Protein AF-A0A0J1GYU6-F1 (afdb_monomer_lite)

Radius of gyration: 39.15 Å; chains: 1; bounding box: 82×74×131 Å

Structure (mmCIF, N/CA/C/O backbone):
data_AF-A0A0J1GYU6-F1
#
_entry.id   AF-A0A0J1GYU6-F1
#
loop_
_atom_site.group_PDB
_atom_site.id
_atom_site.type_symbol
_atom_site.label_atom_id
_atom_site.label_alt_id
_atom_site.label_comp_id
_atom_site.label_asym_id
_atom_site.label_entity_id
_atom_site.label_seq_id
_atom_site.pdbx_PDB_ins_code
_atom_site.Cartn_x
_atom_site.Cartn_y
_atom_site.Cartn_z
_atom_site.occupancy
_atom_site.B_iso_or_equiv
_atom_site.auth_seq_id
_atom_site.auth_comp_id
_atom_site.auth_asym_id
_atom_site.auth_atom_id
_atom_site.pdbx_PDB_model_num
ATOM 1 N N . MET A 1 1 ? -7.857 20.218 37.110 1.00 36.75 1 MET A N 1
ATOM 2 C CA . MET A 1 1 ? -6.543 19.544 37.062 1.00 36.75 1 MET A CA 1
ATOM 3 C C . MET A 1 1 ? -6.695 18.060 36.749 1.00 36.75 1 MET A C 1
ATOM 5 O O . MET A 1 1 ? -6.045 17.650 35.810 1.00 36.75 1 MET A O 1
ATOM 9 N N . LEU A 1 2 ? -7.575 17.295 37.422 1.00 30.22 2 LEU A N 1
ATOM 10 C CA . LEU A 1 2 ? -7.844 15.888 37.050 1.00 30.22 2 LEU A CA 1
ATOM 11 C C . LEU A 1 2 ? -8.426 15.719 35.629 1.00 30.22 2 LEU A C 1
ATOM 13 O O . LEU A 1 2 ? -7.869 14.956 34.856 1.00 30.22 2 LEU A O 1
ATOM 17 N N . PHE A 1 3 ? -9.466 16.483 35.265 1.00 36.12 3 PHE A N 1
ATOM 18 C CA . PHE A 1 3 ? -10.085 16.405 33.926 1.00 36.12 3 PHE A CA 1
ATOM 19 C C . PHE A 1 3 ? -9.094 16.711 32.790 1.00 36.12 3 PHE A C 1
ATOM 21 O O . PHE A 1 3 ? -8.902 15.891 31.908 1.00 36.12 3 PHE A O 1
ATOM 28 N N . ALA A 1 4 ? -8.330 17.803 32.906 1.00 49.38 4 ALA A N 1
ATOM 29 C CA . ALA A 1 4 ? -7.289 18.140 31.930 1.00 49.38 4 ALA A CA 1
ATOM 30 C C . ALA A 1 4 ? -6.171 17.081 31.814 1.00 49.38 4 ALA A C 1
ATOM 32 O O . ALA A 1 4 ? -5.512 17.012 30.787 1.00 49.38 4 ALA A O 1
ATOM 33 N N . TYR A 1 5 ? -5.922 16.276 32.855 1.00 45.41 5 TYR A N 1
ATOM 34 C CA . TYR A 1 5 ? -4.925 15.200 32.808 1.00 45.41 5 TYR A CA 1
ATOM 35 C C . TYR A 1 5 ? -5.470 13.948 32.102 1.00 45.41 5 TYR A C 1
ATOM 37 O O . TYR A 1 5 ? -4.748 13.327 31.329 1.00 45.41 5 TYR A O 1
ATOM 45 N N . GLN A 1 6 ? -6.750 13.618 32.307 1.00 53.88 6 GLN A N 1
ATOM 46 C CA . GLN A 1 6 ? -7.439 12.549 31.569 1.00 53.88 6 GLN A CA 1
ATOM 47 C C . GLN A 1 6 ? -7.546 12.877 30.072 1.00 53.88 6 GLN A C 1
ATOM 49 O O . GLN A 1 6 ? -7.269 12.018 29.236 1.00 53.88 6 GLN A O 1
ATOM 54 N N . ASP A 1 7 ? -7.842 14.135 29.741 1.00 64.75 7 ASP A N 1
ATOM 55 C CA . ASP A 1 7 ? -7.873 14.628 28.359 1.00 64.75 7 ASP A CA 1
ATOM 56 C C . ASP A 1 7 ? -6.499 14.481 27.679 1.00 64.75 7 ASP A C 1
ATOM 58 O O . ASP A 1 7 ? -6.392 13.952 26.574 1.00 64.75 7 ASP A O 1
ATOM 62 N N . ILE A 1 8 ? -5.420 14.870 28.371 1.00 65.88 8 ILE A N 1
ATOM 63 C CA . ILE A 1 8 ? -4.045 14.750 27.861 1.00 65.88 8 ILE A CA 1
ATOM 64 C C . ILE A 1 8 ? -3.635 13.285 27.672 1.00 65.88 8 ILE A C 1
ATOM 66 O O . ILE A 1 8 ? -3.020 12.963 26.659 1.00 65.88 8 ILE A O 1
ATOM 70 N N . ASN A 1 9 ? -3.974 12.392 28.605 1.00 65.56 9 ASN A N 1
ATOM 71 C CA . ASN A 1 9 ? -3.643 10.969 28.480 1.00 65.56 9 ASN A CA 1
ATOM 72 C C . ASN A 1 9 ? -4.389 10.303 27.318 1.00 65.56 9 ASN A C 1
ATOM 74 O O . ASN A 1 9 ? -3.821 9.450 26.638 1.00 65.56 9 ASN A O 1
ATOM 78 N N . THR A 1 10 ? -5.633 10.716 27.063 1.00 66.75 10 THR A N 1
ATOM 79 C CA . THR A 1 10 ? -6.430 10.221 25.931 1.00 66.75 10 THR A CA 1
ATOM 80 C C . THR A 1 10 ? -5.804 10.651 24.607 1.00 66.75 10 THR A C 1
ATOM 82 O O . THR A 1 10 ? -5.561 9.816 23.740 1.00 66.75 10 THR A O 1
ATOM 85 N N . ILE A 1 11 ? -5.441 11.933 24.489 1.00 70.38 11 ILE A N 1
ATOM 86 C CA . ILE A 1 11 ? -4.724 12.460 23.321 1.00 70.38 11 ILE A CA 1
ATOM 87 C C . ILE A 1 11 ? -3.376 11.744 23.141 1.00 70.38 11 ILE A C 1
ATOM 89 O O . ILE A 1 11 ? -3.043 11.345 22.032 1.00 70.38 11 ILE A O 1
ATOM 93 N N . ALA A 1 12 ? -2.608 11.540 24.215 1.00 69.38 12 ALA A N 1
ATOM 94 C CA . ALA A 1 12 ? -1.301 10.884 24.149 1.00 69.38 12 ALA A CA 1
ATOM 95 C C . ALA A 1 12 ? -1.389 9.412 23.718 1.00 69.38 12 ALA A C 1
ATOM 97 O O . ALA A 1 12 ? -0.568 8.965 22.921 1.00 69.38 12 ALA A O 1
ATOM 98 N N . THR A 1 13 ? -2.385 8.676 24.220 1.00 69.62 13 THR A N 1
ATOM 99 C CA . THR A 1 13 ? -2.622 7.272 23.848 1.00 69.62 13 THR A CA 1
ATOM 100 C C . THR A 1 13 ? -2.987 7.163 22.372 1.00 69.62 13 THR A C 1
ATOM 102 O O . THR A 1 13 ? -2.417 6.352 21.655 1.00 69.62 13 THR A O 1
ATOM 105 N N . ASP A 1 14 ? -3.871 8.032 21.889 1.00 69.06 14 ASP A N 1
ATOM 106 C CA . ASP A 1 14 ? -4.283 8.007 20.487 1.00 69.06 14 ASP A CA 1
ATOM 107 C C . ASP A 1 14 ? -3.156 8.466 19.547 1.00 69.06 14 ASP A C 1
ATOM 109 O O . ASP A 1 14 ? -2.934 7.871 18.498 1.00 69.06 14 ASP A O 1
ATOM 113 N N . ILE A 1 15 ? -2.359 9.464 19.950 1.00 75.06 15 ILE A N 1
ATOM 114 C CA . ILE A 1 15 ? -1.144 9.858 19.221 1.00 75.06 15 ILE A CA 1
ATOM 115 C C . ILE A 1 15 ? -0.163 8.686 19.139 1.00 75.06 15 ILE A C 1
ATOM 117 O O . ILE A 1 15 ? 0.379 8.443 18.065 1.00 75.06 15 ILE A O 1
ATOM 121 N N . ARG A 1 16 ? 0.069 7.961 20.241 1.00 74.19 16 ARG A N 1
ATOM 122 C CA . ARG A 1 16 ? 0.922 6.763 20.256 1.00 74.19 16 ARG A CA 1
ATOM 123 C C . ARG A 1 16 ? 0.407 5.738 19.248 1.00 74.19 16 ARG A C 1
ATOM 125 O O . ARG A 1 16 ? 1.159 5.338 18.365 1.00 74.19 16 ARG A O 1
ATOM 132 N N . ASP A 1 17 ? -0.869 5.379 19.344 1.00 70.62 17 ASP A N 1
ATOM 133 C CA . ASP A 1 17 ? -1.490 4.356 18.500 1.00 70.62 17 ASP A CA 1
ATOM 134 C C . ASP A 1 17 ? -1.566 4.775 17.015 1.00 70.62 17 ASP A C 1
ATOM 136 O O . ASP A 1 17 ? -1.568 3.923 16.131 1.00 70.62 17 ASP A O 1
ATOM 140 N N . THR A 1 18 ? -1.583 6.081 16.731 1.00 71.31 18 THR A N 1
ATOM 141 C CA . THR A 1 18 ? -1.596 6.655 15.374 1.00 71.31 18 THR A CA 1
ATOM 142 C C . THR A 1 18 ? -0.187 6.817 14.780 1.00 71.31 18 THR A C 1
ATOM 144 O O . THR A 1 18 ? 0.010 6.652 13.577 1.00 71.31 18 THR A O 1
ATOM 147 N N . LEU A 1 19 ? 0.812 7.191 15.586 1.00 73.31 19 LEU A N 1
ATOM 148 C CA . LEU A 1 19 ? 2.154 7.538 15.100 1.00 73.31 19 LEU A CA 1
ATOM 149 C C . LEU A 1 19 ? 3.143 6.382 15.156 1.00 73.31 19 LEU A C 1
ATOM 151 O O . LEU A 1 19 ? 3.951 6.247 14.242 1.00 73.31 19 LEU A O 1
ATOM 155 N N . PHE A 1 20 ? 3.129 5.573 16.215 1.00 71.88 20 PHE A N 1
ATOM 156 C CA . PHE A 1 20 ? 4.167 4.559 16.424 1.00 71.88 20 PHE A CA 1
ATOM 157 C C . PHE A 1 20 ? 4.180 3.491 15.324 1.00 71.88 20 PHE A C 1
ATOM 159 O O . PHE A 1 20 ? 5.271 3.151 14.876 1.00 71.88 20 PHE A O 1
ATOM 166 N N . PRO A 1 21 ? 3.030 3.054 14.771 1.00 68.31 21 PRO A N 1
ATOM 167 C CA . PRO A 1 21 ? 3.029 2.156 13.614 1.00 68.31 21 PRO A CA 1
ATOM 168 C C . PRO A 1 21 ? 3.644 2.753 12.334 1.00 68.31 21 PRO A C 1
ATOM 170 O O . PRO A 1 21 ? 3.861 2.032 11.364 1.00 68.31 21 PRO A O 1
ATOM 173 N N . LYS A 1 22 ? 3.889 4.071 12.292 1.00 68.31 22 LYS A N 1
ATOM 174 C CA . LYS A 1 22 ? 4.384 4.804 11.114 1.00 68.31 22 LYS A CA 1
ATOM 175 C C . LYS A 1 22 ? 5.819 5.313 11.251 1.00 68.31 22 LYS A C 1
ATOM 177 O O . LYS A 1 22 ? 6.326 5.927 10.309 1.00 68.31 22 LYS A O 1
ATOM 182 N N . LEU A 1 23 ? 6.450 5.120 12.407 1.00 72.62 23 LEU A N 1
ATOM 183 C CA . LEU A 1 23 ? 7.731 5.736 12.736 1.00 72.62 23 LEU A CA 1
ATOM 184 C C . LEU A 1 23 ? 8.728 4.701 13.234 1.00 72.62 23 LEU A C 1
ATOM 186 O O . LEU A 1 23 ? 8.426 3.891 14.103 1.00 72.62 23 LEU A O 1
ATOM 190 N N . GLY A 1 24 ? 9.955 4.807 12.738 1.00 72.19 24 GLY A N 1
ATOM 191 C CA . GLY A 1 24 ? 11.097 4.158 13.359 1.00 72.19 24 GLY A CA 1
ATOM 192 C C . GLY A 1 24 ? 11.545 4.958 14.580 1.00 72.19 24 GLY A C 1
ATOM 193 O O . GLY A 1 24 ? 11.678 6.181 14.508 1.00 72.19 24 GLY A O 1
ATOM 194 N N . LEU A 1 25 ? 11.790 4.298 15.707 1.00 73.31 25 LEU A N 1
ATOM 195 C CA . LEU A 1 25 ? 12.145 4.968 16.964 1.00 73.31 25 LEU A CA 1
ATOM 196 C C . LEU A 1 25 ? 13.639 4.834 17.287 1.00 73.31 25 LEU A C 1
ATOM 198 O O . LEU A 1 25 ? 14.210 5.668 17.996 1.00 73.31 25 LEU A O 1
ATOM 202 N N . GLN A 1 26 ? 14.301 3.807 16.758 1.00 73.25 26 GLN A N 1
ATOM 203 C CA . GLN A 1 26 ? 15.693 3.512 17.045 1.00 73.25 26 GLN A CA 1
ATOM 204 C C . GLN A 1 26 ? 16.630 4.544 16.410 1.00 73.25 26 GLN A C 1
ATOM 206 O O . GLN A 1 26 ? 16.664 4.745 15.198 1.00 73.25 26 GLN A O 1
ATOM 211 N N . GLY A 1 27 ? 17.481 5.149 17.239 1.00 65.00 27 GLY A N 1
ATOM 212 C CA . GLY A 1 27 ? 18.484 6.115 16.783 1.00 65.00 27 GLY A CA 1
ATOM 213 C C . GLY A 1 27 ? 17.964 7.547 16.640 1.00 65.00 27 GLY A C 1
ATOM 214 O O . GLY A 1 27 ? 18.740 8.416 16.251 1.00 65.00 27 GLY A O 1
ATOM 215 N N . LEU A 1 28 ? 16.705 7.813 17.008 1.00 69.56 28 LEU A N 1
ATOM 216 C CA . LEU A 1 28 ? 16.154 9.164 17.103 1.00 69.56 28 LEU A CA 1
ATOM 217 C C . LEU A 1 28 ? 16.092 9.654 18.549 1.00 69.56 28 LEU A C 1
ATOM 219 O O . LEU A 1 28 ? 15.745 8.918 19.474 1.00 69.56 28 LEU A O 1
ATOM 223 N N . THR A 1 29 ? 16.379 10.938 18.756 1.00 71.75 29 THR A N 1
ATOM 224 C CA . THR A 1 29 ? 16.013 11.611 20.004 1.00 71.75 29 THR A CA 1
ATOM 225 C C . THR A 1 29 ? 14.562 12.090 19.938 1.00 71.75 29 THR A C 1
ATOM 227 O O . THR A 1 29 ? 14.015 12.316 18.860 1.00 71.75 29 THR A O 1
ATOM 230 N N . LEU A 1 30 ? 13.936 12.347 21.093 1.00 67.50 30 LEU A N 1
ATOM 231 C CA . LEU A 1 30 ? 12.604 12.971 21.144 1.00 67.50 30 LEU A CA 1
ATOM 232 C C . LEU A 1 30 ? 12.552 14.291 20.358 1.00 67.50 30 LEU A C 1
ATOM 234 O O . LEU A 1 30 ? 11.544 14.618 19.740 1.00 67.50 30 LEU A O 1
ATOM 238 N N . LYS A 1 31 ? 13.651 15.052 20.368 1.00 73.69 31 LYS A N 1
ATOM 239 C CA . LYS A 1 31 ? 13.758 16.292 19.601 1.00 73.69 31 LYS A CA 1
ATOM 240 C C . LYS A 1 31 ? 13.687 16.019 18.098 1.00 73.69 31 LYS A C 1
ATOM 242 O O . LYS A 1 31 ? 13.036 16.788 17.402 1.00 73.69 31 LYS A O 1
ATOM 247 N N . ASP A 1 32 ? 14.332 14.958 17.626 1.00 71.69 32 ASP A N 1
ATOM 248 C CA . ASP A 1 32 ? 14.324 14.584 16.210 1.00 71.69 32 ASP A CA 1
ATOM 249 C C . ASP A 1 32 ? 12.934 14.080 15.798 1.00 71.69 32 ASP A C 1
ATOM 251 O O . ASP A 1 32 ? 12.411 14.515 14.778 1.00 71.69 32 ASP A O 1
ATOM 255 N N . LEU A 1 33 ? 12.271 13.281 16.647 1.00 72.75 33 LEU A N 1
ATOM 256 C CA . LEU A 1 33 ? 10.876 12.862 16.444 1.00 72.75 33 LEU A CA 1
ATOM 257 C C . LEU A 1 33 ? 9.924 14.062 16.334 1.00 72.75 33 LEU A C 1
ATOM 259 O O . LEU A 1 33 ? 9.115 14.132 15.417 1.00 72.75 33 LEU A O 1
ATOM 263 N N . MET A 1 34 ? 10.045 15.053 17.222 1.00 75.44 34 MET A N 1
ATOM 264 C CA . MET A 1 34 ? 9.218 16.267 17.170 1.00 75.44 34 MET A CA 1
ATOM 265 C C . MET A 1 34 ? 9.521 17.176 15.967 1.00 75.44 34 MET A C 1
ATOM 267 O O . MET A 1 34 ? 8.769 18.112 15.702 1.00 75.44 34 MET A O 1
ATOM 271 N N . GLN A 1 35 ? 10.619 16.950 15.244 1.00 74.38 35 GLN A N 1
ATOM 272 C CA . GLN A 1 35 ? 10.930 17.678 14.013 1.00 74.38 35 GLN A CA 1
ATOM 273 C C . GLN A 1 35 ? 10.310 17.036 12.767 1.00 74.38 35 GLN A C 1
ATOM 275 O O . GLN A 1 35 ? 10.264 17.695 11.729 1.00 74.38 35 GLN A O 1
ATOM 280 N N . LEU A 1 36 ? 9.804 15.802 12.865 1.00 74.44 36 LEU A N 1
ATOM 281 C CA . LEU A 1 36 ? 9.139 15.112 11.762 1.00 74.44 36 LEU A CA 1
ATOM 282 C C . LEU A 1 36 ? 7.836 15.830 11.383 1.00 74.44 36 LEU A C 1
ATOM 284 O O . LEU A 1 36 ? 7.053 16.242 12.250 1.00 74.44 36 LEU A O 1
ATOM 288 N N . SER A 1 37 ? 7.600 16.012 10.084 1.00 75.81 37 SER A N 1
ATOM 289 C CA . SER A 1 37 ? 6.417 16.726 9.604 1.00 75.81 37 SER A CA 1
ATOM 290 C C . SER A 1 37 ? 5.141 15.925 9.852 1.00 75.81 37 SER A C 1
ATOM 292 O O . SER A 1 37 ? 4.128 16.520 10.231 1.00 75.81 37 SER A O 1
ATOM 294 N N . LEU A 1 38 ? 5.201 14.589 9.750 1.00 75.19 38 LEU A N 1
ATOM 295 C CA . LEU A 1 38 ? 4.079 13.712 10.084 1.00 75.19 38 LEU A CA 1
ATOM 296 C C . LEU A 1 38 ? 3.692 13.853 11.558 1.00 75.19 38 LEU A C 1
ATOM 298 O O . LEU A 1 38 ? 2.511 13.986 11.868 1.00 75.19 38 LEU A O 1
ATOM 302 N N . VAL A 1 39 ? 4.682 13.855 12.458 1.00 78.75 39 VAL A N 1
ATOM 303 C CA . VAL A 1 39 ? 4.458 13.983 13.906 1.00 78.75 39 VAL A CA 1
ATOM 304 C C . VAL A 1 39 ? 3.749 15.295 14.211 1.00 78.75 39 VAL A C 1
ATOM 306 O O . VAL A 1 39 ? 2.707 15.284 14.858 1.00 78.75 39 VAL A O 1
ATOM 309 N N . ASN A 1 40 ? 4.251 16.417 13.691 1.00 80.56 40 ASN A N 1
ATOM 310 C CA . ASN A 1 40 ? 3.612 17.716 13.908 1.00 80.56 40 ASN A CA 1
ATOM 311 C C . ASN A 1 40 ? 2.197 17.768 13.319 1.00 80.56 40 ASN A C 1
ATOM 313 O O . ASN A 1 40 ? 1.273 18.207 13.994 1.00 80.56 40 ASN A O 1
ATOM 317 N N . THR A 1 41 ? 2.008 17.263 12.097 1.00 78.44 41 THR A N 1
ATOM 318 C CA . THR A 1 41 ? 0.704 17.294 11.416 1.00 78.44 41 THR A CA 1
ATOM 319 C C . THR A 1 41 ? -0.340 16.446 12.142 1.00 78.44 41 THR A C 1
ATOM 321 O O . THR A 1 41 ? -1.460 16.903 12.346 1.00 78.44 41 THR A O 1
ATOM 324 N N . MET A 1 42 ? 0.019 15.235 12.578 1.00 79.56 42 MET A N 1
ATOM 325 C CA . MET A 1 42 ? -0.896 14.347 13.304 1.00 79.56 42 MET A CA 1
ATOM 326 C C . MET A 1 42 ? -1.207 14.870 14.707 1.00 79.56 42 MET A C 1
ATOM 328 O O . MET A 1 42 ? -2.347 14.772 15.152 1.00 79.56 42 MET A O 1
ATOM 332 N N . ILE A 1 43 ? -0.221 15.457 15.398 1.00 82.25 43 ILE A N 1
ATOM 333 C CA . ILE A 1 43 ? -0.439 16.086 16.706 1.00 82.25 43 ILE A CA 1
ATOM 334 C C . ILE A 1 43 ? -1.375 17.290 16.565 1.00 82.25 43 ILE A C 1
ATOM 336 O O . ILE A 1 43 ? -2.373 17.360 17.280 1.00 82.25 43 ILE A O 1
ATOM 340 N N . ASP A 1 44 ? -1.085 18.211 15.643 1.00 83.50 44 ASP A N 1
ATOM 341 C CA . ASP A 1 44 ? -1.905 19.405 15.416 1.00 83.50 44 ASP A CA 1
ATOM 342 C C . ASP A 1 44 ? -3.331 19.019 15.006 1.00 83.50 44 ASP A C 1
ATOM 344 O O . ASP A 1 44 ? -4.297 19.512 15.593 1.00 83.50 44 ASP A O 1
ATOM 348 N N . GLY A 1 45 ? -3.462 18.082 14.063 1.00 84.75 45 GLY A N 1
ATOM 349 C CA . GLY A 1 45 ? -4.748 17.563 13.610 1.00 84.75 45 GLY A CA 1
ATOM 350 C C . GLY A 1 45 ? -5.543 16.916 14.740 1.00 84.75 45 GLY A C 1
ATOM 351 O O . GLY A 1 45 ? -6.723 17.223 14.926 1.00 84.75 45 GLY A O 1
ATOM 352 N N . ARG A 1 46 ? -4.889 16.099 15.579 1.00 85.00 46 ARG A N 1
ATOM 353 C CA . ARG A 1 46 ? -5.574 15.441 16.694 1.00 85.00 46 ARG A CA 1
ATOM 354 C C . ARG A 1 46 ? -6.020 16.428 17.763 1.00 85.00 46 ARG A C 1
ATOM 356 O O . ARG A 1 46 ? -7.127 16.290 18.282 1.00 85.00 46 ARG A O 1
ATOM 363 N N . ILE A 1 47 ? -5.191 17.423 18.073 1.00 84.81 47 ILE A N 1
ATOM 364 C CA . ILE A 1 47 ? -5.544 18.498 19.002 1.00 84.81 47 ILE A CA 1
ATOM 365 C C . ILE A 1 47 ? -6.752 19.281 18.468 1.00 84.81 47 ILE A C 1
ATOM 367 O O . ILE A 1 47 ? -7.714 19.501 19.207 1.00 84.81 47 ILE A O 1
ATOM 371 N N . GLU A 1 48 ? -6.734 19.667 17.190 1.00 88.88 48 GLU A N 1
ATOM 372 C CA . GLU A 1 48 ? -7.828 20.407 16.552 1.00 88.88 48 GLU A CA 1
ATOM 373 C C . GLU A 1 48 ? -9.137 19.607 16.544 1.00 88.88 48 GLU A C 1
ATOM 375 O O . GLU A 1 48 ? -10.194 20.128 16.926 1.00 88.88 48 GLU A O 1
ATOM 380 N N . ARG A 1 49 ? -9.074 18.324 16.167 1.00 88.44 49 ARG A N 1
ATOM 381 C CA . ARG A 1 49 ? -10.223 17.413 16.194 1.00 88.44 49 ARG A CA 1
ATOM 382 C C . ARG A 1 49 ? -10.774 17.267 17.606 1.00 88.44 49 ARG A C 1
ATOM 384 O O . ARG A 1 49 ? -11.968 17.464 17.794 1.00 88.44 49 ARG A O 1
ATOM 391 N N . PHE A 1 50 ? -9.918 17.008 18.596 1.00 86.44 50 PHE A N 1
ATOM 392 C CA . PHE A 1 50 ? -10.330 16.835 19.990 1.00 86.44 50 PHE A CA 1
ATOM 393 C C . PHE A 1 50 ? -11.098 18.052 20.521 1.00 86.44 50 PHE A C 1
ATOM 395 O O . PHE A 1 50 ? -12.193 17.912 21.064 1.00 86.44 50 PHE A O 1
ATOM 402 N N . PHE A 1 51 ? -10.572 19.267 20.326 1.00 86.12 51 PHE A N 1
ATOM 403 C CA . PHE A 1 51 ? -11.267 20.481 20.764 1.00 86.12 51 PHE A CA 1
ATOM 404 C C . PHE A 1 51 ? -12.560 20.742 19.986 1.00 86.12 51 PHE A C 1
ATOM 406 O O . PHE A 1 51 ? -13.522 21.254 20.561 1.00 86.12 51 PHE A O 1
ATOM 413 N N . THR A 1 52 ? -12.601 20.392 18.699 1.00 89.69 52 THR A N 1
ATOM 414 C CA . THR A 1 52 ? -13.814 20.535 17.884 1.00 89.69 52 THR A CA 1
ATOM 415 C C . THR A 1 52 ? -14.902 19.553 18.329 1.00 89.69 52 THR A C 1
ATOM 417 O O . THR A 1 52 ? -16.050 19.960 18.499 1.00 89.69 52 THR A O 1
ATOM 420 N N . GLU A 1 53 ? -14.540 18.296 18.589 1.00 88.25 53 GLU A N 1
ATOM 421 C CA . GLU A 1 53 ? -15.436 17.249 19.094 1.00 88.25 53 GLU A CA 1
ATOM 422 C C . GLU A 1 53 ? -15.977 17.597 20.487 1.00 88.25 53 GLU A C 1
ATOM 424 O O . GLU A 1 53 ? -17.178 17.494 20.724 1.00 88.25 53 GLU A O 1
ATOM 429 N N . GLN A 1 54 ? -15.140 18.119 21.391 1.00 82.44 54 GLN A N 1
ATOM 430 C CA . GLN A 1 54 ? -15.600 18.585 22.708 1.00 82.44 54 GLN A CA 1
ATOM 431 C C . GLN A 1 54 ? -16.565 19.778 22.636 1.00 82.44 54 GLN A C 1
ATOM 433 O O . GLN A 1 54 ? -17.364 19.989 23.550 1.00 82.44 54 GLN A O 1
ATOM 438 N N . ALA A 1 55 ? -16.483 20.582 21.576 1.00 85.81 55 ALA A N 1
ATOM 439 C CA . ALA A 1 55 ? -17.378 21.708 21.339 1.00 85.81 55 ALA A CA 1
ATOM 440 C C . ALA A 1 55 ? -18.641 21.318 20.550 1.00 85.81 55 ALA A C 1
ATOM 442 O O . ALA A 1 55 ? -19.450 22.200 20.238 1.00 85.81 55 ALA A O 1
ATOM 443 N N . ALA A 1 56 ? -18.814 20.032 20.221 1.00 89.62 56 ALA A N 1
ATOM 444 C CA . ALA A 1 56 ? -19.972 19.542 19.496 1.00 89.62 56 ALA A CA 1
ATOM 445 C C . ALA A 1 56 ? -21.265 19.862 20.252 1.00 89.62 56 ALA A C 1
ATOM 447 O O . ALA A 1 56 ? -21.357 19.787 21.479 1.00 89.62 56 ALA A O 1
ATOM 448 N N . THR A 1 57 ? -22.289 20.233 19.493 1.00 93.06 57 THR A N 1
ATOM 449 C CA . THR A 1 57 ? -23.620 20.502 20.045 1.00 93.06 57 THR A CA 1
ATOM 450 C C . THR A 1 57 ? -24.457 19.233 19.997 1.00 93.06 57 THR A C 1
ATOM 452 O O . THR A 1 57 ? -24.291 18.440 19.077 1.00 93.06 57 THR A O 1
ATOM 455 N N . GLU A 1 58 ? -25.343 19.025 20.973 1.00 94.25 58 GLU A N 1
ATOM 456 C CA . GLU A 1 58 ? -26.231 17.856 21.007 1.00 94.25 58 GLU A CA 1
ATOM 457 C C . GLU A 1 58 ? -26.999 17.713 19.682 1.00 94.25 58 GLU A C 1
ATOM 459 O O . GLU A 1 58 ? -27.635 18.667 19.221 1.00 94.25 58 GLU A O 1
ATOM 464 N N . ALA A 1 59 ? -26.916 16.534 19.065 1.00 93.69 59 ALA A N 1
ATOM 465 C CA . ALA A 1 59 ? -27.486 16.267 17.753 1.00 93.69 59 ALA A CA 1
ATOM 466 C C . ALA A 1 59 ? -28.821 15.514 17.831 1.00 93.69 59 ALA A C 1
ATOM 468 O O . ALA A 1 59 ? -29.134 14.855 18.823 1.00 93.69 59 ALA A O 1
ATOM 469 N N . ASP A 1 60 ? -29.600 15.584 16.748 1.00 95.31 60 ASP A N 1
ATOM 470 C CA . ASP A 1 60 ? -30.783 14.740 16.575 1.00 95.31 60 ASP A CA 1
ATOM 471 C C . ASP A 1 60 ? -30.348 13.362 16.047 1.00 95.31 60 ASP A C 1
ATOM 473 O O . ASP A 1 60 ? -30.192 13.174 14.840 1.00 95.31 60 ASP A O 1
ATOM 477 N N . ILE A 1 61 ? -30.123 12.398 16.947 1.00 94.94 61 ILE A N 1
ATOM 478 C CA . ILE A 1 61 ? -29.666 11.047 16.570 1.00 94.94 61 ILE A CA 1
ATOM 479 C C . ILE A 1 61 ? -30.683 10.333 15.674 1.00 94.94 61 ILE A C 1
ATOM 481 O O . ILE A 1 61 ? -30.304 9.515 14.841 1.00 94.94 61 ILE A O 1
ATOM 485 N N . GLN A 1 62 ? -31.972 10.662 15.809 1.00 94.81 62 GLN A N 1
ATOM 486 C CA . GLN A 1 62 ? -33.004 10.121 14.936 1.00 94.81 62 GLN A CA 1
ATOM 487 C C . GLN A 1 62 ? -32.820 10.617 13.506 1.00 94.81 62 GLN A C 1
ATOM 489 O O . GLN A 1 62 ? -32.924 9.821 12.580 1.00 94.81 62 GLN A O 1
ATOM 494 N N . ALA A 1 63 ? -32.527 11.903 13.319 1.00 94.44 63 ALA A N 1
ATOM 495 C CA . ALA A 1 63 ? -32.223 12.434 11.995 1.00 94.44 63 ALA A CA 1
ATOM 496 C C . ALA A 1 63 ? -30.937 11.817 11.422 1.00 94.44 63 ALA A C 1
ATOM 498 O O . ALA A 1 63 ? -30.960 11.342 10.294 1.00 94.44 63 ALA A O 1
ATOM 499 N N . ILE A 1 64 ? -29.865 11.733 12.221 1.00 95.38 64 ILE A N 1
ATOM 500 C CA . ILE A 1 64 ? -28.582 11.150 11.789 1.00 95.38 64 ILE A CA 1
ATOM 501 C C . ILE A 1 64 ? -28.754 9.700 11.330 1.00 95.38 64 ILE A C 1
ATOM 503 O O . ILE A 1 64 ? -28.264 9.336 10.269 1.00 95.38 64 ILE A O 1
ATOM 507 N N . LEU A 1 65 ? -29.456 8.868 12.104 1.00 94.75 65 LEU A N 1
ATOM 508 C CA . LEU A 1 65 ? -29.679 7.472 11.726 1.00 94.75 65 LEU A CA 1
ATOM 509 C C . LEU A 1 65 ? -30.629 7.344 10.528 1.00 94.75 65 LEU A C 1
ATOM 511 O O . LEU A 1 65 ? -30.413 6.471 9.698 1.00 94.75 65 LEU A O 1
ATOM 515 N N . ASN A 1 66 ? -31.638 8.206 10.389 1.00 94.00 66 ASN A N 1
ATOM 516 C CA . ASN A 1 66 ? -32.527 8.177 9.223 1.00 94.00 66 ASN A CA 1
ATOM 517 C C . ASN A 1 66 ? -31.814 8.587 7.923 1.00 94.00 66 ASN A C 1
ATOM 519 O O . ASN A 1 66 ? -32.054 7.979 6.881 1.00 94.00 66 ASN A O 1
ATOM 523 N N . ASP A 1 67 ? -30.970 9.620 7.979 1.00 92.44 67 ASP A N 1
ATOM 524 C CA . ASP A 1 67 ? -30.212 10.122 6.824 1.00 92.44 67 ASP A CA 1
ATOM 525 C C . ASP A 1 67 ? -28.982 9.239 6.527 1.00 92.44 67 ASP A C 1
ATOM 527 O O . ASP A 1 67 ? -28.534 9.126 5.383 1.00 92.44 67 ASP A O 1
ATOM 531 N N . GLY A 1 68 ? -28.476 8.568 7.561 1.00 93.81 68 GLY A N 1
ATOM 532 C CA . GLY A 1 68 ? -27.301 7.715 7.551 1.00 93.81 68 GLY A CA 1
ATOM 533 C C . GLY A 1 68 ? -26.017 8.471 7.888 1.00 93.81 68 GLY A C 1
ATOM 534 O O . GLY A 1 68 ? -25.808 9.610 7.465 1.00 93.81 68 GLY A O 1
ATOM 535 N N . TYR A 1 69 ? -25.120 7.811 8.618 1.00 95.50 69 TYR A N 1
ATOM 536 C CA . TYR A 1 69 ? -23.774 8.315 8.895 1.00 95.50 69 TYR A CA 1
ATOM 537 C C . TYR A 1 69 ? -22.712 7.382 8.328 1.00 95.50 69 TYR A C 1
ATOM 539 O O . TYR A 1 69 ? -22.962 6.195 8.119 1.00 95.50 69 TYR A O 1
ATOM 547 N N . TRP A 1 70 ? -21.525 7.939 8.100 1.00 95.25 70 TRP A N 1
ATOM 548 C CA . TRP A 1 70 ? -20.385 7.244 7.523 1.00 95.25 70 TRP A CA 1
ATOM 549 C C . TRP A 1 70 ? -19.245 7.124 8.527 1.00 95.25 70 TRP A C 1
ATOM 551 O O . TRP A 1 70 ? -18.828 8.120 9.120 1.00 95.25 70 TRP A O 1
ATOM 561 N N . GLN A 1 71 ? -18.709 5.921 8.683 1.00 94.12 71 GLN A N 1
ATOM 562 C CA . GLN A 1 71 ? -17.429 5.670 9.338 1.00 94.12 71 GLN A CA 1
ATOM 563 C C . GLN A 1 71 ? -16.387 5.397 8.265 1.00 94.12 71 GLN A C 1
ATOM 565 O O . GLN A 1 71 ? -16.685 4.768 7.258 1.00 94.12 71 GLN A O 1
ATOM 570 N N . ILE A 1 72 ? -15.177 5.916 8.452 1.00 92.12 72 ILE A N 1
ATOM 571 C CA . ILE A 1 72 ? -14.060 5.695 7.534 1.00 92.12 72 ILE A CA 1
ATOM 572 C C . ILE A 1 72 ? -12.936 5.089 8.350 1.00 92.12 72 ILE A C 1
ATOM 574 O O . ILE A 1 72 ? -12.533 5.670 9.363 1.00 92.12 72 ILE A O 1
ATOM 578 N N . SER A 1 73 ? -12.420 3.965 7.874 1.00 89.81 73 SER A N 1
ATOM 579 C CA . SER A 1 73 ? -11.258 3.290 8.426 1.00 89.81 73 SER A CA 1
ATOM 580 C C . SER A 1 73 ? -10.294 2.892 7.308 1.00 89.81 73 SER A C 1
ATOM 582 O O . SER A 1 73 ? -10.572 2.996 6.111 1.00 89.81 73 SER A O 1
ATOM 584 N N . THR A 1 74 ? -9.086 2.524 7.694 1.00 83.75 74 THR A N 1
ATOM 585 C CA . THR A 1 74 ? -8.000 2.207 6.778 1.00 83.75 74 THR A CA 1
ATOM 586 C C . THR A 1 74 ? -7.235 1.011 7.290 1.00 83.75 74 THR A C 1
ATOM 588 O O . THR A 1 74 ? -6.939 0.921 8.478 1.00 83.75 74 THR A O 1
ATOM 591 N N . GLU A 1 75 ? -6.870 0.122 6.376 1.00 76.31 75 GLU A N 1
ATOM 592 C CA . GLU A 1 75 ? -6.014 -1.021 6.666 1.00 76.31 75 GLU A CA 1
ATOM 593 C C . GLU A 1 75 ? -4.631 -0.809 6.041 1.00 76.31 75 GLU A C 1
ATOM 595 O O . GLU A 1 75 ? -4.487 -0.280 4.932 1.00 76.31 75 GLU A O 1
ATOM 600 N N . ASN A 1 76 ? -3.595 -1.210 6.773 1.00 68.75 76 ASN A N 1
ATOM 601 C CA . ASN A 1 76 ? -2.218 -1.190 6.303 1.00 68.75 76 ASN A CA 1
ATOM 602 C C . ASN A 1 76 ? -1.506 -2.447 6.806 1.00 68.75 76 ASN A C 1
ATOM 604 O O . ASN A 1 76 ? -1.226 -2.572 7.995 1.00 68.75 76 ASN A O 1
ATOM 608 N N . SER A 1 77 ? -1.225 -3.379 5.901 1.00 61.31 77 SER A N 1
ATOM 609 C CA . SER A 1 77 ? -0.492 -4.610 6.185 1.00 61.31 77 SER A CA 1
ATOM 610 C C . SER A 1 77 ? 0.429 -4.970 5.020 1.00 61.31 77 SER A C 1
ATOM 612 O O . SER A 1 77 ? 0.322 -4.422 3.921 1.00 61.31 77 SER A O 1
ATOM 614 N N . ASN A 1 78 ? 1.305 -5.952 5.235 1.00 51.88 78 ASN A N 1
ATOM 615 C CA . ASN A 1 78 ? 2.111 -6.530 4.157 1.00 51.88 78 ASN A CA 1
ATOM 616 C C . ASN A 1 78 ? 1.259 -7.264 3.108 1.00 51.88 78 ASN A C 1
ATOM 618 O O . ASN A 1 78 ? 1.751 -7.519 2.015 1.00 51.88 78 ASN A O 1
ATOM 622 N N . ALA A 1 79 ? 0.013 -7.628 3.430 1.00 51.09 79 ALA A N 1
ATOM 623 C CA . ALA A 1 79 ? -0.885 -8.349 2.530 1.00 51.09 79 ALA A CA 1
ATOM 624 C C . ALA A 1 79 ? -1.814 -7.412 1.740 1.00 51.09 79 ALA A C 1
ATOM 626 O O . ALA A 1 79 ? -2.171 -7.726 0.605 1.00 51.09 79 ALA A O 1
ATOM 627 N N . ALA A 1 80 ? -2.196 -6.272 2.322 1.00 58.00 80 ALA A N 1
ATOM 628 C CA . ALA A 1 80 ? -3.112 -5.316 1.714 1.00 58.00 80 ALA A CA 1
ATOM 629 C C . ALA A 1 80 ? -3.001 -3.919 2.342 1.00 58.00 80 ALA A C 1
ATOM 631 O O . ALA A 1 80 ? -2.804 -3.764 3.550 1.00 58.00 80 ALA A O 1
ATOM 632 N N . VAL A 1 81 ? -3.186 -2.908 1.494 1.00 70.38 81 VAL A N 1
ATOM 633 C CA . VAL A 1 81 ? -3.529 -1.542 1.894 1.00 70.38 81 VAL A CA 1
ATOM 634 C C . VAL A 1 81 ? -4.923 -1.266 1.360 1.00 70.38 81 VAL A C 1
ATOM 636 O O . VAL A 1 81 ? -5.186 -1.522 0.180 1.00 70.38 81 VAL A O 1
ATOM 639 N N . GLY A 1 82 ? -5.785 -0.709 2.199 1.00 79.19 82 GLY A N 1
ATOM 640 C CA . GLY A 1 82 ? -7.176 -0.496 1.840 1.00 79.19 82 GLY A CA 1
ATOM 641 C C . GLY A 1 82 ? -7.816 0.654 2.596 1.00 79.19 82 GLY A C 1
ATOM 642 O O . GLY A 1 82 ? -7.326 1.118 3.630 1.00 79.19 82 GLY A O 1
ATOM 643 N N . ILE A 1 83 ? -8.908 1.141 2.024 1.00 86.94 83 ILE A N 1
ATOM 644 C CA . ILE A 1 83 ? -9.805 2.103 2.654 1.00 86.94 83 ILE A CA 1
ATOM 645 C C . ILE A 1 83 ? -11.148 1.407 2.787 1.00 86.94 83 ILE A C 1
ATOM 647 O O . ILE A 1 83 ? -11.682 0.929 1.785 1.00 86.94 83 ILE A O 1
ATOM 651 N N . HIS A 1 84 ? -11.687 1.402 3.997 1.00 90.38 84 HIS A N 1
ATOM 652 C CA . HIS A 1 84 ? -13.032 0.932 4.283 1.00 90.38 84 HIS A CA 1
ATOM 653 C C . HIS A 1 84 ? -13.899 2.126 4.658 1.00 90.38 84 HIS A C 1
ATOM 655 O O . HIS A 1 84 ? -13.443 3.083 5.295 1.00 90.38 84 HIS A O 1
ATOM 661 N N . ALA A 1 85 ? -15.143 2.103 4.211 1.00 92.44 85 ALA A N 1
ATOM 662 C CA . ALA A 1 85 ? -16.124 3.083 4.616 1.00 92.44 85 ALA A CA 1
ATOM 663 C C . ALA A 1 85 ? -17.477 2.417 4.775 1.00 92.44 85 ALA A C 1
ATOM 665 O O . ALA A 1 85 ? -17.978 1.811 3.832 1.00 92.44 85 ALA A O 1
ATOM 666 N N . ASP A 1 86 ? -18.084 2.613 5.935 1.00 94.12 86 ASP A N 1
ATOM 667 C CA . ASP A 1 86 ? -19.328 1.953 6.296 1.00 94.12 86 ASP A CA 1
ATOM 668 C C . ASP A 1 86 ? -20.408 3.002 6.479 1.00 94.12 86 ASP A C 1
ATOM 670 O O . ASP A 1 86 ? -20.208 4.009 7.164 1.00 94.12 86 ASP A O 1
ATOM 674 N N . GLN A 1 87 ? -21.562 2.776 5.860 1.00 95.31 87 GLN A N 1
ATOM 675 C CA . GLN A 1 87 ? -22.742 3.600 6.054 1.00 95.31 87 GLN A CA 1
ATOM 676 C C . GLN A 1 87 ? -23.731 2.864 6.941 1.00 95.31 87 GLN A C 1
ATOM 678 O O . GLN A 1 87 ? -24.232 1.818 6.546 1.00 95.31 87 GLN A O 1
ATOM 683 N N . THR A 1 88 ? -24.095 3.452 8.077 1.00 95.06 88 THR A N 1
ATOM 684 C CA . THR A 1 88 ? -25.182 2.940 8.922 1.00 95.06 88 THR A CA 1
ATOM 685 C C . THR A 1 88 ? -26.399 3.846 8.816 1.00 95.06 88 THR A C 1
ATOM 687 O O . THR A 1 88 ? -26.284 5.056 9.024 1.00 95.06 88 THR A O 1
ATOM 690 N N . LEU A 1 89 ? -27.569 3.268 8.535 1.00 95.12 89 LEU A N 1
ATOM 691 C CA . LEU A 1 89 ? -28.851 3.977 8.518 1.00 95.12 89 LEU A CA 1
ATOM 692 C C . LEU A 1 89 ? -29.997 3.129 9.086 1.00 95.12 89 LEU A C 1
ATOM 694 O O . LEU A 1 89 ? -29.925 1.902 9.151 1.00 95.12 89 LEU A O 1
ATOM 698 N N . TYR A 1 90 ? -31.076 3.788 9.496 1.00 95.19 90 TYR A N 1
ATOM 699 C CA . TYR A 1 90 ? -32.277 3.173 10.049 1.00 95.19 90 TYR A CA 1
ATOM 700 C C . TYR A 1 90 ? -33.523 3.828 9.461 1.00 95.19 90 TYR A C 1
ATOM 702 O O . TYR A 1 90 ? -33.750 5.019 9.644 1.00 95.19 90 TYR A O 1
ATOM 710 N N . ASP A 1 91 ? -34.368 3.050 8.790 1.00 92.06 91 ASP A N 1
ATOM 711 C CA . ASP A 1 91 ? -35.550 3.578 8.094 1.00 92.06 91 ASP A CA 1
ATOM 712 C C . ASP A 1 91 ? -36.815 3.665 8.977 1.00 92.06 91 ASP A C 1
ATOM 714 O O . ASP A 1 91 ? -37.893 4.058 8.519 1.00 92.06 91 ASP A O 1
ATOM 718 N N . GLY A 1 92 ? -36.695 3.305 10.259 1.00 88.62 92 GLY A N 1
ATOM 719 C CA . GLY A 1 92 ? -37.813 3.193 11.194 1.00 88.62 92 GLY A CA 1
ATOM 720 C C . GLY A 1 92 ? -38.301 1.762 11.432 1.00 88.62 92 GLY A C 1
ATOM 721 O O . GLY A 1 92 ? -39.110 1.567 12.344 1.00 88.62 92 GLY A O 1
ATOM 722 N N . ALA A 1 93 ? -37.823 0.786 10.658 1.00 89.00 93 ALA A N 1
ATOM 723 C CA . ALA A 1 93 ? -38.151 -0.631 10.799 1.00 89.00 93 ALA A CA 1
ATOM 724 C C . ALA A 1 93 ? -36.921 -1.551 10.725 1.00 89.00 93 ALA A C 1
ATOM 726 O O . ALA A 1 93 ? -36.897 -2.583 11.396 1.00 89.00 93 ALA A O 1
ATOM 727 N N . GLU A 1 94 ? -35.919 -1.200 9.926 1.00 92.06 94 GLU A N 1
ATOM 728 C CA . GLU A 1 94 ? -34.732 -2.013 9.678 1.00 92.06 94 GLU A CA 1
ATOM 729 C C . GLU A 1 94 ? -33.467 -1.157 9.742 1.00 92.06 94 GLU A C 1
ATOM 731 O O . GLU A 1 94 ? -33.420 -0.035 9.231 1.00 92.06 94 GLU A O 1
ATOM 736 N N . THR A 1 95 ? -32.433 -1.688 10.395 1.00 94.69 95 THR A N 1
ATOM 737 C CA . THR A 1 95 ? -31.088 -1.115 10.321 1.00 94.69 95 THR A CA 1
ATOM 738 C C . THR A 1 95 ? -30.385 -1.706 9.110 1.00 94.69 95 THR A C 1
ATOM 740 O O . THR A 1 95 ? -30.358 -2.926 8.943 1.00 94.69 95 THR A O 1
ATOM 743 N N . THR A 1 96 ? -29.833 -0.830 8.274 1.00 95.50 96 THR A N 1
ATOM 744 C CA . THR A 1 96 ? -29.014 -1.197 7.118 1.00 95.50 96 THR A CA 1
ATOM 745 C C . THR A 1 96 ? -27.592 -0.704 7.343 1.00 95.50 96 THR A C 1
ATOM 747 O O . THR A 1 96 ? -27.398 0.471 7.671 1.00 95.50 96 THR A O 1
ATOM 750 N N . VAL A 1 97 ? -26.613 -1.590 7.157 1.00 95.25 97 VAL A N 1
ATOM 751 C CA . VAL A 1 97 ? -25.191 -1.229 7.113 1.00 95.25 97 VAL A CA 1
ATOM 752 C C . VAL A 1 97 ? -24.644 -1.601 5.742 1.00 95.25 97 VAL A C 1
ATOM 754 O O . VAL A 1 97 ? -24.678 -2.769 5.363 1.00 95.25 97 VAL A O 1
ATOM 757 N N . ASN A 1 98 ? -24.183 -0.605 4.990 1.00 94.50 98 ASN A N 1
ATOM 758 C CA . ASN A 1 98 ? -23.539 -0.799 3.693 1.00 94.50 98 ASN A CA 1
ATOM 759 C C . ASN A 1 98 ? -22.031 -0.666 3.878 1.00 94.50 98 ASN A C 1
ATOM 761 O O . ASN A 1 98 ? -21.569 0.398 4.292 1.00 94.50 98 ASN A O 1
ATOM 765 N N . GLU A 1 99 ? -21.280 -1.706 3.540 1.00 93.38 99 GLU A N 1
ATOM 766 C CA . GLU A 1 99 ? -19.828 -1.718 3.680 1.00 93.38 99 GLU A CA 1
ATOM 767 C C . GLU A 1 99 ? -19.169 -1.569 2.319 1.00 93.38 99 GLU A C 1
ATOM 769 O O . GLU A 1 99 ? -19.422 -2.318 1.361 1.00 93.38 99 GLU A O 1
ATOM 774 N N . PHE A 1 100 ? -18.289 -0.583 2.240 1.00 92.12 100 PHE A N 1
ATOM 775 C CA . PHE A 1 100 ? -17.551 -0.272 1.041 1.00 92.12 100 PHE A CA 1
ATOM 776 C C . PHE A 1 100 ? -16.074 -0.446 1.302 1.00 92.12 100 PHE A C 1
ATOM 778 O O . PHE A 1 100 ? -15.547 0.015 2.310 1.00 92.12 100 PHE A O 1
ATOM 785 N N . ARG A 1 101 ? -15.380 -1.029 0.332 1.00 89.38 101 ARG A N 1
ATOM 786 C CA . ARG A 1 101 ? -13.929 -1.114 0.379 1.00 89.38 101 ARG A CA 1
ATOM 787 C C . ARG A 1 101 ? -13.313 -0.713 -0.933 1.00 89.38 101 ARG A C 1
ATOM 789 O O . ARG A 1 101 ? -13.842 -0.970 -2.016 1.00 89.38 101 ARG A O 1
ATOM 796 N N . TRP A 1 102 ? -12.144 -0.123 -0.817 1.00 85.25 102 TRP A N 1
ATOM 797 C CA . TRP A 1 102 ? -11.178 -0.059 -1.884 1.00 85.25 102 TRP A CA 1
ATOM 798 C C . TRP A 1 102 ? -9.968 -0.848 -1.422 1.00 85.25 102 TRP A C 1
ATOM 800 O O . TRP A 1 102 ? -9.301 -0.463 -0.463 1.00 85.25 102 TRP A O 1
ATOM 810 N N . ASN A 1 103 ? -9.689 -1.936 -2.127 1.00 77.25 103 ASN A N 1
ATOM 811 C CA . ASN A 1 103 ? -8.440 -2.655 -1.971 1.00 77.25 103 ASN A CA 1
ATOM 812 C C . ASN A 1 103 ? -7.475 -2.103 -3.006 1.00 77.25 103 ASN A C 1
ATOM 814 O O . ASN A 1 103 ? -7.825 -1.976 -4.183 1.00 77.25 103 ASN A O 1
ATOM 818 N N . LYS A 1 104 ? -6.257 -1.793 -2.579 1.00 69.31 104 LYS A N 1
ATOM 819 C CA . LYS A 1 104 ? -5.236 -1.322 -3.497 1.00 69.31 104 LYS A CA 1
ATOM 820 C C . LYS A 1 104 ? -4.928 -2.393 -4.540 1.00 69.31 104 LYS A C 1
ATOM 822 O O . LYS A 1 104 ? -4.344 -3.429 -4.232 1.00 69.31 104 LYS A O 1
ATOM 827 N N . ASP A 1 105 ? -5.212 -2.077 -5.793 1.00 59.88 105 ASP A N 1
ATOM 828 C CA . ASP A 1 105 ? -4.552 -2.688 -6.931 1.00 59.88 105 ASP A CA 1
ATOM 829 C C . ASP A 1 105 ? -3.620 -1.649 -7.576 1.00 59.88 105 ASP A C 1
ATOM 831 O O . ASP A 1 105 ? -3.747 -0.440 -7.371 1.00 59.88 105 ASP A O 1
ATOM 835 N N . GLY A 1 106 ? -2.583 -2.101 -8.273 1.00 51.94 106 GLY A N 1
ATOM 836 C CA . GLY A 1 106 ? -1.465 -1.241 -8.667 1.00 51.94 106 GLY A CA 1
ATOM 837 C C . GLY A 1 106 ? -1.847 0.011 -9.465 1.00 51.94 106 GLY A C 1
ATOM 838 O O . GLY A 1 106 ? -1.090 0.976 -9.383 1.00 51.94 106 GLY A O 1
ATOM 839 N N . ASN A 1 107 ? -3.007 0.034 -10.142 1.00 52.91 107 ASN A N 1
ATOM 840 C CA . ASN A 1 107 ? -3.341 1.031 -11.167 1.00 52.91 107 ASN A CA 1
ATOM 841 C C . ASN A 1 107 ? -4.753 1.616 -11.132 1.00 52.91 107 ASN A C 1
ATOM 843 O O . ASN A 1 107 ? -5.007 2.556 -11.887 1.00 52.91 107 ASN A O 1
ATOM 847 N N . GLN A 1 108 ? -5.680 1.123 -10.312 1.00 58.06 108 GLN A N 1
ATOM 848 C CA . GLN A 1 108 ? -7.001 1.739 -10.261 1.00 58.06 108 GLN A CA 1
ATOM 849 C C . GLN A 1 108 ? -6.969 3.016 -9.423 1.00 58.06 108 GLN A C 1
ATOM 851 O O . GLN A 1 108 ? -6.257 3.141 -8.418 1.00 58.06 108 GLN A O 1
ATOM 856 N N . ALA A 1 109 ? -7.770 3.988 -9.858 1.00 65.81 109 ALA A N 1
ATOM 857 C CA . ALA A 1 109 ? -8.120 5.119 -9.019 1.00 65.81 109 ALA A CA 1
ATOM 858 C C . ALA A 1 109 ? -8.772 4.607 -7.727 1.00 65.81 109 ALA A C 1
ATOM 860 O O . ALA A 1 109 ? -9.420 3.558 -7.721 1.00 65.81 109 ALA A O 1
ATOM 861 N N . ILE A 1 110 ? -8.619 5.362 -6.639 1.00 73.56 110 ILE A N 1
ATOM 862 C CA . ILE A 1 110 ? -9.294 5.041 -5.383 1.00 73.56 110 ILE A CA 1
ATOM 863 C C . ILE A 1 110 ? -10.800 5.125 -5.639 1.00 73.56 110 ILE A C 1
ATOM 865 O O . ILE A 1 110 ? -11.345 6.199 -5.892 1.00 73.56 110 ILE A O 1
ATOM 869 N N . SER A 1 111 ? -11.456 3.968 -5.632 1.00 79.19 111 SER A N 1
ATOM 870 C CA . SER A 1 111 ? -12.886 3.824 -5.864 1.00 79.19 111 SER A CA 1
ATOM 871 C C . SER A 1 111 ? -13.424 2.781 -4.904 1.00 79.19 111 SER A C 1
ATOM 873 O O . SER A 1 111 ? -12.982 1.633 -4.897 1.00 79.19 111 SER A O 1
ATOM 875 N N . LEU A 1 112 ? -14.355 3.214 -4.066 1.00 80.31 112 LEU A N 1
ATOM 876 C CA . LEU A 1 112 ? -15.044 2.350 -3.131 1.00 80.31 112 LEU A CA 1
ATOM 877 C C . LEU A 1 112 ? -16.076 1.498 -3.867 1.00 80.31 112 LEU A C 1
ATOM 879 O O . LEU A 1 112 ? -16.970 2.032 -4.526 1.00 80.31 112 LEU A O 1
ATOM 883 N N . ALA A 1 113 ? -15.967 0.184 -3.714 1.00 85.56 113 ALA A N 1
ATOM 884 C CA . ALA A 1 113 ? -16.984 -0.758 -4.144 1.00 85.56 113 ALA A CA 1
ATOM 885 C C . ALA A 1 113 ? -17.712 -1.304 -2.916 1.00 85.56 113 ALA A C 1
ATOM 887 O O . ALA A 1 113 ? -17.075 -1.729 -1.950 1.00 85.56 113 ALA A O 1
ATOM 888 N N . GLU A 1 114 ? -19.041 -1.304 -2.971 1.00 91.50 114 GLU A N 1
ATOM 889 C CA . GLU A 1 114 ? -19.861 -2.031 -2.005 1.00 91.50 114 GLU A CA 1
ATOM 890 C C . GLU A 1 114 ? -19.521 -3.517 -2.121 1.00 91.50 114 GLU A C 1
ATOM 892 O O . GLU A 1 114 ? -19.573 -4.085 -3.219 1.00 91.50 114 GLU A O 1
ATOM 897 N N . PHE A 1 115 ? -19.119 -4.135 -1.015 1.00 91.56 115 PHE A N 1
ATOM 898 C CA . PHE A 1 115 ? -18.791 -5.561 -0.996 1.00 91.56 115 PHE A CA 1
ATOM 899 C C . PHE A 1 115 ? -19.735 -6.363 -0.106 1.00 91.56 115 PHE A C 1
ATOM 901 O O . PHE A 1 115 ? -19.835 -7.579 -0.290 1.00 91.56 115 PHE A O 1
ATOM 908 N N . PHE A 1 116 ? -20.436 -5.701 0.814 1.00 91.88 116 PHE A N 1
ATOM 909 C CA . PHE A 1 116 ? -21.395 -6.333 1.701 1.00 91.88 116 PHE A CA 1
ATOM 910 C C . PHE A 1 116 ? -22.493 -5.357 2.142 1.00 91.88 116 PHE A C 1
ATOM 912 O O . PHE A 1 116 ? -22.269 -4.154 2.280 1.00 91.88 116 PHE A O 1
ATOM 919 N N . THR A 1 117 ? -23.684 -5.906 2.381 1.00 93.44 117 THR A N 1
ATOM 920 C CA . THR A 1 117 ? -24.810 -5.188 2.977 1.00 93.44 117 THR A CA 1
ATOM 921 C C . THR A 1 117 ? -25.433 -6.040 4.068 1.00 93.44 117 THR A C 1
ATOM 923 O O . THR A 1 117 ? -25.882 -7.165 3.823 1.00 93.44 117 THR A O 1
ATOM 926 N N . TYR A 1 118 ? -25.529 -5.469 5.260 1.00 93.44 118 TYR A N 1
ATOM 927 C CA . TYR A 1 118 ? -26.274 -6.031 6.370 1.00 93.44 118 TYR A CA 1
ATOM 928 C C . TYR A 1 118 ? -27.671 -5.409 6.467 1.00 93.44 118 TYR A C 1
ATOM 930 O O . TYR A 1 118 ? -27.830 -4.190 6.424 1.00 93.44 118 TYR A O 1
ATOM 938 N N . PHE A 1 119 ? -28.668 -6.270 6.660 1.00 93.50 119 PHE A N 1
ATOM 939 C CA . PHE A 1 119 ? -30.065 -5.957 6.923 1.00 93.50 119 PHE A CA 1
ATOM 940 C C . PHE A 1 119 ? -30.497 -6.659 8.209 1.00 93.50 119 PHE A C 1
ATOM 942 O O . PHE A 1 119 ? -30.520 -7.894 8.270 1.00 93.50 119 PHE A O 1
ATOM 949 N N . SER A 1 120 ? -30.897 -5.892 9.225 1.00 90.31 120 SER A N 1
ATOM 950 C CA . SER A 1 120 ? -31.150 -6.443 10.561 1.00 90.31 120 SER A CA 1
ATOM 951 C C . SER A 1 120 ? -32.249 -7.502 10.650 1.00 90.31 120 SER A C 1
ATOM 953 O O . SER A 1 120 ? -32.277 -8.248 11.625 1.00 90.31 120 SER A O 1
ATOM 955 N N . ASN A 1 121 ? -33.158 -7.587 9.673 1.00 84.44 121 ASN A N 1
ATOM 956 C CA . ASN A 1 121 ? -34.242 -8.573 9.692 1.00 84.44 121 ASN A CA 1
ATOM 957 C C . ASN A 1 121 ? -34.031 -9.753 8.735 1.00 84.44 121 ASN A C 1
ATOM 959 O O . ASN A 1 121 ? -34.803 -10.714 8.793 1.00 84.44 121 ASN A O 1
ATOM 963 N N . SER A 1 122 ? -33.068 -9.675 7.813 1.00 87.19 122 SER A N 1
ATOM 964 C CA . SER A 1 122 ? -32.965 -10.643 6.711 1.00 87.19 122 SER A CA 1
ATOM 965 C C . SER A 1 122 ? -31.565 -11.180 6.438 1.00 87.19 122 SER A C 1
ATOM 967 O O . SER A 1 122 ? -31.454 -12.236 5.809 1.00 87.19 122 SER A O 1
ATOM 969 N N . THR A 1 123 ? -30.511 -10.529 6.933 1.00 88.12 123 THR A N 1
ATOM 970 C CA . THR A 1 123 ? -29.156 -11.072 6.837 1.00 88.12 123 THR A CA 1
ATOM 971 C C . THR A 1 123 ? -29.006 -12.268 7.770 1.00 88.12 123 THR A C 1
ATOM 973 O O . THR A 1 123 ? -29.321 -12.206 8.956 1.00 88.12 123 THR A O 1
ATOM 976 N N . SER A 1 124 ? -28.529 -13.379 7.216 1.00 85.44 124 SER A N 1
ATOM 977 C CA . SER A 1 124 ? -28.185 -14.581 7.969 1.00 85.44 124 SER A CA 1
ATOM 978 C C . SER A 1 124 ? -26.682 -14.637 8.200 1.00 85.44 124 SER A C 1
ATOM 980 O O . SER A 1 124 ? -25.931 -14.575 7.227 1.00 85.44 124 SER A O 1
ATOM 982 N N . PHE A 1 125 ? -26.273 -14.844 9.446 1.00 82.81 125 PHE A N 1
ATOM 983 C CA . PHE A 1 125 ? -24.877 -15.052 9.814 1.00 82.81 125 PHE A CA 1
ATOM 984 C C . PHE A 1 125 ? -24.557 -16.535 10.000 1.00 82.81 125 PHE A C 1
ATOM 986 O O . PHE A 1 125 ? -25.419 -17.351 10.346 1.00 82.81 125 PHE A O 1
ATOM 993 N N . SER A 1 126 ? -23.305 -16.876 9.741 1.00 81.06 126 SER A N 1
ATOM 994 C CA . SER A 1 126 ? -22.692 -18.162 10.028 1.00 81.06 126 SER A CA 1
ATOM 995 C C . SER A 1 126 ? -21.937 -18.112 11.358 1.00 81.06 126 SER A C 1
ATOM 997 O O . SER A 1 126 ? -21.739 -17.057 11.952 1.00 81.06 126 SER A O 1
ATOM 999 N N . THR A 1 127 ? -21.501 -19.272 11.846 1.00 76.44 127 THR A N 1
ATOM 1000 C CA . THR A 1 127 ? -20.646 -19.342 13.040 1.00 76.44 127 THR A CA 1
ATOM 1001 C C . THR A 1 127 ? -19.277 -18.707 12.831 1.00 76.44 127 THR A C 1
ATOM 1003 O O . THR A 1 127 ? -18.649 -18.333 13.813 1.00 76.44 127 THR A O 1
ATOM 1006 N N . ASP A 1 128 ? -18.829 -18.587 11.580 1.00 77.38 128 ASP A N 1
ATOM 1007 C CA . ASP A 1 128 ? -17.530 -18.006 11.234 1.00 77.38 128 ASP A CA 1
ATOM 1008 C C . ASP A 1 128 ? -17.556 -16.466 11.305 1.00 77.38 128 ASP A C 1
ATOM 1010 O O . ASP A 1 128 ? -16.505 -15.835 11.292 1.00 77.38 128 ASP A O 1
ATOM 1014 N N . ASP A 1 129 ? -18.748 -15.864 11.416 1.00 76.56 129 ASP A N 1
ATOM 1015 C CA . ASP A 1 129 ? -18.947 -14.415 11.559 1.00 76.56 129 ASP A CA 1
ATOM 1016 C C . ASP A 1 129 ? -18.928 -13.955 13.033 1.00 76.56 129 ASP A C 1
ATOM 1018 O O . ASP A 1 129 ? -19.073 -12.768 13.320 1.00 76.56 129 ASP A O 1
ATOM 1022 N N . ILE A 1 130 ? -18.792 -14.886 13.985 1.00 78.38 130 ILE A N 1
ATOM 1023 C CA . ILE A 1 130 ? -18.746 -14.578 15.419 1.00 78.38 130 ILE A CA 1
ATOM 1024 C C . ILE A 1 130 ? -17.344 -14.088 15.775 1.00 78.38 130 ILE A C 1
ATOM 1026 O O . ILE A 1 130 ? -16.383 -14.825 15.589 1.00 78.38 130 ILE A O 1
ATOM 1030 N N . GLN A 1 131 ? -17.227 -12.883 16.337 1.00 72.12 131 GLN A N 1
ATOM 1031 C CA . GLN A 1 131 ? -15.924 -12.334 16.758 1.00 72.12 131 GLN A CA 1
ATOM 1032 C C . GLN A 1 131 ? -15.748 -12.210 18.270 1.00 72.12 131 GLN A C 1
ATOM 1034 O O . GLN A 1 131 ? -14.630 -12.123 18.765 1.00 72.12 131 GLN A O 1
ATOM 1039 N N . LEU A 1 132 ? -16.846 -12.158 19.017 1.00 82.62 132 LEU A N 1
ATOM 1040 C CA . LEU A 1 132 ? -16.858 -12.033 20.472 1.00 82.62 132 LEU A CA 1
ATOM 1041 C C . LEU A 1 132 ? -18.034 -12.831 21.021 1.00 82.62 132 LEU A C 1
ATOM 1043 O O . LEU A 1 132 ? -18.955 -13.182 20.281 1.00 82.62 132 LEU A O 1
ATOM 1047 N N . GLN A 1 133 ? -18.036 -13.099 22.323 1.00 87.50 133 GLN A N 1
ATOM 1048 C CA . GLN A 1 133 ? -19.202 -13.669 22.991 1.00 87.50 133 GLN A CA 1
ATOM 1049 C C . GLN A 1 133 ? -19.634 -12.787 24.151 1.00 87.50 133 GLN A C 1
ATOM 1051 O O . GLN A 1 133 ? -18.807 -12.312 24.921 1.00 87.50 133 GLN A O 1
ATOM 1056 N N . VAL A 1 134 ? -20.939 -12.605 24.317 1.00 91.19 134 VAL A N 1
ATOM 1057 C CA . VAL A 1 134 ? -21.510 -11.919 25.475 1.00 91.19 134 VAL A CA 1
ATOM 1058 C C . VAL A 1 134 ? -22.192 -12.919 26.397 1.00 91.19 134 VAL A C 1
ATOM 1060 O O . VAL A 1 134 ? -22.828 -13.873 25.941 1.00 91.19 134 VAL A O 1
ATOM 1063 N N . LEU A 1 135 ? -22.061 -12.720 27.706 1.00 91.25 135 LEU A N 1
ATOM 1064 C CA . LEU A 1 135 ? -22.763 -13.543 28.685 1.00 91.25 135 LEU A CA 1
ATOM 1065 C C . LEU A 1 135 ? -24.228 -13.106 28.799 1.00 91.25 135 LEU A C 1
ATOM 1067 O O . LEU A 1 135 ? -24.510 -11.983 29.218 1.00 91.25 135 LEU A O 1
ATOM 1071 N N . THR A 1 136 ? -25.148 -14.015 28.493 1.00 90.62 136 THR A N 1
ATOM 1072 C CA . THR A 1 136 ? -26.599 -13.835 28.632 1.00 90.62 136 THR A CA 1
ATOM 1073 C C . THR A 1 136 ? -27.181 -14.829 29.642 1.00 90.62 136 THR A C 1
ATOM 1075 O O . THR A 1 136 ? -26.485 -15.693 30.184 1.00 90.62 136 THR A O 1
ATOM 1078 N N . ASN A 1 137 ? -28.496 -14.757 29.874 1.00 86.75 137 ASN A N 1
ATOM 1079 C CA . ASN A 1 137 ? -29.220 -15.756 30.666 1.00 86.75 137 ASN A CA 1
ATOM 1080 C C . ASN A 1 137 ? -29.173 -17.173 30.058 1.00 86.75 137 ASN A C 1
ATOM 1082 O O . ASN A 1 137 ? -29.397 -18.147 30.780 1.00 86.75 137 ASN A O 1
ATOM 1086 N N . GLU A 1 138 ? -28.907 -17.296 28.755 1.00 85.69 138 GLU A N 1
ATOM 1087 C CA . GLU A 1 138 ? -28.812 -18.580 28.049 1.00 85.69 138 GLU A CA 1
ATOM 1088 C C . GLU A 1 138 ? -27.372 -19.122 27.981 1.00 85.69 138 GLU A C 1
ATOM 1090 O O . GLU A 1 138 ? -27.157 -20.260 27.559 1.00 85.69 138 GLU A O 1
ATOM 1095 N N . GLY A 1 139 ? -26.393 -18.350 28.467 1.00 88.06 139 GLY A N 1
ATOM 1096 C CA . GLY A 1 139 ? -24.968 -18.672 28.432 1.00 88.06 139 GLY A CA 1
ATOM 1097 C C . GLY A 1 139 ? -24.187 -17.713 27.535 1.00 88.06 139 GLY A C 1
ATOM 1098 O O . GLY A 1 139 ? -24.568 -16.558 27.369 1.00 88.06 139 GLY A O 1
ATOM 1099 N N . TRP A 1 140 ? -23.066 -18.181 26.986 1.00 88.62 140 TRP A N 1
ATOM 1100 C CA . TRP A 1 140 ? -22.260 -17.399 26.050 1.00 88.62 140 TRP A CA 1
ATOM 1101 C C . TRP A 1 140 ? -22.924 -17.353 24.671 1.00 88.62 140 TRP A C 1
ATOM 1103 O O . TRP A 1 140 ? -23.047 -18.382 24.003 1.00 88.62 140 TRP A O 1
ATOM 1113 N N . THR A 1 141 ? -23.330 -16.157 24.251 1.00 89.25 141 THR A N 1
ATOM 1114 C CA . THR A 1 141 ? -23.937 -15.900 22.941 1.00 89.25 141 THR A CA 1
ATOM 1115 C C . THR A 1 141 ? -22.924 -15.206 22.041 1.00 89.25 141 THR A C 1
ATOM 1117 O O . THR A 1 141 ? -22.364 -14.180 22.420 1.00 89.25 141 THR A O 1
ATOM 1120 N N . GLY A 1 142 ? -22.678 -15.759 20.851 1.00 86.75 142 GLY A N 1
ATOM 1121 C CA . GLY A 1 142 ? -21.777 -15.156 19.868 1.00 86.75 142 GLY A CA 1
ATOM 1122 C C . GLY A 1 142 ? -22.340 -13.860 19.291 1.00 86.75 142 GLY A C 1
ATOM 1123 O O . GLY A 1 142 ? -23.516 -13.807 18.947 1.00 86.75 142 GLY A O 1
ATOM 1124 N N . MET A 1 143 ? -21.499 -12.836 19.190 1.00 86.56 143 MET A N 1
ATOM 1125 C CA . MET A 1 143 ? -21.816 -11.537 18.603 1.00 86.56 143 MET A CA 1
ATOM 1126 C C . MET A 1 143 ? -21.344 -11.480 17.153 1.00 86.56 143 MET A C 1
ATOM 1128 O O . MET A 1 143 ? -20.224 -11.901 16.857 1.00 86.56 143 MET A O 1
ATOM 1132 N N . PHE A 1 144 ? -22.175 -10.916 16.276 1.00 84.75 144 PHE A N 1
ATOM 1133 C CA . PHE A 1 144 ? -21.847 -10.723 14.858 1.00 84.75 144 PHE A CA 1
ATOM 1134 C C . PHE A 1 144 ? -21.257 -9.337 14.558 1.00 84.75 144 PHE A C 1
ATOM 1136 O O . PHE A 1 144 ? -20.895 -9.063 13.421 1.00 84.75 144 PHE A O 1
ATOM 1143 N N . ASN A 1 145 ? -21.176 -8.453 15.557 1.00 83.44 145 ASN A N 1
ATOM 1144 C CA . ASN A 1 145 ? -20.713 -7.066 15.458 1.00 83.44 145 ASN A CA 1
ATOM 1145 C C . ASN A 1 145 ? -21.544 -6.174 14.517 1.00 83.44 145 ASN A C 1
ATOM 1147 O O . ASN A 1 145 ? -21.100 -5.100 14.114 1.00 83.44 145 ASN A O 1
ATOM 1151 N N . TYR A 1 146 ? -22.791 -6.559 14.239 1.00 88.56 146 TYR A N 1
ATOM 1152 C CA . TYR A 1 146 ? -23.735 -5.756 13.464 1.00 88.56 146 TYR A CA 1
ATOM 1153 C C . TYR A 1 146 ? -24.862 -5.250 14.353 1.00 88.56 146 TYR A C 1
ATOM 1155 O O . TYR A 1 146 ? -25.738 -6.004 14.772 1.00 88.56 146 TYR A O 1
ATOM 1163 N N . LEU A 1 147 ? -24.869 -3.949 14.635 1.00 88.44 147 LEU A N 1
ATOM 1164 C CA . LEU A 1 147 ? -25.859 -3.353 15.526 1.00 88.44 147 LEU A CA 1
ATOM 1165 C C . LEU A 1 147 ? -27.212 -3.144 14.824 1.00 88.44 147 LEU A C 1
ATOM 1167 O O . LEU A 1 147 ? -27.280 -2.676 13.690 1.00 88.44 147 LEU A O 1
ATOM 1171 N N . LYS A 1 148 ? -28.309 -3.440 15.526 1.00 91.19 148 LYS A N 1
ATOM 1172 C CA . LYS A 1 148 ? -29.694 -3.138 15.131 1.00 91.19 148 LYS A CA 1
ATOM 1173 C C . LYS A 1 148 ? -30.349 -2.169 16.111 1.00 91.19 148 LYS A C 1
ATOM 1175 O O . LYS A 1 148 ? -30.165 -2.273 17.324 1.00 91.19 148 LYS A O 1
ATOM 1180 N N . VAL A 1 149 ? -31.142 -1.232 15.595 1.00 92.56 149 VAL A N 1
ATOM 1181 C CA . VAL A 1 149 ? -31.900 -0.266 16.406 1.00 92.56 149 VAL A CA 1
ATOM 1182 C C . VAL A 1 149 ? -33.122 -0.942 17.022 1.00 92.56 149 VAL A C 1
ATOM 1184 O O . VAL A 1 149 ? -34.011 -1.419 16.325 1.00 92.56 149 VAL A O 1
ATOM 1187 N N . VAL A 1 150 ? -33.195 -0.921 18.352 1.00 91.12 150 VAL A N 1
ATOM 1188 C CA . VAL A 1 150 ? -34.315 -1.465 19.137 1.00 91.12 150 VAL A CA 1
ATOM 1189 C C . VAL A 1 150 ? -35.274 -0.357 19.571 1.00 91.12 150 VAL A C 1
ATOM 1191 O O . VAL A 1 150 ? -36.489 -0.553 19.656 1.00 91.12 150 VAL A O 1
ATOM 1194 N N . ALA A 1 151 ? -34.742 0.827 19.873 1.00 90.75 151 ALA A N 1
ATOM 1195 C CA . ALA A 1 151 ? -35.533 1.998 20.226 1.00 90.75 151 ALA A CA 1
ATOM 1196 C C . ALA A 1 151 ? -34.805 3.278 19.826 1.00 90.75 151 ALA A C 1
ATOM 1198 O O . ALA A 1 151 ? -33.584 3.350 19.897 1.00 90.75 151 ALA A O 1
ATOM 1199 N N . ILE A 1 152 ? -35.547 4.320 19.452 1.00 94.19 152 ILE A N 1
ATOM 1200 C CA . ILE A 1 152 ? -34.949 5.601 19.078 1.00 94.19 152 ILE A CA 1
ATOM 1201 C C . ILE A 1 152 ? -35.792 6.784 19.540 1.00 94.19 152 ILE A C 1
ATOM 1203 O O . ILE A 1 152 ? -37.024 6.755 19.541 1.00 94.19 152 ILE A O 1
ATOM 1207 N N . THR A 1 153 ? -35.099 7.838 19.949 1.00 93.69 153 THR A N 1
ATOM 1208 C CA . THR A 1 153 ? -35.635 9.162 20.262 1.00 93.69 153 THR A CA 1
ATOM 1209 C C . THR A 1 153 ? -34.762 10.207 19.573 1.00 93.69 153 THR A C 1
ATOM 1211 O O . THR A 1 153 ? -33.717 9.867 19.029 1.00 93.69 153 THR A O 1
ATOM 1214 N N . ARG A 1 154 ? -35.132 11.489 19.654 1.00 93.50 154 ARG A N 1
ATOM 1215 C CA . ARG A 1 154 ? -34.281 12.566 19.123 1.00 93.50 154 ARG A CA 1
ATOM 1216 C C . ARG A 1 154 ? -32.895 12.642 19.767 1.00 93.50 154 ARG A C 1
ATOM 1218 O O . ARG A 1 154 ? -31.972 13.080 19.111 1.00 93.50 154 ARG A O 1
ATOM 1225 N N . GLN A 1 155 ? -32.741 12.248 21.031 1.00 92.62 155 GLN A N 1
ATOM 1226 C CA . GLN A 1 155 ? -31.488 12.454 21.781 1.00 92.62 155 GLN A CA 1
ATOM 1227 C C . GLN A 1 155 ? -30.685 11.166 21.984 1.00 92.62 155 GLN A C 1
ATOM 1229 O O . GLN A 1 155 ? -29.474 11.208 22.172 1.00 92.62 155 GLN A O 1
ATOM 1234 N N . SER A 1 156 ? -31.352 10.011 21.966 1.00 94.00 156 SER A N 1
ATOM 1235 C CA . SER A 1 156 ? -30.692 8.718 22.141 1.00 94.00 156 SER A CA 1
ATOM 1236 C C . SER A 1 156 ? -31.350 7.607 21.333 1.00 94.00 156 SER A C 1
ATOM 1238 O O . SER A 1 156 ? -32.584 7.545 21.261 1.00 94.00 156 SER A O 1
ATOM 1240 N N . ALA A 1 157 ? -30.532 6.690 20.827 1.00 94.44 157 ALA A N 1
ATOM 1241 C CA . ALA A 1 157 ? -30.938 5.398 20.290 1.00 94.44 157 ALA A CA 1
ATOM 1242 C C . ALA A 1 157 ? -30.488 4.273 21.232 1.00 94.44 157 ALA A C 1
ATOM 1244 O O . ALA A 1 157 ? -29.525 4.429 21.974 1.00 94.44 157 ALA A O 1
ATOM 1245 N N . VAL A 1 158 ? -31.201 3.155 21.224 1.00 92.81 158 VAL A N 1
ATOM 1246 C CA . VAL A 1 158 ? -30.798 1.902 21.861 1.00 92.81 158 VAL A CA 1
ATOM 1247 C C . VAL A 1 158 ? -30.561 0.902 20.746 1.00 92.81 158 VAL A C 1
ATOM 1249 O O . VAL A 1 158 ? -31.462 0.633 19.946 1.00 92.81 158 VAL A O 1
ATOM 1252 N N . LEU A 1 159 ? -29.340 0.398 20.700 1.00 92.06 159 LEU A N 1
ATOM 1253 C CA . LEU A 1 159 ? -28.819 -0.560 19.745 1.00 92.06 159 LEU A CA 1
ATOM 1254 C C . LEU A 1 159 ? -28.545 -1.881 20.466 1.00 92.06 159 LEU A C 1
ATOM 1256 O O . LEU A 1 159 ? -28.257 -1.891 21.658 1.00 92.06 159 LEU A O 1
ATOM 1260 N N . THR A 1 160 ? -28.606 -2.994 19.757 1.00 90.81 160 THR A N 1
ATOM 1261 C CA . THR A 1 160 ? -28.095 -4.283 20.242 1.00 90.81 160 THR A CA 1
ATOM 1262 C C . THR A 1 160 ? -27.478 -5.046 19.077 1.00 90.81 160 THR A C 1
ATOM 1264 O O . THR A 1 160 ? -27.719 -4.675 17.931 1.00 90.81 160 THR A O 1
ATOM 1267 N N . ASP A 1 161 ? -26.662 -6.060 19.342 1.00 90.69 161 ASP A N 1
ATOM 1268 C CA . ASP A 1 161 ? -26.086 -6.891 18.282 1.00 90.69 161 ASP A CA 1
ATOM 1269 C C . ASP A 1 161 ? -27.175 -7.681 17.540 1.00 90.69 161 ASP A C 1
ATOM 1271 O O . ASP A 1 161 ? -28.234 -7.984 18.092 1.00 90.69 161 ASP A O 1
ATOM 1275 N N . ALA A 1 162 ? -26.929 -8.028 16.279 1.00 87.12 162 ALA A N 1
ATOM 1276 C CA . ALA A 1 162 ? -27.845 -8.810 15.462 1.00 87.12 162 ALA A CA 1
ATOM 1277 C C . ALA A 1 162 ? -28.242 -10.140 16.126 1.00 87.12 162 ALA A C 1
ATOM 1279 O O . ALA A 1 162 ? -29.402 -10.546 16.006 1.00 87.12 162 ALA A O 1
ATOM 1280 N N . ALA A 1 163 ? -27.308 -10.772 16.849 1.00 85.88 163 ALA A N 1
ATOM 1281 C CA . ALA A 1 163 ? -27.513 -12.029 17.565 1.00 85.88 163 ALA A CA 1
ATOM 1282 C C . ALA A 1 163 ? -28.386 -11.902 18.820 1.00 85.88 163 ALA A C 1
ATOM 1284 O O . ALA A 1 163 ? -28.886 -12.910 19.315 1.00 85.88 163 ALA A O 1
ATOM 1285 N N . LEU A 1 164 ? -28.534 -10.686 19.347 1.00 87.44 164 LEU A N 1
ATOM 1286 C CA . LEU A 1 164 ? -29.138 -10.424 20.646 1.00 87.44 164 LEU A CA 1
ATOM 1287 C C . LEU A 1 164 ? -30.518 -9.811 20.488 1.00 87.44 164 LEU A C 1
ATOM 1289 O O . LEU A 1 164 ? -30.801 -9.076 19.541 1.00 87.44 164 LEU A O 1
ATOM 1293 N N . ASP A 1 165 ? -31.382 -10.067 21.455 1.00 82.12 165 ASP A N 1
ATOM 1294 C CA . ASP A 1 165 ? -32.678 -9.425 21.555 1.00 82.12 165 ASP A CA 1
ATOM 1295 C C . ASP A 1 165 ? -32.753 -8.538 22.796 1.00 82.12 165 ASP A C 1
ATOM 1297 O O . ASP A 1 165 ? -31.918 -8.553 23.697 1.00 82.12 165 ASP A O 1
ATOM 1301 N N . LYS A 1 166 ? -33.805 -7.720 22.859 1.00 78.06 166 LYS A N 1
ATOM 1302 C CA . LYS A 1 166 ? -34.013 -6.797 23.981 1.00 78.06 166 LYS A CA 1
ATOM 1303 C C . LYS A 1 166 ? -34.051 -7.508 25.345 1.00 78.06 166 LYS A C 1
ATOM 1305 O O . LYS A 1 166 ? -33.765 -6.882 26.362 1.00 78.06 166 LYS A O 1
ATOM 1310 N N . GLU A 1 167 ? -34.456 -8.775 25.370 1.00 83.94 167 GLU A N 1
ATOM 1311 C CA . GLU A 1 167 ? -34.575 -9.577 26.593 1.00 83.94 167 GLU A CA 1
ATOM 1312 C C . GLU A 1 167 ? -33.218 -10.016 27.163 1.00 83.94 167 GLU A C 1
ATOM 1314 O O . GLU A 1 167 ? -33.154 -10.357 28.342 1.00 83.94 167 GLU A O 1
ATOM 1319 N N . ASP A 1 168 ? -32.138 -9.932 26.379 1.00 84.44 168 ASP A N 1
ATOM 1320 C CA . ASP A 1 168 ? -30.781 -10.251 26.838 1.00 84.44 168 ASP A CA 1
ATOM 1321 C C . ASP A 1 168 ? -30.180 -9.156 27.727 1.00 84.44 168 ASP A C 1
ATOM 1323 O O . ASP A 1 168 ? -29.133 -9.357 28.334 1.00 84.44 168 ASP A O 1
ATOM 1327 N N . GLU A 1 169 ? -30.833 -7.988 27.814 1.00 81.81 169 GLU A N 1
ATOM 1328 C CA . GLU A 1 169 ? -30.428 -6.844 28.647 1.00 81.81 169 GLU A CA 1
ATOM 1329 C C . GLU A 1 169 ? -29.002 -6.311 28.369 1.00 81.81 169 GLU A C 1
ATOM 1331 O O . GLU A 1 169 ? -28.500 -5.471 29.118 1.00 81.81 169 GLU A O 1
ATOM 1336 N N . ALA A 1 170 ? -28.395 -6.720 27.250 1.00 84.25 170 ALA A N 1
ATOM 1337 C CA . ALA A 1 170 ? -27.063 -6.342 26.769 1.00 84.25 170 ALA A CA 1
ATOM 1338 C C . ALA A 1 170 ? -27.115 -5.244 25.680 1.00 84.25 170 ALA A C 1
ATOM 1340 O O . ALA A 1 170 ? -26.355 -5.244 24.712 1.00 84.25 170 ALA A O 1
ATOM 1341 N N . GLY A 1 171 ? -28.078 -4.324 25.793 1.00 87.19 171 GLY A N 1
ATOM 1342 C CA . GLY A 1 171 ? -28.236 -3.198 24.871 1.00 87.19 171 GLY A CA 1
ATOM 1343 C C . GLY A 1 171 ? -27.173 -2.112 25.063 1.00 87.19 171 GLY A C 1
ATOM 1344 O O . GLY A 1 171 ? -26.584 -1.968 26.133 1.00 87.19 171 GLY A O 1
ATOM 1345 N N . ILE A 1 172 ? -26.974 -1.293 24.033 1.00 90.56 172 ILE A N 1
ATOM 1346 C CA . ILE A 1 172 ? -26.081 -0.133 24.017 1.00 90.56 172 ILE A CA 1
ATOM 1347 C C . ILE A 1 172 ? -26.907 1.115 23.717 1.00 90.56 172 ILE A C 1
ATOM 1349 O O . ILE A 1 172 ? -27.595 1.209 22.702 1.00 90.56 172 ILE A O 1
ATOM 1353 N N . ARG A 1 173 ? -26.817 2.123 24.577 1.00 92.25 173 ARG A N 1
ATOM 1354 C CA . ARG A 1 173 ? -27.372 3.450 24.332 1.00 92.25 173 ARG A CA 1
ATOM 1355 C C . ARG A 1 173 ? -26.383 4.293 23.535 1.00 92.25 173 ARG A C 1
ATOM 1357 O O . ARG A 1 173 ? -25.278 4.534 23.999 1.00 92.25 173 ARG A O 1
ATOM 1364 N N . LEU A 1 174 ? -26.812 4.796 22.385 1.00 94.44 174 LEU A N 1
ATOM 1365 C CA . LEU A 1 174 ? -26.069 5.717 21.532 1.00 94.44 174 LEU A CA 1
ATOM 1366 C C . LEU A 1 174 ? -26.633 7.136 21.649 1.00 94.44 174 LEU A C 1
ATOM 1368 O O . LEU A 1 174 ? -27.849 7.338 21.623 1.00 94.44 174 LEU A O 1
ATOM 1372 N N . SER A 1 175 ? -25.750 8.123 21.724 1.00 95.00 175 SER A N 1
ATOM 1373 C CA . SER A 1 175 ? -26.048 9.552 21.587 1.00 95.00 175 SER A CA 1
ATOM 1374 C C . SER A 1 175 ? -25.003 10.206 20.682 1.00 95.00 175 SER A C 1
ATOM 1376 O O . SER A 1 175 ? -23.947 9.618 20.456 1.00 95.00 175 SER A O 1
ATOM 1378 N N . ALA A 1 176 ? -25.295 11.386 20.132 1.00 95.38 176 ALA A N 1
ATOM 1379 C CA . ALA A 1 176 ? -24.376 12.078 19.230 1.00 95.38 176 ALA A CA 1
ATOM 1380 C C . ALA A 1 176 ? -24.311 13.582 19.496 1.00 95.38 176 ALA A C 1
ATOM 1382 O O . ALA A 1 176 ? -25.318 14.229 19.793 1.00 95.38 176 ALA A O 1
ATOM 1383 N N . GLY A 1 177 ? -23.118 14.137 19.318 1.00 95.88 177 GLY A N 1
ATOM 1384 C CA . GLY A 1 177 ? -22.884 15.547 19.057 1.00 95.88 177 GLY A CA 1
ATOM 1385 C C . GLY A 1 177 ? -22.617 15.787 17.570 1.00 95.88 177 GLY A C 1
ATOM 1386 O O . GLY A 1 177 ? -22.093 14.918 16.879 1.00 95.88 177 GLY A O 1
ATOM 1387 N N . VAL A 1 178 ? -22.960 16.976 17.080 1.00 95.81 178 VAL A N 1
ATOM 1388 C CA . VAL A 1 178 ? -22.687 17.432 15.712 1.00 95.81 178 VAL A CA 1
ATOM 1389 C C . VAL A 1 178 ? -21.845 18.701 15.733 1.00 95.81 178 VAL A C 1
ATOM 1391 O O . VAL A 1 178 ? -22.052 19.593 16.569 1.00 95.81 178 VAL A O 1
ATOM 1394 N N . TYR A 1 179 ? -20.901 18.784 14.800 1.00 95.81 179 TYR A N 1
ATOM 1395 C CA . TYR A 1 179 ? -20.032 19.938 14.608 1.00 95.81 179 TYR A CA 1
ATOM 1396 C C . TYR A 1 179 ? -19.817 20.230 13.113 1.00 95.81 179 TYR A C 1
ATOM 1398 O O . TYR A 1 179 ? -19.699 19.303 12.308 1.00 95.81 179 TYR A O 1
ATOM 1406 N N . PRO A 1 180 ? -19.765 21.516 12.717 1.00 95.31 180 PRO A N 1
ATOM 1407 C CA . PRO A 1 180 ? -19.517 21.893 11.333 1.00 95.31 180 PRO A CA 1
ATOM 1408 C C . PRO A 1 180 ? -18.050 21.662 10.964 1.00 95.31 180 PRO A C 1
ATOM 1410 O O . PRO A 1 180 ? -17.148 21.980 11.744 1.00 95.31 180 PRO A O 1
ATOM 1413 N N . LEU A 1 181 ? -17.816 21.171 9.749 1.00 96.19 181 LEU A N 1
ATOM 1414 C CA . LEU A 1 181 ? -16.474 20.965 9.205 1.00 96.19 181 LEU A CA 1
ATOM 1415 C C . LEU A 1 181 ? -16.031 22.081 8.252 1.00 96.19 181 LEU A C 1
ATOM 1417 O O . LEU A 1 181 ? -14.854 22.161 7.926 1.00 96.19 181 LEU A O 1
ATOM 1421 N N . GLU A 1 182 ? -16.929 22.974 7.833 1.00 96.19 182 GLU A N 1
ATOM 1422 C CA . GLU A 1 182 ? -16.618 24.050 6.882 1.00 96.19 182 GLU A CA 1
ATOM 1423 C C . GLU A 1 182 ? -15.343 24.837 7.257 1.00 96.19 182 GLU A C 1
ATOM 1425 O O . GLU A 1 182 ? -15.217 25.394 8.351 1.00 96.19 182 GLU A O 1
ATOM 1430 N N . GLY A 1 183 ? -14.390 24.895 6.320 1.00 94.06 183 GLY A N 1
ATOM 1431 C CA . GLY A 1 183 ? -13.107 25.587 6.474 1.00 94.06 183 GLY A CA 1
ATOM 1432 C C . GLY A 1 183 ? -12.067 24.844 7.321 1.00 94.06 183 GLY A C 1
ATOM 1433 O O . GLY A 1 183 ? -10.942 25.330 7.460 1.00 94.06 183 GLY A O 1
ATOM 1434 N N . LYS A 1 184 ? -12.404 23.677 7.880 1.00 94.94 184 LYS A N 1
ATOM 1435 C CA . LYS A 1 184 ? -11.454 22.789 8.558 1.00 94.94 184 LYS A CA 1
ATOM 1436 C C . LYS A 1 184 ? -10.677 21.957 7.546 1.00 94.94 184 LYS A C 1
ATOM 1438 O O . LYS A 1 184 ? -11.174 21.675 6.453 1.00 94.94 184 LYS A O 1
ATOM 1443 N N . ARG A 1 185 ? -9.453 21.554 7.897 1.00 94.94 185 ARG A N 1
ATOM 1444 C CA . ARG A 1 185 ? -8.657 20.672 7.037 1.00 94.94 185 ARG A CA 1
ATOM 1445 C C . ARG A 1 185 ? -9.187 19.254 7.124 1.00 94.94 185 ARG A C 1
ATOM 1447 O O . ARG A 1 185 ? -9.525 18.774 8.200 1.00 94.94 185 ARG A O 1
ATOM 1454 N N . ILE A 1 186 ? -9.205 18.573 5.986 1.00 94.69 186 ILE A N 1
ATOM 1455 C CA . ILE A 1 186 ? -9.630 17.174 5.916 1.00 94.69 186 ILE A CA 1
ATOM 1456 C C . ILE A 1 186 ? -8.666 16.273 6.709 1.00 94.69 186 ILE A C 1
ATOM 1458 O O . ILE A 1 186 ? -9.106 15.353 7.393 1.00 94.69 186 ILE A O 1
ATOM 1462 N N . HIS A 1 187 ? -7.365 16.588 6.681 1.00 90.19 187 HIS A N 1
ATOM 1463 C CA . HIS A 1 187 ? -6.315 15.885 7.435 1.00 90.19 187 HIS A CA 1
ATOM 1464 C C . HIS A 1 187 ? -6.622 15.781 8.931 1.00 90.19 187 HIS A C 1
ATOM 1466 O O . HIS A 1 187 ? -6.559 14.685 9.479 1.00 90.19 187 HIS A O 1
ATOM 1472 N N . ASP A 1 188 ? -7.019 16.891 9.560 1.00 91.31 188 ASP A N 1
ATOM 1473 C CA . ASP A 1 188 ? -7.231 16.974 11.012 1.00 91.31 188 ASP A CA 1
ATOM 1474 C C . ASP A 1 188 ? -8.319 15.995 11.486 1.00 91.31 188 ASP A C 1
ATOM 1476 O O . ASP A 1 188 ? -8.228 15.390 12.550 1.00 91.31 188 ASP A O 1
ATOM 1480 N N . PHE A 1 189 ? -9.351 15.785 10.666 1.00 91.75 189 PHE A N 1
ATOM 1481 C CA . PHE A 1 189 ? -10.474 14.911 11.011 1.00 91.75 189 PHE A CA 1
ATOM 1482 C C . PHE A 1 189 ? -10.258 13.452 10.606 1.00 91.75 189 PHE A C 1
ATOM 1484 O O . PHE A 1 189 ? -10.992 12.578 11.061 1.00 91.75 189 PHE A O 1
ATOM 1491 N N . LEU A 1 190 ? -9.208 13.181 9.833 1.00 89.69 190 LEU A N 1
ATOM 1492 C CA . LEU A 1 190 ? -8.765 11.845 9.445 1.00 89.69 190 LEU A CA 1
ATOM 1493 C C . LEU A 1 190 ? -7.479 11.430 10.170 1.00 89.69 190 LEU A C 1
ATOM 1495 O O . LEU A 1 190 ? -6.815 10.512 9.719 1.00 89.69 190 LEU A O 1
ATOM 1499 N N . SER A 1 191 ? -7.090 12.097 11.261 1.00 84.12 191 SER A N 1
ATOM 1500 C CA . SER A 1 191 ? -5.848 11.820 11.997 1.00 84.12 191 SER A CA 1
ATOM 1501 C C . SER A 1 191 ? -6.044 10.928 13.236 1.00 84.12 191 SER A C 1
ATOM 1503 O O . SER A 1 191 ? -5.361 11.136 14.239 1.00 84.12 191 SER A O 1
ATOM 1505 N N . SER A 1 192 ? -6.993 9.982 13.219 1.00 80.56 192 SER A N 1
ATOM 1506 C CA . SER A 1 192 ? -7.127 8.972 14.289 1.00 80.56 192 SER A CA 1
ATOM 1507 C C . SER A 1 192 ? -6.532 7.632 13.878 1.00 80.56 192 SER A C 1
ATOM 1509 O O . SER A 1 192 ? -6.362 7.365 12.684 1.00 80.56 192 SER A O 1
ATOM 1511 N N . LYS A 1 193 ? -6.288 6.759 14.862 1.00 78.25 193 LYS A N 1
ATOM 1512 C CA . LYS A 1 193 ? -5.830 5.376 14.661 1.00 78.25 193 LYS A CA 1
ATOM 1513 C C . LYS A 1 193 ? -6.533 4.680 13.489 1.00 78.25 193 LYS A C 1
ATOM 1515 O O . LYS A 1 193 ? -5.868 4.093 12.640 1.00 78.25 193 LYS A O 1
ATOM 1520 N N . ASP A 1 194 ? -7.847 4.845 13.374 1.00 81.88 194 ASP A N 1
ATOM 1521 C CA . ASP A 1 194 ? -8.647 4.135 12.371 1.00 81.88 194 ASP A CA 1
ATOM 1522 C C . ASP A 1 194 ? -8.422 4.623 10.935 1.00 81.88 194 ASP A C 1
ATOM 1524 O O . ASP A 1 194 ? -8.505 3.829 10.006 1.00 81.88 194 ASP A O 1
ATOM 1528 N N . ASN A 1 195 ? -8.129 5.909 10.711 1.00 85.62 195 ASN A N 1
ATOM 1529 C CA . ASN A 1 195 ? -8.173 6.514 9.368 1.00 85.62 195 ASN A CA 1
ATOM 1530 C C . ASN A 1 195 ? -6.963 7.373 8.986 1.00 85.62 195 ASN A C 1
ATOM 1532 O O . ASN A 1 195 ? -6.853 7.823 7.847 1.00 85.62 195 ASN A O 1
ATOM 1536 N N . HIS A 1 196 ? -5.979 7.522 9.862 1.00 80.81 196 HIS A N 1
ATOM 1537 C CA . HIS A 1 196 ? -4.760 8.279 9.581 1.00 80.81 196 HIS A CA 1
ATOM 1538 C C . HIS A 1 196 ? -4.004 7.847 8.323 1.00 80.81 196 HIS A C 1
ATOM 1540 O O . HIS A 1 196 ? -3.211 8.634 7.806 1.00 80.81 196 HIS A O 1
ATOM 1546 N N . TYR A 1 197 ? -4.190 6.639 7.784 1.00 79.31 197 TYR A N 1
ATOM 1547 C CA . TYR A 1 197 ? -3.555 6.243 6.526 1.00 79.31 197 TYR A CA 1
ATOM 1548 C C . TYR A 1 197 ? -4.191 6.845 5.270 1.00 79.31 197 TYR A C 1
ATOM 1550 O O . TYR A 1 197 ? -3.500 6.900 4.257 1.00 79.31 197 TYR A O 1
ATOM 1558 N N . ILE A 1 198 ? -5.442 7.323 5.281 1.00 83.31 198 ILE A N 1
ATOM 1559 C CA . ILE A 1 198 ? -6.040 7.930 4.074 1.00 83.31 198 ILE A CA 1
ATOM 1560 C C . ILE A 1 198 ? -5.467 9.328 3.808 1.00 83.31 198 ILE A C 1
ATOM 1562 O O . ILE A 1 198 ? -5.377 9.765 2.662 1.00 83.31 198 ILE A O 1
ATOM 1566 N N . THR A 1 199 ? -4.972 9.992 4.855 1.00 83.12 199 THR A N 1
ATOM 1567 C CA . THR A 1 199 ? -4.388 11.340 4.809 1.00 83.12 199 THR A CA 1
ATOM 1568 C C . THR A 1 199 ? -3.246 11.485 3.793 1.00 83.12 199 THR A C 1
ATOM 1570 O O . THR A 1 199 ? -3.083 12.552 3.207 1.00 83.12 199 THR A O 1
ATOM 1573 N N . ARG A 1 200 ? -2.496 10.415 3.495 1.00 77.88 200 ARG A N 1
ATOM 1574 C CA . ARG A 1 200 ? -1.416 10.424 2.487 1.00 77.88 200 ARG A CA 1
ATOM 1575 C C . ARG A 1 200 ? -1.903 10.640 1.054 1.00 77.88 200 ARG A C 1
ATOM 1577 O O . ARG A 1 200 ? -1.144 11.085 0.203 1.00 77.88 200 ARG A O 1
ATOM 1584 N N . TYR A 1 201 ? -3.166 10.322 0.786 1.00 79.50 201 TYR A N 1
ATOM 1585 C CA . TYR A 1 201 ? -3.801 10.497 -0.518 1.00 79.50 201 TYR A CA 1
ATOM 1586 C C . TYR A 1 201 ? -4.537 11.834 -0.622 1.00 79.50 201 TYR A C 1
ATOM 1588 O O . TYR A 1 201 ? -5.222 12.082 -1.612 1.00 79.50 201 TYR A O 1
ATOM 1596 N N . ILE A 1 202 ? -4.432 12.700 0.385 1.00 86.06 202 ILE A N 1
ATOM 1597 C CA . ILE A 1 202 ? -5.142 13.974 0.464 1.00 86.06 202 ILE A CA 1
ATOM 1598 C C . ILE A 1 202 ? -4.108 15.083 0.625 1.00 86.06 202 ILE A C 1
ATOM 1600 O O . ILE A 1 202 ? -3.188 14.986 1.436 1.00 86.06 202 ILE A O 1
ATOM 1604 N N . LYS A 1 203 ? -4.254 16.165 -0.145 1.00 85.56 203 LYS A N 1
ATOM 1605 C CA . LYS A 1 203 ? -3.343 17.311 -0.031 1.00 85.56 203 LYS A CA 1
ATOM 1606 C C . LYS A 1 203 ? -3.417 17.923 1.378 1.00 85.56 203 LYS A C 1
ATOM 1608 O O . LYS A 1 203 ? -4.527 18.095 1.884 1.00 85.56 203 LYS A O 1
ATOM 1613 N N . PRO A 1 204 ? -2.287 18.335 1.984 1.00 82.88 204 PRO A N 1
ATOM 1614 C CA . PRO A 1 204 ? -2.276 18.886 3.345 1.00 82.88 204 PRO A CA 1
ATOM 1615 C C . PRO A 1 204 ? -3.146 20.139 3.544 1.00 82.88 204 PRO A C 1
ATOM 1617 O O . PRO A 1 204 ? -3.572 20.438 4.658 1.00 82.88 204 PRO A O 1
ATOM 1620 N N . ASP A 1 205 ? -3.398 20.897 2.476 1.00 88.31 205 ASP A N 1
ATOM 1621 C CA . ASP A 1 205 ? -4.210 22.114 2.481 1.00 88.31 205 ASP A CA 1
ATOM 1622 C C . ASP A 1 205 ? -5.672 21.889 2.060 1.00 88.31 205 ASP A C 1
ATOM 1624 O O . ASP A 1 205 ? -6.442 22.850 2.024 1.00 88.31 205 ASP A O 1
ATOM 1628 N N . ALA A 1 206 ? -6.077 20.646 1.771 1.00 93.25 206 ALA A N 1
ATOM 1629 C CA . ALA A 1 206 ? -7.454 20.324 1.423 1.00 93.25 206 ALA A CA 1
ATOM 1630 C C . ALA A 1 206 ? -8.392 20.611 2.604 1.00 93.25 206 ALA A C 1
ATOM 1632 O O . ALA A 1 206 ? -8.167 20.163 3.733 1.00 93.25 206 ALA A O 1
ATOM 1633 N N . GLN A 1 207 ? -9.458 21.359 2.329 1.00 96.12 207 GLN A N 1
ATOM 1634 C CA . GLN A 1 207 ? -10.437 21.784 3.323 1.00 96.12 207 GLN A CA 1
ATOM 1635 C C . GLN A 1 207 ? -11.837 21.345 2.936 1.00 96.12 207 GLN A C 1
ATOM 1637 O O . GLN A 1 207 ? -12.185 21.269 1.757 1.00 96.12 207 GLN A O 1
ATOM 1642 N N . PHE A 1 208 ? -12.646 21.130 3.961 1.00 97.12 208 PHE A N 1
ATOM 1643 C CA . PHE A 1 208 ? -14.073 20.942 3.818 1.00 97.12 208 PHE A CA 1
ATOM 1644 C C . PHE A 1 208 ? -14.759 22.244 3.383 1.00 97.12 208 PHE A C 1
ATOM 1646 O O . PHE A 1 208 ? -14.505 23.332 3.907 1.00 97.12 208 PHE A O 1
ATOM 1653 N N . SER A 1 209 ? -15.663 22.117 2.423 1.00 94.50 209 SER A N 1
ATOM 1654 C CA . SER A 1 209 ? -16.583 23.157 1.973 1.00 94.50 209 SER A CA 1
ATOM 1655 C C . SER A 1 209 ? -17.893 23.135 2.773 1.00 94.50 209 SER A C 1
ATOM 1657 O O . SER A 1 209 ? -18.144 22.221 3.565 1.00 94.50 209 SER A O 1
ATOM 1659 N N . ALA A 1 210 ? -18.718 24.169 2.594 1.00 94.00 210 ALA A N 1
ATOM 1660 C CA . ALA A 1 210 ? -19.983 24.335 3.309 1.00 94.00 210 ALA A CA 1
ATOM 1661 C C . ALA A 1 210 ? -20.906 23.109 3.177 1.00 94.00 210 ALA A C 1
ATOM 1663 O O . ALA A 1 210 ? -20.945 22.468 2.130 1.00 94.00 210 ALA A O 1
ATOM 1664 N N . GLY A 1 211 ? -21.679 22.828 4.228 1.00 89.44 211 GLY A N 1
ATOM 1665 C CA . GLY A 1 211 ? -22.642 21.717 4.272 1.00 89.44 211 GLY A CA 1
ATOM 1666 C C . GLY A 1 211 ? -22.112 20.438 4.921 1.00 89.44 211 GLY A C 1
ATOM 1667 O O . GLY A 1 211 ? -22.910 19.649 5.397 1.00 89.44 211 GLY A O 1
ATOM 1668 N N . SER A 1 212 ? -20.792 20.289 5.038 1.00 96.06 212 SER A N 1
ATOM 1669 C CA . SER A 1 212 ? -20.162 19.132 5.683 1.00 96.06 212 SER A CA 1
ATOM 1670 C C . SER A 1 212 ? -20.193 19.205 7.213 1.00 96.06 212 SER A C 1
ATOM 1672 O O . SER A 1 212 ? -19.863 20.233 7.825 1.00 96.06 212 SER A O 1
ATOM 1674 N N . SER A 1 213 ? -20.532 18.078 7.832 1.00 96.06 213 SER A N 1
ATOM 1675 C CA . SER A 1 213 ? -20.609 17.920 9.284 1.00 96.06 213 SER A CA 1
ATOM 1676 C C . SER A 1 213 ? -19.922 16.639 9.740 1.00 96.06 213 SER A C 1
ATOM 1678 O O . SER A 1 213 ? -19.957 15.604 9.073 1.00 96.06 213 SER A O 1
ATOM 1680 N N . GLY A 1 214 ? -19.305 16.716 10.915 1.00 95.75 214 GLY A N 1
ATOM 1681 C CA . GLY A 1 214 ? -18.842 15.549 11.645 1.00 95.75 214 GLY A CA 1
ATOM 1682 C C . GLY A 1 214 ? -19.772 15.242 12.812 1.00 95.75 214 GLY A C 1
ATOM 1683 O O . GLY A 1 214 ? -20.447 16.127 13.354 1.00 95.75 214 GLY A O 1
ATOM 1684 N N . PHE A 1 215 ? -19.787 13.974 13.195 1.00 95.69 215 PHE A N 1
ATOM 1685 C CA . PHE A 1 215 ? -20.531 13.455 14.327 1.00 95.69 215 PHE A CA 1
ATOM 1686 C C . PHE A 1 215 ? -19.564 12.883 15.352 1.00 95.69 215 PHE A C 1
ATOM 1688 O O . PHE A 1 215 ? -18.637 12.158 14.999 1.00 95.69 215 PHE A O 1
ATOM 1695 N N . TYR A 1 216 ? -19.808 13.189 16.620 1.00 93.25 216 TYR A N 1
ATOM 1696 C CA . TYR A 1 216 ? -19.121 12.586 17.752 1.00 93.25 216 TYR A CA 1
ATOM 1697 C C . TYR A 1 216 ? -20.128 11.736 18.512 1.00 93.25 216 TYR A C 1
ATOM 1699 O O . TYR A 1 216 ? -21.031 12.268 19.160 1.00 93.25 216 TYR A O 1
ATOM 1707 N N . PHE A 1 217 ? -20.022 10.424 18.371 1.00 93.19 217 PHE A N 1
ATOM 1708 C CA . PHE A 1 217 ? -20.931 9.479 18.991 1.00 93.19 217 PHE A CA 1
ATOM 1709 C C . PHE A 1 217 ? -20.405 9.060 20.353 1.00 93.19 217 PHE A C 1
ATOM 1711 O O . PHE A 1 217 ? -19.230 8.738 20.493 1.00 93.19 217 PHE A O 1
ATOM 1718 N N . THR A 1 218 ? -21.303 8.999 21.326 1.00 91.75 218 THR A N 1
ATOM 1719 C CA . THR A 1 218 ? -21.053 8.410 22.638 1.00 91.75 218 THR A CA 1
ATOM 1720 C C . THR A 1 218 ? -21.982 7.226 22.797 1.00 91.75 218 THR A C 1
ATOM 1722 O O . THR A 1 218 ? -23.210 7.389 22.808 1.00 91.75 218 THR A O 1
ATOM 1725 N N . TRP A 1 219 ? -21.397 6.039 22.911 1.00 90.56 219 TRP A N 1
ATOM 1726 C CA . TRP A 1 219 ? -22.118 4.819 23.237 1.00 90.56 219 TRP A CA 1
ATOM 1727 C C . TRP A 1 219 ? -21.919 4.464 24.720 1.00 90.56 219 TRP A C 1
ATOM 1729 O O . TRP A 1 219 ? -20.922 4.850 25.335 1.00 90.56 219 TRP A O 1
ATOM 1739 N N . ARG A 1 220 ? -22.882 3.773 25.327 1.00 90.69 220 ARG A N 1
ATOM 1740 C CA . ARG A 1 220 ? -22.825 3.318 26.723 1.00 90.69 220 ARG A CA 1
ATOM 1741 C C . ARG A 1 220 ? -23.671 2.051 26.883 1.00 90.69 220 ARG A C 1
ATOM 1743 O O . ARG A 1 220 ? -24.825 2.080 26.453 1.00 90.69 220 ARG A O 1
ATOM 1750 N N . PRO A 1 221 ? -23.180 0.986 27.533 1.00 89.88 221 PRO A N 1
ATOM 1751 C CA . PRO A 1 221 ? -24.002 -0.179 27.864 1.00 89.88 221 PRO A CA 1
ATOM 1752 C C . PRO A 1 221 ? -25.227 0.201 28.709 1.00 89.88 221 PRO A C 1
ATOM 1754 O O . PRO A 1 221 ? -25.124 1.031 29.613 1.00 89.88 221 PRO A O 1
ATOM 1757 N N . GLU A 1 222 ? -26.388 -0.403 28.450 1.00 88.62 222 GLU A N 1
ATOM 1758 C CA . GLU A 1 222 ? -27.578 -0.213 29.294 1.00 88.62 222 GLU A CA 1
ATOM 1759 C C . GLU A 1 222 ? -27.427 -0.885 30.666 1.00 88.62 222 GLU A C 1
ATOM 1761 O O . GLU A 1 222 ? -28.024 -0.416 31.634 1.00 88.62 222 GLU A O 1
ATOM 1766 N N . ASN A 1 223 ? -26.608 -1.940 30.750 1.00 88.69 223 ASN A N 1
ATOM 1767 C CA . ASN A 1 223 ? -26.270 -2.676 31.967 1.00 88.69 223 ASN A CA 1
ATOM 1768 C C . ASN A 1 223 ? -24.809 -3.155 31.931 1.00 88.69 223 ASN A C 1
ATOM 1770 O O . ASN A 1 223 ? -24.139 -3.097 30.900 1.00 88.69 223 ASN A O 1
ATOM 1774 N N . GLU A 1 224 ? -24.322 -3.672 33.062 1.00 90.06 224 GLU A N 1
ATOM 1775 C CA . GLU A 1 224 ? -23.036 -4.374 33.114 1.00 90.06 224 GLU A CA 1
ATOM 1776 C C . GLU A 1 224 ? -23.029 -5.562 32.139 1.00 90.06 224 GLU A C 1
ATOM 1778 O O . GLU A 1 224 ? -23.862 -6.460 32.241 1.00 90.06 224 GLU A O 1
ATOM 1783 N N . THR A 1 225 ? -22.084 -5.550 31.202 1.00 90.12 225 THR A N 1
ATOM 1784 C CA . THR A 1 225 ? -21.971 -6.516 30.107 1.00 90.12 225 THR A CA 1
ATOM 1785 C C . THR A 1 225 ? -20.616 -7.215 30.182 1.00 90.12 225 THR A C 1
ATOM 1787 O O . THR A 1 225 ? -19.588 -6.564 30.370 1.00 90.12 225 THR A O 1
ATOM 1790 N N . TYR A 1 226 ? -20.615 -8.542 30.045 1.00 91.56 226 TYR A N 1
ATOM 1791 C CA . TYR A 1 226 ? -19.410 -9.374 30.079 1.00 91.56 226 TYR A CA 1
ATOM 1792 C C . TYR A 1 226 ? -19.109 -9.881 28.673 1.00 91.56 226 TYR A C 1
ATOM 1794 O O . TYR A 1 226 ? -19.880 -10.681 28.143 1.00 91.56 226 TYR A O 1
ATOM 1802 N N . LEU A 1 227 ? -18.006 -9.414 28.093 1.00 90.75 227 LEU A N 1
ATOM 1803 C CA . LEU A 1 227 ? -17.544 -9.779 26.758 1.00 90.75 227 LEU A CA 1
ATOM 1804 C C . LEU A 1 227 ? -16.360 -10.739 26.874 1.00 90.75 227 LEU A C 1
ATOM 1806 O O . LEU A 1 227 ? -15.297 -10.365 27.360 1.00 90.75 227 LEU A O 1
ATOM 1810 N N . LEU A 1 228 ? -16.538 -11.983 26.456 1.00 89.50 228 LEU A N 1
ATOM 1811 C CA . LEU A 1 228 ? -15.454 -12.944 26.316 1.00 89.50 228 LEU A CA 1
ATOM 1812 C C . LEU A 1 228 ? -14.775 -12.720 24.966 1.00 89.50 228 LEU A C 1
ATOM 1814 O O . LEU A 1 228 ? -15.459 -12.570 23.947 1.00 89.50 228 LEU A O 1
ATOM 1818 N N . CYS A 1 229 ? -13.444 -12.713 24.954 1.00 80.50 229 CYS A N 1
ATOM 1819 C CA . CYS A 1 229 ? -12.718 -12.731 23.693 1.00 80.50 229 CYS A CA 1
ATOM 1820 C C . CYS A 1 229 ? -12.966 -14.068 22.957 1.00 80.50 229 CYS A C 1
ATOM 1822 O O . CYS A 1 229 ? -13.446 -15.037 23.556 1.00 80.50 229 CYS A O 1
ATOM 1824 N N . ASP A 1 230 ? -12.684 -14.127 21.654 1.00 73.69 230 ASP A N 1
ATOM 1825 C CA . ASP A 1 230 ? -13.042 -15.280 20.824 1.00 73.69 230 ASP A CA 1
ATOM 1826 C C . ASP A 1 230 ? -12.403 -16.608 21.284 1.00 73.69 230 ASP A C 1
ATOM 1828 O O . ASP A 1 230 ? -11.209 -16.858 21.130 1.00 73.69 230 ASP A O 1
ATOM 1832 N N . ASN A 1 231 ? -13.234 -17.507 21.816 1.00 73.69 231 ASN A N 1
ATOM 1833 C CA . ASN A 1 231 ? -12.859 -18.883 22.144 1.00 73.69 231 ASN A CA 1
ATOM 1834 C C . ASN A 1 231 ? -13.518 -19.920 21.212 1.00 73.69 231 ASN A C 1
ATOM 1836 O O . ASN A 1 231 ? -13.594 -21.118 21.533 1.00 73.69 231 ASN A O 1
ATOM 1840 N N . THR A 1 232 ? -14.073 -19.480 20.081 1.00 66.31 232 THR A N 1
ATOM 1841 C CA . THR A 1 232 ? -14.683 -20.372 19.097 1.00 66.31 232 THR A CA 1
ATOM 1842 C C . THR A 1 232 ? -13.620 -21.242 18.427 1.00 66.31 232 THR A C 1
ATOM 1844 O O . THR A 1 232 ? -12.425 -20.952 18.431 1.00 66.31 232 THR A O 1
ATOM 1847 N N . ASN A 1 233 ? -14.044 -22.403 17.921 1.00 62.84 233 ASN A N 1
ATOM 1848 C CA . ASN A 1 233 ? -13.198 -23.336 17.165 1.00 62.84 233 ASN A CA 1
ATOM 1849 C C . ASN A 1 233 ? -11.916 -23.833 17.866 1.00 62.84 233 ASN A C 1
ATOM 1851 O O . ASN A 1 233 ? -11.088 -24.482 17.231 1.00 62.84 233 ASN A O 1
ATOM 1855 N N . GLY A 1 234 ? -11.778 -23.612 19.177 1.00 59.81 234 GLY A N 1
ATOM 1856 C CA . GLY A 1 234 ? -10.623 -24.067 19.945 1.00 59.81 234 GLY A CA 1
ATOM 1857 C C . GLY A 1 234 ? -9.366 -23.227 19.731 1.00 59.81 234 GLY A C 1
ATOM 1858 O O . GLY A 1 234 ? -8.282 -23.746 19.977 1.00 59.81 234 GLY A O 1
ATOM 1859 N N . GLN A 1 235 ? -9.505 -21.964 19.314 1.00 66.75 235 GLN A N 1
ATOM 1860 C CA . GLN A 1 235 ? -8.407 -20.995 19.331 1.00 66.75 235 GLN A CA 1
ATOM 1861 C C . GLN A 1 235 ? -7.841 -20.853 20.759 1.00 66.75 235 GLN A C 1
ATOM 1863 O O . GLN A 1 235 ? -8.583 -20.954 21.748 1.00 66.75 235 GLN A O 1
ATOM 1868 N N . ASP A 1 236 ? -6.526 -20.648 20.860 1.00 69.12 236 ASP A N 1
ATOM 1869 C CA . ASP A 1 236 ? -5.808 -20.494 22.136 1.00 69.12 236 ASP A CA 1
ATOM 1870 C C . ASP A 1 236 ? -5.656 -19.015 22.546 1.00 69.12 236 ASP A C 1
ATOM 1872 O O . ASP A 1 236 ? -5.287 -18.736 23.680 1.00 69.12 236 ASP A O 1
ATOM 1876 N N . GLU A 1 237 ? -6.003 -18.061 21.672 1.00 72.56 237 GLU A N 1
ATOM 1877 C CA . GLU A 1 237 ? -5.787 -16.610 21.866 1.00 72.56 237 GLU A CA 1
ATOM 1878 C C . GLU A 1 237 ? -6.427 -16.048 23.145 1.00 72.56 237 GLU A C 1
ATOM 1880 O O . GLU A 1 237 ? -5.941 -15.081 23.725 1.00 72.56 237 GLU A O 1
ATOM 1885 N N . CYS A 1 238 ? -7.496 -16.687 23.615 1.00 81.19 238 CYS A N 1
ATOM 1886 C CA . CYS A 1 238 ? -8.230 -16.282 24.808 1.00 81.19 238 CYS A CA 1
ATOM 1887 C C . CYS A 1 238 ? -7.887 -17.065 26.060 1.00 81.19 238 CYS A C 1
ATOM 1889 O O . CYS A 1 238 ? -8.446 -16.773 27.120 1.00 81.19 238 CYS A O 1
ATOM 1891 N N . ARG A 1 239 ? -7.055 -18.098 25.942 1.00 88.94 239 ARG A N 1
ATOM 1892 C CA . ARG A 1 239 ? -6.650 -18.926 27.072 1.00 88.94 239 ARG A CA 1
ATOM 1893 C C . ARG A 1 239 ? -5.474 -18.274 27.760 1.00 88.94 239 ARG A C 1
ATOM 1895 O O . ARG A 1 239 ? -4.577 -17.736 27.118 1.00 88.94 239 ARG A O 1
ATOM 1902 N N . ILE A 1 240 ? -5.488 -18.324 29.084 1.00 91.31 240 ILE A N 1
ATOM 1903 C CA . ILE A 1 240 ? -4.340 -17.887 29.863 1.00 91.31 240 ILE A CA 1
ATOM 1904 C C . ILE A 1 240 ? -3.539 -19.094 30.349 1.00 91.31 240 ILE A C 1
ATOM 1906 O O . ILE A 1 240 ? -4.073 -20.054 30.908 1.00 91.31 240 ILE A O 1
ATOM 1910 N N . SER A 1 241 ? -2.227 -18.992 30.172 1.00 91.25 241 SER A N 1
ATOM 1911 C CA . SER A 1 241 ? -1.232 -19.964 30.617 1.00 91.25 241 SER A CA 1
ATOM 1912 C C . SER A 1 241 ? -0.376 -19.384 31.753 1.00 91.25 241 SER A C 1
ATOM 1914 O O . SER A 1 241 ? -0.133 -18.166 31.763 1.00 91.25 241 SER A O 1
ATOM 1916 N N . PRO A 1 242 ? 0.179 -20.208 32.660 1.00 90.38 242 PRO A N 1
ATOM 1917 C CA . PRO A 1 242 ? 1.202 -19.777 33.597 1.00 90.38 242 PRO A CA 1
ATOM 1918 C C . PRO A 1 242 ? 2.401 -19.181 32.861 1.00 90.38 242 PRO A C 1
ATOM 1920 O O . PRO A 1 242 ? 2.921 -19.759 31.909 1.00 90.38 242 PRO A O 1
ATOM 1923 N N . TYR A 1 243 ? 2.911 -18.054 33.351 1.00 86.38 243 TYR A N 1
ATOM 1924 C CA . TYR A 1 243 ? 4.067 -17.370 32.770 1.00 86.38 243 TYR A CA 1
ATOM 1925 C C . TYR A 1 243 ? 5.292 -18.290 32.635 1.00 86.38 243 TYR A C 1
ATOM 1927 O O . TYR A 1 243 ? 5.974 -18.267 31.609 1.00 86.38 243 TYR A O 1
ATOM 1935 N N . ALA A 1 244 ? 5.552 -19.115 33.654 1.00 83.25 244 ALA A N 1
ATOM 1936 C CA . ALA A 1 244 ? 6.687 -20.036 33.686 1.00 83.25 244 ALA A CA 1
ATOM 1937 C C . ALA A 1 244 ? 6.501 -21.274 32.786 1.00 83.25 244 ALA A C 1
ATOM 1939 O O . ALA A 1 244 ? 7.472 -21.966 32.479 1.00 83.25 244 ALA A O 1
ATOM 1940 N N . GLN A 1 245 ? 5.262 -21.579 32.389 1.00 86.62 245 GLN A N 1
ATOM 1941 C CA . GLN A 1 245 ? 4.900 -22.749 31.587 1.00 86.62 245 GLN A CA 1
ATOM 1942 C C . GLN A 1 245 ? 3.874 -22.343 30.521 1.00 86.62 245 GLN A C 1
ATOM 1944 O O . GLN A 1 245 ? 2.722 -22.760 30.601 1.00 86.62 245 GLN A O 1
ATOM 1949 N N . PRO A 1 246 ? 4.280 -21.536 29.524 1.00 82.62 246 PRO A N 1
ATOM 1950 C CA . PRO A 1 246 ? 3.353 -20.920 28.574 1.00 82.62 246 PRO A CA 1
ATOM 1951 C C . PRO A 1 246 ? 2.655 -21.923 27.641 1.00 82.62 246 PRO A C 1
ATOM 1953 O O . PRO A 1 246 ? 1.704 -21.558 26.970 1.00 82.62 246 PRO A O 1
ATOM 1956 N N . ASP A 1 247 ? 3.112 -23.178 27.605 1.00 86.75 247 ASP A N 1
ATOM 1957 C CA . ASP A 1 247 ? 2.504 -24.259 26.816 1.00 86.75 247 ASP A CA 1
ATOM 1958 C C . ASP A 1 247 ? 1.451 -25.069 27.606 1.00 86.75 247 ASP A C 1
ATOM 1960 O O . ASP A 1 247 ? 0.957 -26.091 27.126 1.00 86.75 247 ASP A O 1
ATOM 1964 N N . ILE A 1 248 ? 1.175 -24.695 28.859 1.00 88.56 248 ILE A N 1
ATOM 1965 C CA . ILE A 1 248 ? 0.210 -25.364 29.737 1.00 88.56 248 ILE A CA 1
ATOM 1966 C C . ILE A 1 248 ? -0.856 -24.341 30.102 1.00 88.56 248 ILE A C 1
ATOM 1968 O O . ILE A 1 248 ? -0.520 -23.267 30.565 1.00 88.56 248 ILE A O 1
ATOM 1972 N N . ASP A 1 249 ? -2.131 -24.666 29.945 1.00 90.06 249 ASP A N 1
ATOM 1973 C CA . ASP A 1 249 ? -3.211 -23.751 30.317 1.00 90.06 249 ASP A CA 1
ATOM 1974 C C . ASP A 1 249 ? -3.689 -23.991 31.752 1.00 90.06 249 ASP A C 1
ATOM 1976 O O . ASP A 1 249 ? -3.637 -25.113 32.268 1.00 90.06 249 ASP A O 1
ATOM 1980 N N . TYR A 1 250 ? -4.219 -22.943 32.382 1.00 93.19 250 TYR A N 1
ATOM 1981 C CA . TYR A 1 250 ? -4.977 -23.093 33.622 1.00 93.19 250 TYR A CA 1
ATOM 1982 C C . TYR A 1 250 ? -6.337 -23.743 33.347 1.00 93.19 250 TYR A C 1
ATOM 1984 O O . TYR A 1 250 ? -7.027 -23.366 32.399 1.00 93.19 250 TYR A O 1
ATOM 1992 N N . VAL A 1 251 ? -6.758 -24.673 34.207 1.00 91.38 251 VAL A N 1
ATOM 1993 C CA . VAL A 1 251 ? -8.047 -25.384 34.087 1.00 91.38 251 VAL A CA 1
ATOM 1994 C C . VAL A 1 251 ? -9.067 -24.947 35.141 1.00 91.38 251 VAL A C 1
ATOM 1996 O O . VAL A 1 251 ? -10.266 -25.186 34.992 1.00 91.38 251 VAL A O 1
ATOM 1999 N N . THR A 1 252 ? -8.624 -24.275 36.209 1.00 93.44 252 THR A N 1
ATOM 2000 C CA . THR A 1 252 ? -9.514 -23.671 37.212 1.00 93.44 252 THR A CA 1
ATOM 2001 C C . THR A 1 252 ? -9.054 -22.274 37.617 1.00 93.44 252 THR A C 1
ATOM 2003 O O . THR A 1 252 ? -7.868 -21.963 37.580 1.00 93.44 252 THR A O 1
ATOM 2006 N N . LEU A 1 253 ? -9.993 -21.432 38.063 1.00 92.69 253 LEU A N 1
ATOM 2007 C CA . LEU A 1 253 ? -9.680 -20.082 38.548 1.00 92.69 253 LEU A CA 1
ATOM 2008 C C . LEU A 1 253 ? -8.747 -20.089 39.773 1.00 92.69 253 LEU A C 1
ATOM 2010 O O . LEU A 1 253 ? -7.940 -19.176 39.919 1.00 92.69 253 LEU A O 1
ATOM 2014 N N . ASP A 1 254 ? -8.816 -21.129 40.612 1.00 91.06 254 ASP A N 1
ATOM 2015 C CA . ASP A 1 254 ? -7.944 -21.291 41.783 1.00 91.06 254 ASP A CA 1
ATOM 2016 C C . ASP A 1 254 ? -6.476 -21.484 41.387 1.00 91.06 254 ASP A C 1
ATOM 2018 O O . ASP A 1 254 ? -5.580 -21.050 42.107 1.00 91.06 254 ASP A O 1
ATOM 2022 N N . GLU A 1 255 ? -6.210 -22.094 40.230 1.00 91.44 255 GLU A N 1
ATOM 2023 C CA . GLU A 1 255 ? -4.845 -22.274 39.739 1.00 91.44 255 GLU A CA 1
ATOM 2024 C C . GLU A 1 255 ? -4.214 -20.968 39.269 1.00 91.44 255 GLU A C 1
ATOM 2026 O O . GLU A 1 255 ? -3.002 -20.923 39.155 1.00 91.44 255 GLU A O 1
ATOM 2031 N N . VAL A 1 256 ? -4.980 -19.904 39.027 1.00 92.69 256 VAL A N 1
ATOM 2032 C CA . VAL A 1 256 ? -4.422 -18.587 38.671 1.00 92.69 256 VAL A CA 1
ATOM 2033 C C . VAL A 1 256 ? -4.032 -17.792 39.924 1.00 92.69 256 VAL A C 1
ATOM 2035 O O . VAL A 1 256 ? -3.291 -16.812 39.854 1.00 92.69 256 VAL A O 1
ATOM 2038 N N . ILE A 1 257 ? -4.534 -18.199 41.090 1.00 93.25 257 ILE A N 1
ATOM 2039 C CA . ILE A 1 257 ? -4.338 -17.495 42.352 1.00 93.25 257 ILE A CA 1
ATOM 2040 C C . ILE A 1 257 ? -3.068 -18.021 43.033 1.00 93.25 257 ILE A C 1
ATOM 2042 O O . ILE A 1 257 ? -2.936 -19.205 43.335 1.00 93.25 257 ILE A O 1
ATOM 2046 N N . THR A 1 258 ? -2.133 -17.120 43.323 1.00 91.19 258 THR A N 1
ATOM 2047 C CA . THR A 1 258 ? -0.961 -17.361 44.169 1.00 91.19 258 THR A CA 1
ATOM 2048 C C . THR A 1 258 ? -1.375 -17.351 45.648 1.00 91.19 258 THR A C 1
ATOM 2050 O O . THR A 1 258 ? -1.833 -16.318 46.156 1.00 91.19 258 THR A O 1
ATOM 2053 N N . PRO A 1 259 ? -1.197 -18.462 46.387 1.00 85.94 259 PRO A N 1
ATOM 2054 C CA . PRO A 1 259 ? -1.376 -18.477 47.835 1.00 85.94 259 PRO A CA 1
ATOM 2055 C C . PRO A 1 259 ? -0.342 -17.587 48.530 1.00 85.94 259 PRO A C 1
ATOM 2057 O O . PRO A 1 259 ? 0.822 -17.554 48.137 1.00 85.94 259 PRO A O 1
ATOM 2060 N N . LEU A 1 260 ? -0.724 -16.925 49.628 1.00 83.88 260 LEU A N 1
ATOM 2061 C CA . LEU A 1 260 ? 0.168 -16.023 50.374 1.00 83.88 260 LEU A CA 1
ATOM 2062 C C . LEU A 1 260 ? 1.520 -16.650 50.780 1.00 83.88 260 LEU A C 1
ATOM 2064 O O . LEU A 1 260 ? 2.514 -15.933 50.891 1.00 83.88 260 LEU A O 1
ATOM 2068 N N . GLU A 1 261 ? 1.565 -17.960 51.041 1.00 82.56 261 GLU A N 1
ATOM 2069 C CA . GLU A 1 261 ? 2.794 -18.659 51.447 1.00 82.56 261 GLU A CA 1
ATOM 2070 C C . GLU A 1 261 ? 3.802 -18.878 50.310 1.00 82.56 261 GLU A C 1
ATOM 2072 O O . GLU A 1 261 ? 4.989 -19.046 50.591 1.00 82.56 261 GLU A O 1
ATOM 2077 N N . ASP A 1 262 ? 3.346 -18.772 49.060 1.00 78.19 262 ASP A N 1
ATOM 2078 C CA . ASP A 1 262 ? 4.137 -18.990 47.846 1.00 78.19 262 ASP A CA 1
ATOM 2079 C C . ASP A 1 262 ? 4.472 -17.674 47.118 1.00 78.19 262 ASP A C 1
ATOM 2081 O O . ASP A 1 262 ? 5.041 -17.677 46.031 1.00 78.19 262 ASP A O 1
ATOM 2085 N N . VAL A 1 263 ? 4.175 -16.519 47.725 1.00 81.62 263 VAL A N 1
ATOM 2086 C CA . VAL A 1 263 ? 4.505 -15.207 47.153 1.00 81.62 263 VAL A CA 1
ATOM 2087 C C . VAL A 1 263 ? 6.012 -14.949 47.235 1.00 81.62 263 VAL A C 1
ATOM 2089 O O . VAL A 1 263 ? 6.565 -14.684 48.310 1.00 81.62 263 VAL A O 1
ATOM 2092 N N . GLY A 1 264 ? 6.679 -14.964 46.084 1.00 76.31 264 GLY A N 1
ATOM 2093 C CA . GLY A 1 264 ? 8.111 -14.706 45.959 1.00 76.31 264 GLY A CA 1
ATOM 2094 C C . GLY A 1 264 ? 8.486 -13.266 45.595 1.00 76.31 264 GLY A C 1
ATOM 2095 O O . GLY A 1 264 ? 7.645 -12.415 45.305 1.00 76.31 264 GLY A O 1
ATOM 2096 N N . ALA A 1 265 ? 9.793 -12.988 45.634 1.00 78.44 265 ALA A N 1
ATOM 2097 C CA . ALA A 1 265 ? 10.386 -11.747 45.121 1.00 78.44 265 ALA A CA 1
ATOM 2098 C C . ALA A 1 265 ? 10.905 -11.890 43.674 1.00 78.44 265 ALA A C 1
ATOM 2100 O O . ALA A 1 265 ? 11.390 -10.914 43.108 1.00 78.44 265 ALA A O 1
ATOM 2101 N N . GLU A 1 266 ? 10.816 -13.094 43.103 1.00 80.88 266 GLU A N 1
ATOM 2102 C CA . GLU A 1 266 ? 11.296 -13.466 41.769 1.00 80.88 266 GLU A CA 1
ATOM 2103 C C . GLU A 1 266 ? 10.141 -14.077 40.962 1.00 80.88 266 GLU A C 1
ATOM 2105 O O . GLU A 1 266 ? 9.323 -14.816 41.516 1.00 80.88 266 GLU A O 1
ATOM 2110 N N . ILE A 1 267 ? 10.087 -13.803 39.655 1.00 79.06 267 ILE A N 1
ATOM 2111 C CA . ILE A 1 267 ? 8.951 -14.194 38.805 1.00 79.06 267 ILE A CA 1
ATOM 2112 C C . ILE A 1 267 ? 8.831 -15.716 38.593 1.00 79.06 267 ILE A C 1
ATOM 2114 O O . ILE A 1 267 ? 7.741 -16.224 38.364 1.00 79.06 267 ILE A O 1
ATOM 2118 N N . ASP A 1 268 ? 9.923 -16.465 38.757 1.00 75.56 268 ASP A N 1
ATOM 2119 C CA . ASP A 1 268 ? 9.930 -17.933 38.631 1.00 75.56 268 ASP A CA 1
ATOM 2120 C C . ASP A 1 268 ? 9.175 -18.638 39.769 1.00 75.56 268 ASP A C 1
ATOM 2122 O O . ASP A 1 268 ? 8.893 -19.834 39.699 1.00 75.56 268 ASP A O 1
ATOM 2126 N N . SER A 1 269 ? 8.884 -17.903 40.845 1.00 73.81 269 SER A N 1
ATOM 2127 C CA . SER A 1 269 ? 8.235 -18.416 42.053 1.00 73.81 269 SER A CA 1
ATOM 2128 C C . SER A 1 269 ? 6.791 -17.951 42.230 1.00 73.81 269 SER A C 1
ATOM 2130 O O . SER A 1 269 ? 6.174 -18.324 43.220 1.00 73.81 269 SER A O 1
ATOM 2132 N N . VAL A 1 270 ? 6.251 -17.156 41.300 1.00 77.81 270 VAL A N 1
ATOM 2133 C CA . VAL A 1 270 ? 4.876 -16.643 41.381 1.00 77.81 270 VAL A CA 1
ATOM 2134 C C . VAL A 1 270 ? 3.963 -17.363 40.398 1.00 77.81 270 VAL A C 1
ATOM 2136 O O . VAL A 1 270 ? 4.382 -17.775 39.316 1.00 77.81 270 VAL A O 1
ATOM 2139 N N . ASN A 1 271 ? 2.693 -17.491 40.766 1.00 84.88 271 ASN A N 1
ATOM 2140 C CA . ASN A 1 271 ? 1.667 -18.046 39.903 1.00 84.88 271 ASN A CA 1
ATOM 2141 C C . ASN A 1 271 ? 0.917 -16.884 39.238 1.00 84.88 271 ASN A C 1
ATOM 2143 O O . ASN A 1 271 ? 0.173 -16.140 39.881 1.00 84.88 271 ASN A O 1
ATOM 2147 N N . GLY A 1 272 ? 1.187 -16.667 37.957 1.00 88.25 272 GLY A N 1
ATOM 2148 C CA . GLY A 1 272 ? 0.645 -15.544 37.207 1.00 88.25 272 GLY A CA 1
ATOM 2149 C C . GLY A 1 272 ? 0.651 -15.826 35.718 1.00 88.25 272 GLY A C 1
ATOM 2150 O O . GLY A 1 272 ? 1.330 -16.740 35.252 1.00 88.25 272 GLY A O 1
ATOM 2151 N N . PHE A 1 273 ? -0.091 -15.023 34.969 1.00 92.62 273 PHE A N 1
ATOM 2152 C CA . PHE A 1 273 ? -0.237 -15.174 33.526 1.00 92.62 273 PHE A CA 1
ATOM 2153 C C . PHE A 1 273 ? 0.277 -13.940 32.791 1.00 92.62 273 PHE A C 1
ATOM 2155 O O . PHE A 1 273 ? 0.350 -12.836 33.341 1.00 92.62 273 PHE A O 1
ATOM 2162 N N . LYS A 1 274 ? 0.646 -14.137 31.527 1.00 89.56 274 LYS A N 1
ATOM 2163 C CA . LYS A 1 274 ? 1.038 -13.047 30.632 1.00 89.56 274 LYS A CA 1
ATOM 2164 C C . LYS A 1 274 ? -0.204 -12.280 30.189 1.00 89.56 274 LYS A C 1
ATOM 2166 O O . LYS A 1 274 ? -1.132 -12.881 29.664 1.00 89.56 274 LYS A O 1
ATOM 2171 N N . LEU A 1 275 ? -0.199 -10.964 30.387 1.00 89.12 275 LEU A N 1
ATOM 2172 C CA . LEU A 1 275 ? -1.208 -10.058 29.823 1.00 89.12 275 LEU A CA 1
ATOM 2173 C C . LEU A 1 275 ? -0.744 -9.473 28.481 1.00 89.12 275 LEU A C 1
ATOM 2175 O O . LEU A 1 275 ? -1.558 -9.237 27.599 1.00 89.12 275 LEU A O 1
ATOM 2179 N N . SER A 1 276 ? 0.563 -9.243 28.339 1.00 85.62 276 SER A N 1
ATOM 2180 C CA . SER A 1 276 ? 1.251 -8.919 27.084 1.00 85.62 276 SER A CA 1
ATOM 2181 C C . SER A 1 276 ? 2.685 -9.451 27.144 1.00 85.62 276 SER A C 1
ATOM 2183 O O . SER A 1 276 ? 3.125 -9.906 28.202 1.00 85.62 276 SER A O 1
ATOM 2185 N N . ASP A 1 277 ? 3.438 -9.359 26.044 1.00 80.81 277 ASP A N 1
ATOM 2186 C CA . ASP A 1 277 ? 4.812 -9.892 25.948 1.00 80.81 277 ASP A CA 1
ATOM 2187 C C . ASP A 1 277 ? 5.726 -9.443 27.097 1.00 80.81 277 ASP A C 1
ATOM 2189 O O . ASP A 1 277 ? 6.543 -10.213 27.605 1.00 80.81 277 ASP A O 1
ATOM 2193 N N . ASN A 1 278 ? 5.542 -8.204 27.546 1.00 87.00 278 ASN A N 1
ATOM 2194 C CA . ASN A 1 278 ? 6.333 -7.566 28.585 1.00 87.00 278 ASN A CA 1
ATOM 2195 C C . ASN A 1 278 ? 5.593 -7.361 29.921 1.00 87.00 278 ASN A C 1
ATOM 2197 O O . ASN A 1 278 ? 6.174 -6.743 30.815 1.00 87.00 278 ASN A O 1
ATOM 2201 N N . ILE A 1 279 ? 4.354 -7.858 30.089 1.00 91.19 279 ILE A N 1
ATOM 2202 C CA . ILE A 1 279 ? 3.545 -7.677 31.312 1.00 91.19 279 ILE A CA 1
ATOM 2203 C C . ILE A 1 279 ? 3.010 -9.011 31.845 1.00 91.19 279 ILE A C 1
ATOM 2205 O O . ILE A 1 279 ? 2.342 -9.762 31.134 1.00 91.19 279 ILE A O 1
ATOM 2209 N N . VAL A 1 280 ? 3.209 -9.249 33.144 1.00 92.62 280 VAL A N 1
ATOM 2210 C CA . VAL A 1 280 ? 2.668 -10.406 33.876 1.00 92.62 280 VAL A CA 1
ATOM 2211 C C . VAL A 1 280 ? 1.769 -9.948 35.019 1.00 92.62 280 VAL A C 1
ATOM 2213 O O . VAL A 1 280 ? 2.071 -8.977 35.720 1.00 92.62 280 VAL A O 1
ATOM 2216 N N . VAL A 1 281 ? 0.663 -10.665 35.212 1.00 95.00 281 VAL A N 1
ATOM 2217 C CA . VAL A 1 281 ? -0.335 -10.418 36.256 1.00 95.00 281 VAL A CA 1
ATOM 2218 C C . VAL A 1 281 ? -0.305 -11.565 37.260 1.00 95.00 281 VAL A C 1
ATOM 2220 O O . VAL A 1 281 ? -0.510 -12.721 36.903 1.00 95.00 281 VAL A O 1
ATOM 2223 N N . GLU A 1 282 ? -0.069 -11.232 38.526 1.00 94.81 282 GLU A N 1
ATOM 2224 C CA . GLU A 1 282 ? -0.088 -12.165 39.656 1.00 94.81 282 GLU A CA 1
ATOM 2225 C C . GLU A 1 282 ? -1.281 -11.825 40.560 1.00 94.81 282 GLU A C 1
ATOM 2227 O O . GLU A 1 282 ? -1.350 -10.725 41.120 1.00 94.81 282 GLU A O 1
ATOM 2232 N N . LEU A 1 283 ? -2.223 -12.761 40.704 1.00 94.94 283 LEU A N 1
ATOM 2233 C CA . LEU A 1 283 ? -3.371 -12.639 41.606 1.00 94.94 283 LEU A CA 1
ATOM 2234 C C . LEU A 1 283 ? -3.030 -13.319 42.930 1.00 94.94 283 LEU A C 1
ATOM 2236 O O . LEU A 1 283 ? -2.674 -14.487 42.928 1.00 94.94 283 LEU A O 1
ATOM 2240 N N . ILE A 1 284 ? -3.136 -12.625 44.061 1.00 93.69 284 ILE A N 1
ATOM 2241 C CA . ILE A 1 284 ? -2.706 -13.143 45.367 1.00 93.69 284 ILE A CA 1
ATOM 2242 C C . ILE A 1 284 ? -3.904 -13.249 46.307 1.00 93.69 284 ILE A C 1
ATOM 2244 O O . ILE A 1 284 ? -4.628 -12.269 46.497 1.00 93.69 284 ILE A O 1
ATOM 2248 N N . ASP A 1 285 ? -4.084 -14.409 46.942 1.00 91.00 285 ASP A N 1
ATOM 2249 C CA . ASP A 1 285 ? -5.018 -14.559 48.063 1.00 91.00 285 ASP A CA 1
ATOM 2250 C C . ASP A 1 285 ? -4.307 -14.314 49.400 1.00 91.00 285 ASP A C 1
ATOM 2252 O O . ASP A 1 285 ? -3.779 -15.214 50.056 1.00 91.00 285 ASP A O 1
ATOM 2256 N N . ASP A 1 286 ? -4.275 -13.043 49.792 1.00 87.81 286 ASP A N 1
ATOM 2257 C CA . ASP A 1 286 ? -3.744 -12.545 51.064 1.00 87.81 286 ASP A CA 1
ATOM 2258 C C . ASP A 1 286 ? -4.854 -12.080 52.029 1.00 87.81 286 ASP A C 1
ATOM 2260 O O . ASP A 1 286 ? -4.584 -11.416 53.036 1.00 87.81 286 ASP A O 1
ATOM 2264 N N . GLY A 1 287 ? -6.118 -12.395 51.717 1.00 82.69 287 GLY A N 1
ATOM 2265 C CA . GLY A 1 287 ? -7.304 -11.875 52.404 1.00 82.69 287 GLY A CA 1
ATOM 2266 C C . GLY A 1 287 ? -7.670 -10.421 52.063 1.00 82.69 287 GLY A C 1
ATOM 2267 O O . GLY A 1 287 ? -8.725 -9.953 52.499 1.00 82.69 287 GLY A O 1
ATOM 2268 N N . PHE A 1 288 ? -6.839 -9.715 51.288 1.00 83.81 288 PHE A N 1
ATOM 2269 C CA . PHE A 1 288 ? -7.136 -8.420 50.663 1.00 83.81 288 PHE A CA 1
ATOM 2270 C C . PHE A 1 288 ? -7.312 -8.524 49.139 1.00 83.81 288 PHE A C 1
ATOM 2272 O O . PHE A 1 288 ? -7.735 -7.543 48.529 1.00 83.81 288 PHE A O 1
ATOM 2279 N N . PHE A 1 289 ? -7.047 -9.701 48.561 1.00 91.44 289 PHE A N 1
ATOM 2280 C CA . PHE A 1 289 ? -7.168 -10.014 47.137 1.00 91.44 289 PHE A CA 1
ATOM 2281 C C . PHE A 1 289 ? -6.283 -9.109 46.271 1.00 91.44 289 PHE A C 1
ATOM 2283 O O . PHE A 1 289 ? -6.742 -8.429 45.355 1.00 91.44 289 PHE A O 1
ATOM 2290 N N . THR A 1 290 ? -4.995 -9.052 46.599 1.00 94.62 290 THR A N 1
ATOM 2291 C CA . THR A 1 290 ? -4.025 -8.183 45.920 1.00 94.62 290 THR A CA 1
ATOM 2292 C C . THR A 1 290 ? -3.701 -8.670 44.503 1.00 94.62 290 THR A C 1
ATOM 2294 O O . THR A 1 290 ? -3.534 -9.863 44.272 1.00 94.62 290 THR A O 1
ATOM 2297 N N . VAL A 1 291 ? -3.535 -7.740 43.557 1.00 95.88 291 VAL A N 1
ATOM 2298 C CA . VAL A 1 291 ? -2.934 -7.992 42.233 1.00 95.88 291 VAL A CA 1
ATOM 2299 C C . VAL A 1 291 ? -1.567 -7.327 42.163 1.00 95.88 291 VAL A C 1
ATOM 2301 O O . VAL A 1 291 ? -1.434 -6.168 42.566 1.00 95.88 291 VAL A O 1
ATOM 2304 N N . ARG A 1 292 ? -0.556 -8.013 41.628 1.00 94.50 292 ARG A N 1
ATOM 2305 C CA . ARG A 1 292 ? 0.742 -7.416 41.286 1.00 94.50 292 ARG A CA 1
ATOM 2306 C C . ARG A 1 292 ? 0.943 -7.419 39.781 1.00 94.50 292 ARG A C 1
ATOM 2308 O O . ARG A 1 292 ? 0.759 -8.440 39.125 1.00 94.50 292 ARG A O 1
ATOM 2315 N N . TYR A 1 293 ? 1.349 -6.266 39.261 1.00 94.69 293 TYR A N 1
ATOM 2316 C CA . TYR A 1 293 ? 1.653 -6.083 37.849 1.00 94.69 293 TYR A CA 1
ATOM 2317 C C . TYR A 1 293 ? 3.157 -5.970 37.654 1.00 94.69 293 TYR A C 1
ATOM 2319 O O . TYR A 1 293 ? 3.777 -4.995 38.095 1.00 94.69 293 TYR A O 1
ATOM 2327 N N . TRP A 1 294 ? 3.728 -6.968 36.993 1.00 92.81 294 TRP A N 1
ATOM 2328 C CA . TRP A 1 294 ? 5.149 -7.064 36.697 1.00 92.81 294 TRP A CA 1
ATOM 2329 C C . TRP A 1 294 ? 5.409 -6.579 35.273 1.00 92.81 294 TRP A C 1
ATOM 2331 O O . TRP A 1 294 ? 4.673 -6.957 34.365 1.00 92.81 294 TRP A O 1
ATOM 2341 N N . SER A 1 295 ? 6.455 -5.778 35.069 1.00 90.38 295 SER A N 1
ATOM 2342 C CA . SER A 1 295 ? 6.934 -5.409 33.734 1.00 90.38 295 SER A CA 1
ATOM 2343 C C . SER A 1 295 ? 8.373 -5.847 33.513 1.00 90.38 295 SER A C 1
ATOM 2345 O O . SER A 1 295 ? 9.205 -5.740 34.423 1.00 90.38 295 SER A O 1
ATOM 2347 N N . ASN A 1 296 ? 8.678 -6.252 32.285 1.00 85.69 296 ASN A N 1
ATOM 2348 C CA . ASN A 1 296 ? 10.042 -6.498 31.843 1.00 85.69 296 ASN A CA 1
ATOM 2349 C C . ASN A 1 296 ? 10.705 -5.177 31.426 1.00 85.69 296 ASN A C 1
ATOM 2351 O O . ASN A 1 296 ? 10.204 -4.490 30.539 1.00 85.69 296 ASN A O 1
ATOM 2355 N N . ILE A 1 297 ? 11.799 -4.791 32.088 1.00 73.12 297 ILE A N 1
ATOM 2356 C CA . ILE A 1 297 ? 12.536 -3.555 31.758 1.00 73.12 297 ILE A CA 1
ATOM 2357 C C . ILE A 1 297 ? 13.728 -3.854 30.835 1.00 73.12 297 ILE A C 1
ATOM 2359 O O . ILE A 1 297 ? 14.100 -3.012 30.017 1.00 73.12 297 ILE A O 1
ATOM 2363 N N . ALA A 1 298 ? 14.329 -5.040 30.959 1.00 66.56 298 ALA A N 1
ATOM 2364 C CA . ALA A 1 298 ? 15.396 -5.521 30.089 1.00 66.56 298 ALA A CA 1
ATOM 2365 C C . ALA A 1 298 ? 15.630 -7.028 30.284 1.00 66.56 298 ALA A C 1
ATOM 2367 O O . ALA A 1 298 ? 15.903 -7.463 31.401 1.00 66.56 298 ALA A O 1
ATOM 2368 N N . ALA A 1 299 ? 15.650 -7.796 29.189 1.00 69.38 299 ALA A N 1
ATOM 2369 C CA . ALA A 1 299 ? 15.969 -9.230 29.171 1.00 69.38 299 ALA A CA 1
ATOM 2370 C C . ALA A 1 299 ? 15.177 -10.049 30.214 1.00 69.38 299 ALA A C 1
ATOM 2372 O O . ALA A 1 299 ? 14.008 -10.333 29.984 1.00 69.38 299 ALA A O 1
ATOM 2373 N N . ASP A 1 300 ? 15.785 -10.398 31.352 1.00 68.19 300 ASP A N 1
ATOM 2374 C CA . ASP A 1 300 ? 15.171 -11.200 32.424 1.00 68.19 300 ASP A CA 1
ATOM 2375 C C . ASP A 1 300 ? 14.810 -10.360 33.671 1.00 68.19 300 ASP A C 1
ATOM 2377 O O . ASP A 1 300 ? 14.470 -10.899 34.726 1.00 68.19 300 ASP A O 1
ATOM 2381 N N . GLU A 1 301 ? 14.903 -9.028 33.594 1.00 80.56 301 GLU A N 1
ATOM 2382 C CA . GLU A 1 301 ? 14.644 -8.132 34.723 1.00 80.56 301 GLU A CA 1
ATOM 2383 C C . GLU A 1 301 ? 13.158 -7.753 34.814 1.00 80.56 301 GLU A C 1
ATOM 2385 O O . GLU A 1 301 ? 12.680 -6.809 34.173 1.00 80.56 301 GLU A O 1
ATOM 2390 N N . TRP A 1 302 ? 12.436 -8.493 35.659 1.00 86.19 302 TRP A N 1
ATOM 2391 C CA . TRP A 1 302 ? 11.035 -8.245 35.992 1.00 86.19 302 TRP A CA 1
ATOM 2392 C C . TRP A 1 302 ? 10.894 -7.430 37.269 1.00 86.19 302 TRP A C 1
ATOM 2394 O O . TRP A 1 302 ? 11.497 -7.726 38.301 1.00 86.19 302 TRP A O 1
ATOM 2404 N N . THR A 1 303 ? 10.049 -6.408 37.217 1.00 89.25 303 THR A N 1
ATOM 2405 C CA . THR A 1 303 ? 9.835 -5.497 38.345 1.00 89.25 303 THR A CA 1
ATOM 2406 C C . THR A 1 303 ? 8.358 -5.197 38.530 1.00 89.25 303 THR A C 1
ATOM 2408 O O . THR A 1 303 ? 7.628 -5.010 37.560 1.00 89.25 303 THR A O 1
ATOM 2411 N N . ILE A 1 304 ? 7.909 -5.128 39.785 1.00 91.38 304 ILE A N 1
ATOM 2412 C CA . ILE A 1 304 ? 6.533 -4.732 40.096 1.00 91.38 304 ILE A CA 1
ATOM 2413 C C . ILE A 1 304 ? 6.390 -3.229 39.851 1.00 91.38 304 ILE A C 1
ATOM 2415 O O . ILE A 1 304 ? 7.029 -2.422 40.529 1.00 91.38 304 ILE A O 1
ATOM 2419 N N . GLN A 1 305 ? 5.516 -2.860 38.922 1.00 91.06 305 GLN A N 1
ATOM 2420 C CA . GLN A 1 305 ? 5.242 -1.465 38.569 1.00 91.06 305 GLN A CA 1
ATOM 2421 C C . GLN A 1 305 ? 4.031 -0.905 39.303 1.00 91.06 305 GLN A C 1
ATOM 2423 O O . GLN A 1 305 ? 3.984 0.279 39.637 1.00 91.06 305 GLN A O 1
ATOM 2428 N N . SER A 1 306 ? 3.033 -1.753 39.547 1.00 92.88 306 SER A N 1
ATOM 2429 C CA . SER A 1 306 ? 1.783 -1.338 40.167 1.00 92.88 306 SER A CA 1
ATOM 2430 C C . SER A 1 306 ? 1.131 -2.477 40.939 1.00 92.88 306 SER A C 1
ATOM 2432 O O . SER A 1 306 ? 1.436 -3.654 40.738 1.00 92.88 306 SER A O 1
ATOM 2434 N N . TYR A 1 307 ? 0.199 -2.098 41.807 1.00 93.31 307 TYR A N 1
ATOM 2435 C CA . TYR A 1 307 ? -0.639 -3.002 42.578 1.00 93.31 307 TYR A CA 1
ATOM 2436 C C . TYR A 1 307 ? -2.106 -2.715 42.264 1.00 93.31 307 TYR A C 1
ATOM 2438 O O . TYR A 1 307 ? -2.492 -1.562 42.067 1.00 93.31 307 TYR A O 1
ATOM 2446 N N . GLY A 1 308 ? -2.917 -3.764 42.245 1.00 93.81 308 GLY A N 1
ATOM 2447 C CA . GLY A 1 308 ? -4.364 -3.699 42.089 1.00 93.81 308 GLY A CA 1
ATOM 2448 C C . GLY A 1 308 ? -5.073 -4.567 43.118 1.00 93.81 308 GLY A C 1
ATOM 2449 O O . GLY A 1 308 ? -4.462 -5.071 44.062 1.00 93.81 308 GLY A O 1
ATOM 2450 N N . VAL A 1 309 ? -6.374 -4.738 42.917 1.00 94.75 309 VAL A N 1
ATOM 2451 C CA . VAL A 1 309 ? -7.221 -5.629 43.712 1.00 94.75 309 VAL A CA 1
ATOM 2452 C C . VAL A 1 309 ? -8.063 -6.451 42.749 1.00 94.75 309 VAL A C 1
ATOM 2454 O O . VAL A 1 309 ? -8.543 -5.917 41.746 1.00 94.75 309 VAL A O 1
ATOM 2457 N N . TRP A 1 310 ? -8.235 -7.730 43.054 1.00 95.62 310 TRP A N 1
ATOM 2458 C CA . TRP A 1 310 ? -9.150 -8.611 42.349 1.00 95.62 310 TRP A CA 1
ATOM 2459 C C . TRP A 1 310 ? -10.344 -8.974 43.234 1.00 95.62 310 TRP A C 1
ATOM 2461 O O . TRP A 1 310 ? -10.319 -8.816 44.454 1.00 95.62 310 TRP A O 1
ATOM 2471 N N . ALA A 1 311 ? -11.429 -9.432 42.621 1.00 94.00 311 ALA A N 1
ATOM 2472 C CA . ALA A 1 311 ? -12.614 -9.881 43.336 1.00 94.00 311 ALA A CA 1
ATOM 2473 C C . ALA A 1 311 ? -13.252 -11.079 42.636 1.00 94.00 311 ALA A C 1
ATOM 2475 O O . ALA A 1 311 ? -13.451 -11.065 41.423 1.00 94.00 311 ALA A O 1
ATOM 2476 N N . SER A 1 312 ? -13.640 -12.092 43.410 1.00 90.56 312 SER A N 1
ATOM 2477 C CA . SER A 1 312 ? -14.526 -13.144 42.914 1.00 90.56 312 SER A CA 1
ATOM 2478 C C . SER A 1 312 ? -15.959 -12.611 42.818 1.00 90.56 312 SER A C 1
ATOM 2480 O O . SER A 1 312 ? -16.485 -12.036 43.775 1.00 90.56 312 SER A O 1
ATOM 2482 N N . THR A 1 313 ? -16.594 -12.792 41.664 1.00 89.75 313 THR A N 1
ATOM 2483 C CA . THR A 1 313 ? -17.996 -12.443 41.411 1.00 89.75 313 THR A CA 1
ATOM 2484 C C . THR A 1 313 ? -18.723 -13.596 40.721 1.00 89.75 313 THR A C 1
ATOM 2486 O O . THR A 1 313 ? -18.102 -14.546 40.245 1.00 89.75 313 THR A O 1
ATOM 2489 N N . GLY A 1 314 ? -20.050 -13.512 40.650 1.00 87.94 314 GLY A N 1
ATOM 2490 C CA . GLY A 1 314 ? -20.853 -14.407 39.826 1.00 87.94 314 GLY A CA 1
ATOM 2491 C C . GLY A 1 314 ? -21.877 -13.643 38.995 1.00 87.94 314 GLY A C 1
ATOM 2492 O O . GLY A 1 314 ? -22.573 -12.780 39.528 1.00 87.94 314 GLY A O 1
ATOM 2493 N N . ALA A 1 315 ? -21.986 -13.986 37.714 1.00 87.19 315 ALA A N 1
ATOM 2494 C CA . ALA A 1 315 ? -22.944 -13.407 36.772 1.00 87.19 315 ALA A CA 1
ATOM 2495 C C . ALA A 1 315 ? -23.585 -14.527 35.947 1.00 87.19 315 ALA A C 1
ATOM 2497 O O . ALA A 1 315 ? -22.889 -15.445 35.528 1.00 87.19 315 ALA A O 1
ATOM 2498 N N . PHE A 1 316 ? -24.912 -14.497 35.778 1.00 87.06 316 PHE A N 1
ATOM 2499 C CA . PHE A 1 316 ? -25.672 -15.477 34.978 1.00 87.06 316 PHE A CA 1
ATOM 2500 C C . PHE A 1 316 ? -25.306 -16.960 35.226 1.00 87.06 316 PHE A C 1
ATOM 2502 O O . PHE A 1 316 ? -25.370 -17.801 34.337 1.00 87.06 316 PHE A O 1
ATOM 2509 N N . GLY A 1 317 ? -24.926 -17.300 36.466 1.00 85.56 317 GLY A N 1
ATOM 2510 C CA . GLY A 1 317 ? -24.540 -18.660 36.863 1.00 85.56 317 GLY A CA 1
ATOM 2511 C C . GLY A 1 317 ? -23.062 -19.023 36.664 1.00 85.56 317 GLY A C 1
ATOM 2512 O O . GLY A 1 317 ? -22.668 -20.103 37.098 1.00 85.56 317 GLY A O 1
ATOM 2513 N N . GLN A 1 318 ? -22.246 -18.134 36.093 1.00 89.56 318 GLN A N 1
ATOM 2514 C CA . GLN A 1 318 ? -20.797 -18.291 35.945 1.00 89.56 318 GLN A CA 1
ATOM 2515 C C . GLN A 1 318 ? -20.037 -17.650 37.108 1.00 89.56 318 GLN A C 1
ATOM 2517 O O . GLN A 1 318 ? -20.432 -16.592 37.599 1.00 89.56 318 GLN A O 1
ATOM 2522 N N . GLN A 1 319 ? -18.944 -18.284 37.544 1.00 93.06 319 GLN A N 1
ATOM 2523 C CA . GLN A 1 319 ? -17.986 -17.693 38.485 1.00 93.06 319 GLN A CA 1
ATOM 2524 C C . GLN A 1 319 ? -16.885 -16.975 37.716 1.00 93.06 319 GLN A C 1
ATOM 2526 O O . GLN A 1 319 ? -16.329 -17.536 36.776 1.00 93.06 319 GLN A O 1
ATOM 2531 N N . LEU A 1 320 ? -16.564 -15.757 38.143 1.00 94.94 320 LEU A N 1
ATOM 2532 C CA . LEU A 1 320 ? -15.603 -14.889 37.475 1.00 94.94 320 LEU A CA 1
ATOM 2533 C C . LEU A 1 320 ? -14.632 -14.294 38.501 1.00 94.94 320 LEU A C 1
ATOM 2535 O O . LEU A 1 320 ? -15.031 -13.988 39.628 1.00 94.94 320 LEU A O 1
ATOM 2539 N N . ILE A 1 321 ? -13.383 -14.055 38.105 1.00 95.88 321 ILE A N 1
ATOM 2540 C CA . ILE A 1 321 ? -12.459 -13.182 38.843 1.00 95.88 321 ILE A CA 1
ATOM 2541 C C . ILE A 1 321 ? -12.359 -11.862 38.096 1.00 95.88 321 ILE A C 1
ATOM 2543 O O . ILE A 1 321 ? -11.937 -11.856 36.953 1.00 95.88 321 ILE A O 1
ATOM 2547 N N . ARG A 1 322 ? -12.710 -10.746 38.731 1.00 95.12 322 ARG A N 1
ATOM 2548 C CA . ARG A 1 322 ? -12.598 -9.401 38.154 1.00 95.12 322 ARG A CA 1
ATOM 2549 C C . ARG A 1 322 ? -11.387 -8.671 38.695 1.00 95.12 322 ARG A C 1
ATOM 2551 O O . ARG A 1 322 ? -11.099 -8.782 39.884 1.00 95.12 322 ARG A O 1
ATOM 2558 N N . PHE A 1 323 ? -10.730 -7.897 37.845 1.00 95.31 323 PHE A N 1
ATOM 2559 C CA . PHE A 1 323 ? -9.579 -7.077 38.203 1.00 95.31 323 PHE A CA 1
ATOM 2560 C C . PHE A 1 323 ? -9.432 -5.913 37.216 1.00 95.31 323 PHE A C 1
ATOM 2562 O O . PHE A 1 323 ? -9.835 -6.011 36.057 1.00 95.31 323 PHE A O 1
ATOM 2569 N N . ASP A 1 324 ? -8.848 -4.811 37.683 1.00 93.56 324 ASP A N 1
ATOM 2570 C CA . ASP A 1 324 ? -8.671 -3.599 36.881 1.00 93.56 324 ASP A CA 1
ATOM 2571 C C . ASP A 1 324 ? -7.192 -3.396 36.549 1.00 93.56 324 ASP A C 1
ATOM 2573 O O . ASP A 1 324 ? -6.347 -3.400 37.451 1.00 93.56 324 ASP A O 1
ATOM 2577 N N . ILE A 1 325 ? -6.885 -3.157 35.275 1.00 91.69 325 ILE A N 1
ATOM 2578 C CA . ILE A 1 325 ? -5.547 -2.845 34.779 1.00 91.69 325 ILE A CA 1
ATOM 2579 C C . ILE A 1 325 ? -5.252 -1.355 35.000 1.00 91.69 325 ILE A C 1
ATOM 2581 O O . ILE A 1 325 ? -5.906 -0.504 34.397 1.00 91.69 325 ILE A O 1
ATOM 2585 N N . PRO A 1 326 ? -4.248 -0.994 35.819 1.00 88.88 326 PRO A N 1
ATOM 2586 C CA . PRO A 1 326 ? -3.880 0.401 36.027 1.00 88.88 326 PRO A CA 1
ATOM 2587 C C . PRO A 1 326 ? -3.380 1.063 34.734 1.00 88.88 326 PRO A C 1
ATOM 2589 O O . PRO A 1 326 ? -2.644 0.441 33.969 1.00 88.88 326 PRO A O 1
ATOM 2592 N N . ASP A 1 327 ? -3.668 2.355 34.544 1.00 79.62 327 ASP A N 1
ATOM 2593 C CA . ASP A 1 327 ? -3.238 3.125 33.359 1.00 79.62 327 ASP A CA 1
ATOM 2594 C C . ASP A 1 327 ? -1.738 2.994 33.059 1.00 79.62 327 ASP A C 1
ATOM 2596 O O . ASP A 1 327 ? -1.342 2.843 31.907 1.00 79.62 327 ASP A O 1
ATOM 2600 N N . ILE A 1 328 ? -0.895 3.002 34.098 1.00 79.62 328 ILE A N 1
ATOM 2601 C CA . ILE A 1 328 ? 0.559 2.846 33.951 1.00 79.62 328 ILE A CA 1
ATOM 2602 C C . ILE A 1 328 ? 0.932 1.507 33.300 1.00 79.62 328 ILE A C 1
ATOM 2604 O O . ILE A 1 328 ? 1.865 1.450 32.511 1.00 79.62 328 ILE A O 1
ATOM 2608 N N . ILE A 1 329 ? 0.179 0.439 33.572 1.00 86.44 329 ILE A N 1
ATOM 2609 C CA . ILE A 1 329 ? 0.415 -0.886 32.989 1.00 86.44 329 ILE A CA 1
ATOM 2610 C C . ILE A 1 329 ? -0.006 -0.905 31.524 1.00 86.44 329 ILE A C 1
ATOM 2612 O O . ILE A 1 329 ? 0.736 -1.410 30.690 1.00 86.44 329 ILE A O 1
ATOM 2616 N N . ARG A 1 330 ? -1.134 -0.274 31.180 1.00 82.25 330 ARG A N 1
ATOM 2617 C CA . ARG A 1 330 ? -1.567 -0.116 29.779 1.00 82.25 330 ARG A CA 1
ATOM 2618 C C . ARG A 1 330 ? -0.597 0.729 28.950 1.00 82.25 330 ARG A C 1
ATOM 2620 O O . ARG A 1 330 ? -0.469 0.524 27.747 1.00 82.25 330 ARG A O 1
ATOM 2627 N N . GLN A 1 331 ? 0.066 1.699 29.579 1.00 74.50 331 GLN A N 1
ATOM 2628 C CA . GLN A 1 331 ? 1.083 2.531 28.930 1.00 74.50 331 GLN A CA 1
ATOM 2629 C C . GLN A 1 331 ? 2.399 1.785 28.711 1.00 74.50 331 GLN A C 1
ATOM 2631 O O . GLN A 1 331 ? 3.068 2.046 27.716 1.00 74.50 331 GLN A O 1
ATOM 2636 N N . LEU A 1 332 ? 2.765 0.897 29.638 1.00 78.69 332 LEU A N 1
ATOM 2637 C CA . LEU A 1 332 ? 3.979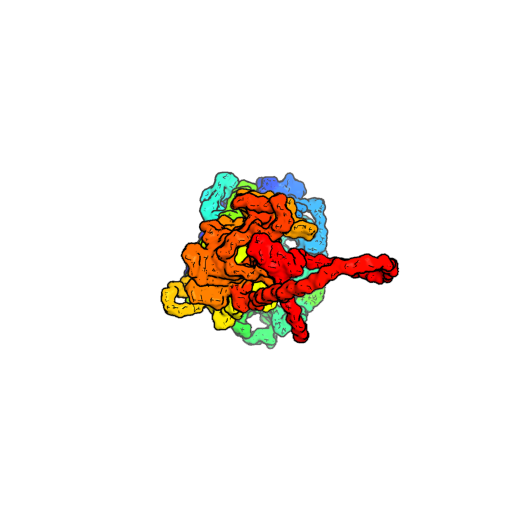 0.086 29.555 1.00 78.69 332 LEU A CA 1
ATOM 2638 C C . LEU A 1 332 ? 3.808 -1.160 28.684 1.00 78.69 332 LEU A C 1
ATOM 2640 O O . LEU A 1 332 ? 4.799 -1.657 28.175 1.00 78.69 332 LEU A O 1
ATOM 2644 N N . SER A 1 333 ? 2.589 -1.676 28.532 1.00 81.00 333 SER A N 1
ATOM 2645 C CA . SER A 1 333 ? 2.300 -2.848 27.706 1.00 81.00 333 SER A CA 1
ATOM 2646 C C . SER A 1 333 ? 2.601 -2.576 26.231 1.00 81.00 333 SER A C 1
ATOM 2648 O O . SER A 1 333 ? 2.096 -1.603 25.668 1.00 81.00 333 SER A O 1
ATOM 2650 N N . ASP A 1 334 ? 3.382 -3.458 25.605 1.00 68.69 334 ASP A N 1
ATOM 2651 C CA . ASP A 1 334 ? 3.765 -3.315 24.195 1.00 68.69 334 ASP A CA 1
ATOM 2652 C C . ASP A 1 334 ? 2.599 -3.621 23.237 1.00 68.69 334 ASP A C 1
ATOM 2654 O O . ASP A 1 334 ? 2.538 -3.052 22.154 1.00 68.69 334 ASP A O 1
ATOM 2658 N N . ASN A 1 335 ? 1.647 -4.471 23.651 1.00 70.44 335 ASN A N 1
ATOM 2659 C CA . ASN A 1 335 ? 0.510 -4.931 22.844 1.00 70.44 335 ASN A CA 1
ATOM 2660 C C . ASN A 1 335 ? -0.708 -5.254 23.731 1.00 70.44 335 ASN A C 1
ATOM 2662 O O . ASN A 1 335 ? -1.084 -6.413 23.900 1.00 70.44 335 ASN A O 1
ATOM 2666 N N . TYR A 1 336 ? -1.326 -4.237 24.334 1.00 78.56 336 TYR A N 1
ATOM 2667 C CA . TYR A 1 336 ? -2.561 -4.426 25.104 1.00 78.56 336 TYR A CA 1
ATOM 2668 C C . TYR A 1 336 ? -3.755 -4.658 24.161 1.00 78.56 336 TYR A C 1
ATOM 2670 O O . TYR A 1 336 ? -4.139 -3.750 23.426 1.00 78.56 336 TYR A O 1
ATOM 2678 N N . GLN A 1 337 ? -4.337 -5.861 24.188 1.00 74.88 337 GLN A N 1
ATOM 2679 C CA . GLN A 1 337 ? -5.338 -6.314 23.205 1.00 74.88 337 GLN A CA 1
ATOM 2680 C C . GLN A 1 337 ? -6.800 -5.988 23.566 1.00 74.88 337 GLN A C 1
ATOM 2682 O O . GLN A 1 337 ? -7.700 -6.273 22.782 1.00 74.88 337 GLN A O 1
ATOM 2687 N N . PHE A 1 338 ? -7.051 -5.381 24.730 1.00 81.19 338 PHE A N 1
ATOM 2688 C CA . PHE A 1 338 ? -8.402 -5.105 25.231 1.00 81.19 338 PHE A CA 1
ATOM 2689 C C . PHE A 1 338 ? -8.770 -3.617 25.107 1.00 81.19 338 PHE A C 1
ATOM 2691 O O . PHE A 1 338 ? -7.916 -2.728 25.177 1.00 81.19 338 PHE A O 1
ATOM 2698 N N . ASN A 1 339 ? -10.060 -3.326 24.974 1.00 76.81 339 ASN A N 1
ATOM 2699 C CA . ASN A 1 339 ? -10.612 -1.973 24.903 1.00 76.81 339 ASN A CA 1
ATOM 2700 C C . ASN A 1 339 ? -10.886 -1.379 26.299 1.00 76.81 339 ASN A C 1
ATOM 2702 O O . ASN A 1 339 ? -10.713 -0.177 26.520 1.00 76.81 339 ASN A O 1
ATOM 2706 N N . SER A 1 340 ? -11.282 -2.218 27.256 1.00 80.69 340 SER A N 1
ATOM 2707 C CA . SER A 1 340 ? -11.557 -1.880 28.650 1.00 80.69 340 SER A CA 1
ATOM 2708 C C . SER A 1 340 ? -10.325 -2.089 29.532 1.00 80.69 340 SER A C 1
ATOM 2710 O O . SER A 1 340 ? -9.461 -2.927 29.272 1.00 80.69 340 SER A O 1
ATOM 2712 N N . GLN A 1 341 ? -10.246 -1.327 30.623 1.00 86.81 341 GLN A N 1
ATOM 2713 C CA . GLN A 1 341 ? -9.295 -1.586 31.711 1.00 86.81 341 GLN A CA 1
ATOM 2714 C C . GLN A 1 341 ? -9.831 -2.610 32.719 1.00 86.81 341 GLN A C 1
ATOM 2716 O O . GLN A 1 341 ? -9.091 -3.049 33.592 1.00 86.81 341 GLN A O 1
ATOM 2721 N N . LYS A 1 342 ? -11.121 -2.946 32.645 1.00 91.38 342 LYS A N 1
ATOM 2722 C CA . LYS A 1 342 ? -11.789 -3.860 33.570 1.00 91.38 342 LYS A CA 1
ATOM 2723 C C . LYS A 1 342 ? -11.854 -5.220 32.920 1.00 91.38 342 LYS A C 1
ATOM 2725 O O . LYS A 1 342 ? -12.628 -5.420 31.986 1.00 91.38 342 LYS A O 1
ATOM 2730 N N . LEU A 1 343 ? -11.046 -6.138 33.417 1.00 94.06 343 LEU A N 1
ATOM 2731 C CA . LEU A 1 343 ? -10.958 -7.482 32.878 1.00 94.06 343 LEU A CA 1
ATOM 2732 C C . LEU A 1 343 ? -11.576 -8.483 33.844 1.00 94.06 343 LEU A C 1
ATOM 2734 O O . LEU A 1 343 ? -11.761 -8.222 35.042 1.00 94.06 343 LEU A O 1
ATOM 2738 N N . PHE A 1 344 ? -11.910 -9.646 33.308 1.00 95.12 344 PHE A N 1
ATOM 2739 C CA . PHE A 1 344 ? -12.291 -10.789 34.109 1.00 95.12 344 PHE A CA 1
ATOM 2740 C C . PHE A 1 344 ? -11.667 -12.079 33.589 1.00 95.12 344 PHE A C 1
ATOM 2742 O O . PHE A 1 344 ? -11.315 -12.185 32.419 1.00 95.12 344 PHE A O 1
ATOM 2749 N N . LEU A 1 345 ? -11.552 -13.060 34.480 1.00 95.38 345 LEU A N 1
ATOM 2750 C CA . LEU A 1 345 ? -11.218 -14.441 34.162 1.00 95.38 345 LEU A CA 1
ATOM 2751 C C . LEU A 1 345 ? -12.434 -15.328 34.410 1.00 95.38 345 LEU A C 1
ATOM 2753 O O . LEU A 1 345 ? -13.142 -15.133 35.402 1.00 95.38 345 LEU A O 1
ATOM 2757 N N . VAL A 1 346 ? -12.652 -16.317 33.549 1.00 94.19 346 VAL A N 1
ATOM 2758 C CA . VAL A 1 346 ? -13.736 -17.304 33.666 1.00 94.19 346 VAL A CA 1
ATOM 2759 C C . VAL A 1 346 ? -13.243 -18.693 33.290 1.00 94.19 346 VAL A C 1
ATOM 2761 O O . VAL A 1 346 ? -12.434 -18.832 32.381 1.00 94.19 346 VAL A O 1
ATOM 2764 N N . ALA A 1 347 ? -13.747 -19.723 33.968 1.00 92.00 347 ALA A N 1
ATOM 2765 C CA . ALA A 1 347 ? -13.550 -21.100 33.533 1.00 92.00 347 ALA A CA 1
ATOM 2766 C C . ALA A 1 347 ? -14.637 -21.487 32.515 1.00 92.00 347 ALA A C 1
ATOM 2768 O O . ALA A 1 347 ? -15.820 -21.507 32.856 1.00 92.00 347 ALA A O 1
ATOM 2769 N N . ASP A 1 348 ? -14.242 -21.810 31.285 1.00 87.69 348 ASP A N 1
ATOM 2770 C CA . ASP A 1 348 ? -15.121 -22.327 30.232 1.00 87.69 348 ASP A CA 1
ATOM 2771 C C . ASP A 1 348 ? -14.412 -23.464 29.482 1.00 87.69 348 ASP A C 1
ATOM 2773 O O . ASP A 1 348 ? -13.207 -23.412 29.263 1.00 87.69 348 ASP A O 1
ATOM 2777 N N . ARG A 1 349 ? -15.153 -24.520 29.121 1.00 84.69 349 ARG A N 1
ATOM 2778 C CA . ARG A 1 349 ? -14.634 -25.693 28.376 1.00 84.69 349 ARG A CA 1
ATOM 2779 C C . ARG A 1 349 ? -13.306 -26.269 28.912 1.00 84.69 349 ARG A C 1
ATOM 2781 O O . ARG A 1 349 ? -12.440 -26.640 28.129 1.00 84.69 349 ARG A O 1
ATOM 2788 N N . ASP A 1 350 ? -13.191 -26.384 30.235 1.00 87.06 350 ASP A N 1
ATOM 2789 C CA . ASP A 1 350 ? -12.014 -26.901 30.956 1.00 87.06 350 ASP A CA 1
ATOM 2790 C C . ASP A 1 350 ? -10.747 -26.020 30.876 1.00 87.06 350 ASP A C 1
ATOM 2792 O O . ASP A 1 350 ? -9.668 -26.484 31.233 1.00 87.06 350 ASP A O 1
ATOM 2796 N N . PHE A 1 351 ? -10.871 -24.749 30.480 1.00 90.69 351 PHE A N 1
ATOM 2797 C CA . PHE A 1 351 ? -9.781 -23.770 30.462 1.00 90.69 351 PHE A CA 1
ATOM 2798 C C . PHE A 1 351 ? -10.176 -22.466 31.155 1.00 90.69 351 PHE A C 1
ATOM 2800 O O . PHE A 1 351 ? -11.360 -22.142 31.275 1.00 90.69 351 PHE A O 1
ATOM 2807 N N . VAL A 1 352 ? -9.184 -21.688 31.591 1.00 93.06 352 VAL A N 1
ATOM 2808 C CA . VAL A 1 352 ? -9.401 -20.308 32.033 1.00 93.06 352 VAL A CA 1
ATOM 2809 C C . VAL A 1 352 ? -9.208 -19.354 30.864 1.00 93.06 352 VAL A C 1
ATOM 2811 O O . VAL A 1 352 ? -8.149 -19.307 30.238 1.00 93.06 352 VAL A O 1
ATOM 2814 N N . HIS A 1 353 ? -10.244 -18.563 30.617 1.00 91.88 353 HIS A N 1
ATOM 2815 C CA . HIS A 1 353 ? -10.278 -17.540 29.590 1.00 91.88 353 HIS A CA 1
ATOM 2816 C C . HIS A 1 353 ? -10.295 -16.139 30.187 1.00 91.88 353 HIS A C 1
ATOM 2818 O O . HIS A 1 353 ? -10.804 -15.934 31.292 1.00 91.88 353 HIS A O 1
ATOM 2824 N N . ILE A 1 354 ? -9.780 -15.176 29.427 1.00 92.56 354 ILE A N 1
ATOM 2825 C CA . ILE A 1 354 ? -9.835 -13.750 29.750 1.00 92.56 354 ILE A CA 1
ATOM 2826 C C . ILE A 1 354 ? -10.946 -13.043 28.959 1.00 92.56 354 ILE A C 1
ATOM 2828 O O . ILE A 1 354 ? -11.273 -13.424 27.838 1.00 92.56 354 ILE A O 1
ATOM 2832 N N . GLY A 1 355 ? -11.546 -12.012 29.547 1.00 92.25 355 GLY A N 1
ATOM 2833 C CA . GLY A 1 355 ? -12.553 -11.179 28.895 1.00 92.25 355 GLY A CA 1
ATOM 2834 C C . GLY A 1 355 ? -12.633 -9.772 29.483 1.00 92.25 355 GLY A C 1
ATOM 2835 O O . GLY A 1 355 ? -11.943 -9.434 30.447 1.00 92.25 355 GLY A O 1
ATOM 2836 N N . GLU A 1 356 ? -13.503 -8.951 28.905 1.00 92.38 356 GLU A N 1
ATOM 2837 C CA . GLU A 1 356 ? -13.714 -7.546 29.240 1.00 92.38 356 GLU A CA 1
ATOM 2838 C C . GLU A 1 356 ? -15.053 -7.328 29.945 1.00 92.38 356 GLU A C 1
ATOM 2840 O O . GLU A 1 356 ? -16.088 -7.878 29.563 1.00 92.38 356 GLU A O 1
ATOM 2845 N N . VAL A 1 357 ? -15.058 -6.474 30.966 1.00 91.06 357 VAL A N 1
ATOM 2846 C CA . VAL A 1 357 ? -16.293 -6.010 31.599 1.00 91.06 357 VAL A CA 1
ATOM 2847 C C . VAL A 1 357 ? -16.572 -4.585 31.147 1.00 91.06 357 VAL A C 1
ATOM 2849 O O . VAL A 1 357 ? -15.759 -3.687 31.376 1.00 91.06 357 VAL A O 1
ATOM 2852 N N . LEU A 1 358 ? -17.746 -4.373 30.558 1.00 88.69 358 LEU A N 1
ATOM 2853 C CA . LEU A 1 358 ? -18.275 -3.048 30.260 1.00 88.69 358 LEU A CA 1
ATOM 2854 C C . LEU A 1 358 ? -19.305 -2.680 31.324 1.00 88.69 358 LEU A C 1
ATOM 2856 O O . LEU A 1 358 ? -20.325 -3.354 31.465 1.00 88.69 358 LEU A O 1
ATOM 2860 N N . LEU A 1 359 ? -19.050 -1.630 32.101 1.00 83.50 359 LEU A N 1
ATOM 2861 C CA . LEU A 1 359 ? -19.980 -1.211 33.153 1.00 83.50 359 LEU A CA 1
ATOM 2862 C C . LEU A 1 359 ? -21.047 -0.235 32.663 1.00 83.50 359 LEU A C 1
ATOM 2864 O O . LEU A 1 359 ? -20.791 0.616 31.813 1.00 83.50 359 LEU A O 1
ATOM 2868 N N . ASP A 1 360 ? -22.213 -0.264 33.317 1.00 78.88 360 ASP A N 1
ATOM 2869 C CA . ASP A 1 360 ? -23.193 0.814 33.191 1.00 78.88 360 ASP A CA 1
ATOM 2870 C C . ASP A 1 360 ? -22.549 2.155 33.596 1.00 78.88 360 ASP A C 1
ATOM 2872 O O . ASP A 1 360 ? -22.154 2.365 34.747 1.00 78.88 360 ASP A O 1
ATOM 2876 N N . GLY A 1 361 ? -22.414 3.060 32.625 1.00 70.12 361 GLY A N 1
ATOM 2877 C CA . GLY A 1 361 ? -21.758 4.360 32.792 1.00 70.12 361 GLY A CA 1
ATOM 2878 C C . GLY A 1 361 ? -20.387 4.480 32.149 1.00 70.12 361 GLY A C 1
ATOM 2879 O O . GLY A 1 361 ? -19.896 5.602 32.058 1.00 70.12 361 GLY A O 1
ATOM 2880 N N . GLU A 1 362 ? -19.788 3.382 31.686 1.00 81.75 362 GLU A N 1
ATOM 2881 C CA . GLU A 1 362 ? -18.604 3.476 30.838 1.00 81.75 362 GLU A CA 1
ATOM 2882 C C . GLU A 1 362 ? -19.001 3.914 29.436 1.00 81.75 362 GLU A C 1
ATOM 2884 O O . GLU A 1 362 ? -19.826 3.296 28.764 1.00 81.75 362 GLU A O 1
ATOM 2889 N N . GLU A 1 363 ? -18.428 5.041 29.037 1.00 82.94 363 GLU A N 1
ATOM 2890 C CA . GLU A 1 363 ? -18.642 5.655 27.742 1.00 82.94 363 GLU A CA 1
ATOM 2891 C C . GLU A 1 363 ? -17.480 5.295 26.827 1.00 82.94 363 GLU A C 1
ATOM 2893 O O . GLU A 1 363 ? -16.315 5.326 27.229 1.00 82.94 363 GLU A O 1
ATOM 2898 N N . PHE A 1 364 ? -17.802 5.005 25.576 1.00 82.38 364 PHE A N 1
ATOM 2899 C CA . PHE A 1 364 ? -16.817 4.948 24.508 1.00 82.38 364 PHE A CA 1
ATOM 2900 C C . PHE A 1 364 ? -17.309 5.785 23.346 1.00 82.38 364 PHE A C 1
ATOM 2902 O O . PHE A 1 364 ? -18.513 5.924 23.108 1.00 82.38 364 PHE A O 1
ATOM 2909 N N . ASN A 1 365 ? -16.345 6.407 22.684 1.00 85.94 365 ASN A N 1
ATOM 2910 C CA . ASN A 1 365 ? -16.608 7.444 21.719 1.00 85.94 365 ASN A CA 1
ATOM 2911 C C . ASN A 1 365 ? -15.971 7.094 20.388 1.00 85.94 365 ASN A C 1
ATOM 2913 O O . ASN A 1 365 ? -14.835 6.627 20.340 1.00 85.94 365 ASN A O 1
ATOM 2917 N N . PHE A 1 366 ? -16.692 7.381 19.315 1.00 88.06 366 PHE A N 1
ATOM 2918 C CA . PHE A 1 366 ? -16.189 7.269 17.956 1.00 88.06 366 PHE A CA 1
ATOM 2919 C C . PHE A 1 366 ? -16.729 8.422 17.120 1.00 88.06 366 PHE A C 1
ATOM 2921 O O . PHE A 1 366 ? -17.724 9.057 17.479 1.00 88.06 366 PHE A O 1
ATOM 2928 N N . SER A 1 367 ? -16.086 8.684 15.989 1.00 90.06 367 SER A N 1
ATOM 2929 C CA . SER A 1 367 ? -16.503 9.768 15.102 1.00 90.06 367 SER A CA 1
ATOM 2930 C C . SER A 1 367 ? -17.069 9.218 13.802 1.00 90.06 367 SER A C 1
ATOM 2932 O O . SER A 1 367 ? -16.662 8.158 13.327 1.00 90.06 367 SER A O 1
ATOM 2934 N N . GLY A 1 368 ? -18.002 9.962 13.223 1.00 93.94 368 GLY A N 1
ATOM 2935 C CA . GLY A 1 368 ? -18.546 9.696 11.900 1.00 93.94 368 GLY A CA 1
ATOM 2936 C C . GLY A 1 368 ? -18.725 10.979 11.100 1.00 93.94 368 GLY A C 1
ATOM 2937 O O . GLY A 1 368 ? -18.480 12.083 11.588 1.00 93.94 368 GLY A O 1
ATOM 2938 N N . PHE A 1 369 ? -19.161 10.819 9.861 1.00 96.31 369 PHE A N 1
ATOM 2939 C CA . PHE A 1 369 ? -19.320 11.891 8.887 1.00 96.31 369 PHE A CA 1
ATOM 2940 C C . PHE A 1 369 ? -20.713 11.841 8.265 1.00 96.31 369 PHE A C 1
ATOM 2942 O O . PHE A 1 369 ? -21.302 10.766 8.124 1.00 96.31 369 PHE A O 1
ATOM 2949 N N . ASP A 1 370 ? -21.237 12.997 7.869 1.00 95.81 370 ASP A N 1
ATOM 2950 C CA . ASP A 1 370 ? -22.382 13.035 6.964 1.00 95.81 370 ASP A CA 1
ATOM 2951 C C . ASP A 1 370 ? -21.974 12.685 5.521 1.00 95.81 370 ASP A C 1
ATOM 2953 O O . ASP A 1 370 ? -20.798 12.482 5.191 1.00 95.81 370 ASP A O 1
ATOM 2957 N N . ILE A 1 371 ? -22.974 12.570 4.645 1.00 92.81 371 ILE A N 1
ATOM 2958 C CA . ILE A 1 371 ? -22.752 12.216 3.241 1.00 92.81 371 ILE A CA 1
ATOM 2959 C C . ILE A 1 371 ? -21.897 13.259 2.505 1.00 92.81 371 ILE A C 1
ATOM 2961 O O . ILE A 1 371 ? -21.026 12.871 1.726 1.00 92.81 371 ILE A O 1
ATOM 2965 N N . ASP A 1 372 ? -22.086 14.550 2.796 1.00 95.31 372 ASP A N 1
ATOM 2966 C CA . ASP A 1 372 ? -21.367 15.653 2.151 1.00 95.31 372 ASP A CA 1
ATOM 2967 C C . ASP A 1 372 ? -19.883 15.655 2.544 1.00 95.31 372 ASP A C 1
ATOM 2969 O O . ASP A 1 372 ? -19.008 15.800 1.686 1.00 95.31 372 ASP A O 1
ATOM 2973 N N . ALA A 1 373 ? -19.569 15.458 3.828 1.00 95.75 373 ALA A N 1
ATOM 2974 C CA . ALA A 1 373 ? -18.200 15.319 4.312 1.00 95.75 373 ALA A CA 1
ATOM 2975 C C . ALA A 1 373 ? -17.520 14.097 3.685 1.00 95.75 373 ALA A C 1
ATOM 2977 O O . ALA A 1 373 ? -16.406 14.210 3.168 1.00 95.75 373 ALA A O 1
ATOM 2978 N N . LYS A 1 374 ? -18.210 12.950 3.653 1.00 92.75 374 LYS A N 1
ATOM 2979 C CA . LYS A 1 374 ? -17.710 11.728 3.014 1.00 92.75 374 LYS A CA 1
ATOM 2980 C C . LYS A 1 374 ? -17.396 11.945 1.532 1.00 92.75 374 LYS A C 1
ATOM 2982 O O . LYS A 1 374 ? -16.322 11.564 1.068 1.00 92.75 374 LYS A O 1
ATOM 2987 N N . GLU A 1 375 ? -18.303 12.556 0.769 1.00 91.31 375 GLU A N 1
ATOM 2988 C CA . GLU A 1 375 ? -18.085 12.822 -0.661 1.00 91.31 375 GLU A CA 1
ATOM 2989 C C . GLU A 1 375 ? -16.887 13.740 -0.901 1.00 91.31 375 GLU A C 1
ATOM 2991 O O . GLU A 1 375 ? -16.111 13.510 -1.827 1.00 91.31 375 GLU A O 1
ATOM 2996 N N . GLN A 1 376 ? -16.686 14.734 -0.038 1.00 94.56 376 GLN A N 1
ATOM 2997 C CA . GLN A 1 376 ? -15.540 15.637 -0.125 1.00 94.56 376 GLN A CA 1
ATOM 2998 C C . GLN A 1 376 ? -14.219 14.956 0.238 1.00 94.56 376 GLN A C 1
ATOM 3000 O O . GLN A 1 376 ? -13.215 15.208 -0.429 1.00 94.56 376 GLN A O 1
ATOM 3005 N N . ILE A 1 377 ? -14.214 14.060 1.231 1.00 93.00 377 ILE A N 1
ATOM 3006 C CA . ILE A 1 377 ? -13.045 13.233 1.562 1.00 93.00 377 ILE A CA 1
ATOM 3007 C C . ILE A 1 377 ? -12.639 12.404 0.343 1.00 93.00 377 ILE A C 1
ATOM 3009 O O . ILE A 1 377 ? -11.481 12.457 -0.077 1.00 93.00 377 ILE A O 1
ATOM 3013 N N . PHE A 1 378 ? -13.583 11.696 -0.283 1.00 88.75 378 PHE A N 1
ATOM 3014 C CA . PHE A 1 378 ? -13.275 10.864 -1.447 1.00 88.75 378 PHE A CA 1
ATOM 3015 C C . PHE A 1 378 ? -12.930 11.671 -2.696 1.00 88.75 378 PHE A C 1
ATOM 3017 O O . PHE A 1 378 ? -12.021 11.287 -3.423 1.00 88.75 378 PHE A O 1
ATOM 3024 N N . ALA A 1 379 ? -13.562 12.823 -2.919 1.00 89.50 379 ALA A N 1
ATOM 3025 C CA . ALA A 1 379 ? -13.187 13.719 -4.011 1.00 89.50 379 ALA A CA 1
ATOM 3026 C C . ALA A 1 379 ? -11.772 14.302 -3.839 1.00 89.50 379 ALA A C 1
ATOM 3028 O O . ALA A 1 379 ? -11.083 14.557 -4.826 1.00 89.50 379 ALA A O 1
ATOM 3029 N N . ALA A 1 380 ? -11.332 14.518 -2.595 1.00 90.19 380 ALA A N 1
ATOM 3030 C CA . ALA A 1 380 ? -9.982 14.981 -2.288 1.00 90.19 380 ALA A CA 1
ATOM 3031 C C . ALA A 1 380 ? -8.935 13.854 -2.316 1.00 90.19 380 ALA A C 1
ATOM 3033 O O . ALA A 1 380 ? -7.741 14.143 -2.402 1.00 90.19 380 ALA A O 1
ATOM 3034 N N . THR A 1 381 ? -9.366 12.594 -2.244 1.00 86.88 381 THR A N 1
ATOM 3035 C CA . THR A 1 381 ? -8.506 11.411 -2.174 1.00 86.88 381 THR A CA 1
ATOM 3036 C C . THR A 1 381 ? -8.031 11.012 -3.573 1.00 86.88 381 THR A C 1
ATOM 3038 O O . THR A 1 381 ? -8.819 10.610 -4.423 1.00 86.88 381 THR A O 1
ATOM 3041 N N . SER A 1 382 ? -6.726 11.110 -3.831 1.00 79.06 382 SER A N 1
ATOM 3042 C CA . SER A 1 382 ? -6.117 10.730 -5.109 1.00 79.06 382 SER A CA 1
ATOM 3043 C C . SER A 1 382 ? -4.711 10.171 -4.921 1.00 79.06 382 SER A C 1
ATOM 3045 O O . SER A 1 382 ? -3.939 10.652 -4.089 1.00 79.06 382 SER A O 1
ATOM 3047 N N . ARG A 1 383 ? -4.340 9.196 -5.761 1.00 71.62 383 ARG A N 1
ATOM 3048 C CA . ARG A 1 383 ? -2.951 8.724 -5.869 1.00 71.62 383 ARG A CA 1
ATOM 3049 C C . ARG A 1 383 ? -2.000 9.839 -6.305 1.00 71.62 383 ARG A C 1
ATOM 3051 O O . ARG A 1 383 ? -0.862 9.850 -5.856 1.00 71.62 383 ARG A O 1
ATOM 3058 N N . ASP A 1 384 ? -2.467 10.802 -7.098 1.00 71.38 384 ASP A N 1
ATOM 3059 C CA . ASP A 1 384 ? -1.654 11.936 -7.565 1.00 71.38 384 ASP A CA 1
ATOM 3060 C C . ASP A 1 384 ? -1.252 12.898 -6.437 1.00 71.38 384 ASP A C 1
ATOM 3062 O O . ASP A 1 384 ? -0.397 13.761 -6.628 1.00 71.38 384 ASP A O 1
ATOM 3066 N N . ASN A 1 385 ? -1.888 12.780 -5.267 1.00 73.56 385 ASN A N 1
ATOM 3067 C CA . ASN A 1 385 ? -1.523 13.553 -4.084 1.00 73.56 385 ASN A CA 1
ATOM 3068 C C . ASN A 1 385 ? -0.359 12.928 -3.308 1.00 73.56 385 ASN A C 1
ATOM 3070 O O . ASN A 1 385 ? 0.191 13.595 -2.430 1.00 73.56 385 ASN A O 1
ATOM 3074 N N . LEU A 1 386 ? 0.033 11.688 -3.631 1.00 68.50 386 LEU A N 1
ATOM 3075 C CA . LEU A 1 386 ? 1.293 11.137 -3.146 1.00 68.50 386 LEU A CA 1
ATOM 3076 C C . LEU A 1 386 ? 2.444 12.036 -3.624 1.00 68.50 386 LEU A C 1
ATOM 3078 O O . LEU A 1 386 ? 2.334 12.647 -4.694 1.00 68.50 386 LEU A O 1
ATOM 3082 N N . PRO A 1 387 ? 3.548 12.140 -2.860 1.00 55.78 387 PRO A N 1
ATOM 3083 C CA . PRO A 1 387 ? 4.663 12.997 -3.232 1.00 55.78 387 PRO A CA 1
ATOM 3084 C C . PRO A 1 387 ? 5.070 12.758 -4.694 1.00 55.78 387 PRO A C 1
ATOM 3086 O O . PRO A 1 387 ? 5.269 11.601 -5.082 1.00 55.78 387 PRO A O 1
ATOM 3089 N N . PRO A 1 388 ? 5.184 13.819 -5.519 1.00 52.78 388 PRO A N 1
ATOM 3090 C CA . PRO A 1 388 ? 5.598 13.669 -6.906 1.00 52.78 388 PRO A CA 1
ATOM 3091 C C . PRO A 1 388 ? 6.971 12.990 -6.971 1.00 52.78 388 PRO A C 1
ATOM 3093 O O . PRO A 1 388 ? 7.721 13.003 -5.995 1.00 52.78 388 PRO A O 1
ATOM 3096 N N . PHE A 1 389 ? 7.305 12.426 -8.136 1.00 51.59 389 PHE A N 1
ATOM 3097 C CA . PHE A 1 389 ? 8.585 11.782 -8.469 1.00 51.59 389 PHE A CA 1
ATOM 3098 C C . PHE A 1 389 ? 9.793 12.740 -8.356 1.00 51.59 389 PHE A C 1
ATOM 3100 O O . PHE A 1 389 ? 10.437 13.077 -9.347 1.00 51.59 389 PHE A O 1
ATOM 3107 N N . GLY A 1 390 ? 10.069 13.237 -7.158 1.00 50.72 390 GLY A N 1
ATOM 3108 C CA . GLY A 1 390 ? 11.076 14.234 -6.854 1.00 50.72 390 GLY A CA 1
ATOM 3109 C C . GLY A 1 390 ? 11.956 13.784 -5.700 1.00 50.72 390 GLY A C 1
ATOM 3110 O O . GLY A 1 390 ? 11.548 12.989 -4.847 1.00 50.72 390 GLY A O 1
ATOM 3111 N N . ASN A 1 391 ? 13.172 14.317 -5.701 1.00 61.91 391 ASN A N 1
ATOM 3112 C CA . ASN A 1 391 ? 14.157 14.034 -4.674 1.00 61.91 391 ASN A CA 1
ATOM 3113 C C . ASN A 1 391 ? 13.741 14.715 -3.369 1.00 61.91 391 ASN A C 1
ATOM 3115 O O . ASN A 1 391 ? 13.376 15.892 -3.347 1.00 61.91 391 ASN A O 1
ATOM 3119 N N . CYS A 1 392 ? 13.836 13.971 -2.281 1.00 67.81 392 CYS A N 1
ATOM 3120 C CA . CYS A 1 392 ? 13.689 14.459 -0.920 1.00 67.81 392 CYS A CA 1
ATOM 3121 C C . CYS A 1 392 ? 14.899 13.969 -0.120 1.00 67.81 392 CYS A C 1
ATOM 3123 O O . CYS A 1 392 ? 15.313 12.822 -0.280 1.00 67.81 392 CYS A O 1
ATOM 3125 N N . GLY A 1 393 ? 15.491 14.852 0.680 1.00 66.75 393 GLY A N 1
ATOM 3126 C CA . GLY A 1 393 ? 16.594 14.512 1.575 1.00 66.75 393 GLY A CA 1
ATOM 3127 C C . GLY A 1 393 ? 16.081 14.477 3.007 1.00 66.75 393 GLY A C 1
ATOM 3128 O O . GLY A 1 393 ? 15.464 15.446 3.456 1.00 66.75 393 GLY A O 1
ATOM 3129 N N . PHE A 1 394 ? 16.324 13.376 3.713 1.00 68.50 394 PHE A N 1
ATOM 3130 C CA . PHE A 1 394 ? 15.898 13.191 5.096 1.00 68.50 394 PHE A CA 1
ATOM 3131 C C . PHE A 1 394 ? 17.100 13.134 6.054 1.00 68.50 394 PHE A C 1
ATOM 3133 O O . PHE A 1 394 ? 17.840 12.155 6.033 1.00 68.50 394 PHE A O 1
ATOM 3140 N N . GLY A 1 395 ? 17.224 14.174 6.899 1.00 62.41 395 GLY A N 1
ATOM 3141 C CA . GLY A 1 395 ? 17.871 14.205 8.231 1.00 62.41 395 GLY A CA 1
ATOM 3142 C C . GLY A 1 395 ? 19.360 13.835 8.380 1.00 62.41 395 GLY A C 1
ATOM 3143 O O . GLY A 1 395 ? 19.908 13.099 7.589 1.00 62.41 395 GLY A O 1
ATOM 3144 N N . ASN A 1 396 ? 20.008 14.278 9.472 1.00 57.66 396 ASN A N 1
ATOM 3145 C CA . ASN A 1 396 ? 21.412 13.962 9.799 1.00 57.66 396 ASN A CA 1
ATOM 3146 C C . ASN A 1 396 ? 21.606 12.489 10.208 1.00 57.66 396 ASN A C 1
ATOM 3148 O O . ASN A 1 396 ? 21.447 12.143 11.378 1.00 57.66 396 ASN A O 1
ATOM 3152 N N . THR A 1 397 ? 21.934 11.620 9.249 1.00 58.22 397 THR A N 1
ATOM 3153 C CA . THR A 1 397 ? 22.020 10.165 9.457 1.00 58.22 397 THR A CA 1
ATOM 3154 C C . THR A 1 397 ? 23.450 9.635 9.480 1.00 58.22 397 THR A C 1
ATOM 3156 O O . THR A 1 397 ? 23.771 8.686 8.764 1.00 58.22 397 THR A O 1
ATOM 3159 N N . GLY A 1 398 ? 24.301 10.173 10.356 1.00 54.53 398 GLY A N 1
ATOM 3160 C CA . GLY A 1 398 ? 25.643 9.620 10.593 1.00 54.53 398 GLY A CA 1
ATOM 3161 C C . GLY A 1 398 ? 25.675 8.132 11.006 1.00 54.53 398 GLY A C 1
ATOM 3162 O O . GLY A 1 398 ? 26.762 7.579 11.098 1.00 54.53 398 GLY A O 1
ATOM 3163 N N . ASN A 1 399 ? 24.510 7.500 11.248 1.00 60.78 399 ASN A N 1
ATOM 3164 C CA . ASN A 1 399 ? 24.302 6.060 11.467 1.00 60.78 399 ASN A CA 1
ATOM 3165 C C . ASN A 1 399 ? 22.934 5.597 10.892 1.00 60.78 399 ASN A C 1
ATOM 3167 O O . ASN A 1 399 ? 22.016 5.309 11.664 1.00 60.78 399 ASN A O 1
ATOM 3171 N N . ALA A 1 400 ? 22.735 5.584 9.568 1.00 63.94 400 ALA A N 1
ATOM 3172 C CA . ALA A 1 400 ? 21.449 5.183 8.976 1.00 63.94 400 ALA A CA 1
ATOM 3173 C C . ALA A 1 400 ? 21.092 3.716 9.304 1.00 63.94 400 ALA A C 1
ATOM 3175 O O . ALA A 1 400 ? 21.869 2.797 9.053 1.00 63.94 400 ALA A O 1
ATOM 3176 N N . ASN A 1 401 ? 19.894 3.488 9.844 1.00 69.06 401 ASN A N 1
ATOM 3177 C CA . ASN A 1 401 ? 19.356 2.168 10.182 1.00 69.06 401 ASN A CA 1
ATOM 3178 C C . ASN A 1 401 ? 17.953 1.981 9.563 1.00 69.06 401 ASN A C 1
ATOM 3180 O O . ASN A 1 401 ? 17.424 2.887 8.913 1.00 69.06 401 ASN A O 1
ATOM 3184 N N . SER A 1 402 ? 17.347 0.805 9.763 1.00 69.38 402 SER A N 1
ATOM 3185 C CA . SER A 1 402 ? 15.996 0.495 9.267 1.00 69.38 402 SER A CA 1
ATOM 3186 C C . SER A 1 402 ? 14.949 1.531 9.680 1.00 69.38 402 SER A C 1
ATOM 3188 O O . SER A 1 402 ? 14.116 1.903 8.859 1.00 69.38 402 SER A O 1
ATOM 3190 N N . ASP A 1 403 ? 15.028 2.017 10.915 1.00 72.75 403 ASP A N 1
ATOM 3191 C CA . ASP A 1 403 ? 14.086 2.961 11.512 1.00 72.75 403 ASP A CA 1
ATOM 3192 C C . ASP A 1 403 ? 14.209 4.361 10.899 1.00 72.75 403 ASP A C 1
ATOM 3194 O O . ASP A 1 403 ? 13.214 4.979 10.530 1.00 72.75 403 ASP A O 1
ATOM 3198 N N . LEU A 1 404 ? 15.435 4.854 10.711 1.00 75.69 404 LEU A N 1
ATOM 3199 C CA . LEU A 1 404 ? 15.708 6.114 10.018 1.00 75.69 404 LEU A CA 1
ATOM 3200 C C . LEU A 1 404 ? 15.272 6.055 8.554 1.00 75.69 404 LEU A C 1
ATOM 3202 O O . LEU A 1 404 ? 14.762 7.047 8.038 1.00 75.69 404 LEU A O 1
ATOM 3206 N N . TYR A 1 405 ? 15.415 4.899 7.902 1.00 74.75 405 TYR A N 1
ATOM 3207 C CA . TYR A 1 405 ? 14.858 4.685 6.571 1.00 74.75 405 TYR A CA 1
ATOM 3208 C C . TYR A 1 405 ? 13.326 4.681 6.584 1.00 74.75 405 TYR A C 1
ATOM 3210 O O . TYR A 1 405 ? 12.729 5.317 5.723 1.00 74.75 405 TYR A O 1
ATOM 3218 N N . LEU A 1 406 ? 12.683 4.009 7.547 1.00 75.25 406 LEU A N 1
ATOM 3219 C CA . LEU A 1 406 ? 11.224 4.023 7.680 1.00 75.25 406 LEU A CA 1
ATOM 3220 C C . LEU A 1 406 ? 10.722 5.461 7.841 1.00 75.25 406 LEU A C 1
ATOM 3222 O O . LEU A 1 406 ? 9.795 5.863 7.151 1.00 75.25 406 LEU A O 1
ATOM 3226 N N . ASN A 1 407 ? 11.402 6.270 8.652 1.00 77.12 407 ASN A N 1
ATOM 3227 C CA . ASN A 1 407 ? 11.093 7.692 8.786 1.00 77.12 407 ASN A CA 1
ATOM 3228 C C . ASN A 1 407 ? 11.334 8.475 7.487 1.00 77.12 407 ASN A C 1
ATOM 3230 O O . ASN A 1 407 ? 10.526 9.330 7.137 1.00 77.12 407 ASN A O 1
ATOM 3234 N N . ALA A 1 408 ? 12.401 8.167 6.743 1.00 76.38 408 ALA A N 1
ATOM 3235 C CA . ALA A 1 408 ? 12.649 8.768 5.435 1.00 76.38 408 ALA A CA 1
ATOM 3236 C C . ALA A 1 408 ? 11.554 8.406 4.421 1.00 76.38 408 ALA A C 1
ATOM 3238 O O . ALA A 1 408 ? 11.128 9.276 3.670 1.00 76.38 408 ALA A O 1
ATOM 3239 N N . VAL A 1 409 ? 11.067 7.162 4.411 1.00 74.12 409 VAL A N 1
ATOM 3240 C CA . VAL A 1 409 ? 9.918 6.740 3.597 1.00 74.12 409 VAL A CA 1
ATOM 3241 C C . VAL A 1 409 ? 8.656 7.470 4.034 1.00 74.12 409 VAL A C 1
ATOM 3243 O O . VAL A 1 409 ? 7.969 8.057 3.209 1.00 74.12 409 VAL A O 1
ATOM 3246 N N . THR A 1 410 ? 8.385 7.530 5.331 1.00 71.50 410 THR A N 1
ATOM 3247 C CA . THR A 1 410 ? 7.213 8.225 5.863 1.00 71.50 410 THR A CA 1
ATOM 3248 C C . THR A 1 410 ? 7.207 9.720 5.505 1.00 71.50 410 THR A C 1
ATOM 3250 O O . THR A 1 410 ? 6.163 10.267 5.155 1.00 71.50 410 THR A O 1
ATOM 3253 N N . GLU A 1 411 ? 8.361 10.394 5.542 1.00 73.62 411 GLU A N 1
ATOM 3254 C CA . GLU A 1 411 ? 8.475 11.833 5.253 1.00 73.62 411 GLU A CA 1
ATOM 3255 C C . GLU A 1 411 ? 8.597 12.145 3.755 1.00 73.62 411 GLU A C 1
ATOM 3257 O O . GLU A 1 411 ? 8.058 13.140 3.268 1.00 73.62 411 GLU A O 1
ATOM 3262 N N . CYS A 1 412 ? 9.309 11.307 3.003 1.00 70.56 412 CYS A N 1
ATOM 3263 C CA . CYS A 1 412 ? 9.558 11.524 1.583 1.00 70.56 412 CYS A CA 1
ATOM 3264 C C . CYS A 1 412 ? 8.604 10.738 0.662 1.00 70.56 412 CYS A C 1
ATOM 3266 O O . CYS A 1 412 ? 8.642 10.946 -0.553 1.00 70.56 412 CYS A O 1
ATOM 3268 N N . GLY A 1 413 ? 7.752 9.857 1.183 1.00 66.44 413 GLY A N 1
ATOM 3269 C CA . GLY A 1 413 ? 6.855 8.958 0.442 1.00 66.44 413 GLY A CA 1
ATOM 3270 C C . GLY A 1 413 ? 7.465 7.583 0.127 1.00 66.44 413 GLY A C 1
ATOM 3271 O O . GLY A 1 413 ? 8.563 7.258 0.543 1.00 66.44 413 GLY A O 1
ATOM 3272 N N . GLY A 1 414 ? 6.806 6.752 -0.682 1.00 61.09 414 GLY A N 1
ATOM 3273 C CA . GLY A 1 414 ? 7.307 5.395 -0.980 1.00 61.09 414 GLY A CA 1
ATOM 3274 C C . GLY A 1 414 ? 6.728 4.305 -0.076 1.00 61.09 414 GLY A C 1
ATOM 3275 O O . GLY A 1 414 ? 7.406 3.350 0.268 1.00 61.09 414 GLY A O 1
ATOM 3276 N N . ASP A 1 415 ? 5.455 4.421 0.282 1.00 59.22 415 ASP A N 1
ATOM 3277 C CA . ASP A 1 415 ? 4.791 3.461 1.169 1.00 59.22 415 ASP A CA 1
ATOM 3278 C C . ASP A 1 415 ? 4.387 2.141 0.485 1.00 59.22 415 ASP A C 1
ATOM 3280 O O . ASP A 1 415 ? 3.695 1.327 1.103 1.00 59.22 415 ASP A O 1
ATOM 3284 N N . GLU A 1 416 ? 4.708 1.910 -0.800 1.00 61.91 416 GLU A N 1
ATOM 3285 C CA . GLU A 1 416 ? 4.358 0.621 -1.403 1.00 61.91 416 GLU A CA 1
ATOM 3286 C C . GLU A 1 416 ? 5.343 -0.456 -0.950 1.00 61.91 416 GLU A C 1
ATOM 3288 O O . GLU A 1 416 ? 6.440 -0.627 -1.489 1.00 61.91 416 GLU A O 1
ATOM 3293 N N . ARG A 1 417 ? 4.887 -1.194 0.061 1.00 69.31 417 ARG A N 1
ATOM 3294 C CA . ARG A 1 417 ? 5.478 -2.444 0.512 1.00 69.31 417 ARG A CA 1
ATOM 3295 C C . ARG A 1 417 ? 5.357 -3.492 -0.593 1.00 69.31 417 ARG A C 1
ATOM 3297 O O . ARG A 1 417 ? 4.295 -3.670 -1.192 1.00 69.31 417 ARG A O 1
ATOM 3304 N N . LEU A 1 418 ? 6.454 -4.181 -0.863 1.00 69.75 418 LEU A N 1
ATOM 3305 C CA . LEU A 1 418 ? 6.501 -5.368 -1.698 1.00 69.75 418 LEU A CA 1
ATOM 3306 C C . LEU A 1 418 ? 5.987 -6.552 -0.879 1.00 69.75 418 LEU A C 1
ATOM 3308 O O . LEU A 1 418 ? 6.560 -6.912 0.148 1.00 69.75 418 LEU A O 1
ATOM 3312 N N . THR A 1 419 ? 4.907 -7.168 -1.352 1.00 70.00 419 THR A N 1
ATOM 3313 C CA . THR A 1 419 ? 4.492 -8.488 -0.872 1.00 70.00 419 THR A CA 1
ATOM 3314 C C . THR A 1 419 ? 5.457 -9.545 -1.415 1.00 70.00 419 THR A C 1
ATOM 3316 O O . THR A 1 419 ? 6.109 -9.330 -2.441 1.00 70.00 419 THR A O 1
ATOM 3319 N N . THR A 1 420 ? 5.503 -10.728 -0.801 1.00 70.69 420 THR A N 1
ATOM 3320 C CA . THR A 1 420 ? 6.264 -11.866 -1.350 1.00 70.69 420 THR A CA 1
ATOM 3321 C C . THR A 1 420 ? 5.824 -12.190 -2.780 1.00 70.69 420 THR A C 1
ATOM 3323 O O . THR A 1 420 ? 6.655 -12.338 -3.663 1.00 70.69 420 THR A O 1
ATOM 3326 N N . SER A 1 421 ? 4.516 -12.166 -3.054 1.00 70.81 421 SER A N 1
ATOM 3327 C CA . SER A 1 421 ? 3.981 -12.395 -4.402 1.00 70.81 421 SER A CA 1
ATOM 3328 C C . SER A 1 421 ? 4.353 -11.297 -5.406 1.00 70.81 421 SER A C 1
ATOM 3330 O O . SER A 1 421 ? 4.525 -11.570 -6.595 1.00 70.81 421 SER A O 1
ATOM 3332 N N . ALA A 1 422 ? 4.473 -10.042 -4.967 1.00 71.88 422 ALA A N 1
ATOM 3333 C CA . ALA A 1 422 ? 4.947 -8.953 -5.812 1.00 71.88 422 ALA A CA 1
ATOM 3334 C C . ALA A 1 422 ? 6.436 -9.125 -6.119 1.00 71.88 422 ALA A C 1
ATOM 3336 O O . ALA A 1 422 ? 6.827 -8.947 -7.269 1.00 71.88 422 ALA A O 1
ATOM 3337 N N . LEU A 1 423 ? 7.234 -9.525 -5.126 1.00 78.62 423 LEU A N 1
ATOM 3338 C CA . LEU A 1 423 ? 8.650 -9.831 -5.292 1.00 78.62 423 LEU A CA 1
ATOM 3339 C C . LEU A 1 423 ? 8.879 -11.022 -6.228 1.00 78.62 423 LEU A C 1
ATOM 3341 O O . LEU A 1 423 ? 9.726 -10.912 -7.102 1.00 78.62 423 LEU A O 1
ATOM 3345 N N . ASP A 1 424 ? 8.102 -12.101 -6.123 1.00 79.19 424 ASP A N 1
ATOM 3346 C CA . ASP A 1 424 ? 8.200 -13.251 -7.037 1.00 79.19 424 ASP A CA 1
ATOM 3347 C C . ASP A 1 424 ? 7.982 -12.827 -8.495 1.00 79.19 424 ASP A C 1
ATOM 3349 O O . ASP A 1 424 ? 8.625 -13.324 -9.415 1.00 79.19 424 ASP A O 1
ATOM 3353 N N . ASN A 1 425 ? 7.109 -11.840 -8.716 1.00 75.62 425 ASN A N 1
ATOM 3354 C CA . ASN A 1 425 ? 6.916 -11.236 -10.030 1.00 75.62 425 ASN A CA 1
ATOM 3355 C C . ASN A 1 425 ? 8.065 -10.316 -10.459 1.00 75.62 425 ASN A C 1
ATOM 3357 O O . ASN A 1 425 ? 8.055 -9.879 -11.609 1.00 75.62 425 ASN A O 1
ATOM 3361 N N . LEU A 1 426 ? 9.004 -9.982 -9.571 1.00 80.69 426 LEU A N 1
ATOM 3362 C CA . LEU A 1 426 ? 10.191 -9.200 -9.892 1.00 80.69 426 LEU A CA 1
ATOM 3363 C C . LEU A 1 426 ? 11.439 -10.054 -10.187 1.00 80.69 426 LEU A C 1
ATOM 3365 O O . LEU A 1 426 ? 12.369 -9.571 -10.838 1.00 80.69 426 LEU A O 1
ATOM 3369 N N . LEU A 1 427 ? 11.471 -11.294 -9.697 1.00 87.69 427 LEU A N 1
ATOM 3370 C CA . LEU A 1 427 ? 12.616 -12.190 -9.851 1.00 87.69 427 LEU A CA 1
ATOM 3371 C C . LEU A 1 427 ? 12.803 -12.631 -11.305 1.00 87.69 427 LEU A C 1
ATOM 3373 O O . LEU A 1 427 ? 11.837 -12.800 -12.049 1.00 87.69 427 LEU A O 1
ATOM 3377 N N . ASP A 1 428 ? 14.067 -12.779 -11.702 1.00 87.38 428 ASP A N 1
ATOM 3378 C CA . ASP A 1 428 ? 14.525 -13.216 -13.028 1.00 87.38 428 ASP A CA 1
ATOM 3379 C C . ASP A 1 428 ? 13.971 -12.411 -14.214 1.00 87.38 428 ASP A C 1
ATOM 3381 O O . ASP A 1 428 ? 13.994 -12.857 -15.361 1.00 87.38 428 ASP A O 1
ATOM 3385 N N . ARG A 1 429 ? 13.515 -11.184 -13.953 1.00 86.50 429 ARG A N 1
ATOM 3386 C CA . ARG A 1 429 ? 13.127 -10.220 -14.983 1.00 86.50 429 ARG A CA 1
ATOM 3387 C C . ARG A 1 429 ? 14.223 -9.196 -15.222 1.00 86.50 429 ARG A C 1
ATOM 3389 O O . ARG A 1 429 ? 14.982 -8.854 -14.317 1.00 86.50 429 ARG A O 1
ATOM 3396 N N . HIS A 1 430 ? 14.261 -8.679 -16.447 1.00 88.56 430 HIS A N 1
ATOM 3397 C CA . HIS A 1 430 ? 15.199 -7.638 -16.843 1.00 88.56 430 HIS A CA 1
ATOM 3398 C C . HIS A 1 430 ? 14.592 -6.257 -16.585 1.00 88.56 430 HIS A C 1
ATOM 3400 O O . HIS A 1 430 ? 13.592 -5.879 -17.199 1.00 88.56 430 HIS A O 1
ATOM 3406 N N . TRP A 1 431 ? 15.218 -5.503 -15.684 1.00 88.12 431 TRP A N 1
ATOM 3407 C CA . TRP A 1 431 ? 14.839 -4.136 -15.335 1.00 88.12 431 TRP A CA 1
ATOM 3408 C C . TRP A 1 431 ? 15.731 -3.153 -16.076 1.00 88.12 431 TRP A C 1
ATOM 3410 O O . TRP A 1 431 ? 16.831 -2.854 -15.617 1.00 88.12 431 TRP A O 1
ATOM 3420 N N . VAL A 1 432 ? 15.266 -2.660 -17.222 1.00 88.69 432 VAL A N 1
ATOM 3421 C CA . VAL A 1 432 ? 16.075 -1.862 -18.154 1.00 88.69 432 VAL A CA 1
ATOM 3422 C C . VAL A 1 432 ? 15.921 -0.367 -17.890 1.00 88.69 432 VAL A C 1
ATOM 3424 O O . VAL A 1 432 ? 14.818 0.121 -17.633 1.00 88.69 432 VAL A O 1
ATOM 3427 N N . GLN A 1 433 ? 17.017 0.378 -18.002 1.00 88.00 433 GLN A N 1
ATOM 3428 C CA . GLN A 1 433 ? 17.036 1.835 -18.043 1.00 88.00 433 GLN A CA 1
ATOM 3429 C C . GLN A 1 433 ? 17.784 2.331 -19.273 1.00 88.00 433 GLN A C 1
ATOM 3431 O O . GLN A 1 433 ? 18.799 1.761 -19.670 1.00 88.00 433 GLN A O 1
ATOM 3436 N N . ILE A 1 434 ? 17.293 3.435 -19.836 1.00 86.25 434 ILE A N 1
ATOM 3437 C CA . ILE A 1 434 ? 17.947 4.141 -20.936 1.00 86.25 434 ILE A CA 1
ATOM 3438 C C . ILE A 1 434 ? 18.181 5.586 -20.508 1.00 86.25 434 ILE A C 1
ATOM 3440 O O . ILE A 1 434 ? 17.252 6.298 -20.109 1.00 86.25 434 ILE A O 1
ATOM 3444 N N . SER A 1 435 ? 19.433 6.021 -20.560 1.00 84.25 435 SER A N 1
ATOM 3445 C CA . SER A 1 435 ? 19.823 7.381 -20.205 1.00 84.25 435 SER A CA 1
ATOM 3446 C C . SER A 1 435 ? 19.462 8.391 -21.317 1.00 84.25 435 SER A C 1
ATOM 3448 O O . SER A 1 435 ? 19.161 8.010 -22.451 1.00 84.25 435 SER A O 1
ATOM 3450 N N . PRO A 1 436 ? 19.493 9.712 -21.049 1.00 81.25 436 PRO A N 1
ATOM 3451 C CA . PRO A 1 436 ? 19.249 10.739 -22.070 1.00 81.25 436 PRO A CA 1
ATOM 3452 C C . PRO A 1 436 ? 20.214 10.696 -23.261 1.00 81.25 436 PRO A C 1
ATOM 3454 O O . PRO A 1 436 ? 19.854 11.126 -24.356 1.00 81.25 436 PRO A O 1
ATOM 3457 N N . ASP A 1 437 ? 21.432 10.214 -23.036 1.00 82.31 437 ASP A N 1
ATOM 3458 C CA . ASP A 1 437 ? 22.499 9.996 -24.010 1.00 82.31 437 ASP A CA 1
ATOM 3459 C C . ASP A 1 437 ? 22.426 8.614 -24.683 1.00 82.31 437 ASP A C 1
ATOM 3461 O O . ASP A 1 437 ? 23.007 8.433 -25.748 1.00 82.31 437 ASP A O 1
ATOM 3465 N N . GLY A 1 438 ? 21.545 7.719 -24.228 1.00 79.50 438 GLY A N 1
ATOM 3466 C CA . GLY A 1 438 ? 21.296 6.414 -24.852 1.00 79.50 438 GLY A CA 1
ATOM 3467 C C . GLY A 1 438 ? 22.161 5.285 -24.292 1.00 79.50 438 GLY A C 1
ATOM 3468 O O . GLY A 1 438 ? 22.258 4.234 -24.917 1.00 79.50 438 GLY A O 1
ATOM 3469 N N . GLU A 1 439 ? 22.787 5.480 -23.130 1.00 86.56 439 GLU A N 1
ATOM 3470 C CA . GLU A 1 439 ? 23.378 4.385 -22.366 1.00 86.56 439 GLU A CA 1
ATOM 3471 C C . GLU A 1 439 ? 22.269 3.442 -21.891 1.00 86.56 439 GLU A C 1
ATOM 3473 O O . GLU A 1 439 ? 21.254 3.880 -21.343 1.00 86.56 439 GLU A O 1
ATOM 3478 N N . ILE A 1 440 ? 22.483 2.144 -22.095 1.00 88.94 440 ILE A N 1
ATOM 3479 C CA . ILE A 1 440 ? 21.561 1.081 -21.702 1.00 88.94 440 ILE A CA 1
ATOM 3480 C C . ILE A 1 440 ? 22.144 0.390 -20.470 1.00 88.94 440 ILE A C 1
ATOM 3482 O O . ILE A 1 440 ? 23.288 -0.075 -20.498 1.00 88.94 440 ILE A O 1
ATOM 3486 N N . SER A 1 441 ? 21.362 0.304 -19.399 1.00 90.00 441 SER A N 1
ATOM 3487 C CA . SER A 1 441 ? 21.682 -0.501 -18.221 1.00 90.00 441 SER A CA 1
ATOM 3488 C C . SER A 1 441 ? 20.517 -1.415 -17.866 1.00 90.00 441 SER A C 1
ATOM 3490 O O . SER A 1 441 ? 19.363 -1.107 -18.159 1.00 90.00 441 SER A O 1
ATOM 3492 N N . ALA A 1 442 ? 20.807 -2.554 -17.247 1.00 91.31 442 ALA A N 1
ATOM 3493 C CA . ALA A 1 442 ? 19.778 -3.454 -16.752 1.00 91.31 442 ALA A CA 1
ATOM 3494 C C . ALA A 1 442 ? 20.155 -4.089 -15.420 1.00 91.31 442 ALA A C 1
ATOM 3496 O O . ALA A 1 442 ? 21.327 -4.189 -15.067 1.00 91.31 442 ALA A O 1
ATOM 3497 N N . GLN A 1 443 ? 19.144 -4.499 -14.662 1.00 91.38 443 GLN A N 1
ATOM 3498 C CA . GLN A 1 443 ? 19.319 -5.215 -13.404 1.00 91.38 443 GLN A CA 1
ATOM 3499 C C . GLN A 1 443 ? 18.443 -6.464 -13.400 1.00 91.38 443 GLN A C 1
ATOM 3501 O O . GLN A 1 443 ? 17.335 -6.432 -13.935 1.00 91.38 443 GLN A O 1
ATOM 3506 N N . ILE A 1 444 ? 18.926 -7.546 -12.790 1.00 91.62 444 ILE A N 1
ATOM 3507 C CA . ILE A 1 444 ? 18.171 -8.794 -12.623 1.00 91.62 444 ILE A CA 1
ATOM 3508 C C . ILE A 1 444 ? 18.293 -9.240 -11.168 1.00 91.62 444 ILE A C 1
ATOM 3510 O O . ILE A 1 444 ? 19.398 -9.447 -10.672 1.00 91.62 444 ILE A O 1
ATOM 3514 N N . LEU A 1 445 ? 17.161 -9.394 -10.480 1.00 91.12 445 LEU A N 1
ATOM 3515 C CA . LEU A 1 445 ? 17.112 -9.966 -9.132 1.00 91.12 445 LEU A CA 1
ATOM 3516 C C . LEU A 1 445 ? 16.992 -11.489 -9.252 1.00 91.12 445 LEU A C 1
ATOM 3518 O O . LEU A 1 445 ? 16.023 -11.972 -9.832 1.00 91.12 445 LEU A O 1
ATOM 3522 N N . ARG A 1 446 ? 17.961 -12.241 -8.728 1.00 92.38 446 ARG A N 1
ATOM 3523 C CA . ARG A 1 446 ? 17.977 -13.712 -8.766 1.00 92.38 446 ARG A CA 1
ATOM 3524 C C . ARG A 1 446 ? 17.322 -14.305 -7.525 1.00 92.38 446 ARG A C 1
ATOM 3526 O O . ARG A 1 446 ? 17.448 -13.744 -6.440 1.00 92.38 446 ARG A O 1
ATOM 3533 N N . ASP A 1 447 ? 16.698 -15.468 -7.668 1.00 89.50 447 ASP A N 1
ATOM 3534 C CA . ASP A 1 447 ? 16.042 -16.224 -6.586 1.00 89.50 447 ASP A CA 1
ATOM 3535 C C . ASP A 1 447 ? 16.964 -16.600 -5.406 1.00 89.50 447 ASP A C 1
ATOM 3537 O O . ASP A 1 447 ? 16.513 -16.807 -4.281 1.00 89.50 447 ASP A O 1
ATOM 3541 N N . ASN A 1 448 ? 18.273 -16.643 -5.641 1.00 89.12 448 ASN A N 1
ATOM 3542 C CA . ASN A 1 448 ? 19.308 -16.969 -4.663 1.00 89.12 448 ASN A CA 1
ATOM 3543 C C . ASN A 1 448 ? 19.789 -15.763 -3.827 1.00 89.12 448 ASN A C 1
ATOM 3545 O O . ASN A 1 448 ? 20.869 -15.821 -3.233 1.00 89.12 448 ASN A O 1
ATOM 3549 N N . ASN A 1 449 ? 19.015 -14.673 -3.788 1.00 89.88 449 ASN A N 1
ATOM 3550 C CA . ASN A 1 449 ? 19.336 -13.413 -3.108 1.00 89.88 449 ASN A CA 1
ATOM 3551 C C . ASN A 1 449 ? 20.565 -12.672 -3.669 1.00 89.88 449 ASN A C 1
ATOM 3553 O O . ASN A 1 449 ? 21.113 -11.792 -3.000 1.00 89.88 449 ASN A O 1
ATOM 3557 N N . GLN A 1 450 ? 21.023 -13.010 -4.877 1.00 92.19 450 GLN A N 1
ATOM 3558 C CA . GLN A 1 450 ? 21.996 -12.213 -5.630 1.00 92.19 450 GLN A CA 1
ATOM 3559 C C . GLN A 1 450 ? 21.281 -11.315 -6.637 1.00 92.19 450 GLN A C 1
ATOM 3561 O O . GLN A 1 450 ? 20.152 -11.591 -7.044 1.00 92.19 450 GLN A O 1
ATOM 3566 N N . TRP A 1 451 ? 21.929 -10.236 -7.063 1.00 91.50 451 TRP A N 1
ATOM 3567 C CA . TRP A 1 451 ? 21.454 -9.478 -8.217 1.00 91.50 451 TRP A CA 1
ATOM 3568 C C . TRP A 1 451 ? 22.582 -9.173 -9.192 1.00 91.50 451 TRP A C 1
ATOM 3570 O O . TRP A 1 451 ? 23.738 -8.998 -8.811 1.00 91.50 451 TRP A O 1
ATOM 3580 N N . GLU A 1 452 ? 22.227 -9.124 -10.465 1.00 92.75 452 GLU A N 1
ATOM 3581 C CA . GLU A 1 452 ? 23.138 -8.854 -11.567 1.00 92.75 452 GLU A CA 1
ATOM 3582 C C . GLU A 1 452 ? 22.900 -7.448 -12.095 1.00 92.75 452 GLU A C 1
ATOM 3584 O O . GLU A 1 452 ? 21.765 -6.970 -12.144 1.00 92.75 452 GLU A O 1
ATOM 3589 N N . GLN A 1 453 ? 23.983 -6.798 -12.503 1.00 91.81 453 GLN A N 1
ATOM 3590 C CA . GLN A 1 453 ? 23.958 -5.483 -13.116 1.00 91.81 453 GLN A CA 1
ATOM 3591 C C . GLN A 1 453 ? 24.619 -5.574 -14.478 1.00 91.81 453 GLN A C 1
ATOM 3593 O O . GLN A 1 453 ? 25.750 -6.041 -14.584 1.00 91.81 453 GLN A O 1
ATOM 3598 N N . TYR A 1 454 ? 23.918 -5.093 -15.492 1.00 91.25 454 TYR A N 1
ATOM 3599 C CA . TYR A 1 454 ? 24.411 -4.998 -16.848 1.00 91.25 454 TYR A CA 1
ATOM 3600 C C . TYR A 1 454 ? 24.559 -3.535 -17.233 1.00 91.25 454 TYR A C 1
ATOM 3602 O O . TYR A 1 454 ? 23.662 -2.723 -16.984 1.00 91.25 454 TYR A O 1
ATOM 3610 N N . ARG A 1 455 ? 25.677 -3.198 -17.866 1.00 89.38 455 ARG A N 1
ATOM 3611 C CA . ARG A 1 455 ? 25.914 -1.884 -18.458 1.00 89.38 455 ARG A CA 1
ATOM 3612 C C . ARG A 1 455 ? 26.413 -2.096 -19.876 1.00 89.38 455 ARG A C 1
ATOM 3614 O O . ARG A 1 455 ? 27.327 -2.879 -20.086 1.00 89.38 455 ARG A O 1
ATOM 3621 N N . HIS A 1 456 ? 25.796 -1.424 -20.845 1.00 85.00 456 HIS A N 1
ATOM 3622 C CA . HIS A 1 456 ? 26.118 -1.603 -22.265 1.00 85.00 456 HIS A CA 1
ATOM 3623 C C . HIS A 1 456 ? 26.056 -3.076 -22.700 1.00 85.00 456 HIS A C 1
ATOM 3625 O O . HIS A 1 456 ? 26.919 -3.539 -23.431 1.00 85.00 456 HIS A O 1
ATOM 3631 N N . THR A 1 457 ? 25.037 -3.811 -22.240 1.00 86.31 457 THR A N 1
ATOM 3632 C CA . THR A 1 457 ? 24.847 -5.263 -22.449 1.00 86.31 457 THR A CA 1
ATOM 3633 C C . THR A 1 457 ? 25.821 -6.194 -21.721 1.00 86.31 457 THR A C 1
ATOM 3635 O O . THR A 1 457 ? 25.607 -7.404 -21.711 1.00 86.31 457 THR A O 1
ATOM 3638 N N . GLU A 1 458 ? 26.817 -5.658 -21.016 1.00 86.94 458 GLU A N 1
ATOM 3639 C CA . GLU A 1 458 ? 27.849 -6.453 -20.348 1.00 86.94 458 GLU A CA 1
ATOM 3640 C C . GLU A 1 458 ? 27.589 -6.612 -18.859 1.00 86.94 458 GLU A C 1
ATOM 3642 O O . GLU A 1 458 ? 27.197 -5.658 -18.185 1.00 86.94 458 GLU A O 1
ATOM 3647 N N . LEU A 1 459 ? 27.851 -7.808 -18.332 1.00 89.56 459 LEU A N 1
ATOM 3648 C CA . LEU A 1 459 ? 27.740 -8.079 -16.904 1.00 89.56 459 LEU A CA 1
ATOM 3649 C C . LEU A 1 459 ? 28.857 -7.358 -16.139 1.00 89.56 459 LEU A C 1
ATOM 3651 O O . LEU A 1 459 ? 30.039 -7.657 -16.305 1.00 89.56 459 LEU A O 1
ATOM 3655 N N . GLU A 1 460 ? 28.486 -6.469 -15.224 1.00 88.88 460 GLU A N 1
ATOM 3656 C CA . GLU A 1 460 ? 29.441 -5.850 -14.316 1.00 88.88 460 GLU A CA 1
ATOM 3657 C C . GLU A 1 460 ? 29.856 -6.837 -13.219 1.00 88.88 460 GLU A C 1
ATOM 3659 O O . GLU A 1 460 ? 29.038 -7.304 -12.420 1.00 88.88 460 GLU A O 1
ATOM 3664 N N . THR A 1 461 ? 31.156 -7.097 -13.091 1.00 85.44 461 THR A N 1
ATOM 3665 C CA . THR A 1 461 ? 31.684 -7.914 -11.992 1.00 85.44 461 THR A CA 1
ATOM 3666 C C . THR A 1 461 ? 31.443 -7.240 -10.640 1.00 85.44 461 THR A C 1
ATOM 3668 O O . THR A 1 461 ? 31.737 -6.056 -10.481 1.00 85.44 461 THR A O 1
ATOM 3671 N N . GLY A 1 462 ? 30.951 -7.983 -9.650 1.00 81.50 462 GLY A N 1
ATOM 3672 C CA . GLY A 1 462 ? 30.761 -7.479 -8.287 1.00 81.50 462 GLY A CA 1
ATOM 3673 C C . GLY A 1 462 ? 30.031 -8.480 -7.395 1.00 81.50 462 GLY A C 1
ATOM 3674 O O . GLY A 1 462 ? 29.423 -9.425 -7.894 1.00 81.50 462 GLY A O 1
ATOM 3675 N N . SER A 1 463 ? 30.107 -8.279 -6.078 1.00 86.31 463 SER A N 1
ATOM 3676 C CA . SER A 1 463 ? 29.417 -9.113 -5.087 1.00 86.31 463 SER A CA 1
ATOM 3677 C C . SER A 1 463 ? 28.166 -8.390 -4.607 1.00 86.31 463 SER A C 1
ATOM 3679 O O . SER A 1 463 ? 28.253 -7.462 -3.810 1.00 86.31 463 SER A O 1
ATOM 3681 N N . ARG A 1 464 ? 27.007 -8.780 -5.131 1.00 90.69 464 ARG A N 1
ATOM 3682 C CA . ARG A 1 464 ? 25.753 -8.025 -5.053 1.00 90.69 464 ARG A CA 1
ATOM 3683 C C . ARG A 1 464 ? 24.663 -8.887 -4.432 1.00 90.69 464 ARG A C 1
ATOM 3685 O O . ARG A 1 464 ? 24.414 -9.987 -4.913 1.00 90.69 464 ARG A O 1
ATOM 3692 N N . SER A 1 465 ? 23.974 -8.393 -3.407 1.00 91.88 465 SER A N 1
ATOM 3693 C CA . SER A 1 465 ? 22.875 -9.131 -2.767 1.00 91.88 465 SER A CA 1
ATOM 3694 C C . SER A 1 465 ? 21.622 -8.294 -2.607 1.00 91.88 465 SER A C 1
ATOM 3696 O O . SER A 1 465 ? 21.693 -7.068 -2.547 1.00 91.88 465 SER A O 1
ATOM 3698 N N . TRP A 1 466 ? 20.475 -8.952 -2.506 1.00 91.75 466 TRP A N 1
ATOM 3699 C CA . TRP A 1 466 ? 19.224 -8.304 -2.138 1.00 91.75 466 TRP A CA 1
ATOM 3700 C C . TRP A 1 466 ? 18.518 -9.066 -1.012 1.00 91.75 466 TRP A C 1
ATOM 3702 O O . TRP A 1 466 ? 18.757 -10.254 -0.804 1.00 91.75 466 TRP A O 1
ATOM 3712 N N . SER A 1 467 ? 17.665 -8.375 -0.260 1.00 88.62 467 SER A N 1
ATOM 3713 C CA . SER A 1 467 ? 16.804 -8.973 0.764 1.00 88.62 467 SER A CA 1
ATOM 3714 C C . SER A 1 467 ? 15.484 -8.215 0.892 1.00 88.62 467 SER A C 1
ATOM 3716 O O . SER A 1 467 ? 15.430 -7.003 0.686 1.00 88.62 467 SER A O 1
ATOM 3718 N N . LEU A 1 468 ? 14.407 -8.919 1.240 1.00 83.50 468 LEU A N 1
ATOM 3719 C CA . LEU A 1 468 ? 13.128 -8.310 1.606 1.00 83.50 468 LEU A CA 1
ATOM 3720 C C . LEU A 1 468 ? 13.046 -8.238 3.131 1.00 83.50 468 LEU A C 1
ATOM 3722 O O . LEU A 1 468 ? 13.133 -9.268 3.794 1.00 83.50 468 LEU A O 1
ATOM 3726 N N . GLY A 1 469 ? 12.926 -7.031 3.684 1.00 73.38 469 GLY A N 1
ATOM 3727 C CA . GLY A 1 469 ? 12.713 -6.859 5.123 1.00 73.38 469 GLY A CA 1
ATOM 3728 C C . GLY A 1 469 ? 11.267 -7.150 5.530 1.00 73.38 469 GLY A C 1
ATOM 3729 O O . GLY A 1 469 ? 10.364 -7.052 4.700 1.00 73.38 469 GLY A O 1
ATOM 3730 N N . ASP A 1 470 ? 11.037 -7.409 6.818 1.00 67.06 470 ASP A N 1
ATOM 3731 C CA . ASP A 1 470 ? 9.697 -7.678 7.377 1.00 67.06 470 ASP A CA 1
ATOM 3732 C C . ASP A 1 470 ? 8.715 -6.509 7.176 1.00 67.06 470 ASP A C 1
ATOM 3734 O O . ASP A 1 470 ? 7.507 -6.700 7.091 1.00 67.06 470 ASP A O 1
ATOM 3738 N N . GLU A 1 471 ? 9.238 -5.293 7.016 1.00 66.88 471 GLU A N 1
ATOM 3739 C CA . GLU A 1 471 ? 8.480 -4.081 6.676 1.00 66.88 471 GLU A CA 1
ATOM 3740 C C . GLU A 1 471 ? 8.035 -4.021 5.200 1.00 66.88 471 GLU A C 1
ATOM 3742 O O . GLU A 1 471 ? 7.370 -3.071 4.793 1.00 66.88 471 GLU A O 1
ATOM 3747 N N . GLY A 1 472 ? 8.428 -4.993 4.371 1.00 71.81 472 GLY A N 1
ATOM 3748 C CA . GLY A 1 472 ? 8.086 -5.061 2.949 1.00 71.81 472 GLY A CA 1
ATOM 3749 C C . GLY A 1 472 ? 8.928 -4.161 2.038 1.00 71.81 472 GLY A C 1
ATOM 3750 O O . GLY A 1 472 ? 8.521 -3.882 0.915 1.00 71.81 472 GLY A O 1
ATOM 3751 N N . TYR A 1 473 ? 10.100 -3.695 2.476 1.00 78.75 473 TYR A N 1
ATOM 3752 C CA . TYR A 1 473 ? 11.030 -2.941 1.621 1.00 78.75 473 TYR A CA 1
ATOM 3753 C C . TYR A 1 473 ? 12.163 -3.831 1.117 1.00 78.75 473 TYR A C 1
ATOM 3755 O O . TYR A 1 473 ? 12.761 -4.589 1.886 1.00 78.75 473 TYR A O 1
ATOM 3763 N N . LEU A 1 474 ? 12.486 -3.706 -0.171 1.00 84.44 474 LEU A N 1
ATOM 3764 C CA . LEU A 1 474 ? 13.575 -4.453 -0.793 1.00 84.44 474 LEU A CA 1
ATOM 3765 C C . LEU A 1 474 ? 14.891 -3.703 -0.577 1.00 84.44 474 LEU A C 1
ATOM 3767 O O . LEU A 1 474 ? 15.035 -2.562 -1.000 1.00 84.44 474 LEU A O 1
ATOM 3771 N N . THR A 1 475 ? 15.858 -4.329 0.078 1.00 86.50 475 THR A N 1
ATOM 3772 C CA . THR A 1 475 ? 17.212 -3.795 0.249 1.00 86.50 475 THR A CA 1
ATOM 3773 C C . THR A 1 475 ? 18.115 -4.400 -0.816 1.00 86.50 475 THR A C 1
ATOM 3775 O O . THR A 1 475 ? 18.219 -5.617 -0.895 1.00 86.50 475 THR A O 1
ATOM 3778 N N . LEU A 1 476 ? 18.775 -3.569 -1.619 1.00 87.19 476 LEU A N 1
ATOM 3779 C CA . LEU A 1 476 ? 19.837 -3.959 -2.539 1.00 87.19 476 LEU A CA 1
ATOM 3780 C C . LEU A 1 476 ? 21.172 -3.478 -1.983 1.00 87.19 476 LEU A C 1
ATOM 3782 O O . LEU A 1 476 ? 21.379 -2.283 -1.767 1.00 87.19 476 LEU A O 1
ATOM 3786 N N . THR A 1 477 ? 22.092 -4.413 -1.815 1.00 87.25 477 THR A N 1
ATOM 3787 C CA . THR A 1 477 ? 23.478 -4.181 -1.420 1.00 87.25 477 THR A CA 1
ATOM 3788 C C . THR A 1 477 ? 24.352 -4.274 -2.676 1.00 87.25 477 THR A C 1
ATOM 3790 O O . THR A 1 477 ? 24.442 -5.358 -3.265 1.00 87.25 477 THR A O 1
ATOM 3793 N N . PRO A 1 478 ? 24.956 -3.163 -3.141 1.00 82.00 478 PRO A N 1
ATOM 3794 C CA . PRO A 1 478 ? 25.804 -3.155 -4.334 1.00 82.00 478 PRO A CA 1
ATOM 3795 C C . PRO A 1 478 ? 27.164 -3.832 -4.144 1.00 82.00 478 PRO A C 1
ATOM 3797 O O . PRO A 1 478 ? 27.698 -4.374 -5.107 1.00 82.00 478 PRO A O 1
ATOM 3800 N N . ASP A 1 479 ? 27.701 -3.820 -2.922 1.00 84.56 479 ASP A N 1
ATOM 3801 C CA . ASP A 1 479 ? 28.902 -4.569 -2.550 1.00 84.56 479 ASP A CA 1
ATOM 3802 C C . ASP A 1 479 ? 28.713 -5.208 -1.169 1.00 84.56 479 ASP A C 1
ATOM 3804 O O . ASP A 1 479 ? 28.633 -4.518 -0.154 1.00 84.56 479 ASP A O 1
ATOM 3808 N N . THR A 1 480 ? 28.662 -6.539 -1.105 1.00 82.31 480 THR A N 1
ATOM 3809 C CA . THR A 1 480 ? 28.526 -7.286 0.160 1.00 82.31 480 THR A CA 1
ATOM 3810 C C . THR A 1 480 ? 29.726 -7.131 1.102 1.00 82.31 480 THR A C 1
ATOM 3812 O O . THR A 1 480 ? 29.674 -7.586 2.245 1.00 82.31 480 THR A O 1
ATOM 3815 N N . ASN A 1 481 ? 30.838 -6.555 0.638 1.00 82.06 481 ASN A N 1
ATOM 3816 C CA . ASN A 1 481 ? 31.975 -6.202 1.490 1.00 82.06 481 ASN A CA 1
ATOM 3817 C C . ASN A 1 481 ? 31.784 -4.838 2.179 1.00 82.06 481 ASN A C 1
ATOM 3819 O O . ASN A 1 481 ? 32.455 -4.563 3.174 1.00 82.06 481 ASN A O 1
ATOM 3823 N N . GLU A 1 482 ? 30.852 -4.015 1.692 1.00 73.25 482 GLU A N 1
ATOM 3824 C CA . GLU A 1 482 ? 30.526 -2.678 2.192 1.00 73.25 482 GLU A CA 1
ATOM 3825 C C . GLU A 1 482 ? 29.057 -2.625 2.633 1.00 73.25 482 GLU A C 1
ATOM 3827 O O . GLU A 1 482 ? 28.233 -1.920 2.061 1.00 73.25 482 GLU A O 1
ATOM 3832 N N . ASN A 1 483 ? 28.705 -3.374 3.681 1.00 65.12 483 ASN A N 1
ATOM 3833 C CA . ASN A 1 483 ? 27.309 -3.514 4.126 1.00 65.12 483 ASN A CA 1
ATOM 3834 C C . ASN A 1 483 ? 26.631 -2.199 4.567 1.00 65.12 483 ASN A C 1
ATOM 3836 O O . ASN A 1 483 ? 25.406 -2.163 4.678 1.00 65.12 483 ASN A O 1
ATOM 3840 N N . GLY A 1 484 ? 27.396 -1.132 4.820 1.00 63.28 484 GLY A N 1
ATOM 3841 C CA . GLY A 1 484 ? 26.855 0.210 5.047 1.00 63.28 484 GLY A CA 1
ATOM 3842 C C . GLY A 1 484 ? 26.370 0.909 3.774 1.00 63.28 484 GLY A C 1
ATOM 3843 O O . GLY A 1 484 ? 25.604 1.861 3.856 1.00 63.28 484 GLY A O 1
ATOM 3844 N N . ASN A 1 485 ? 26.739 0.417 2.591 1.00 72.62 485 ASN A N 1
ATOM 3845 C CA . ASN A 1 485 ? 26.299 0.942 1.304 1.00 72.62 485 ASN A CA 1
ATOM 3846 C C . ASN A 1 485 ? 25.134 0.107 0.784 1.00 72.62 485 ASN A C 1
ATOM 3848 O O . ASN A 1 485 ? 25.306 -1.017 0.313 1.00 72.62 485 ASN A O 1
ATOM 3852 N N . TYR A 1 486 ? 23.924 0.655 0.856 1.00 73.88 486 TYR A N 1
ATOM 3853 C CA . TYR A 1 486 ? 22.737 -0.020 0.346 1.00 73.88 486 TYR A CA 1
ATOM 3854 C C . TYR A 1 486 ? 21.706 0.959 -0.206 1.00 73.88 486 TYR A C 1
ATOM 3856 O O . TYR A 1 486 ? 21.613 2.122 0.198 1.00 73.88 486 TYR A O 1
ATOM 3864 N N . ASN A 1 487 ? 20.906 0.446 -1.137 1.00 79.25 487 ASN A N 1
ATOM 3865 C CA . ASN A 1 487 ? 19.713 1.093 -1.647 1.00 79.25 487 ASN A CA 1
ATOM 3866 C C . ASN A 1 487 ? 18.504 0.343 -1.117 1.00 79.25 487 ASN A C 1
ATOM 3868 O O . ASN A 1 487 ? 18.407 -0.867 -1.284 1.00 79.25 487 ASN A O 1
ATOM 3872 N N . ARG A 1 488 ? 17.547 1.046 -0.533 1.00 80.94 488 ARG A N 1
ATOM 3873 C CA . ARG A 1 488 ? 16.250 0.453 -0.223 1.00 80.94 488 ARG A CA 1
ATOM 3874 C C . ARG A 1 488 ? 15.204 0.955 -1.193 1.00 80.94 488 ARG A C 1
ATOM 3876 O O . ARG A 1 488 ? 15.112 2.152 -1.455 1.00 80.94 488 ARG A O 1
ATOM 3883 N N . TRP A 1 489 ? 14.475 0.016 -1.767 1.00 81.56 489 TRP A N 1
ATOM 3884 C CA . TRP A 1 489 ? 13.472 0.251 -2.779 1.00 81.56 489 TRP A CA 1
ATOM 3885 C C . TRP A 1 489 ? 12.095 0.168 -2.151 1.00 81.56 489 TRP A C 1
ATOM 3887 O O . TRP A 1 489 ? 11.710 -0.828 -1.534 1.00 81.56 489 TRP A O 1
ATOM 3897 N N . ALA A 1 490 ? 11.347 1.228 -2.390 1.00 75.19 490 ALA A N 1
ATOM 3898 C CA . ALA A 1 490 ? 9.910 1.249 -2.290 1.00 75.19 490 ALA A CA 1
ATOM 3899 C C . ALA A 1 490 ? 9.335 1.259 -3.703 1.00 75.19 490 ALA A C 1
ATOM 3901 O O . ALA A 1 490 ? 9.690 2.130 -4.505 1.00 75.19 490 ALA A O 1
ATOM 3902 N N . LEU A 1 491 ? 8.441 0.324 -4.024 1.00 72.19 491 LEU A N 1
ATOM 3903 C CA . LEU A 1 491 ? 7.650 0.463 -5.244 1.00 72.19 491 LEU A CA 1
ATOM 3904 C C . LEU A 1 491 ? 6.773 1.724 -5.083 1.00 72.19 491 LEU A C 1
ATOM 3906 O O . LEU A 1 491 ? 6.456 2.133 -3.969 1.00 72.19 491 LEU A O 1
ATOM 3910 N N . THR A 1 492 ? 6.478 2.440 -6.163 1.00 62.25 492 THR A N 1
ATOM 3911 C CA . THR A 1 492 ? 5.617 3.644 -6.102 1.00 62.25 492 THR A CA 1
ATOM 3912 C C . THR A 1 492 ? 4.489 3.628 -7.124 1.00 62.25 492 THR A C 1
ATOM 3914 O O . THR A 1 492 ? 3.426 4.206 -6.891 1.00 62.25 492 THR A O 1
ATOM 3917 N N . SER A 1 493 ? 4.715 2.987 -8.269 1.00 60.78 493 SER A N 1
ATOM 3918 C CA . SER A 1 493 ? 3.695 2.735 -9.285 1.00 60.78 493 SER A CA 1
ATOM 3919 C C . SER A 1 493 ? 4.148 1.621 -10.228 1.00 60.78 493 SER A C 1
ATOM 3921 O O . SER A 1 493 ? 5.350 1.365 -10.372 1.00 60.78 493 SER A O 1
ATOM 3923 N N . ARG A 1 494 ? 3.175 0.968 -10.873 1.00 61.00 494 ARG A N 1
ATOM 3924 C CA . ARG A 1 494 ? 3.391 -0.095 -11.858 1.00 61.00 494 ARG A CA 1
ATOM 3925 C C . ARG A 1 494 ? 2.459 0.086 -13.048 1.00 61.00 494 ARG A C 1
ATOM 3927 O O . ARG A 1 494 ? 1.348 -0.412 -13.017 1.00 61.00 494 ARG A O 1
ATOM 3934 N N . ASP A 1 495 ? 2.904 0.720 -14.121 1.00 57.56 495 ASP A N 1
ATOM 3935 C CA . ASP A 1 495 ? 2.119 0.765 -15.355 1.00 57.56 495 ASP A CA 1
ATOM 3936 C C . ASP A 1 495 ? 2.229 -0.585 -16.088 1.00 57.56 495 ASP A C 1
ATOM 3938 O O . ASP A 1 495 ? 3.299 -0.948 -16.579 1.00 57.56 495 ASP A O 1
ATOM 3942 N N . TYR A 1 496 ? 1.136 -1.352 -16.132 1.00 55.41 496 TYR A N 1
ATOM 3943 C CA . TYR A 1 496 ? 1.100 -2.640 -16.833 1.00 55.41 496 TYR A CA 1
ATOM 3944 C C . TYR A 1 496 ? 0.976 -2.472 -18.351 1.00 55.41 496 TYR A C 1
ATOM 3946 O O . TYR A 1 496 ? 1.498 -3.312 -19.079 1.00 55.41 496 TYR A O 1
ATOM 3954 N N . ASP A 1 497 ? 0.338 -1.397 -18.824 1.00 56.31 497 ASP A N 1
ATOM 3955 C CA . ASP A 1 497 ? 0.131 -1.149 -20.254 1.00 56.31 497 ASP A CA 1
ATOM 3956 C C . ASP A 1 497 ? 1.438 -0.703 -20.914 1.00 56.31 497 ASP A C 1
ATOM 3958 O O . ASP A 1 497 ? 1.745 -1.097 -22.037 1.00 56.31 497 ASP A O 1
ATOM 3962 N N . GLN A 1 498 ? 2.239 0.083 -20.191 1.00 58.09 498 GLN A N 1
ATOM 3963 C CA . GLN A 1 498 ? 3.543 0.556 -20.658 1.00 58.09 498 GLN A CA 1
ATOM 3964 C C . GLN A 1 498 ? 4.716 -0.307 -20.163 1.00 58.09 498 GLN A C 1
ATOM 3966 O O . GLN A 1 498 ? 5.860 -0.048 -20.532 1.00 58.09 498 GLN A O 1
ATOM 3971 N N . ARG A 1 499 ? 4.449 -1.333 -19.337 1.00 67.00 499 ARG A N 1
ATOM 3972 C CA . ARG A 1 499 ? 5.454 -2.202 -18.685 1.00 67.00 499 ARG A CA 1
ATOM 3973 C C . ARG A 1 499 ? 6.495 -1.421 -17.874 1.00 67.00 499 ARG A C 1
ATOM 3975 O O . ARG A 1 499 ? 7.680 -1.759 -17.857 1.00 67.00 499 ARG A O 1
ATOM 3982 N N . LEU A 1 500 ? 6.057 -0.362 -17.201 1.00 69.69 500 LEU A N 1
ATOM 3983 C CA . LEU A 1 500 ? 6.933 0.544 -16.462 1.00 69.69 500 LEU A CA 1
ATOM 3984 C C . LEU A 1 500 ? 6.799 0.299 -14.966 1.00 69.69 500 LEU A C 1
ATOM 3986 O O . LEU A 1 500 ? 5.706 0.360 -14.402 1.00 69.69 500 LEU A O 1
ATOM 3990 N N . LEU A 1 501 ? 7.934 0.078 -14.311 1.00 73.19 501 LEU A N 1
ATOM 3991 C CA . LEU A 1 501 ? 8.035 0.069 -12.859 1.00 73.19 501 LEU A CA 1
ATOM 3992 C C . LEU A 1 501 ? 8.747 1.313 -12.360 1.00 73.19 501 LEU A C 1
ATOM 3994 O O . LEU A 1 501 ? 9.761 1.739 -12.909 1.00 73.19 501 LEU A O 1
ATOM 3998 N N . ALA A 1 502 ? 8.235 1.870 -11.272 1.00 72.69 502 ALA A N 1
ATOM 3999 C CA . ALA A 1 502 ? 8.794 3.042 -10.630 1.00 72.69 502 ALA A CA 1
ATOM 4000 C C . ALA A 1 502 ? 9.172 2.692 -9.183 1.00 72.69 502 ALA A C 1
ATOM 4002 O O . ALA A 1 502 ? 8.291 2.465 -8.350 1.00 72.69 502 ALA A O 1
ATOM 4003 N N . PHE A 1 503 ? 10.470 2.700 -8.866 1.00 76.25 503 PHE A N 1
ATOM 4004 C CA . PHE A 1 503 ? 10.992 2.478 -7.515 1.00 76.25 503 PHE A CA 1
ATOM 4005 C C . PHE A 1 503 ? 11.647 3.723 -6.938 1.00 76.25 503 PHE A C 1
ATOM 4007 O O . PHE A 1 503 ? 12.577 4.289 -7.518 1.00 76.25 503 PHE A O 1
ATOM 4014 N N . LYS A 1 504 ? 11.182 4.142 -5.766 1.00 75.38 504 LYS A N 1
ATOM 4015 C CA . LYS A 1 504 ? 11.875 5.158 -4.993 1.00 75.38 504 LYS A CA 1
ATOM 4016 C C . LYS A 1 504 ? 13.014 4.469 -4.261 1.00 75.38 504 LYS A C 1
ATOM 4018 O O . LYS A 1 504 ? 12.780 3.602 -3.422 1.00 75.38 504 LYS A O 1
ATOM 4023 N N . GLN A 1 505 ? 14.234 4.812 -4.642 1.00 79.19 505 GLN A N 1
ATOM 4024 C CA . GLN A 1 505 ? 15.441 4.259 -4.055 1.00 79.19 505 GLN A CA 1
ATOM 4025 C C . GLN A 1 505 ? 15.951 5.242 -3.023 1.00 79.19 505 GLN A C 1
ATOM 4027 O O . GLN A 1 505 ? 16.255 6.380 -3.375 1.00 79.19 505 GLN A O 1
ATOM 4032 N N . TYR A 1 506 ? 16.062 4.818 -1.773 1.00 76.81 506 TYR A N 1
ATOM 4033 C CA . TYR A 1 506 ? 16.775 5.590 -0.770 1.00 76.81 506 TYR A CA 1
ATOM 4034 C C . TYR A 1 506 ? 18.165 5.021 -0.629 1.00 76.81 506 TYR A C 1
ATOM 4036 O O . TYR A 1 506 ? 18.327 3.822 -0.391 1.00 76.81 506 TYR A O 1
ATOM 4044 N N . ARG A 1 507 ? 19.153 5.888 -0.789 1.00 74.31 507 ARG A N 1
ATOM 4045 C CA . ARG A 1 507 ? 20.553 5.508 -0.800 1.00 74.31 507 ARG A CA 1
ATOM 4046 C C . ARG A 1 507 ? 21.209 5.926 0.502 1.00 74.31 507 ARG A C 1
ATOM 4048 O O . ARG A 1 507 ? 21.112 7.086 0.902 1.00 74.31 507 ARG A O 1
ATOM 4055 N N . HIS A 1 508 ? 21.945 4.998 1.098 1.00 68.75 508 HIS A N 1
ATOM 4056 C CA . HIS A 1 508 ? 22.941 5.306 2.112 1.00 68.75 508 HIS A CA 1
ATOM 4057 C C . HIS A 1 508 ? 24.343 5.048 1.545 1.00 68.75 508 HIS A C 1
ATOM 4059 O O . HIS A 1 508 ? 24.559 4.042 0.869 1.00 68.75 508 HIS A O 1
ATOM 4065 N N . LEU A 1 509 ? 25.265 5.986 1.780 1.00 63.53 509 LEU A N 1
ATOM 4066 C CA . LEU A 1 509 ? 26.675 5.868 1.414 1.00 63.53 509 LEU A CA 1
ATOM 4067 C C . LEU A 1 509 ? 27.549 6.082 2.659 1.00 63.53 509 LEU A C 1
ATOM 4069 O O . LEU A 1 509 ? 27.753 7.214 3.096 1.00 63.53 509 LEU A O 1
ATOM 4073 N N . GLU A 1 510 ? 28.108 5.011 3.203 1.00 59.62 510 GLU A N 1
ATOM 4074 C CA . GLU A 1 510 ? 29.311 5.050 4.022 1.00 59.62 510 GLU A CA 1
ATOM 4075 C C . GLU A 1 510 ? 30.539 5.211 3.107 1.00 59.62 510 GLU A C 1
ATOM 4077 O O . GLU A 1 510 ? 30.912 4.279 2.399 1.00 59.62 510 GLU A O 1
ATOM 4082 N N . THR A 1 511 ? 31.192 6.385 3.111 1.00 50.25 511 THR A N 1
ATOM 4083 C CA . THR A 1 511 ? 32.636 6.559 3.435 1.00 50.25 511 THR A CA 1
ATOM 4084 C C . THR A 1 511 ? 33.312 7.804 2.830 1.00 50.25 511 THR A C 1
ATOM 4086 O O . THR A 1 511 ? 32.992 8.270 1.743 1.00 50.25 511 THR A O 1
ATOM 4089 N N . GLY A 1 512 ? 34.346 8.276 3.551 1.00 45.59 512 GLY A N 1
ATOM 4090 C CA . GLY A 1 512 ? 35.539 8.925 2.989 1.00 45.59 512 GLY A CA 1
ATOM 4091 C C . GLY A 1 512 ? 35.442 10.427 2.713 1.00 45.59 512 GLY A C 1
ATOM 4092 O O . GLY A 1 512 ? 35.105 10.818 1.609 1.00 45.59 512 GLY A O 1
ATOM 4093 N N . SER A 1 513 ? 35.791 11.248 3.715 1.00 44.38 513 SER A N 1
ATOM 4094 C CA . SER A 1 513 ? 36.119 12.692 3.650 1.00 44.38 513 SER A CA 1
ATOM 4095 C C . SER A 1 513 ? 35.815 13.420 2.324 1.00 44.38 513 SER A C 1
ATOM 4097 O O . SER A 1 513 ? 36.621 13.330 1.403 1.00 44.38 513 SER A O 1
ATOM 4099 N N . ASP A 1 514 ? 34.697 14.163 2.290 1.00 46.28 514 ASP A N 1
ATOM 4100 C CA . ASP A 1 514 ? 34.436 15.406 1.515 1.00 46.28 514 ASP A CA 1
ATOM 4101 C C . ASP A 1 514 ? 33.036 15.504 0.861 1.00 46.28 514 ASP A C 1
ATOM 4103 O O . ASP A 1 514 ? 32.708 16.542 0.283 1.00 46.28 514 ASP A O 1
ATOM 4107 N N . ALA A 1 515 ? 32.147 14.515 1.020 1.00 43.84 515 ALA A N 1
ATOM 4108 C CA . ALA A 1 515 ? 30.712 14.689 0.743 1.00 43.84 515 ALA A CA 1
ATOM 4109 C C . ALA A 1 515 ? 29.959 15.181 2.005 1.00 43.84 515 ALA A C 1
ATOM 4111 O O . ALA A 1 515 ? 30.324 14.770 3.109 1.00 43.84 515 ALA A O 1
ATOM 4112 N N . PRO A 1 516 ? 28.929 16.051 1.908 1.00 45.66 516 PRO A N 1
ATOM 4113 C CA . PRO A 1 516 ? 28.084 16.386 3.057 1.00 45.66 516 PRO A CA 1
ATOM 4114 C C . PRO A 1 516 ? 27.410 15.104 3.574 1.00 45.66 516 PRO A C 1
ATOM 4116 O O . PRO A 1 516 ? 26.658 14.466 2.848 1.00 45.66 516 PRO A O 1
ATOM 4119 N N . LEU A 1 517 ? 27.744 14.715 4.803 1.00 53.00 517 LEU A N 1
ATOM 4120 C CA . LEU A 1 517 ? 27.690 13.344 5.336 1.00 53.00 517 LEU A CA 1
ATOM 4121 C C . LEU A 1 517 ? 26.394 12.960 6.072 1.00 53.00 517 LEU A C 1
ATOM 4123 O O . LEU A 1 517 ? 26.364 11.979 6.806 1.00 53.00 517 LEU A O 1
ATOM 4127 N N . ASP A 1 518 ? 25.314 13.710 5.893 1.00 55.97 518 ASP A N 1
ATOM 4128 C CA . ASP A 1 518 ? 24.275 13.787 6.920 1.00 55.97 518 ASP A CA 1
ATOM 4129 C C . ASP A 1 518 ? 22.857 13.724 6.306 1.00 55.97 518 ASP A C 1
ATOM 4131 O O . ASP A 1 518 ? 22.016 14.533 6.684 1.00 55.97 518 ASP A O 1
ATOM 4135 N N . ALA A 1 519 ? 22.589 12.856 5.318 1.00 63.28 519 ALA A N 1
ATOM 4136 C CA . ALA A 1 519 ? 21.249 12.692 4.724 1.00 63.28 519 ALA A CA 1
ATOM 4137 C C . ALA A 1 519 ? 20.998 11.299 4.125 1.00 63.28 519 ALA A C 1
ATOM 4139 O O . ALA A 1 519 ? 21.846 10.764 3.410 1.00 63.28 519 ALA A O 1
ATOM 4140 N N . ILE A 1 520 ? 19.800 10.744 4.351 1.00 68.81 520 ILE A N 1
ATOM 4141 C CA . ILE A 1 520 ? 19.228 9.720 3.469 1.00 68.81 520 ILE A CA 1
ATOM 4142 C C . ILE A 1 520 ? 18.623 10.456 2.275 1.00 68.81 520 ILE A C 1
ATOM 4144 O O . ILE A 1 520 ? 17.579 11.105 2.388 1.00 68.81 520 ILE A O 1
ATOM 4148 N N . ASP A 1 521 ? 19.281 10.346 1.128 1.00 71.75 521 ASP A N 1
ATOM 4149 C CA . ASP A 1 521 ? 18.756 10.854 -0.132 1.00 71.75 521 ASP A CA 1
ATOM 4150 C C . ASP A 1 521 ? 17.886 9.792 -0.793 1.00 71.75 521 ASP A C 1
ATOM 4152 O O . ASP A 1 521 ? 18.226 8.606 -0.797 1.00 71.75 521 ASP A O 1
ATOM 4156 N N . ASN A 1 522 ? 16.792 10.222 -1.417 1.00 72.06 522 ASN A N 1
ATOM 4157 C CA . ASN A 1 522 ? 16.098 9.384 -2.381 1.00 72.06 522 ASN A CA 1
ATOM 4158 C C . ASN A 1 522 ? 16.263 9.880 -3.809 1.00 72.06 522 ASN A C 1
ATOM 4160 O O . ASN A 1 522 ? 16.366 11.076 -4.091 1.00 72.06 522 ASN A O 1
ATOM 4164 N N . VAL A 1 523 ? 16.230 8.909 -4.708 1.00 72.44 523 VAL A N 1
ATOM 4165 C CA . VAL A 1 523 ? 16.111 9.116 -6.137 1.00 72.44 523 VAL A CA 1
ATOM 4166 C C . VAL A 1 523 ? 14.976 8.258 -6.655 1.00 72.44 523 VAL A C 1
ATOM 4168 O O . VAL A 1 523 ? 14.771 7.111 -6.252 1.00 72.44 523 VAL A O 1
ATOM 4171 N N . MET A 1 524 ? 14.206 8.847 -7.553 1.00 72.25 524 MET A N 1
ATOM 4172 C CA . MET A 1 524 ? 13.168 8.125 -8.245 1.00 72.25 524 MET A CA 1
ATOM 4173 C C . MET A 1 524 ? 13.753 7.418 -9.460 1.00 72.25 524 MET A C 1
ATOM 4175 O O . MET A 1 524 ? 14.301 8.066 -10.351 1.00 72.25 524 MET A O 1
ATOM 4179 N N . VAL A 1 525 ? 13.604 6.099 -9.511 1.00 73.88 525 VAL A N 1
ATOM 4180 C CA . VAL A 1 525 ? 14.174 5.267 -10.565 1.00 73.88 525 VAL A CA 1
ATOM 4181 C C . VAL A 1 525 ? 13.066 4.536 -11.303 1.00 73.88 525 VAL A C 1
ATOM 4183 O O . VAL A 1 525 ? 12.151 3.977 -10.702 1.00 73.88 525 VAL A O 1
ATOM 4186 N N . ARG A 1 526 ? 13.113 4.600 -12.631 1.00 76.88 526 ARG A N 1
ATOM 4187 C CA . ARG A 1 526 ? 12.122 3.996 -13.518 1.00 76.88 526 ARG A CA 1
ATOM 4188 C C . ARG A 1 526 ? 12.787 2.904 -14.331 1.00 76.88 526 ARG A C 1
ATOM 4190 O O . ARG A 1 526 ? 13.852 3.147 -14.899 1.00 76.88 526 ARG A O 1
ATOM 4197 N N . TYR A 1 527 ? 12.150 1.748 -14.382 1.00 80.12 527 TYR A N 1
ATOM 4198 C CA . TYR A 1 527 ? 12.614 0.591 -15.125 1.00 80.12 527 TYR A CA 1
ATOM 4199 C C . TYR A 1 527 ? 11.546 0.137 -16.102 1.00 80.12 527 TYR A C 1
ATOM 4201 O O . TYR A 1 527 ? 10.358 0.112 -15.776 1.00 80.12 527 TYR A O 1
ATOM 4209 N N . TYR A 1 528 ? 11.990 -0.248 -17.288 1.00 81.06 528 TYR A N 1
ATOM 4210 C CA . TYR A 1 528 ? 11.193 -0.997 -18.239 1.00 81.06 528 TYR A CA 1
ATOM 4211 C C . TYR A 1 528 ? 11.349 -2.497 -17.963 1.00 81.06 528 TYR A C 1
ATOM 4213 O O . TYR A 1 528 ? 12.466 -2.981 -17.779 1.00 81.06 528 TYR A O 1
ATOM 4221 N N . ALA A 1 529 ? 10.226 -3.211 -17.905 1.00 77.81 529 ALA A N 1
ATOM 4222 C CA . ALA A 1 529 ? 10.163 -4.651 -17.688 1.00 77.81 529 ALA A CA 1
ATOM 4223 C C . ALA A 1 529 ? 9.972 -5.366 -19.031 1.00 77.81 529 ALA A C 1
ATOM 4225 O O . ALA A 1 529 ? 8.839 -5.560 -19.479 1.00 77.81 529 ALA A O 1
ATOM 4226 N N . ALA A 1 530 ? 11.061 -5.741 -19.698 1.00 70.62 530 ALA A N 1
ATOM 4227 C CA . ALA A 1 530 ? 10.952 -6.462 -20.963 1.00 70.62 530 ALA A CA 1
ATOM 4228 C C . ALA A 1 530 ? 10.384 -7.874 -20.709 1.00 70.62 530 ALA A C 1
ATOM 4230 O O . ALA A 1 530 ? 11.018 -8.673 -20.025 1.00 70.62 530 ALA A O 1
ATOM 4231 N N . ASP A 1 531 ? 9.191 -8.191 -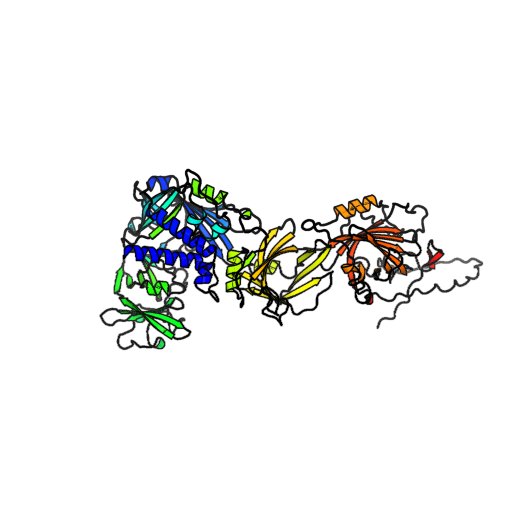21.235 1.00 64.56 531 ASP A N 1
ATOM 4232 C CA . ASP A 1 531 ? 8.621 -9.548 -21.131 1.00 64.56 531 ASP A CA 1
ATOM 4233 C C . ASP A 1 531 ? 9.430 -10.538 -21.992 1.00 64.56 531 ASP A C 1
ATOM 4235 O O . ASP A 1 531 ? 9.950 -11.537 -21.503 1.00 64.56 531 ASP A O 1
ATOM 4239 N N . GLN A 1 532 ? 9.542 -10.245 -23.292 1.00 74.94 532 GLN A N 1
ATOM 4240 C CA . GLN A 1 532 ? 10.336 -10.995 -24.261 1.00 74.94 532 GLN A CA 1
ATOM 4241 C C . GLN A 1 532 ? 10.786 -10.045 -25.374 1.00 74.94 532 GLN A C 1
ATOM 4243 O O . GLN A 1 532 ? 9.955 -9.377 -25.990 1.00 74.94 532 GLN A O 1
ATOM 4248 N N . LEU A 1 533 ? 12.093 -10.001 -25.642 1.00 87.75 533 LEU A N 1
ATOM 4249 C CA . LEU A 1 533 ? 12.645 -9.269 -26.779 1.00 87.75 533 LEU A CA 1
ATOM 4250 C C . LEU A 1 533 ? 12.315 -10.005 -28.086 1.00 87.75 533 LEU A C 1
ATOM 4252 O O . LEU A 1 533 ? 12.527 -11.216 -28.182 1.00 87.75 533 LEU A O 1
ATOM 4256 N N . ALA A 1 534 ? 11.822 -9.278 -29.088 1.00 88.81 534 ALA A N 1
ATOM 4257 C CA . ALA A 1 534 ? 11.503 -9.813 -30.410 1.00 88.81 534 ALA A CA 1
ATOM 4258 C C . ALA A 1 534 ? 11.953 -8.843 -31.510 1.00 88.81 534 ALA A C 1
ATOM 4260 O O . ALA A 1 534 ? 11.847 -7.627 -31.347 1.00 88.81 534 ALA A O 1
ATOM 4261 N N . SER A 1 535 ? 12.423 -9.374 -32.641 1.00 90.75 535 SER A N 1
ATOM 4262 C CA . SER A 1 535 ? 12.706 -8.569 -33.830 1.00 90.75 535 SER A CA 1
ATOM 4263 C C . SER A 1 535 ? 11.405 -8.134 -34.517 1.00 90.75 535 SER A C 1
ATOM 4265 O O . SER A 1 535 ? 10.422 -8.876 -34.596 1.00 90.75 535 SER A O 1
ATOM 4267 N N . CYS A 1 536 ? 11.368 -6.892 -34.997 1.00 92.19 536 CYS A N 1
ATOM 4268 C CA . CYS A 1 536 ? 10.179 -6.321 -35.619 1.00 92.19 536 CYS A CA 1
ATOM 4269 C C . CYS A 1 536 ? 10.174 -6.540 -37.138 1.00 92.19 536 CYS A C 1
ATOM 4271 O O . CYS A 1 536 ? 10.746 -5.749 -37.892 1.00 92.19 536 CYS A O 1
ATOM 4273 N N . ALA A 1 537 ? 9.436 -7.550 -37.602 1.00 91.38 537 ALA A N 1
ATOM 4274 C CA . ALA A 1 537 ? 9.398 -7.947 -39.015 1.00 91.38 537 ALA A CA 1
ATOM 4275 C C . ALA A 1 537 ? 8.550 -7.044 -39.945 1.00 91.38 537 ALA A C 1
ATOM 4277 O O . ALA A 1 537 ? 8.281 -7.387 -41.098 1.00 91.38 537 ALA A O 1
ATOM 4278 N N . ILE A 1 538 ? 8.079 -5.883 -39.473 1.00 91.00 538 ILE A N 1
ATOM 4279 C CA . ILE A 1 538 ? 7.239 -4.973 -40.273 1.00 91.00 538 ILE A CA 1
ATOM 4280 C C . ILE A 1 538 ? 8.004 -4.512 -41.517 1.00 91.00 538 ILE A C 1
ATOM 4282 O O . ILE A 1 538 ? 9.041 -3.871 -41.389 1.00 91.00 538 ILE A O 1
ATOM 4286 N N . ALA A 1 539 ? 7.458 -4.774 -42.707 1.00 91.50 539 ALA A N 1
ATOM 4287 C CA . ALA A 1 539 ? 8.075 -4.426 -43.991 1.00 91.50 539 ALA A CA 1
ATOM 4288 C C . ALA A 1 539 ? 9.452 -5.073 -44.238 1.00 91.50 539 ALA A C 1
ATOM 4290 O O . ALA A 1 539 ? 10.215 -4.559 -45.054 1.00 91.50 539 ALA A O 1
ATOM 4291 N N . ASP A 1 540 ? 9.756 -6.192 -43.567 1.00 92.75 540 ASP A N 1
ATOM 4292 C CA . ASP A 1 540 ? 10.895 -7.022 -43.962 1.00 92.75 540 ASP A CA 1
ATOM 4293 C C . ASP A 1 540 ? 10.715 -7.492 -45.406 1.00 92.75 540 ASP A C 1
ATOM 4295 O O . ASP A 1 540 ? 9.619 -7.864 -45.840 1.00 92.75 540 ASP A O 1
ATOM 4299 N N . SER A 1 541 ? 11.810 -7.455 -46.153 1.00 87.94 541 SER A N 1
ATOM 4300 C CA . SER A 1 541 ? 11.836 -7.759 -47.573 1.00 87.94 541 SER A CA 1
ATOM 4301 C C . SER A 1 541 ? 11.563 -9.232 -47.871 1.00 87.94 541 SER A C 1
ATOM 4303 O O . SER A 1 541 ? 11.083 -9.524 -48.969 1.00 87.94 541 SER A O 1
ATOM 4305 N N . GLY A 1 542 ? 11.839 -10.120 -46.904 1.00 83.00 542 GLY A N 1
ATOM 4306 C CA . GLY A 1 542 ? 11.839 -11.577 -47.057 1.00 83.00 542 GLY A CA 1
ATOM 4307 C C . GLY A 1 542 ? 12.973 -12.072 -47.960 1.00 83.00 542 GLY A C 1
ATOM 4308 O O . GLY A 1 542 ? 13.485 -11.307 -48.776 1.00 83.00 542 GLY A O 1
ATOM 4309 N N . TRP A 1 543 ? 13.325 -13.355 -47.858 1.00 75.69 543 TRP A N 1
ATOM 4310 C CA . TRP A 1 543 ? 14.379 -13.980 -48.664 1.00 75.69 543 TRP A CA 1
ATOM 4311 C C . TRP A 1 543 ? 13.816 -15.091 -49.555 1.00 75.69 543 TRP A C 1
ATOM 4313 O O . TRP A 1 543 ? 13.006 -15.897 -49.093 1.00 75.69 543 TRP A O 1
ATOM 4323 N N . ASP A 1 544 ? 14.206 -15.103 -50.831 1.00 70.12 544 ASP A N 1
ATOM 4324 C CA . ASP A 1 544 ? 13.907 -16.195 -51.760 1.00 70.12 544 ASP A CA 1
ATOM 4325 C C . ASP A 1 544 ? 15.104 -17.164 -51.803 1.00 70.12 544 ASP A C 1
ATOM 4327 O O . ASP A 1 544 ? 16.170 -16.778 -52.301 1.00 70.12 544 ASP A O 1
ATOM 4331 N N . PRO A 1 545 ? 14.959 -18.404 -51.295 1.00 63.59 545 PRO A N 1
ATOM 4332 C CA . PRO A 1 545 ? 16.055 -19.367 -51.255 1.00 63.59 545 PRO A CA 1
ATOM 4333 C C . PRO A 1 545 ? 16.441 -19.885 -52.648 1.00 63.59 545 PRO A C 1
ATOM 4335 O O . PRO A 1 545 ? 17.577 -20.305 -52.840 1.00 63.59 545 PRO A O 1
ATOM 4338 N N . ASP A 1 546 ? 15.542 -19.832 -53.638 1.00 63.81 546 ASP A N 1
ATOM 4339 C CA . ASP A 1 546 ? 15.828 -20.341 -54.986 1.00 63.81 546 ASP A CA 1
ATOM 4340 C C . ASP A 1 546 ? 16.728 -19.380 -55.775 1.00 63.81 546 ASP A C 1
ATOM 4342 O O . ASP A 1 546 ? 17.498 -19.799 -56.643 1.00 63.81 546 ASP A O 1
ATOM 4346 N N . THR A 1 547 ? 16.622 -18.077 -55.499 1.00 59.88 547 THR A N 1
ATOM 4347 C CA . THR A 1 547 ? 17.371 -17.030 -56.209 1.00 59.88 547 THR A CA 1
ATOM 4348 C C . THR A 1 547 ? 18.405 -16.324 -55.336 1.00 59.88 547 THR A C 1
ATOM 4350 O O . THR A 1 547 ? 19.145 -15.485 -55.851 1.00 59.88 547 THR A O 1
ATOM 4353 N N . THR A 1 548 ? 18.500 -16.659 -54.043 1.00 63.25 548 THR A N 1
ATOM 4354 C CA . THR A 1 548 ? 19.401 -16.032 -53.052 1.00 63.25 548 THR A CA 1
ATOM 4355 C C . THR A 1 548 ? 19.290 -14.504 -53.043 1.00 63.25 548 THR A C 1
ATOM 4357 O O . THR A 1 548 ? 20.286 -13.778 -53.060 1.00 63.25 548 THR A O 1
ATOM 4360 N N . THR A 1 549 ? 18.057 -13.996 -53.115 1.00 65.00 549 THR A N 1
ATOM 4361 C CA . THR A 1 549 ? 17.775 -12.558 -53.232 1.00 65.00 549 THR A CA 1
ATOM 4362 C C . THR A 1 549 ? 16.529 -12.165 -52.445 1.00 65.00 549 THR A C 1
ATOM 4364 O O . THR A 1 549 ? 15.624 -12.987 -52.297 1.00 65.00 549 THR A O 1
ATOM 4367 N N . PRO A 1 550 ? 16.385 -10.888 -52.054 1.00 72.31 550 PRO A N 1
ATOM 4368 C CA . PRO A 1 550 ? 15.177 -10.446 -51.371 1.00 72.31 550 PRO A CA 1
ATOM 4369 C C . PRO A 1 550 ? 13.923 -10.510 -52.240 1.00 72.31 550 PRO A C 1
ATOM 4371 O O . PRO A 1 550 ? 13.941 -10.116 -53.409 1.00 72.31 550 PRO A O 1
ATOM 4374 N N . VAL A 1 551 ? 12.805 -10.931 -51.641 1.00 79.25 551 VAL A N 1
ATOM 4375 C CA . VAL A 1 551 ? 11.507 -11.057 -52.335 1.00 79.25 551 VAL A CA 1
ATOM 4376 C C . VAL A 1 551 ? 10.978 -9.683 -52.759 1.00 79.25 551 VAL A C 1
ATOM 4378 O O . VAL A 1 551 ? 10.343 -9.542 -53.807 1.00 79.25 551 VAL A O 1
ATOM 4381 N N . THR A 1 552 ? 11.241 -8.644 -51.959 1.00 83.75 552 THR A N 1
ATOM 4382 C CA . THR A 1 552 ? 10.838 -7.266 -52.264 1.00 83.75 552 THR A CA 1
ATOM 4383 C C . THR A 1 552 ? 11.971 -6.264 -52.061 1.00 83.75 552 THR A C 1
ATOM 4385 O O . THR A 1 552 ? 12.607 -6.218 -51.009 1.00 83.75 552 THR A O 1
ATOM 4388 N N . LYS A 1 553 ? 12.192 -5.399 -53.061 1.00 86.62 553 LYS A N 1
ATOM 4389 C CA . LYS A 1 553 ? 13.056 -4.219 -52.921 1.00 86.62 553 LYS A CA 1
ATOM 4390 C C . LYS A 1 553 ? 12.304 -3.128 -52.174 1.00 86.62 553 LYS A C 1
ATOM 4392 O O . LYS A 1 553 ? 11.171 -2.807 -52.532 1.00 86.62 553 LYS A O 1
ATOM 4397 N N . GLN A 1 554 ? 12.954 -2.540 -51.187 1.00 91.00 554 GLN A N 1
ATOM 4398 C CA . GLN A 1 554 ? 12.410 -1.459 -50.376 1.00 91.00 554 GLN A CA 1
ATOM 4399 C C . GLN A 1 554 ? 13.246 -0.202 -50.575 1.00 91.00 554 GLN A C 1
ATOM 4401 O O . GLN A 1 554 ? 14.429 -0.283 -50.907 1.00 91.00 554 GLN A O 1
ATOM 4406 N N . THR A 1 555 ? 12.653 0.974 -50.394 1.00 92.31 555 THR A N 1
ATOM 4407 C CA . THR A 1 555 ? 13.423 2.219 -50.447 1.00 92.31 555 THR A CA 1
ATOM 4408 C C . THR A 1 555 ? 14.014 2.564 -49.084 1.00 92.31 555 THR A C 1
ATOM 4410 O O . THR A 1 555 ? 13.494 2.162 -48.043 1.00 92.31 555 THR A O 1
ATOM 4413 N N . LEU A 1 556 ? 15.054 3.403 -49.062 1.00 90.50 556 LEU A N 1
ATOM 4414 C CA . LEU A 1 556 ? 15.576 3.953 -47.804 1.00 90.50 556 LEU A CA 1
ATOM 4415 C C . LEU A 1 556 ? 14.486 4.689 -46.991 1.00 90.50 556 LEU A C 1
ATOM 4417 O O . LEU A 1 556 ? 14.506 4.669 -45.766 1.00 90.50 556 LEU A O 1
ATOM 4421 N N . THR A 1 557 ? 13.509 5.316 -47.659 1.00 93.19 557 THR A N 1
ATOM 4422 C CA . THR A 1 557 ? 12.361 5.947 -46.985 1.00 93.19 557 THR A CA 1
ATOM 4423 C C . THR A 1 557 ? 11.443 4.916 -46.332 1.00 93.19 557 THR A C 1
ATOM 4425 O O . THR A 1 557 ? 10.959 5.155 -45.225 1.00 93.19 557 THR A O 1
ATOM 4428 N N . ASP A 1 558 ? 11.222 3.771 -46.979 1.00 94.12 558 ASP A N 1
ATOM 4429 C CA . ASP A 1 558 ? 10.440 2.677 -46.397 1.00 94.12 558 ASP A CA 1
ATOM 4430 C C . ASP A 1 558 ? 11.134 2.119 -45.154 1.00 94.12 558 ASP A C 1
ATOM 4432 O O . ASP A 1 558 ? 10.471 1.901 -44.143 1.00 94.12 558 ASP A O 1
ATOM 4436 N N . TYR A 1 559 ? 12.468 2.008 -45.176 1.00 94.56 559 TYR A N 1
ATOM 4437 C CA . TYR A 1 559 ? 13.264 1.648 -44.000 1.00 94.56 559 TYR A CA 1
ATOM 4438 C C . TYR A 1 559 ? 13.075 2.636 -42.851 1.00 94.56 559 TYR A C 1
ATOM 4440 O O . TYR A 1 559 ? 12.733 2.215 -41.749 1.00 94.56 559 TYR A O 1
ATOM 4448 N N . THR A 1 560 ? 13.238 3.941 -43.094 1.00 93.12 560 THR A N 1
ATOM 4449 C CA . THR A 1 560 ? 13.075 4.953 -42.038 1.00 93.12 560 THR A CA 1
ATOM 4450 C C . THR A 1 560 ? 11.677 4.892 -41.417 1.00 93.12 560 THR A C 1
ATOM 4452 O O . THR A 1 560 ? 11.534 4.994 -40.200 1.00 93.12 560 THR A O 1
ATOM 4455 N N . ASN A 1 561 ? 10.640 4.670 -42.232 1.00 94.75 561 ASN A N 1
ATOM 4456 C CA . ASN A 1 561 ? 9.272 4.504 -41.742 1.00 94.75 561 ASN A CA 1
ATOM 4457 C C . ASN A 1 561 ? 9.091 3.194 -40.958 1.00 94.75 561 ASN A C 1
ATOM 4459 O O . ASN A 1 561 ? 8.448 3.191 -39.910 1.00 94.75 561 ASN A O 1
ATOM 4463 N N . ALA A 1 562 ? 9.644 2.083 -41.449 1.00 94.44 562 ALA A N 1
ATOM 4464 C CA . ALA A 1 562 ? 9.561 0.784 -40.790 1.00 94.44 562 ALA A CA 1
ATOM 4465 C C . ALA A 1 562 ? 10.280 0.800 -39.435 1.00 94.44 562 ALA A C 1
ATOM 4467 O O . ALA A 1 562 ? 9.699 0.384 -38.437 1.00 94.44 562 ALA A O 1
ATOM 4468 N N . ALA A 1 563 ? 11.495 1.345 -39.374 1.00 93.44 563 ALA A N 1
ATOM 4469 C CA . ALA A 1 563 ? 12.255 1.459 -38.139 1.00 93.44 563 ALA A CA 1
ATOM 4470 C C . ALA A 1 563 ? 11.556 2.366 -37.115 1.00 93.44 563 ALA A C 1
ATOM 4472 O O . ALA A 1 563 ? 11.432 1.980 -35.955 1.00 93.44 563 ALA A O 1
ATOM 4473 N N . ALA A 1 564 ? 10.996 3.505 -37.543 1.00 92.12 564 ALA A N 1
ATOM 4474 C CA . ALA A 1 564 ? 10.203 4.373 -36.670 1.00 92.12 564 ALA A CA 1
ATOM 4475 C C . ALA A 1 564 ? 8.942 3.678 -36.121 1.00 92.12 564 ALA A C 1
ATOM 4477 O O . ALA A 1 564 ? 8.611 3.855 -34.954 1.00 92.12 564 ALA A O 1
ATOM 4478 N N . ASN A 1 565 ? 8.263 2.862 -36.934 1.00 92.00 565 ASN A N 1
ATOM 4479 C CA . ASN A 1 565 ? 7.088 2.095 -36.500 1.00 92.00 565 ASN A CA 1
ATOM 4480 C C . ASN A 1 565 ? 7.441 0.940 -35.551 1.00 92.00 565 ASN A C 1
ATOM 4482 O O . ASN A 1 565 ? 6.612 0.539 -34.738 1.00 92.00 565 ASN A O 1
ATOM 4486 N N . CYS A 1 566 ? 8.642 0.381 -35.685 1.00 92.12 566 CYS A N 1
ATOM 4487 C CA . CYS A 1 566 ? 9.132 -0.705 -34.845 1.00 92.12 566 CYS A CA 1
ATOM 4488 C C . CYS A 1 566 ? 9.700 -0.224 -33.504 1.00 92.12 566 CYS A C 1
ATOM 4490 O O . CYS A 1 566 ? 9.805 -1.020 -32.571 1.00 92.12 566 CYS A O 1
ATOM 4492 N N . LYS A 1 567 ? 10.088 1.053 -33.415 1.00 90.00 567 LYS A N 1
ATOM 4493 C CA . LYS A 1 567 ? 10.798 1.609 -32.266 1.00 90.00 567 LYS A CA 1
ATOM 4494 C C . LYS A 1 567 ? 9.924 1.619 -31.015 1.00 90.00 567 LYS A C 1
ATOM 4496 O O . LYS A 1 567 ? 8.834 2.188 -31.012 1.00 90.00 567 LYS A O 1
ATOM 4501 N N . GLN A 1 568 ? 10.438 1.036 -29.942 1.00 86.75 568 GLN A N 1
ATOM 4502 C CA . GLN A 1 568 ? 9.849 1.123 -28.615 1.00 86.75 568 GLN A CA 1
ATOM 4503 C C . GLN A 1 568 ? 10.501 2.282 -27.853 1.00 86.75 568 GLN A C 1
ATOM 4505 O O . GLN A 1 568 ? 11.700 2.261 -27.575 1.00 86.75 568 GLN A O 1
ATOM 4510 N N . ILE A 1 569 ? 9.714 3.321 -27.563 1.00 80.94 569 ILE A N 1
ATOM 4511 C CA . ILE A 1 569 ? 10.172 4.530 -26.865 1.00 80.94 569 ILE A CA 1
ATOM 4512 C C . ILE A 1 569 ? 9.784 4.434 -25.390 1.00 80.94 569 ILE A C 1
ATOM 4514 O O . ILE A 1 569 ? 8.602 4.332 -25.057 1.00 80.94 569 ILE A O 1
ATOM 4518 N N . TRP A 1 570 ? 10.769 4.546 -24.501 1.00 75.50 570 TRP A N 1
ATOM 4519 C CA . TRP A 1 570 ? 10.591 4.403 -23.055 1.00 75.50 570 TRP A CA 1
ATOM 4520 C C . TRP A 1 570 ? 10.781 5.755 -22.360 1.00 75.50 570 TRP A C 1
ATOM 4522 O O . TRP A 1 570 ? 11.901 6.236 -22.247 1.00 75.50 570 TRP A O 1
ATOM 4532 N N . PHE A 1 571 ? 9.711 6.399 -21.876 1.00 72.88 571 PHE A N 1
ATOM 4533 C CA . PHE A 1 571 ? 9.786 7.740 -21.252 1.00 72.88 571 PHE A CA 1
ATOM 4534 C C . PHE A 1 571 ? 10.515 8.797 -22.112 1.00 72.88 571 PHE A C 1
ATOM 4536 O O . PHE A 1 571 ? 11.395 9.507 -21.618 1.00 72.88 571 PHE A O 1
ATOM 4543 N N . ASP A 1 572 ? 10.177 8.886 -23.401 1.00 74.12 572 ASP A N 1
ATOM 4544 C CA . ASP A 1 572 ? 10.867 9.748 -24.378 1.00 74.12 572 ASP A CA 1
ATOM 4545 C C . ASP A 1 572 ? 12.380 9.445 -24.507 1.00 74.12 572 ASP A C 1
ATOM 4547 O O . ASP A 1 572 ? 13.181 10.315 -24.871 1.00 74.12 572 ASP A O 1
ATOM 4551 N N . ARG A 1 573 ? 12.795 8.216 -24.164 1.00 83.88 573 ARG A N 1
ATOM 4552 C CA . ARG A 1 573 ? 14.145 7.685 -24.381 1.00 83.88 573 ARG A CA 1
ATOM 4553 C C . ARG A 1 573 ? 14.104 6.604 -25.444 1.00 83.88 573 ARG A C 1
ATOM 4555 O O . ARG A 1 573 ? 13.360 5.631 -25.331 1.00 83.88 573 ARG A O 1
ATOM 4562 N N . ASP A 1 574 ? 14.963 6.778 -26.435 1.00 83.62 574 ASP A N 1
ATOM 4563 C CA . ASP A 1 574 ? 15.120 5.847 -27.538 1.00 83.62 574 ASP A CA 1
ATOM 4564 C C . ASP A 1 574 ? 16.338 4.954 -27.288 1.00 83.62 574 ASP A C 1
ATOM 4566 O O . ASP A 1 574 ? 17.414 5.484 -26.978 1.00 83.62 574 ASP A O 1
ATOM 4570 N N . PRO A 1 575 ? 16.229 3.630 -27.488 1.00 87.25 575 PRO A N 1
ATOM 4571 C CA . PRO A 1 575 ? 17.415 2.805 -27.628 1.00 87.25 575 PRO A CA 1
ATOM 4572 C C . PRO A 1 575 ? 18.147 3.202 -28.919 1.00 87.25 575 PRO A C 1
ATOM 4574 O O . PRO A 1 575 ? 17.533 3.391 -29.973 1.00 87.25 575 PRO A O 1
ATOM 4577 N N . ARG A 1 576 ? 19.468 3.358 -28.836 1.00 91.75 576 ARG A N 1
ATOM 4578 C CA . ARG A 1 576 ? 20.319 3.729 -29.973 1.00 91.75 576 ARG A CA 1
ATOM 4579 C C . ARG A 1 576 ? 21.736 3.216 -29.789 1.00 91.75 576 ARG A C 1
ATOM 4581 O O . ARG A 1 576 ? 22.161 2.984 -28.660 1.00 91.75 576 ARG A O 1
ATOM 4588 N N . PHE A 1 577 ? 22.471 3.079 -30.888 1.00 93.81 577 PHE A N 1
ATOM 4589 C CA . PHE A 1 577 ? 23.898 2.818 -30.784 1.00 93.81 577 PHE A CA 1
ATOM 4590 C C . PHE A 1 577 ? 24.624 4.072 -30.297 1.00 93.81 577 PHE A C 1
ATOM 4592 O O . PHE A 1 577 ? 24.310 5.194 -30.703 1.00 93.81 577 PHE A O 1
ATOM 4599 N N . THR A 1 578 ? 25.605 3.870 -29.425 1.00 91.94 578 THR A N 1
ATOM 4600 C CA . THR A 1 578 ? 26.525 4.905 -28.948 1.00 91.94 578 THR A CA 1
ATOM 4601 C C . THR A 1 578 ? 27.954 4.413 -29.136 1.00 91.94 578 THR A C 1
ATOM 4603 O O . THR A 1 578 ? 28.190 3.208 -29.205 1.00 91.94 578 THR A O 1
ATOM 4606 N N . GLU A 1 579 ? 28.922 5.326 -29.227 1.00 89.06 579 GLU A N 1
ATOM 4607 C CA . GLU A 1 579 ? 30.333 4.928 -29.348 1.00 89.06 579 GLU A CA 1
ATOM 4608 C C . GLU A 1 579 ? 30.765 4.101 -28.132 1.00 89.06 579 GLU A C 1
ATOM 4610 O O . GLU A 1 579 ? 31.362 3.047 -28.299 1.00 89.06 579 GLU A O 1
ATOM 4615 N N . THR A 1 580 ? 30.354 4.494 -26.922 1.00 88.81 580 THR A N 1
ATOM 4616 C CA . THR A 1 580 ? 30.632 3.746 -25.685 1.00 88.81 580 THR A CA 1
ATOM 4617 C C . THR A 1 580 ? 30.082 2.319 -25.713 1.00 88.81 580 THR A C 1
ATOM 4619 O O . THR A 1 580 ? 30.720 1.416 -25.186 1.00 88.81 580 THR A O 1
ATOM 4622 N N . LEU A 1 581 ? 28.922 2.096 -26.342 1.00 90.06 581 LEU A N 1
ATOM 4623 C CA . LEU A 1 581 ? 28.342 0.760 -26.501 1.00 90.06 581 LEU A CA 1
ATOM 4624 C C . LEU A 1 581 ? 29.149 -0.117 -27.476 1.00 90.06 581 LEU A C 1
ATOM 4626 O O . LEU A 1 581 ? 29.166 -1.330 -27.314 1.00 90.06 581 LEU A O 1
ATOM 4630 N N . LEU A 1 582 ? 29.772 0.478 -28.499 1.00 92.06 582 LEU A N 1
ATOM 4631 C CA . LEU A 1 582 ? 30.399 -0.254 -29.606 1.00 92.06 582 LEU A CA 1
ATOM 4632 C C . LEU A 1 582 ? 31.923 -0.394 -29.486 1.00 92.06 582 LEU A C 1
ATOM 4634 O O . LEU A 1 582 ? 32.469 -1.385 -29.960 1.00 92.06 582 LEU A O 1
ATOM 4638 N N . VAL A 1 583 ? 32.603 0.595 -28.906 1.00 89.00 583 VAL A N 1
ATOM 4639 C CA . VAL A 1 583 ? 34.075 0.664 -28.819 1.00 89.00 583 VAL A CA 1
ATOM 4640 C C . VAL A 1 583 ? 34.585 1.199 -27.476 1.00 89.00 583 VAL A C 1
ATOM 4642 O O . VAL A 1 583 ? 35.735 1.602 -27.373 1.00 89.00 583 VAL A O 1
ATOM 4645 N N . GLY A 1 584 ? 33.731 1.280 -26.450 1.00 84.19 584 GLY A N 1
ATOM 4646 C CA . GLY A 1 584 ? 34.151 1.670 -25.101 1.00 84.19 584 GLY A CA 1
ATOM 4647 C C . GLY A 1 584 ? 34.907 3.008 -25.037 1.00 84.19 584 GLY A C 1
ATOM 4648 O O . GLY A 1 584 ? 34.327 4.076 -25.270 1.00 84.19 584 GLY A O 1
ATOM 4649 N N . GLN A 1 585 ? 36.183 2.961 -24.644 1.00 80.44 585 GLN A N 1
ATOM 4650 C CA . GLN A 1 585 ? 37.100 4.092 -24.544 1.00 80.44 585 GLN A CA 1
ATOM 4651 C C . GLN A 1 585 ? 37.950 4.236 -25.808 1.00 80.44 585 GLN A C 1
ATOM 4653 O O . GLN A 1 585 ? 38.778 3.396 -26.133 1.00 80.44 585 GLN A O 1
ATOM 4658 N N . THR A 1 586 ? 37.858 5.398 -26.458 1.00 76.19 586 THR A N 1
ATOM 4659 C CA . THR A 1 586 ? 38.682 5.704 -27.634 1.00 76.19 586 THR A CA 1
ATOM 4660 C C . THR A 1 586 ? 40.185 5.548 -27.358 1.00 76.19 586 THR A C 1
ATOM 4662 O O . THR A 1 586 ? 40.746 6.220 -26.487 1.00 76.19 586 THR A O 1
ATOM 4665 N N . GLY A 1 587 ? 40.860 4.758 -28.185 1.00 76.25 587 GLY A N 1
ATOM 4666 C CA . GLY A 1 587 ? 42.284 4.438 -28.130 1.00 76.25 587 GLY A CA 1
ATOM 4667 C C . GLY A 1 587 ? 42.609 3.099 -27.457 1.00 76.25 587 GLY A C 1
ATOM 4668 O O . GLY A 1 587 ? 43.796 2.766 -27.371 1.00 76.25 587 GLY A O 1
ATOM 4669 N N . GLU A 1 588 ? 41.610 2.368 -26.963 1.00 82.31 588 GLU A N 1
ATOM 4670 C CA . GLU A 1 588 ? 41.743 1.057 -26.337 1.00 82.31 588 GLU A CA 1
ATOM 4671 C C . GLU A 1 588 ? 41.066 0.003 -27.224 1.00 82.31 588 GLU A C 1
ATOM 4673 O O . GLU A 1 588 ? 39.933 0.155 -27.646 1.00 82.31 588 GLU A O 1
ATOM 4678 N N . ARG A 1 589 ? 41.791 -1.070 -27.562 1.00 82.38 589 ARG A N 1
ATOM 4679 C CA . ARG A 1 589 ? 41.268 -2.128 -28.452 1.00 82.38 589 ARG A CA 1
ATOM 4680 C C . ARG A 1 589 ? 40.687 -3.313 -27.692 1.00 82.38 589 ARG A C 1
ATOM 4682 O O . ARG A 1 589 ? 40.194 -4.256 -28.305 1.00 82.38 589 ARG A O 1
ATOM 4689 N N . SER A 1 590 ? 40.863 -3.341 -26.371 1.00 83.25 590 SER A N 1
ATOM 4690 C CA . SER A 1 590 ? 40.388 -4.445 -25.534 1.00 83.25 590 SER A CA 1
ATOM 4691 C C . SER A 1 590 ? 38.904 -4.345 -25.192 1.00 83.25 590 SER A C 1
ATOM 4693 O O . SER A 1 590 ? 38.329 -5.350 -24.792 1.00 83.25 590 SER A O 1
ATOM 4695 N N . ASP A 1 591 ? 38.287 -3.182 -25.387 1.00 83.50 591 ASP A N 1
ATOM 4696 C CA . ASP A 1 591 ? 36.857 -2.916 -25.205 1.00 83.50 591 ASP A CA 1
ATOM 4697 C C . ASP A 1 591 ? 36.102 -2.669 -26.526 1.00 83.50 591 ASP A C 1
ATOM 4699 O O . ASP A 1 591 ? 34.896 -2.411 -26.506 1.00 83.50 591 ASP A O 1
ATOM 4703 N N . ASP A 1 592 ? 36.779 -2.828 -27.671 1.00 91.25 592 ASP A N 1
ATOM 4704 C CA . ASP A 1 592 ? 36.160 -2.932 -28.996 1.00 91.25 592 ASP A CA 1
ATOM 4705 C C . ASP A 1 592 ? 35.147 -4.093 -29.021 1.00 91.25 592 ASP A C 1
ATOM 4707 O O . ASP A 1 592 ? 35.456 -5.212 -28.592 1.00 91.25 592 ASP A O 1
ATOM 4711 N N . LYS A 1 593 ? 33.948 -3.865 -29.573 1.00 93.25 593 LYS A N 1
ATOM 4712 C CA . LYS A 1 593 ? 32.890 -4.884 -29.670 1.00 93.25 593 LYS A CA 1
ATOM 4713 C C . LYS A 1 593 ? 32.682 -5.409 -31.084 1.00 93.25 593 LYS A C 1
ATOM 4715 O O . LYS A 1 593 ? 33.017 -4.787 -32.095 1.00 93.25 593 LYS A O 1
ATOM 4720 N N . ALA A 1 594 ? 32.066 -6.580 -31.150 1.00 93.62 594 ALA A N 1
ATOM 4721 C CA . ALA A 1 594 ? 31.494 -7.133 -32.360 1.00 93.62 594 ALA A CA 1
ATOM 4722 C C . ALA A 1 594 ? 30.013 -7.461 -32.162 1.00 93.62 594 ALA A C 1
ATOM 4724 O O . ALA A 1 594 ? 29.599 -7.885 -31.084 1.00 93.62 594 ALA A O 1
ATOM 4725 N N . LEU A 1 595 ? 29.219 -7.279 -33.217 1.00 94.94 595 LEU A N 1
ATOM 4726 C CA . LEU A 1 595 ? 27.818 -7.695 -33.231 1.00 94.94 595 LEU A CA 1
ATOM 4727 C C . LEU A 1 595 ? 27.735 -9.139 -33.727 1.00 94.94 595 LEU A C 1
ATOM 4729 O O . LEU A 1 595 ? 28.299 -9.451 -34.779 1.00 94.94 595 LEU A O 1
ATOM 4733 N N . THR A 1 596 ? 26.995 -9.973 -33.001 1.00 93.00 596 THR A N 1
ATOM 4734 C CA . THR A 1 596 ? 26.551 -11.307 -33.430 1.00 93.00 596 THR A CA 1
ATOM 4735 C C . THR A 1 596 ? 25.051 -11.297 -33.680 1.00 93.00 596 THR A C 1
ATOM 4737 O O . THR A 1 596 ? 24.319 -10.565 -33.011 1.00 93.00 596 THR A O 1
ATOM 4740 N N . PHE A 1 597 ? 24.593 -12.093 -34.642 1.00 91.50 597 PHE A N 1
ATOM 4741 C CA . PHE A 1 597 ? 23.212 -12.096 -35.123 1.00 91.50 597 PHE A CA 1
ATOM 4742 C C . PHE A 1 597 ? 22.520 -13.396 -34.694 1.00 91.50 597 PHE A C 1
ATOM 4744 O O . PHE A 1 597 ? 23.087 -14.479 -34.814 1.00 91.50 597 PHE A O 1
ATOM 4751 N N . ALA A 1 598 ? 21.320 -13.305 -34.115 1.00 89.56 598 ALA A N 1
ATOM 4752 C CA . ALA A 1 598 ? 20.649 -14.467 -33.531 1.00 89.56 598 ALA A CA 1
ATOM 4753 C C . ALA A 1 598 ? 20.147 -15.456 -34.591 1.00 89.56 598 ALA A C 1
ATOM 4755 O O . ALA A 1 598 ? 20.143 -16.660 -34.332 1.00 89.56 598 ALA A O 1
ATOM 4756 N N . ASN A 1 599 ? 19.737 -14.961 -35.762 1.00 83.12 599 ASN A N 1
ATOM 4757 C CA . ASN A 1 599 ? 19.304 -15.809 -36.874 1.00 83.12 599 ASN A CA 1
ATOM 4758 C C . ASN A 1 599 ? 20.474 -16.328 -37.726 1.00 83.12 599 ASN A C 1
ATOM 4760 O O . ASN A 1 599 ? 20.275 -17.255 -38.505 1.00 83.12 599 ASN A O 1
ATOM 4764 N N . ASP A 1 600 ? 21.670 -15.755 -37.566 1.00 78.25 600 ASP A N 1
ATOM 4765 C CA . ASP A 1 600 ? 22.864 -16.091 -38.339 1.00 78.25 600 ASP A CA 1
ATOM 4766 C C . ASP A 1 600 ? 24.122 -16.021 -37.454 1.00 78.25 600 ASP A C 1
ATOM 4768 O O . ASP A 1 600 ? 24.767 -14.979 -37.298 1.00 78.25 600 ASP A O 1
ATOM 4772 N N . SER A 1 601 ? 24.470 -17.157 -36.846 1.00 78.12 601 SER A N 1
ATOM 4773 C CA . SER A 1 601 ? 25.602 -17.246 -35.922 1.00 78.12 601 SER A CA 1
ATOM 4774 C C . SER A 1 601 ? 26.975 -17.262 -36.602 1.00 78.12 601 SER A C 1
ATOM 4776 O O . SER A 1 601 ? 27.975 -17.204 -35.887 1.00 78.12 601 SER A O 1
ATOM 4778 N N . SER A 1 602 ? 27.048 -17.367 -37.936 1.00 78.75 602 SER A N 1
ATOM 4779 C CA . SER A 1 602 ? 28.317 -17.326 -38.679 1.00 78.75 602 SER A CA 1
ATOM 4780 C C . SER A 1 602 ? 28.765 -15.895 -38.979 1.00 78.75 602 SER A C 1
ATOM 4782 O O . SER A 1 602 ? 29.940 -15.653 -39.281 1.00 78.75 602 SER A O 1
ATOM 4784 N N . ARG A 1 603 ? 27.840 -14.935 -38.871 1.00 84.88 603 ARG A N 1
ATOM 4785 C CA . ARG A 1 603 ? 28.048 -13.525 -39.178 1.00 84.88 603 ARG A CA 1
ATOM 4786 C C . ARG A 1 603 ? 28.500 -12.717 -37.963 1.00 84.88 603 ARG A C 1
ATOM 4788 O O . ARG A 1 603 ? 27.862 -12.692 -36.910 1.00 84.88 603 ARG A O 1
ATOM 4795 N N . TYR A 1 604 ? 29.555 -11.935 -38.172 1.00 90.69 604 TYR A N 1
ATOM 4796 C CA . TYR A 1 604 ? 30.104 -11.001 -37.197 1.00 90.69 604 TYR A CA 1
ATOM 4797 C C . TYR A 1 604 ? 30.385 -9.641 -37.836 1.00 90.69 604 TYR A C 1
ATOM 4799 O O . TYR A 1 604 ? 31.024 -9.539 -38.887 1.00 90.69 604 TYR A O 1
ATOM 4807 N N . LEU A 1 605 ? 29.979 -8.570 -37.157 1.00 93.38 605 LEU A N 1
ATOM 4808 C CA . LEU A 1 605 ? 30.398 -7.210 -37.491 1.00 93.38 605 LEU A CA 1
ATOM 4809 C C . LEU A 1 605 ? 31.406 -6.733 -36.447 1.00 93.38 605 LEU A C 1
ATOM 4811 O O . LEU A 1 605 ? 31.011 -6.253 -35.389 1.00 93.38 605 LEU A O 1
ATOM 4815 N N . LYS A 1 606 ? 32.701 -6.886 -36.735 1.00 93.50 606 LYS A N 1
ATOM 4816 C CA . LYS A 1 606 ? 33.791 -6.474 -35.845 1.00 93.50 606 LYS A CA 1
ATOM 4817 C C . LYS A 1 606 ? 34.069 -4.985 -36.013 1.00 93.50 606 LYS A C 1
ATOM 4819 O O . LYS A 1 606 ? 34.473 -4.554 -37.095 1.00 93.50 606 LYS A O 1
ATOM 4824 N N . LEU A 1 607 ? 33.871 -4.214 -34.953 1.00 93.50 607 LEU A N 1
ATO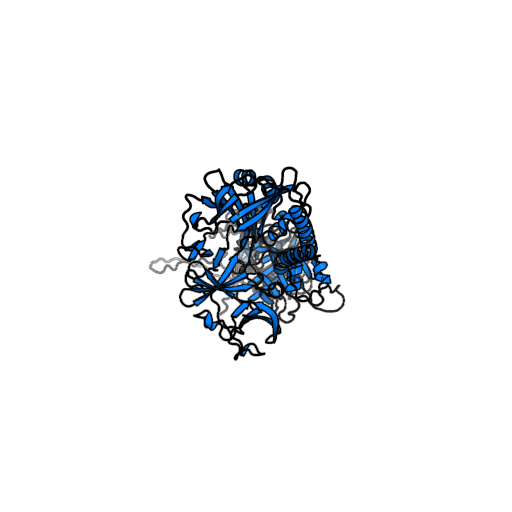M 4825 C CA . LEU A 1 607 ? 34.092 -2.773 -34.938 1.00 93.50 607 LEU A CA 1
ATOM 4826 C C . LEU A 1 607 ? 35.417 -2.471 -34.237 1.00 93.50 607 LEU A C 1
ATOM 4828 O O . LEU A 1 607 ? 35.842 -3.224 -33.368 1.00 93.50 607 LEU A O 1
ATOM 4832 N N . SER A 1 608 ? 36.095 -1.415 -34.673 1.00 89.75 608 SER A N 1
ATOM 4833 C CA . SER A 1 608 ? 37.324 -0.936 -34.048 1.00 89.75 608 SER A CA 1
ATOM 4834 C C . SER A 1 608 ? 37.324 0.578 -33.957 1.00 89.75 608 SER A C 1
ATOM 4836 O O . SER A 1 608 ? 36.793 1.264 -34.833 1.00 89.75 608 SER A O 1
ATOM 4838 N N . ASP A 1 609 ? 37.958 1.085 -32.912 1.00 86.56 609 ASP A N 1
ATOM 4839 C CA . ASP A 1 609 ? 38.214 2.500 -32.682 1.00 86.56 609 ASP A CA 1
ATOM 4840 C C . ASP A 1 609 ? 39.294 3.124 -33.603 1.00 86.56 609 ASP A C 1
ATOM 4842 O O . ASP A 1 609 ? 39.533 4.333 -33.552 1.00 86.56 609 ASP A O 1
ATOM 4846 N N . ASP A 1 610 ? 39.940 2.338 -34.473 1.00 86.06 610 ASP A N 1
ATOM 4847 C CA . ASP A 1 610 ? 40.905 2.838 -35.457 1.00 86.06 610 ASP A CA 1
ATOM 4848 C C . ASP A 1 610 ? 40.220 3.758 -36.493 1.00 86.06 610 ASP A C 1
ATOM 4850 O O . ASP A 1 610 ? 39.203 3.404 -37.082 1.00 86.06 610 ASP A O 1
ATOM 4854 N N . PHE A 1 611 ? 40.812 4.916 -36.812 1.00 84.06 611 PHE A N 1
ATOM 4855 C CA . PHE A 1 611 ? 40.189 5.912 -37.700 1.00 84.06 611 PHE A CA 1
ATOM 4856 C C . PHE A 1 611 ? 40.786 5.985 -39.112 1.00 84.06 611 PHE A C 1
ATOM 4858 O O . PHE A 1 611 ? 42.003 5.935 -39.316 1.00 84.06 611 PHE A O 1
ATOM 4865 N N . SER A 1 612 ? 39.920 6.262 -40.089 1.00 81.12 612 SER A N 1
ATOM 4866 C CA . SER A 1 612 ? 40.272 6.657 -41.455 1.00 81.12 612 SER A CA 1
ATOM 4867 C C . SER A 1 612 ? 39.334 7.759 -41.965 1.00 81.12 612 SER A C 1
ATOM 4869 O O . SER A 1 612 ? 38.237 7.509 -42.468 1.00 81.12 612 SER A O 1
ATOM 4871 N N . GLY A 1 613 ? 39.775 9.017 -41.848 1.00 84.75 613 GLY A N 1
ATOM 4872 C CA . GLY A 1 613 ? 38.948 10.184 -42.176 1.00 84.75 613 GLY A CA 1
ATOM 4873 C C . GLY A 1 613 ? 37.842 10.398 -41.140 1.00 84.75 613 GLY A C 1
ATOM 4874 O O . GLY A 1 613 ? 38.136 10.434 -39.951 1.00 84.75 613 GLY A O 1
ATOM 4875 N N . ASP A 1 614 ? 36.594 10.526 -41.600 1.00 84.62 614 ASP A N 1
ATOM 4876 C CA . ASP A 1 614 ? 35.397 10.690 -40.752 1.00 84.62 614 ASP A CA 1
ATOM 4877 C C . ASP A 1 614 ? 34.752 9.341 -40.360 1.00 84.62 614 ASP A C 1
ATOM 4879 O O . ASP A 1 614 ? 33.588 9.297 -39.962 1.00 84.62 614 ASP A O 1
ATOM 4883 N N . PHE A 1 615 ? 35.468 8.230 -40.550 1.00 91.38 615 PHE A N 1
ATOM 4884 C CA . PHE A 1 615 ? 34.989 6.881 -40.262 1.00 91.38 615 PHE A CA 1
ATOM 4885 C C . PHE A 1 615 ? 35.956 6.138 -39.347 1.00 91.38 615 PHE A C 1
ATOM 4887 O O . PHE A 1 615 ? 37.174 6.317 -39.427 1.00 91.38 615 PHE A O 1
ATOM 4894 N N . PHE A 1 616 ? 35.389 5.243 -38.557 1.00 92.12 616 PHE A N 1
ATOM 4895 C CA . PHE A 1 616 ? 36.085 4.168 -37.878 1.00 92.12 616 PHE A CA 1
ATOM 4896 C C . PHE A 1 616 ? 36.304 2.981 -38.822 1.00 92.12 616 PHE A C 1
ATOM 4898 O O . PHE A 1 616 ? 35.617 2.843 -39.839 1.00 92.12 616 PHE A O 1
ATOM 4905 N N . LEU A 1 617 ? 37.260 2.120 -38.500 1.00 92.50 617 LEU A N 1
ATOM 4906 C CA . LEU A 1 617 ? 37.577 0.905 -39.238 1.00 92.50 617 LEU A CA 1
ATOM 4907 C C . LEU A 1 617 ? 36.916 -0.309 -38.586 1.00 92.50 617 LEU A C 1
ATOM 4909 O O . LEU A 1 617 ? 36.551 -0.312 -37.415 1.00 92.50 617 LEU A O 1
ATOM 4913 N N . GLY A 1 618 ? 36.749 -1.369 -39.364 1.00 92.06 618 GLY A N 1
ATOM 4914 C CA . GLY A 1 618 ? 36.217 -2.626 -38.864 1.00 92.06 618 GLY A CA 1
ATOM 4915 C C . GLY A 1 618 ? 36.327 -3.728 -39.901 1.00 92.06 618 GLY A C 1
ATOM 4916 O O . GLY A 1 618 ? 36.942 -3.568 -40.962 1.00 92.06 618 GLY A O 1
ATOM 4917 N N . ARG A 1 619 ? 35.688 -4.856 -39.615 1.00 90.69 619 ARG A N 1
ATOM 4918 C CA . ARG A 1 619 ? 35.632 -5.993 -40.526 1.00 90.69 619 ARG A CA 1
ATOM 4919 C C . ARG A 1 619 ? 34.270 -6.669 -40.464 1.00 90.69 619 ARG A C 1
ATOM 4921 O O . ARG A 1 619 ? 33.774 -6.968 -39.383 1.00 90.69 619 ARG A O 1
ATOM 4928 N N . TYR A 1 620 ? 33.699 -6.935 -41.630 1.00 88.31 620 TYR A N 1
ATOM 4929 C CA . TYR A 1 620 ? 32.598 -7.880 -41.756 1.00 88.31 620 TYR A CA 1
ATOM 4930 C C . TYR A 1 620 ? 33.211 -9.271 -41.915 1.00 88.31 620 TYR A C 1
ATOM 4932 O O . TYR A 1 620 ? 34.103 -9.463 -42.753 1.00 88.31 620 TYR A O 1
ATOM 4940 N N . ILE A 1 621 ? 32.780 -10.204 -41.073 1.00 86.00 621 ILE A N 1
ATOM 4941 C CA . ILE A 1 621 ? 33.259 -11.581 -41.048 1.00 86.00 621 ILE A CA 1
ATOM 4942 C C . ILE A 1 621 ? 32.057 -12.502 -41.180 1.00 86.00 621 ILE A C 1
ATOM 4944 O O . ILE A 1 621 ? 31.058 -12.332 -40.491 1.00 86.00 621 ILE A O 1
ATOM 4948 N N . ASP A 1 622 ? 32.192 -13.483 -42.054 1.00 80.25 622 ASP A N 1
ATOM 4949 C CA . ASP A 1 622 ? 31.252 -14.579 -42.210 1.00 80.25 622 ASP A CA 1
ATOM 4950 C C . ASP A 1 622 ? 32.074 -15.865 -42.235 1.00 80.25 622 ASP A C 1
ATOM 4952 O O . ASP A 1 622 ? 32.949 -16.028 -43.101 1.00 80.25 622 ASP A O 1
ATOM 4956 N N . SER A 1 623 ? 31.885 -16.708 -41.218 1.00 71.19 623 SER A N 1
ATOM 4957 C CA . SER A 1 623 ? 32.615 -17.970 -41.100 1.00 71.19 623 SER A CA 1
ATOM 4958 C C . SER A 1 623 ? 32.123 -19.019 -42.087 1.00 71.19 623 SER A C 1
ATOM 4960 O O . SER A 1 623 ? 32.911 -19.863 -42.500 1.00 71.19 623 SER A O 1
ATOM 4962 N N . ASP A 1 624 ? 30.867 -18.943 -42.514 1.00 66.19 624 ASP A N 1
ATOM 4963 C CA . ASP A 1 624 ? 30.244 -19.981 -43.341 1.00 66.19 624 ASP A CA 1
ATOM 4964 C C . ASP A 1 624 ? 30.077 -19.486 -44.791 1.00 66.19 624 ASP A C 1
ATOM 4966 O O . ASP A 1 624 ? 29.899 -20.262 -45.732 1.00 66.19 624 ASP A O 1
ATOM 4970 N N . GLY A 1 625 ? 30.229 -18.175 -44.992 1.00 60.84 625 GLY A N 1
ATOM 4971 C CA . GLY A 1 625 ? 30.022 -17.499 -46.256 1.00 60.84 625 GLY A CA 1
ATOM 4972 C C . GLY A 1 625 ? 31.144 -17.604 -47.274 1.00 60.84 625 GLY A C 1
ATOM 4973 O O . GLY A 1 625 ? 32.349 -17.625 -47.000 1.00 60.84 625 GLY A O 1
ATOM 4974 N N . CYS A 1 626 ? 30.717 -17.510 -48.528 1.00 56.06 626 CYS A N 1
ATOM 4975 C CA . CYS A 1 626 ? 31.583 -17.568 -49.688 1.00 56.06 626 CYS A CA 1
ATOM 4976 C C . CYS A 1 626 ? 32.289 -16.230 -49.988 1.00 56.06 626 CYS A C 1
ATOM 4978 O O . CYS A 1 626 ? 32.020 -15.554 -50.981 1.00 56.06 626 CYS A O 1
ATOM 4980 N N . GLY A 1 627 ? 33.234 -15.838 -49.127 1.00 56.78 627 GLY A N 1
ATOM 4981 C CA . GLY A 1 627 ? 34.103 -14.674 -49.360 1.00 56.78 627 GLY A CA 1
ATOM 4982 C C . GLY A 1 627 ? 33.568 -13.326 -48.851 1.00 56.78 627 GLY A C 1
ATOM 4983 O O . GLY A 1 627 ? 34.085 -12.274 -49.259 1.00 56.78 627 GLY A O 1
ATOM 4984 N N . PHE A 1 628 ? 32.607 -13.338 -47.919 1.00 64.31 628 PHE A N 1
ATOM 4985 C CA . PHE A 1 628 ? 32.137 -12.164 -47.164 1.00 64.31 628 PHE A CA 1
ATOM 4986 C C . PHE A 1 628 ? 33.067 -11.842 -45.995 1.00 64.31 628 PHE A C 1
ATOM 4988 O O . PHE A 1 628 ? 32.653 -11.638 -44.871 1.00 64.31 628 PHE A O 1
ATOM 4995 N N . ASN A 1 629 ? 34.367 -11.792 -46.268 1.00 78.19 629 ASN A N 1
ATOM 4996 C CA . ASN A 1 629 ? 35.373 -11.378 -45.302 1.00 78.19 629 ASN A CA 1
ATOM 4997 C C . ASN A 1 629 ? 36.066 -10.136 -45.855 1.00 78.19 629 ASN A C 1
ATOM 4999 O O . ASN A 1 629 ? 37.003 -10.246 -46.649 1.00 78.19 629 ASN A O 1
ATOM 5003 N N . PHE A 1 630 ? 35.572 -8.953 -45.492 1.00 81.38 630 PHE A N 1
ATOM 5004 C CA . PHE A 1 630 ? 36.045 -7.685 -46.050 1.00 81.38 630 PHE A CA 1
ATOM 5005 C C . PHE A 1 630 ? 36.178 -6.596 -44.989 1.00 81.38 630 PHE A C 1
ATOM 5007 O O . PHE A 1 630 ? 35.465 -6.563 -43.987 1.00 81.38 630 PHE A O 1
ATOM 5014 N N . GLU A 1 631 ? 37.131 -5.699 -45.227 1.00 88.38 631 GLU A N 1
ATOM 5015 C CA . GLU A 1 631 ? 37.313 -4.500 -44.419 1.00 88.38 631 GLU A CA 1
ATOM 5016 C C . GLU A 1 631 ? 36.150 -3.537 -44.659 1.00 88.38 631 GLU A C 1
ATOM 5018 O O . GLU A 1 631 ? 35.726 -3.303 -45.799 1.00 88.38 631 GLU A O 1
ATOM 5023 N N . ILE A 1 632 ? 35.656 -2.963 -43.570 1.00 92.06 632 ILE A N 1
ATOM 5024 C CA . ILE A 1 632 ? 34.599 -1.960 -43.588 1.00 92.06 632 ILE A CA 1
ATOM 5025 C C . ILE A 1 632 ? 35.110 -0.664 -42.979 1.00 92.06 632 ILE A C 1
ATOM 5027 O O . ILE A 1 632 ? 36.086 -0.634 -42.227 1.00 92.06 632 ILE A O 1
ATOM 5031 N N . LYS A 1 633 ? 34.389 0.408 -43.270 1.00 94.38 633 LYS A N 1
ATOM 5032 C CA . LYS A 1 633 ? 34.441 1.635 -42.492 1.00 94.38 633 LYS A CA 1
ATOM 5033 C C . LYS A 1 633 ? 33.046 1.965 -41.985 1.00 94.38 633 LYS A C 1
ATOM 5035 O O . LYS A 1 633 ? 32.071 1.800 -42.717 1.00 94.38 633 LYS A O 1
ATOM 5040 N N . TRP A 1 634 ? 32.947 2.405 -40.741 1.00 95.50 634 TRP A N 1
ATOM 5041 C CA . TRP A 1 634 ? 31.674 2.621 -40.062 1.00 95.50 634 TRP A CA 1
ATOM 5042 C C . TRP A 1 634 ? 31.652 3.950 -39.309 1.00 95.50 634 TRP A C 1
ATOM 5044 O O . TRP A 1 634 ? 32.685 4.581 -39.087 1.00 95.50 634 TRP A O 1
ATOM 5054 N N . ARG A 1 635 ? 30.449 4.421 -38.991 1.00 95.25 635 ARG A N 1
ATOM 5055 C CA . ARG A 1 635 ? 30.194 5.614 -38.176 1.00 95.25 635 ARG A CA 1
ATOM 5056 C C . ARG A 1 635 ? 28.786 5.556 -37.593 1.00 95.25 635 ARG A C 1
ATOM 5058 O O . ARG A 1 635 ? 27.936 4.822 -38.099 1.00 95.25 635 ARG A O 1
ATOM 5065 N N . LEU A 1 636 ? 28.526 6.395 -36.600 1.00 94.56 636 LEU A N 1
ATOM 5066 C CA . LEU A 1 636 ? 27.171 6.670 -36.132 1.00 94.56 636 LEU A CA 1
ATOM 5067 C C . LEU A 1 636 ? 26.605 7.904 -36.845 1.00 94.56 636 LEU A C 1
ATOM 5069 O O . LEU A 1 636 ? 27.293 8.914 -36.998 1.00 94.56 636 LEU A O 1
ATOM 5073 N N . GLU A 1 637 ? 25.365 7.810 -37.319 1.00 94.12 637 GLU A N 1
ATOM 5074 C CA . GLU A 1 637 ? 24.587 8.972 -37.765 1.00 94.12 637 GLU A CA 1
ATOM 5075 C C . GLU A 1 637 ? 23.979 9.701 -36.541 1.00 94.12 637 GLU A C 1
ATOM 5077 O O . GLU A 1 637 ? 23.965 9.163 -35.433 1.00 94.12 637 GLU A O 1
ATOM 5082 N N . ASP A 1 638 ? 23.481 10.934 -36.714 1.00 89.38 638 ASP A N 1
ATOM 5083 C CA . ASP A 1 638 ? 23.038 11.811 -35.606 1.00 89.38 638 ASP A CA 1
ATOM 5084 C C . ASP A 1 638 ? 21.931 11.205 -34.715 1.00 89.38 638 ASP A C 1
ATOM 5086 O O . ASP A 1 638 ? 21.777 11.579 -33.551 1.00 89.38 638 ASP A O 1
ATOM 5090 N N . ASP A 1 639 ? 21.139 10.278 -35.254 1.00 87.44 639 ASP A N 1
ATOM 5091 C CA . ASP A 1 639 ? 20.067 9.574 -34.547 1.00 87.44 639 ASP A CA 1
ATOM 5092 C C . ASP A 1 639 ? 20.530 8.271 -33.861 1.00 87.44 639 ASP A C 1
ATOM 5094 O O . ASP A 1 639 ? 19.722 7.579 -33.237 1.00 87.44 639 ASP A O 1
ATOM 5098 N N . GLY A 1 640 ? 21.828 7.958 -33.941 1.00 91.56 640 GLY A N 1
ATOM 5099 C CA . GLY A 1 640 ? 22.438 6.736 -33.420 1.00 91.56 640 GLY A CA 1
ATOM 5100 C C . GLY A 1 640 ? 22.261 5.514 -34.326 1.00 91.56 640 GLY A C 1
ATOM 5101 O O . GLY A 1 640 ? 22.387 4.384 -33.853 1.00 91.56 640 GLY A O 1
ATOM 5102 N N . THR A 1 641 ? 21.964 5.717 -35.614 1.00 95.25 641 THR A N 1
ATOM 5103 C CA . THR A 1 641 ? 22.040 4.662 -36.634 1.00 95.25 641 THR A CA 1
ATOM 5104 C C . THR A 1 641 ? 23.491 4.263 -36.864 1.00 95.25 641 THR A C 1
ATOM 5106 O O . THR A 1 641 ? 24.323 5.108 -37.200 1.00 95.25 641 THR A O 1
ATOM 5109 N N . LEU A 1 642 ? 23.792 2.970 -36.752 1.00 96.56 642 LEU A N 1
ATOM 5110 C CA . LEU A 1 642 ? 25.081 2.426 -37.162 1.00 96.56 642 LEU A CA 1
ATOM 5111 C C . LEU A 1 642 ? 25.098 2.288 -38.683 1.00 96.56 642 LEU A C 1
ATOM 5113 O O . LEU A 1 642 ? 24.376 1.466 -39.243 1.00 96.56 642 LEU A O 1
ATOM 5117 N N . TYR A 1 643 ? 25.915 3.103 -39.345 1.00 96.00 643 TYR A N 1
ATOM 5118 C CA . TYR A 1 643 ? 26.162 3.020 -40.779 1.00 96.00 643 TYR A CA 1
ATOM 5119 C C . TYR A 1 643 ? 27.536 2.419 -41.032 1.00 96.00 643 TYR A C 1
ATOM 5121 O O . TYR A 1 643 ? 28.530 2.902 -40.487 1.00 96.00 643 TYR A O 1
ATOM 5129 N N . TYR A 1 644 ? 27.615 1.433 -41.917 1.00 94.94 644 TYR A N 1
ATOM 5130 C CA . TYR A 1 644 ? 28.893 0.913 -42.379 1.00 94.94 644 TYR A CA 1
ATOM 5131 C C . TYR A 1 644 ? 28.893 0.629 -43.876 1.00 94.94 644 TYR A C 1
ATOM 5133 O O . TYR A 1 644 ? 27.859 0.342 -44.477 1.00 94.94 644 TYR A O 1
ATOM 5141 N N . GLU A 1 645 ? 30.071 0.719 -44.489 1.00 92.69 645 GLU A N 1
ATOM 5142 C CA . GLU A 1 645 ? 30.278 0.391 -45.896 1.00 92.69 645 GLU A CA 1
ATOM 5143 C C . GLU A 1 645 ? 31.586 -0.370 -46.112 1.00 92.69 645 GLU A C 1
ATOM 5145 O O . GLU A 1 645 ? 32.595 -0.125 -45.445 1.00 92.69 645 GLU A O 1
ATOM 5150 N N . ALA A 1 646 ? 31.565 -1.301 -47.061 1.00 89.19 646 ALA A N 1
ATOM 5151 C CA . ALA A 1 646 ? 32.743 -2.043 -47.479 1.00 89.19 646 ALA A CA 1
ATOM 5152 C C . ALA A 1 646 ? 33.759 -1.101 -48.144 1.00 89.19 646 ALA A C 1
ATOM 5154 O O . ALA A 1 646 ? 33.386 -0.243 -48.950 1.00 89.19 646 ALA A O 1
ATOM 5155 N N . LEU A 1 647 ? 35.056 -1.270 -47.862 1.00 85.12 647 LEU A N 1
ATOM 5156 C CA . LEU A 1 647 ? 36.103 -0.433 -48.471 1.00 85.12 647 LEU A CA 1
ATOM 5157 C C . LEU A 1 647 ? 36.198 -0.590 -49.996 1.00 85.12 647 LEU A C 1
ATOM 5159 O O . LEU A 1 647 ? 36.660 0.322 -50.682 1.00 85.12 647 LEU A O 1
ATOM 5163 N N . ASP A 1 648 ? 35.746 -1.724 -50.529 1.00 80.38 648 ASP A N 1
ATOM 5164 C CA . ASP A 1 648 ? 35.652 -1.978 -51.967 1.00 80.38 648 ASP A CA 1
ATOM 5165 C C . ASP A 1 648 ? 34.371 -1.410 -52.612 1.00 80.38 648 ASP A C 1
ATOM 5167 O O . ASP A 1 648 ? 34.206 -1.500 -53.828 1.00 80.38 648 ASP A O 1
ATOM 5171 N N . GLY A 1 649 ? 33.486 -0.790 -51.820 1.00 80.44 649 GLY A N 1
ATOM 5172 C CA . GLY A 1 649 ? 32.226 -0.197 -52.270 1.00 80.44 649 GLY A CA 1
ATOM 5173 C C . GLY A 1 649 ? 31.131 -1.214 -52.599 1.00 80.44 649 GLY A C 1
ATOM 5174 O O . GLY A 1 649 ? 30.102 -0.833 -53.154 1.00 80.44 649 GLY A O 1
ATOM 5175 N N . SER A 1 650 ? 31.335 -2.494 -52.277 1.00 75.19 650 SER A N 1
ATOM 5176 C CA . SER A 1 650 ? 30.418 -3.570 -52.665 1.00 75.19 650 SER A CA 1
ATOM 5177 C C . SER A 1 650 ? 29.109 -3.598 -51.870 1.00 75.19 650 SER A C 1
ATOM 5179 O O . SER A 1 650 ? 28.105 -4.115 -52.371 1.00 75.19 650 SER A O 1
ATOM 5181 N N . MET A 1 651 ? 29.101 -3.025 -50.665 1.00 84.62 651 MET A N 1
ATOM 5182 C CA . MET A 1 651 ? 27.973 -3.049 -49.737 1.00 84.62 651 MET A CA 1
ATOM 5183 C C . MET A 1 651 ? 27.978 -1.819 -48.829 1.00 84.62 651 MET A C 1
ATOM 5185 O O . MET A 1 651 ? 29.039 -1.343 -48.421 1.00 84.62 651 MET A O 1
ATOM 5189 N N . ASN A 1 652 ? 26.790 -1.335 -48.482 1.00 90.25 652 ASN A N 1
ATOM 5190 C CA . ASN A 1 652 ? 26.574 -0.471 -47.330 1.00 90.25 652 ASN A CA 1
ATOM 5191 C C . ASN A 1 652 ? 25.314 -0.899 -46.579 1.00 90.25 652 ASN A C 1
ATOM 5193 O O . ASN A 1 652 ? 24.378 -1.421 -47.180 1.00 90.25 652 ASN A O 1
ATOM 5197 N N . GLU A 1 653 ? 25.293 -0.682 -45.271 1.00 93.00 653 GLU A N 1
ATOM 5198 C CA . GLU A 1 653 ? 24.157 -1.048 -44.439 1.00 93.00 653 GLU A CA 1
ATOM 5199 C C . GLU A 1 653 ? 23.953 -0.063 -43.287 1.00 93.00 653 GLU A C 1
ATOM 5201 O O . GLU A 1 653 ? 24.897 0.550 -42.779 1.00 93.00 653 GLU A O 1
ATOM 5206 N N . ARG A 1 654 ? 22.684 0.109 -42.911 1.00 96.31 654 ARG A N 1
ATOM 5207 C CA . ARG A 1 654 ? 22.240 0.874 -41.744 1.00 96.31 654 ARG A CA 1
ATOM 5208 C C . ARG A 1 654 ? 21.575 -0.055 -40.750 1.00 96.31 654 ARG A C 1
ATOM 5210 O O . ARG A 1 654 ? 20.729 -0.839 -41.160 1.00 96.31 654 ARG A O 1
ATOM 5217 N N . LEU A 1 655 ? 21.910 0.086 -39.473 1.00 97.00 655 LEU A N 1
ATOM 5218 C CA . LEU A 1 655 ? 21.287 -0.637 -38.370 1.00 97.00 655 LEU A CA 1
ATOM 5219 C C . LEU A 1 655 ? 20.759 0.358 -37.334 1.00 97.00 655 LEU A C 1
ATOM 5221 O O . LEU A 1 655 ? 21.499 1.214 -36.846 1.00 97.00 655 LEU A O 1
ATOM 5225 N N . GLN A 1 656 ? 19.488 0.224 -36.972 1.00 95.94 656 GLN A N 1
ATOM 5226 C CA . GLN A 1 656 ? 18.856 0.962 -35.881 1.00 95.94 656 GLN A CA 1
ATOM 5227 C C . GLN A 1 656 ? 18.364 -0.002 -34.811 1.00 95.94 656 GLN A C 1
ATOM 5229 O O . GLN A 1 656 ? 17.720 -1.003 -35.124 1.00 95.94 656 GLN A O 1
ATOM 5234 N N . ILE A 1 657 ? 18.618 0.327 -33.544 1.00 94.81 657 ILE A N 1
ATOM 5235 C CA . ILE A 1 657 ? 18.007 -0.392 -32.426 1.00 94.81 657 ILE A CA 1
ATOM 5236 C C . ILE A 1 657 ? 16.528 0.001 -32.350 1.00 94.81 657 ILE A C 1
ATOM 5238 O O . ILE A 1 657 ? 16.173 1.180 -32.375 1.00 94.81 657 ILE A O 1
ATOM 5242 N N . THR A 1 658 ? 15.671 -1.009 -32.273 1.00 92.56 658 THR A N 1
ATOM 5243 C CA . THR A 1 658 ? 14.213 -0.874 -32.171 1.00 92.56 658 THR A CA 1
ATOM 5244 C C . THR A 1 658 ? 13.701 -1.179 -30.772 1.00 92.56 658 THR A C 1
ATOM 5246 O O . THR A 1 658 ? 12.779 -0.506 -30.324 1.00 92.56 658 THR A O 1
ATOM 5249 N N . ASP A 1 659 ? 14.312 -2.130 -30.065 1.00 91.44 659 ASP A N 1
ATOM 5250 C CA . ASP A 1 659 ? 13.995 -2.468 -28.675 1.00 91.44 659 ASP A CA 1
ATOM 5251 C C . ASP A 1 659 ? 15.212 -3.118 -27.990 1.00 91.44 659 ASP A C 1
ATOM 5253 O O . ASP A 1 659 ? 16.175 -3.515 -28.654 1.00 91.44 659 ASP A O 1
ATOM 5257 N N . THR A 1 660 ? 15.192 -3.235 -26.664 1.00 91.19 660 THR A N 1
ATOM 5258 C CA . THR A 1 660 ? 16.235 -3.910 -25.886 1.00 91.19 660 THR A CA 1
ATOM 5259 C C . THR A 1 660 ? 15.691 -4.474 -24.575 1.00 91.19 660 THR A C 1
ATOM 5261 O O . THR A 1 660 ? 14.865 -3.858 -23.905 1.00 91.19 660 THR A O 1
ATOM 5264 N N . ASP A 1 661 ? 16.202 -5.640 -24.177 1.00 90.12 661 ASP A N 1
ATOM 5265 C CA . ASP A 1 661 ? 16.015 -6.201 -22.832 1.00 90.12 661 ASP A CA 1
ATOM 5266 C C . ASP A 1 661 ? 17.210 -5.905 -21.906 1.00 90.12 661 ASP A C 1
ATOM 5268 O O . ASP A 1 661 ? 17.346 -6.518 -20.849 1.00 90.12 661 ASP A O 1
ATOM 5272 N N . GLY A 1 662 ? 18.092 -4.987 -22.314 1.00 89.25 662 GLY A N 1
ATOM 5273 C CA . GLY A 1 662 ? 19.303 -4.597 -21.601 1.00 89.25 662 GLY A CA 1
ATOM 5274 C C . GLY A 1 662 ? 20.529 -5.466 -21.869 1.00 89.25 662 GLY A C 1
ATOM 5275 O O . GLY A 1 662 ? 21.640 -4.990 -21.655 1.00 89.25 662 GLY A O 1
ATOM 5276 N N . LEU A 1 663 ? 20.341 -6.701 -22.346 1.00 90.56 663 LEU A N 1
ATOM 5277 C CA . LEU A 1 663 ? 21.410 -7.658 -22.667 1.00 90.56 663 LEU A CA 1
ATOM 5278 C C . LEU A 1 663 ? 21.528 -7.874 -24.181 1.00 90.56 663 LEU A C 1
ATOM 5280 O O . LEU A 1 663 ? 22.604 -8.134 -24.707 1.00 90.56 663 LEU A O 1
ATOM 5284 N N . ARG A 1 664 ? 20.407 -7.781 -24.890 1.00 92.81 664 ARG A N 1
ATOM 5285 C CA . ARG A 1 664 ? 20.286 -7.987 -26.330 1.00 92.81 664 ARG A CA 1
ATOM 5286 C C . ARG A 1 664 ? 19.570 -6.800 -26.957 1.00 92.81 664 ARG A C 1
ATOM 5288 O O . ARG A 1 664 ? 18.812 -6.080 -26.293 1.00 92.81 664 ARG A O 1
ATOM 5295 N N . LEU A 1 665 ? 19.803 -6.595 -28.248 1.00 94.38 665 LEU A N 1
ATOM 5296 C CA . LEU A 1 665 ? 19.277 -5.451 -28.992 1.00 94.38 665 LEU A CA 1
ATOM 5297 C C . LEU A 1 665 ? 18.470 -5.966 -30.185 1.00 94.38 665 LEU A C 1
ATOM 5299 O O . LEU A 1 665 ? 19.009 -6.650 -31.048 1.00 94.38 665 LEU A O 1
ATOM 5303 N N . ALA A 1 666 ? 17.181 -5.648 -30.253 1.00 94.75 666 ALA A N 1
ATOM 5304 C CA . ALA A 1 666 ? 16.392 -5.897 -31.454 1.00 94.75 666 ALA A CA 1
ATOM 5305 C C . ALA A 1 666 ? 16.690 -4.792 -32.465 1.00 94.75 666 ALA A C 1
ATOM 5307 O O . ALA A 1 666 ? 16.570 -3.608 -32.139 1.00 94.75 666 ALA A O 1
ATOM 5308 N N . ILE A 1 667 ? 17.045 -5.150 -33.693 1.00 96.31 667 ILE A N 1
ATOM 5309 C CA . ILE A 1 667 ? 17.444 -4.195 -34.726 1.00 96.31 667 ILE A CA 1
ATOM 5310 C C . ILE A 1 667 ? 16.516 -4.214 -35.936 1.00 96.31 667 ILE A C 1
ATOM 5312 O O . ILE A 1 667 ? 15.885 -5.220 -36.265 1.00 96.31 667 ILE A O 1
ATOM 5316 N N . LYS A 1 668 ? 16.492 -3.075 -36.626 1.00 96.44 668 LYS A N 1
ATOM 5317 C CA . LYS A 1 668 ? 16.016 -2.937 -37.996 1.00 96.44 668 LYS A CA 1
ATOM 5318 C C . LYS A 1 668 ? 17.188 -2.555 -38.878 1.00 96.44 668 LYS A C 1
ATOM 5320 O O . LYS A 1 668 ? 17.947 -1.651 -38.529 1.00 96.44 668 LYS A O 1
ATOM 5325 N N . ALA A 1 669 ? 17.309 -3.221 -40.012 1.00 95.12 669 ALA A N 1
ATOM 5326 C CA . ALA A 1 669 ? 18.427 -3.063 -40.915 1.00 95.12 669 ALA A CA 1
ATOM 5327 C C . ALA A 1 669 ? 17.971 -2.639 -42.312 1.00 95.12 669 ALA A C 1
ATOM 5329 O O . ALA A 1 669 ? 16.882 -3.011 -42.754 1.00 95.12 669 ALA A O 1
ATOM 5330 N N . PHE A 1 670 ? 18.817 -1.879 -43.004 1.00 94.81 670 PHE A N 1
ATOM 5331 C CA . PHE A 1 670 ? 18.679 -1.594 -44.428 1.00 94.81 670 PHE A CA 1
ATOM 5332 C C . PHE A 1 670 ? 19.984 -1.872 -45.152 1.00 94.81 670 PHE A C 1
ATOM 5334 O O . PHE A 1 670 ? 20.947 -1.115 -45.001 1.00 94.81 670 PHE A O 1
ATOM 5341 N N . ASN A 1 671 ? 19.992 -2.934 -45.948 1.00 89.94 671 ASN A N 1
ATOM 5342 C CA . ASN A 1 671 ? 21.141 -3.376 -46.713 1.00 89.94 671 ASN A CA 1
ATOM 5343 C C . ASN A 1 671 ? 21.057 -2.888 -48.159 1.00 89.94 671 ASN A C 1
ATOM 5345 O O . ASN A 1 671 ? 20.048 -3.081 -48.837 1.00 89.94 671 ASN A O 1
ATOM 5349 N N . HIS A 1 672 ? 22.141 -2.315 -48.663 1.00 87.12 672 HIS A N 1
ATOM 5350 C CA . HIS A 1 672 ? 22.339 -2.099 -50.086 1.00 87.12 672 HIS A CA 1
ATOM 5351 C C . HIS A 1 672 ? 23.612 -2.819 -50.529 1.00 87.12 672 HIS A C 1
ATOM 5353 O O . HIS A 1 672 ? 24.721 -2.410 -50.176 1.00 87.12 672 HIS A O 1
ATOM 5359 N N . GLN A 1 673 ? 23.460 -3.851 -51.356 1.00 76.81 673 GLN A N 1
ATOM 5360 C CA . GLN A 1 673 ? 24.578 -4.646 -51.856 1.00 76.81 673 GLN A CA 1
ATOM 5361 C C . GLN A 1 673 ? 24.619 -4.744 -53.381 1.00 76.81 673 GLN A C 1
ATOM 5363 O O . GLN A 1 673 ? 23.597 -4.823 -54.053 1.00 76.81 673 GLN A O 1
ATOM 5368 N N . THR A 1 674 ? 25.824 -4.807 -53.942 1.00 69.50 674 THR A N 1
ATOM 5369 C CA . THR A 1 674 ? 26.053 -4.919 -55.396 1.00 69.50 674 THR A CA 1
ATOM 5370 C C . THR A 1 674 ? 26.767 -6.219 -55.797 1.00 69.50 674 THR A C 1
ATOM 5372 O O . THR A 1 674 ? 26.948 -6.495 -56.985 1.00 69.50 674 THR A O 1
ATOM 5375 N N . ARG A 1 675 ? 27.151 -7.048 -54.813 1.00 62.41 675 ARG A N 1
ATOM 5376 C CA . ARG A 1 675 ? 28.093 -8.171 -54.981 1.00 62.41 675 ARG A CA 1
ATOM 5377 C C . ARG A 1 675 ? 27.464 -9.506 -55.423 1.00 62.41 675 ARG A C 1
ATOM 5379 O O . ARG A 1 675 ? 28.157 -10.285 -56.069 1.00 62.41 675 ARG A O 1
ATOM 5386 N N . TRP A 1 676 ? 26.179 -9.746 -55.133 1.00 58.44 676 TRP A N 1
ATOM 5387 C CA . TRP A 1 676 ? 25.511 -11.064 -55.247 1.00 58.44 676 TRP A CA 1
ATOM 5388 C C . TRP A 1 676 ? 24.714 -11.345 -56.532 1.00 58.44 676 TRP A C 1
ATOM 5390 O O . TRP A 1 676 ? 24.045 -12.366 -56.629 1.00 58.44 676 TRP A O 1
ATOM 5400 N N . GLN A 1 677 ? 24.710 -10.472 -57.534 1.00 55.72 677 GLN A N 1
ATOM 5401 C CA . GLN A 1 677 ? 23.696 -10.601 -58.588 1.00 55.72 677 GLN A CA 1
ATOM 5402 C C . GLN A 1 677 ? 24.129 -11.526 -59.722 1.00 55.72 677 GLN A C 1
ATOM 5404 O O . GLN A 1 677 ? 24.826 -11.093 -60.633 1.00 55.72 677 GLN A O 1
ATOM 5409 N N . THR A 1 678 ? 23.642 -12.766 -59.695 1.00 50.69 678 THR A N 1
ATOM 5410 C CA . THR A 1 678 ? 23.611 -13.676 -60.852 1.00 50.69 678 THR A CA 1
ATOM 5411 C C . THR A 1 678 ? 22.480 -13.338 -61.844 1.00 50.69 678 THR A C 1
ATOM 5413 O O . THR A 1 678 ? 22.466 -13.887 -62.945 1.00 50.69 678 THR A O 1
ATOM 5416 N N . ASP A 1 679 ? 21.582 -12.393 -61.515 1.00 51.91 679 ASP A N 1
ATOM 5417 C CA . ASP A 1 679 ? 20.467 -11.941 -62.367 1.00 51.91 679 ASP A CA 1
ATOM 5418 C C . ASP A 1 679 ? 20.452 -10.403 -62.562 1.00 51.91 679 ASP A C 1
ATOM 5420 O O . ASP A 1 679 ? 20.295 -9.632 -61.610 1.00 51.91 679 ASP A O 1
ATOM 5424 N N . GLU A 1 680 ? 20.570 -9.938 -63.816 1.00 50.59 680 GLU A N 1
ATOM 5425 C CA . GLU A 1 680 ? 20.499 -8.514 -64.207 1.00 50.59 680 GLU A CA 1
ATOM 5426 C C . GLU A 1 680 ? 19.148 -7.850 -63.846 1.00 50.59 680 GLU A C 1
ATOM 5428 O O . GLU A 1 680 ? 19.063 -6.620 -63.783 1.00 50.59 680 GLU A O 1
ATOM 5433 N N . ALA A 1 681 ? 18.086 -8.626 -63.581 1.00 52.53 681 ALA A N 1
ATOM 5434 C CA . ALA A 1 681 ? 16.769 -8.107 -63.196 1.00 52.53 681 ALA A CA 1
ATOM 5435 C C . ALA A 1 681 ? 16.708 -7.548 -61.757 1.00 52.53 681 ALA A C 1
ATOM 5437 O O . ALA A 1 681 ? 15.763 -6.828 -61.410 1.00 52.53 681 ALA A O 1
ATOM 5438 N N . LEU A 1 682 ? 17.713 -7.828 -60.918 1.00 54.09 682 LEU A N 1
ATOM 5439 C CA . LEU A 1 682 ? 17.697 -7.497 -59.491 1.00 54.09 682 LEU A CA 1
ATOM 5440 C C . LEU A 1 682 ? 18.652 -6.372 -59.074 1.00 54.09 682 LEU A C 1
ATOM 5442 O O . LEU A 1 682 ? 18.695 -6.056 -57.891 1.00 54.09 682 LEU A O 1
ATOM 5446 N N . ALA A 1 683 ? 19.276 -5.638 -60.004 1.00 65.25 683 ALA A N 1
ATOM 5447 C CA . ALA A 1 683 ? 20.078 -4.436 -59.712 1.00 65.25 683 ALA A CA 1
ATOM 5448 C C . ALA A 1 683 ? 19.343 -3.448 -58.793 1.00 65.25 683 ALA A C 1
ATOM 5450 O O . ALA A 1 683 ? 18.281 -2.929 -59.153 1.00 65.25 683 ALA A O 1
ATOM 5451 N N . TYR A 1 684 ? 19.872 -3.214 -57.588 1.00 71.88 684 TYR A N 1
ATOM 5452 C CA . TYR A 1 684 ? 19.364 -2.154 -56.724 1.00 71.88 684 TYR A CA 1
ATOM 5453 C C . TYR A 1 684 ? 19.715 -0.810 -57.352 1.00 71.88 684 TYR A C 1
ATOM 5455 O O . TYR A 1 684 ? 20.874 -0.546 -57.681 1.00 71.88 684 TYR A O 1
ATOM 5463 N N . SER A 1 685 ? 18.726 0.064 -57.520 1.00 75.06 685 SER A N 1
ATOM 5464 C CA . SER A 1 685 ? 19.037 1.475 -57.729 1.00 75.06 685 SER A CA 1
ATOM 5465 C C . SER A 1 685 ? 19.668 2.063 -56.462 1.00 75.06 685 SER A C 1
ATOM 5467 O O . SER A 1 685 ? 19.588 1.482 -55.383 1.00 75.06 685 SER A O 1
ATOM 5469 N N . SER A 1 686 ? 20.273 3.246 -56.566 1.00 74.88 686 SER A N 1
ATOM 5470 C CA . SER A 1 686 ? 21.015 3.877 -55.461 1.00 74.88 686 SER A CA 1
ATOM 5471 C C . SER A 1 686 ? 20.212 4.104 -54.170 1.00 74.88 686 SER A C 1
ATOM 5473 O O . SER A 1 686 ? 20.809 4.436 -53.153 1.00 74.88 686 SER A O 1
ATOM 5475 N N . ASN A 1 687 ? 18.880 3.990 -54.219 1.00 81.12 687 ASN A N 1
ATOM 5476 C CA . ASN A 1 687 ? 17.978 4.221 -53.088 1.00 81.12 687 ASN A CA 1
ATOM 5477 C C . ASN A 1 687 ? 17.156 2.978 -52.710 1.00 81.12 687 ASN A C 1
ATOM 5479 O O . ASN A 1 687 ? 16.302 3.078 -51.829 1.00 81.12 687 ASN A O 1
ATOM 5483 N N . GLU A 1 688 ? 17.357 1.856 -53.400 1.00 86.62 688 GLU A N 1
ATOM 5484 C CA . GLU A 1 688 ? 16.683 0.589 -53.122 1.00 86.62 688 GLU A CA 1
ATOM 5485 C C . GLU A 1 688 ? 17.615 -0.337 -52.346 1.00 86.62 688 GLU A C 1
ATOM 5487 O O . GLU A 1 688 ? 18.828 -0.297 -52.525 1.00 86.62 688 GLU A O 1
ATOM 5492 N N . GLY A 1 689 ? 17.045 -1.188 -51.509 1.00 87.56 689 GLY A N 1
ATOM 5493 C CA . GLY A 1 689 ? 17.775 -2.154 -50.709 1.00 87.56 689 GLY A CA 1
ATOM 5494 C C . GLY A 1 689 ? 16.841 -3.191 -50.106 1.00 87.56 689 GLY A C 1
ATOM 5495 O O . GLY A 1 689 ? 15.664 -3.284 -50.469 1.00 87.56 689 GLY A O 1
ATOM 5496 N N . GLU A 1 690 ? 17.389 -3.960 -49.183 1.00 89.50 690 GLU A N 1
ATOM 5497 C CA . GLU A 1 690 ? 16.692 -4.948 -48.374 1.00 89.50 690 GLU A CA 1
ATOM 5498 C C . GLU A 1 690 ? 16.413 -4.380 -46.987 1.00 89.50 690 GLU A C 1
ATOM 5500 O O . GLU A 1 690 ? 17.313 -3.820 -46.364 1.00 89.50 690 GLU A O 1
ATOM 5505 N N . ILE A 1 691 ? 15.189 -4.549 -46.491 1.00 93.38 691 ILE A N 1
ATOM 5506 C CA . ILE A 1 691 ? 14.877 -4.339 -45.076 1.00 93.38 691 ILE A CA 1
ATOM 5507 C C . ILE A 1 691 ? 14.835 -5.700 -44.394 1.00 93.38 691 ILE A C 1
ATOM 5509 O O . ILE A 1 691 ? 14.119 -6.589 -44.850 1.00 93.38 691 ILE A O 1
ATOM 5513 N N . TRP A 1 692 ? 15.538 -5.845 -43.279 1.00 93.06 692 TRP A N 1
ATOM 5514 C CA . TRP A 1 692 ? 15.491 -7.057 -42.463 1.00 93.06 692 TRP A CA 1
ATOM 5515 C C . TRP A 1 692 ? 15.557 -6.712 -40.974 1.00 93.06 692 TRP A C 1
ATOM 5517 O O . TRP A 1 692 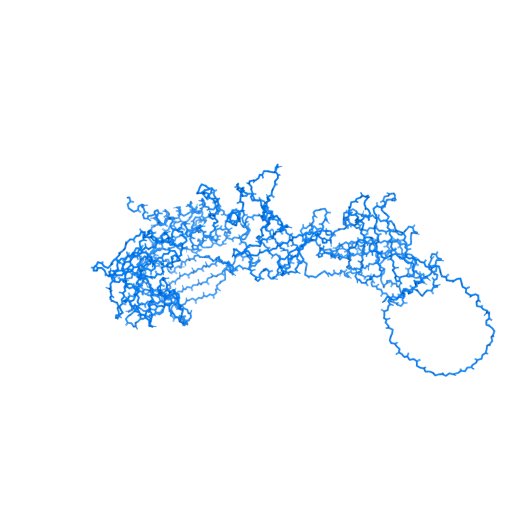? 15.832 -5.568 -40.591 1.00 93.06 692 TRP A O 1
ATOM 5527 N N . SER A 1 693 ? 15.248 -7.684 -40.120 1.00 94.81 693 SER A N 1
ATOM 5528 C CA . SER A 1 693 ? 15.246 -7.515 -38.669 1.00 94.81 693 SER A CA 1
ATOM 5529 C C . SER A 1 693 ? 15.852 -8.726 -37.971 1.00 94.81 693 SER A C 1
ATOM 5531 O O . SER A 1 693 ? 15.700 -9.858 -38.423 1.00 94.81 693 SER A O 1
ATOM 5533 N N . ASP A 1 694 ? 16.540 -8.488 -36.858 1.00 94.81 694 ASP A N 1
ATOM 5534 C CA . ASP A 1 694 ? 17.129 -9.551 -36.042 1.00 94.81 694 ASP A CA 1
ATOM 5535 C C . ASP A 1 694 ? 17.327 -9.079 -34.596 1.00 94.81 694 ASP A C 1
ATOM 5537 O O . ASP A 1 694 ? 17.090 -7.915 -34.263 1.00 94.81 694 ASP A O 1
ATOM 5541 N N . ILE A 1 695 ? 17.736 -9.992 -33.726 1.00 95.38 695 ILE A N 1
ATOM 5542 C CA . ILE A 1 695 ? 18.246 -9.714 -32.394 1.00 95.38 695 ILE A CA 1
ATOM 5543 C C . ILE A 1 695 ? 19.760 -9.874 -32.445 1.00 95.38 695 ILE A C 1
ATOM 5545 O O . ILE A 1 695 ? 20.267 -10.912 -32.860 1.00 95.38 695 ILE A O 1
ATOM 5549 N N . ILE A 1 696 ? 20.480 -8.858 -31.984 1.00 94.94 696 ILE A N 1
ATOM 5550 C CA . ILE A 1 696 ? 21.933 -8.901 -31.866 1.00 94.94 696 ILE A CA 1
ATOM 5551 C C . ILE A 1 696 ? 22.373 -8.999 -30.412 1.00 94.94 696 ILE A C 1
ATOM 5553 O O . ILE A 1 696 ? 21.706 -8.497 -29.499 1.00 94.94 696 ILE A O 1
ATOM 5557 N N . THR A 1 697 ? 23.534 -9.615 -30.220 1.00 93.56 697 THR A N 1
ATOM 5558 C CA . THR A 1 697 ? 24.284 -9.588 -28.960 1.00 93.56 697 THR A CA 1
ATOM 5559 C C . THR A 1 697 ? 25.651 -8.967 -29.224 1.00 93.56 697 THR A C 1
ATOM 5561 O O . THR A 1 697 ? 26.226 -9.158 -30.297 1.00 93.56 697 THR A O 1
ATOM 5564 N N . LEU A 1 698 ? 26.161 -8.194 -28.269 1.00 92.44 698 LEU A N 1
ATOM 5565 C CA . LEU A 1 698 ? 27.517 -7.662 -28.339 1.00 92.44 698 LEU A CA 1
ATOM 5566 C C . LEU A 1 698 ? 28.472 -8.633 -27.647 1.00 92.44 698 LEU A C 1
ATOM 5568 O O . LEU A 1 698 ? 28.175 -9.140 -26.568 1.00 92.44 698 LEU A O 1
ATOM 5572 N N . ILE A 1 699 ? 29.603 -8.894 -28.291 1.00 91.00 699 ILE A N 1
ATOM 5573 C CA . ILE A 1 699 ? 30.718 -9.668 -27.737 1.00 91.00 699 ILE A CA 1
ATOM 5574 C C . ILE A 1 699 ? 32.007 -8.863 -27.872 1.00 91.00 699 ILE A C 1
ATOM 5576 O O . ILE A 1 699 ? 32.067 -7.919 -28.665 1.00 91.00 699 ILE A O 1
ATOM 5580 N N . ASP A 1 700 ? 33.057 -9.258 -27.157 1.00 90.31 700 ASP A N 1
ATOM 5581 C CA . ASP A 1 700 ? 34.378 -8.670 -27.358 1.00 90.31 700 ASP A CA 1
ATOM 5582 C C . ASP A 1 700 ? 34.867 -8.936 -28.786 1.00 90.31 700 ASP A C 1
ATOM 5584 O O . ASP A 1 700 ? 34.822 -10.057 -29.299 1.00 90.31 700 ASP A O 1
ATOM 5588 N N . ALA A 1 701 ? 35.398 -7.907 -29.448 1.00 89.75 701 ALA A N 1
ATOM 5589 C CA . ALA A 1 701 ? 35.951 -8.023 -30.796 1.00 89.75 701 ALA A CA 1
ATOM 5590 C C . ALA A 1 701 ? 37.121 -9.024 -30.870 1.00 89.75 701 ALA A C 1
ATOM 5592 O O . ALA A 1 701 ? 37.454 -9.520 -31.955 1.00 89.75 701 ALA A O 1
ATOM 5593 N N . ALA A 1 702 ? 37.764 -9.307 -29.734 1.00 87.62 702 ALA A N 1
ATOM 5594 C CA . ALA A 1 702 ? 38.809 -10.315 -29.584 1.00 87.62 702 ALA A CA 1
ATOM 5595 C C . ALA A 1 702 ? 38.278 -11.760 -29.633 1.00 87.62 702 ALA A C 1
ATOM 5597 O O . ALA A 1 702 ? 39.038 -12.653 -30.004 1.00 87.62 702 ALA A O 1
ATOM 5598 N N . ASP A 1 703 ? 36.999 -11.975 -29.318 1.00 87.62 703 ASP A N 1
ATOM 5599 C CA . ASP A 1 703 ? 36.367 -13.300 -29.294 1.00 87.62 703 ASP A CA 1
ATOM 5600 C C . ASP A 1 703 ? 35.830 -13.728 -30.669 1.00 87.62 703 ASP A C 1
ATOM 5602 O O . ASP A 1 703 ? 35.445 -14.882 -30.864 1.00 87.62 703 ASP A O 1
ATOM 5606 N N . VAL A 1 704 ? 35.829 -12.818 -31.651 1.00 86.00 704 VAL A N 1
ATOM 5607 C CA . VAL A 1 704 ? 35.457 -13.134 -33.035 1.00 86.00 704 VAL A CA 1
ATOM 5608 C C . VAL A 1 704 ? 36.510 -14.063 -33.656 1.00 86.00 704 VAL A C 1
ATOM 5610 O O . VAL A 1 704 ? 37.696 -13.719 -33.642 1.00 86.00 704 VAL A O 1
ATOM 5613 N N . PRO A 1 705 ? 36.115 -15.205 -34.249 1.00 78.31 705 PRO A N 1
ATOM 5614 C CA . PRO A 1 705 ? 37.058 -16.147 -34.840 1.00 78.31 705 PRO A CA 1
ATOM 5615 C C . PRO A 1 705 ? 37.870 -15.531 -35.990 1.00 78.31 705 PRO A C 1
ATOM 5617 O O . PRO A 1 705 ? 37.353 -14.804 -36.842 1.00 78.31 705 PRO A O 1
ATOM 5620 N N . ASP A 1 706 ? 39.161 -15.869 -36.047 1.00 67.38 706 ASP A N 1
ATOM 5621 C CA . ASP A 1 706 ? 40.041 -15.478 -37.149 1.00 67.38 706 ASP A CA 1
ATOM 5622 C C . ASP A 1 706 ? 39.697 -16.271 -38.418 1.00 67.38 706 ASP A C 1
ATOM 5624 O O . ASP A 1 706 ? 40.078 -17.433 -38.576 1.00 67.38 706 ASP A O 1
ATOM 5628 N N . VAL A 1 707 ? 39.023 -15.622 -39.369 1.00 65.25 707 VAL A N 1
ATOM 5629 C CA . VAL A 1 707 ? 38.710 -16.223 -40.672 1.00 65.25 707 VAL A CA 1
ATOM 5630 C C . VAL A 1 707 ? 39.753 -15.803 -41.715 1.00 65.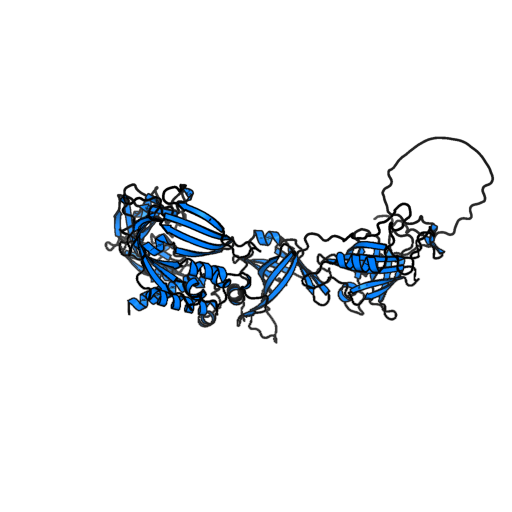25 707 VAL A C 1
ATOM 5632 O O . VAL A 1 707 ? 39.919 -14.617 -42.034 1.00 65.25 707 VAL A O 1
ATOM 5635 N N . THR A 1 708 ? 40.477 -16.786 -42.260 1.00 58.16 708 THR A N 1
ATOM 5636 C CA . THR A 1 708 ? 41.425 -16.603 -43.373 1.00 58.16 708 THR A CA 1
ATOM 5637 C C . THR A 1 708 ? 40.876 -17.253 -44.649 1.00 58.16 708 THR A C 1
ATOM 5639 O O . THR A 1 708 ? 40.745 -18.474 -44.694 1.00 58.16 708 THR A O 1
ATOM 5642 N N . PRO A 1 709 ? 40.555 -16.475 -45.703 1.00 51.97 709 PRO A N 1
ATOM 5643 C CA . PRO A 1 709 ? 40.126 -17.034 -46.986 1.00 51.97 709 PRO A CA 1
ATOM 5644 C C . PRO A 1 709 ? 41.252 -17.842 -47.653 1.00 51.97 709 PRO A C 1
ATOM 5646 O O . PRO A 1 709 ? 42.398 -17.386 -47.680 1.00 51.97 709 PRO A O 1
ATOM 5649 N N . ILE A 1 710 ? 40.937 -19.002 -48.240 1.00 48.62 710 ILE A N 1
ATOM 5650 C CA . ILE A 1 710 ? 41.860 -19.747 -49.114 1.00 48.62 710 ILE A CA 1
ATOM 5651 C C . ILE A 1 710 ? 41.529 -19.403 -50.574 1.00 48.62 710 ILE A C 1
ATOM 5653 O O . ILE A 1 710 ? 40.364 -19.413 -50.958 1.00 48.62 710 ILE A O 1
ATOM 5657 N N . GLU A 1 711 ? 42.532 -19.099 -51.407 1.00 45.69 711 GLU A N 1
ATOM 5658 C CA . GLU A 1 711 ? 42.325 -18.989 -52.861 1.00 45.69 711 GLU A CA 1
ATOM 5659 C C . GLU A 1 711 ? 41.845 -20.332 -53.430 1.00 45.69 711 GLU A C 1
ATOM 5661 O O . GLU A 1 711 ? 42.413 -21.382 -53.120 1.00 45.69 711 GLU A O 1
ATOM 5666 N N . ALA A 1 712 ? 40.823 -20.298 -54.292 1.00 42.75 712 ALA A N 1
ATOM 5667 C CA . ALA A 1 712 ? 40.363 -21.485 -55.003 1.00 42.75 712 ALA A CA 1
ATOM 5668 C C . ALA A 1 712 ? 41.553 -22.174 -55.705 1.00 42.75 712 ALA A C 1
ATOM 5670 O O . ALA A 1 712 ? 42.377 -21.484 -56.321 1.00 42.75 712 ALA A O 1
ATOM 5671 N N . PRO A 1 713 ? 41.675 -23.515 -55.637 1.00 43.31 713 PRO A N 1
ATOM 5672 C CA . PRO A 1 713 ? 42.720 -24.213 -56.369 1.00 43.31 713 PRO A CA 1
ATOM 5673 C C . PRO A 1 713 ? 42.623 -23.851 -57.863 1.00 43.31 713 PRO A C 1
ATOM 5675 O O . PRO A 1 713 ? 41.513 -23.727 -58.389 1.00 43.31 713 PRO A O 1
ATOM 5678 N N . PRO A 1 714 ? 43.758 -23.641 -58.559 1.00 38.50 714 PRO A N 1
ATOM 5679 C CA . PRO A 1 714 ? 43.744 -23.266 -59.967 1.00 38.50 714 PRO A CA 1
ATOM 5680 C C . PRO A 1 714 ? 42.949 -24.303 -60.762 1.00 38.50 714 PRO A C 1
ATOM 5682 O O . PRO A 1 714 ? 43.161 -25.502 -60.582 1.00 38.50 714 PRO A O 1
ATOM 5685 N N . ALA A 1 715 ? 42.037 -23.832 -61.618 1.00 40.41 715 ALA A N 1
ATOM 5686 C CA . ALA A 1 715 ? 41.175 -24.688 -62.422 1.00 40.41 715 ALA A CA 1
ATOM 5687 C C . ALA A 1 715 ? 42.007 -25.765 -63.136 1.00 40.41 715 ALA A C 1
ATOM 5689 O O . ALA A 1 715 ? 42.905 -25.441 -63.919 1.00 40.41 715 ALA A O 1
ATOM 5690 N N . GLU A 1 716 ? 41.727 -27.043 -62.866 1.00 38.75 716 GLU A N 1
ATOM 5691 C CA . GLU A 1 716 ? 42.293 -28.123 -63.667 1.00 38.75 716 GLU A CA 1
ATOM 5692 C C . GLU A 1 716 ? 41.788 -27.965 -65.106 1.00 38.75 716 GLU A C 1
ATOM 5694 O O . GLU A 1 716 ? 40.581 -27.959 -65.360 1.00 38.75 716 GLU A O 1
ATOM 5699 N N . GLU A 1 717 ? 42.714 -27.824 -66.059 1.00 33.72 717 GLU A N 1
ATOM 5700 C CA . GLU A 1 717 ? 42.401 -27.901 -67.484 1.00 33.72 717 GLU A CA 1
ATOM 5701 C C . GLU A 1 717 ? 41.753 -29.261 -67.761 1.00 33.72 717 GLU A C 1
ATOM 5703 O O . GLU A 1 717 ? 42.421 -30.295 -67.828 1.00 33.72 717 GLU A O 1
ATOM 5708 N N . THR A 1 718 ? 40.432 -29.275 -67.918 1.00 35.91 718 THR A N 1
ATOM 5709 C CA . THR A 1 718 ? 39.708 -30.471 -68.337 1.00 35.91 718 THR A CA 1
ATOM 5710 C C . THR A 1 718 ? 40.157 -30.815 -69.762 1.00 35.91 718 THR A C 1
ATOM 5712 O O . THR A 1 718 ? 40.012 -29.976 -70.659 1.00 35.91 718 THR A O 1
ATOM 5715 N N . PRO A 1 719 ? 40.694 -32.020 -70.038 1.00 33.81 719 PRO A N 1
ATOM 5716 C CA . PRO A 1 719 ? 40.955 -32.423 -71.409 1.00 33.81 719 PRO A CA 1
ATOM 5717 C C . PRO A 1 719 ? 39.619 -32.555 -72.142 1.00 33.81 719 PRO A C 1
ATOM 5719 O O . PRO A 1 719 ? 38.663 -33.129 -71.620 1.00 33.81 719 PRO A O 1
ATOM 5722 N N . ALA A 1 720 ? 39.563 -32.020 -73.360 1.00 31.55 720 ALA A N 1
ATOM 5723 C CA . ALA A 1 720 ? 38.392 -32.076 -74.220 1.00 31.55 720 ALA A CA 1
ATOM 5724 C C . ALA A 1 720 ? 37.860 -33.514 -74.370 1.00 31.55 720 ALA A C 1
ATOM 5726 O O . ALA A 1 720 ? 38.587 -34.429 -74.758 1.00 31.55 720 ALA A O 1
ATOM 5727 N N . SER A 1 721 ? 36.568 -33.681 -74.089 1.00 30.30 721 SER A N 1
ATOM 5728 C CA . SER A 1 721 ? 35.793 -34.879 -74.398 1.00 30.30 721 SER A CA 1
ATOM 5729 C C . SER A 1 721 ? 35.556 -34.980 -75.911 1.00 30.30 721 SER A C 1
ATOM 5731 O O . SER A 1 721 ? 34.919 -34.109 -76.504 1.00 30.30 721 SER A O 1
ATOM 5733 N N . GLU A 1 722 ? 36.039 -36.061 -76.528 1.00 30.48 722 GLU A N 1
ATOM 5734 C CA . GLU A 1 722 ? 35.454 -36.623 -77.747 1.00 30.48 722 GLU A CA 1
ATOM 5735 C C . GLU A 1 722 ? 34.706 -37.918 -77.386 1.00 30.48 722 GLU A C 1
ATOM 5737 O O . GLU A 1 722 ? 35.319 -38.887 -76.947 1.00 30.48 722 GLU A O 1
ATOM 5742 N N . GLY A 1 723 ? 33.399 -37.946 -77.671 1.00 28.38 723 GLY A N 1
ATOM 5743 C CA . GLY A 1 723 ? 32.741 -39.115 -78.268 1.00 28.38 723 GLY A CA 1
ATOM 5744 C C . GLY A 1 723 ? 32.075 -40.159 -77.359 1.00 28.38 723 GLY A C 1
ATOM 5745 O O . GLY A 1 723 ? 32.729 -41.072 -76.878 1.00 28.38 723 GLY A O 1
ATOM 5746 N N . ASP A 1 724 ? 30.741 -40.065 -77.308 1.00 31.27 724 ASP A N 1
ATOM 5747 C CA . ASP A 1 724 ? 29.731 -41.114 -77.588 1.00 31.27 724 ASP A CA 1
ATOM 5748 C C . ASP A 1 724 ? 29.742 -42.462 -76.819 1.00 31.27 724 ASP A C 1
ATOM 5750 O O . ASP A 1 724 ? 30.701 -43.231 -76.865 1.00 31.27 724 ASP A O 1
ATOM 5754 N N . GLY A 1 725 ? 28.590 -42.819 -76.222 1.00 27.42 725 GLY A N 1
ATOM 5755 C CA . GLY A 1 725 ? 28.308 -44.179 -75.736 1.00 27.42 725 GLY A CA 1
ATOM 5756 C C . GLY A 1 725 ? 27.265 -44.301 -74.611 1.00 27.42 725 GLY A C 1
ATOM 5757 O O . GLY A 1 725 ? 27.563 -44.100 -73.443 1.00 27.42 725 GLY A O 1
ATOM 5758 N N . THR A 1 726 ? 26.050 -44.711 -74.978 1.00 32.12 726 THR A N 1
ATOM 5759 C CA . THR A 1 726 ? 24.887 -45.136 -74.159 1.00 32.12 726 THR A CA 1
ATOM 5760 C C . THR A 1 726 ? 25.129 -46.269 -73.138 1.00 32.12 726 THR A C 1
ATOM 5762 O O . THR A 1 726 ? 25.760 -47.247 -73.531 1.00 32.12 726 THR A O 1
ATOM 5765 N N . SER A 1 727 ? 24.473 -46.237 -71.953 1.00 27.83 727 SER A N 1
ATOM 5766 C CA . SER A 1 727 ? 23.483 -47.242 -71.442 1.00 27.83 727 SER A CA 1
ATOM 5767 C C . SER A 1 727 ? 23.157 -47.137 -69.924 1.00 27.83 727 SER A C 1
ATOM 5769 O O . SER A 1 727 ? 24.061 -46.885 -69.136 1.00 27.83 727 SER A O 1
ATOM 5771 N N . ASP A 1 728 ? 21.880 -47.396 -69.578 1.00 29.92 728 ASP A N 1
ATOM 5772 C CA . ASP A 1 728 ? 21.194 -47.632 -68.270 1.00 29.92 728 ASP A CA 1
ATOM 5773 C C . ASP A 1 728 ? 22.011 -48.254 -67.106 1.00 29.92 728 ASP A C 1
ATOM 5775 O O . ASP A 1 728 ? 22.841 -49.127 -67.351 1.00 29.92 728 ASP A O 1
ATOM 5779 N N . ASP A 1 729 ? 21.724 -47.937 -65.825 1.00 28.58 729 ASP A N 1
ATOM 5780 C CA . ASP A 1 729 ? 20.609 -48.479 -64.997 1.00 28.58 729 ASP A CA 1
ATOM 5781 C C . ASP A 1 729 ? 20.749 -48.095 -63.485 1.00 28.58 729 ASP A C 1
ATOM 5783 O O . ASP A 1 729 ? 21.838 -48.157 -62.922 1.00 28.58 729 ASP A O 1
ATOM 5787 N N . GLY A 1 730 ? 19.628 -47.755 -62.828 1.00 27.11 730 GLY A N 1
ATOM 5788 C CA . GLY A 1 730 ? 19.252 -48.142 -61.447 1.00 27.11 730 GLY A CA 1
ATOM 5789 C C . GLY A 1 730 ? 19.973 -47.684 -60.146 1.00 27.11 730 GLY A C 1
ATOM 5790 O O . GLY A 1 730 ? 20.968 -48.269 -59.737 1.00 27.11 730 GLY A O 1
ATOM 5791 N N . THR A 1 731 ? 19.219 -46.904 -59.344 1.00 26.22 731 THR A N 1
ATOM 5792 C CA . THR A 1 731 ? 18.914 -47.030 -57.878 1.00 26.22 731 THR A CA 1
ATOM 5793 C C . THR A 1 731 ? 19.681 -46.286 -56.757 1.00 26.22 731 THR A C 1
ATOM 5795 O O . THR A 1 731 ? 20.893 -46.390 -56.629 1.00 26.22 731 THR A O 1
ATOM 5798 N N . SER A 1 732 ? 18.846 -45.733 -55.844 1.00 25.56 732 SER A N 1
ATOM 5799 C CA . SER A 1 732 ? 19.040 -45.288 -54.438 1.00 25.56 732 SER A CA 1
ATOM 5800 C C . SER A 1 732 ? 19.826 -43.986 -54.212 1.00 25.56 732 SER A C 1
ATOM 5802 O O . SER A 1 732 ? 20.811 -43.748 -54.885 1.00 25.56 732 SER A O 1
ATOM 5804 N N . GLU A 1 733 ? 19.484 -43.082 -53.292 1.00 25.39 733 GLU A N 1
ATOM 5805 C CA . GLU A 1 733 ? 18.616 -43.138 -52.112 1.00 25.39 733 GLU A CA 1
ATOM 5806 C C . GLU A 1 733 ? 18.270 -41.685 -51.729 1.00 25.39 733 GLU A C 1
ATOM 5808 O O . GLU A 1 733 ? 19.111 -40.795 -51.819 1.00 25.39 733 GLU A O 1
ATOM 58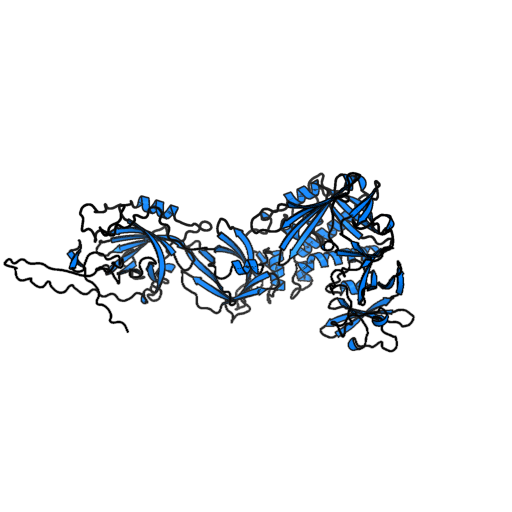13 N N . SER A 1 734 ? 17.019 -41.426 -51.357 1.00 30.47 734 SER A N 1
ATOM 5814 C CA . SER A 1 734 ? 16.535 -40.115 -50.925 1.00 30.47 734 SER A CA 1
ATOM 5815 C C . SER A 1 734 ? 16.907 -39.853 -49.464 1.00 30.47 734 SER A C 1
ATOM 5817 O O . SER A 1 734 ? 16.261 -40.393 -48.564 1.00 30.47 734 SER A O 1
ATOM 5819 N N . THR A 1 735 ? 17.899 -39.000 -49.232 1.00 26.59 735 THR A N 1
ATOM 5820 C CA . THR A 1 735 ? 18.062 -38.234 -47.988 1.00 26.59 735 THR A CA 1
ATOM 5821 C C . THR A 1 735 ? 17.335 -36.891 -48.138 1.00 26.59 735 THR A C 1
ATOM 5823 O O . THR A 1 735 ? 17.435 -36.278 -49.202 1.00 26.59 735 THR A O 1
ATOM 5826 N N . PRO A 1 736 ? 16.570 -36.422 -47.134 1.00 28.44 736 PRO A N 1
ATOM 5827 C CA . PRO A 1 736 ? 16.026 -35.066 -47.166 1.00 28.44 736 PRO A CA 1
ATOM 5828 C C . PRO A 1 736 ? 17.191 -34.065 -47.056 1.00 28.44 736 PRO A C 1
ATOM 5830 O O . PRO A 1 736 ? 18.107 -34.335 -46.272 1.00 28.44 736 PRO A O 1
ATOM 5833 N N . PRO A 1 737 ? 17.207 -32.944 -47.800 1.00 29.17 737 PRO A N 1
ATOM 5834 C CA . PRO A 1 737 ? 18.194 -31.907 -47.552 1.00 29.17 737 PRO A CA 1
ATOM 5835 C C . PRO A 1 737 ? 17.897 -31.274 -46.193 1.00 29.17 737 PRO A C 1
ATOM 5837 O O . PRO A 1 737 ? 16.750 -30.954 -45.878 1.00 29.17 737 PRO A O 1
ATOM 5840 N N . VAL A 1 738 ? 18.946 -31.141 -45.391 1.00 29.95 738 VAL A N 1
ATOM 5841 C CA . VAL A 1 738 ? 19.028 -30.138 -44.334 1.00 29.95 738 VAL A CA 1
ATOM 5842 C C . VAL A 1 738 ? 19.039 -28.788 -45.055 1.00 29.95 738 VAL A C 1
ATOM 5844 O O . VAL A 1 738 ? 19.842 -28.603 -45.967 1.00 29.95 738 VAL A O 1
ATOM 5847 N N . GLU A 1 739 ? 18.100 -27.904 -44.721 1.00 34.50 739 GLU A N 1
ATOM 5848 C CA . GLU A 1 739 ? 18.083 -26.514 -45.189 1.00 34.50 739 GLU A CA 1
ATOM 5849 C C . GLU A 1 739 ? 19.241 -25.766 -44.507 1.00 34.50 739 GLU A C 1
ATOM 5851 O O . GLU A 1 739 ? 19.069 -25.180 -43.443 1.00 34.50 739 GLU A O 1
ATOM 5856 N N . GLU A 1 740 ? 20.440 -25.854 -45.082 1.00 37.81 740 GLU A N 1
ATOM 5857 C CA . GLU A 1 740 ? 21.481 -24.844 -44.892 1.00 37.81 740 GLU A CA 1
ATOM 5858 C C . GLU A 1 740 ? 21.303 -23.800 -45.995 1.00 37.81 740 GLU A C 1
ATOM 5860 O O . GLU A 1 740 ? 21.385 -24.117 -47.187 1.00 37.81 740 GLU A O 1
ATOM 5865 N N . ASP A 1 741 ? 21.018 -22.568 -45.576 1.00 45.06 741 ASP A N 1
ATOM 5866 C CA . ASP A 1 741 ? 21.000 -21.384 -46.427 1.00 45.06 741 ASP A CA 1
ATOM 5867 C C . ASP A 1 741 ? 22.420 -21.184 -46.960 1.00 45.06 741 ASP A C 1
ATOM 5869 O O . ASP A 1 741 ? 23.311 -20.674 -46.282 1.00 45.06 741 ASP A O 1
ATOM 5873 N N . THR A 1 742 ? 22.679 -21.721 -48.146 1.00 42.44 742 THR A N 1
ATOM 5874 C CA . THR A 1 742 ? 24.000 -21.675 -48.757 1.00 42.44 742 THR A CA 1
ATOM 5875 C C . THR A 1 742 ? 23.921 -20.732 -49.935 1.00 42.44 742 THR A C 1
ATOM 5877 O O . THR A 1 742 ? 23.155 -20.925 -50.879 1.00 42.44 742 THR A O 1
ATOM 5880 N N . GLY A 1 743 ? 24.720 -19.668 -49.856 1.00 48.03 743 GLY A N 1
ATOM 5881 C CA . GLY A 1 743 ? 24.997 -18.807 -50.994 1.00 48.03 743 GLY A CA 1
ATOM 5882 C C . GLY A 1 743 ? 25.561 -19.589 -52.193 1.00 48.03 743 GLY A C 1
ATOM 5883 O O . GLY A 1 743 ? 25.636 -20.816 -52.169 1.00 48.03 743 GLY A O 1
ATOM 5884 N N . PRO A 1 744 ? 25.980 -18.901 -53.267 1.00 48.44 744 PRO A N 1
ATOM 5885 C CA . PRO A 1 744 ? 26.410 -19.564 -54.496 1.00 48.44 744 PRO A CA 1
ATOM 5886 C C . PRO A 1 744 ? 27.470 -20.651 -54.245 1.00 48.44 744 PRO A C 1
ATOM 5888 O O . PRO A 1 744 ? 28.319 -20.488 -53.372 1.00 48.44 744 PRO A O 1
ATOM 5891 N N . ASP A 1 745 ? 27.448 -21.729 -55.036 1.00 51.62 745 ASP A N 1
ATOM 5892 C CA . ASP A 1 745 ? 28.398 -22.848 -54.927 1.00 51.62 745 ASP A CA 1
ATOM 5893 C C . ASP A 1 745 ? 29.862 -22.364 -54.974 1.00 51.62 745 ASP A C 1
ATOM 5895 O O . ASP A 1 745 ? 30.204 -21.480 -55.777 1.00 51.62 745 ASP A O 1
ATOM 5899 N N . ALA A 1 746 ? 30.771 -22.981 -54.201 1.00 49.62 746 ALA A N 1
ATOM 5900 C CA . ALA A 1 746 ? 32.210 -22.715 -54.343 1.00 49.62 746 ALA A CA 1
ATOM 5901 C C . ALA A 1 746 ? 32.690 -22.853 -55.786 1.00 49.62 746 ALA A C 1
ATOM 5903 O O . ALA A 1 746 ? 32.383 -23.809 -56.495 1.00 49.62 746 ALA A O 1
ATOM 5904 N N . GLY A 1 747 ? 33.500 -21.887 -56.210 1.00 47.38 747 GLY A N 1
ATOM 5905 C CA . GLY A 1 747 ? 33.899 -21.716 -57.600 1.00 47.38 747 GLY A CA 1
ATOM 5906 C C . GLY A 1 747 ? 33.080 -20.663 -58.350 1.00 47.38 747 GLY A C 1
ATOM 5907 O O . GLY A 1 747 ? 33.507 -20.243 -59.426 1.00 47.38 747 GLY A O 1
ATOM 5908 N N . THR A 1 748 ? 31.954 -20.189 -57.802 1.00 53.22 748 THR A N 1
ATOM 5909 C CA . THR A 1 748 ? 31.154 -19.130 -58.436 1.00 53.22 748 THR A CA 1
ATOM 5910 C C . THR A 1 748 ? 31.935 -17.820 -58.495 1.00 53.22 748 THR A C 1
ATOM 5912 O O . THR A 1 748 ? 32.417 -17.324 -57.479 1.00 53.22 748 THR A O 1
ATOM 5915 N N . ILE A 1 749 ? 32.069 -17.244 -59.690 1.00 53.66 749 ILE A N 1
ATOM 5916 C CA . ILE A 1 749 ? 32.666 -15.917 -59.867 1.00 53.66 749 ILE A CA 1
ATOM 5917 C C . ILE A 1 749 ? 31.605 -14.873 -59.514 1.00 53.66 749 ILE A C 1
ATOM 5919 O O . ILE A 1 749 ? 30.581 -14.774 -60.185 1.00 53.66 749 ILE A O 1
ATOM 5923 N N . LEU A 1 750 ? 31.867 -14.106 -58.461 1.00 56.28 750 LEU A N 1
ATOM 5924 C CA . LEU A 1 750 ? 31.052 -12.981 -58.019 1.00 56.28 750 LEU A CA 1
ATOM 5925 C C . LEU A 1 750 ? 31.193 -11.795 -58.990 1.00 56.28 750 LEU A C 1
ATOM 5927 O O . LEU A 1 750 ? 32.121 -11.730 -59.801 1.00 56.28 750 LEU A O 1
ATOM 5931 N N . ASN A 1 751 ? 30.306 -10.803 -58.880 1.00 54.44 751 ASN A N 1
ATOM 5932 C CA . ASN A 1 751 ? 30.285 -9.632 -59.774 1.00 54.44 751 ASN A CA 1
ATOM 5933 C C . ASN A 1 751 ? 31.558 -8.768 -59.734 1.00 54.44 751 ASN A C 1
ATOM 5935 O O . ASN A 1 751 ? 31.805 -7.981 -60.648 1.00 54.44 751 ASN A O 1
ATOM 5939 N N . ASP A 1 752 ? 32.376 -8.915 -58.694 1.00 50.78 752 ASP A N 1
ATOM 5940 C CA . ASP A 1 752 ? 33.679 -8.260 -58.543 1.00 50.78 752 ASP A CA 1
ATOM 5941 C C . ASP A 1 752 ? 34.838 -9.047 -59.197 1.00 50.78 752 ASP A C 1
ATOM 5943 O O . ASP A 1 752 ? 35.993 -8.618 -59.141 1.00 50.78 752 ASP A O 1
ATOM 5947 N N . GLY A 1 753 ? 34.545 -10.187 -59.832 1.00 51.94 753 GLY A N 1
ATOM 5948 C CA . GLY A 1 753 ? 35.520 -11.077 -60.457 1.00 51.94 753 GLY A CA 1
ATOM 5949 C C . GLY A 1 753 ? 36.238 -12.016 -59.482 1.00 51.94 753 GLY A C 1
ATOM 5950 O O . GLY A 1 753 ? 37.143 -12.732 -59.915 1.00 51.94 753 GLY A O 1
ATOM 5951 N N . LYS A 1 754 ? 35.870 -12.028 -58.192 1.00 53.97 754 LYS A N 1
ATOM 5952 C CA . LYS A 1 754 ? 36.427 -12.954 -57.196 1.00 53.97 754 LYS A CA 1
ATOM 5953 C C . LYS A 1 754 ? 35.655 -14.267 -57.180 1.00 53.97 754 LYS A C 1
ATOM 5955 O O . LYS A 1 754 ? 34.445 -14.297 -57.368 1.00 53.97 754 LYS A O 1
ATOM 5960 N N . THR A 1 755 ? 36.364 -15.354 -56.915 1.00 57.25 755 THR A N 1
ATOM 5961 C CA . THR A 1 755 ? 35.781 -16.692 -56.818 1.00 57.25 755 THR A CA 1
ATOM 5962 C C . THR A 1 755 ? 35.311 -16.964 -55.390 1.00 57.25 755 THR A C 1
ATOM 5964 O O . THR A 1 755 ? 36.072 -16.773 -54.443 1.00 57.25 755 THR A O 1
ATOM 5967 N N . CYS A 1 756 ? 34.079 -17.440 -55.245 1.00 57.66 756 CYS A N 1
ATOM 5968 C CA . CYS A 1 756 ? 33.529 -18.024 -54.026 1.00 57.66 756 CYS A CA 1
ATOM 5969 C C . CYS A 1 756 ? 34.415 -19.205 -53.589 1.00 57.66 756 CYS A C 1
ATOM 5971 O O . CYS A 1 756 ? 34.660 -20.129 -54.367 1.00 57.66 756 CYS A O 1
ATOM 5973 N N . ALA A 1 757 ? 34.970 -19.133 -52.379 1.00 54.03 757 ALA A N 1
ATOM 5974 C CA . ALA A 1 757 ? 35.881 -20.130 -51.824 1.00 54.03 757 ALA A CA 1
ATOM 5975 C C . ALA A 1 757 ? 35.425 -20.508 -50.407 1.00 54.03 757 ALA A C 1
ATOM 5977 O O . ALA A 1 757 ? 35.263 -19.619 -49.573 1.00 54.03 757 ALA A O 1
ATOM 5978 N N . TYR A 1 758 ? 35.221 -21.806 -50.148 1.00 52.44 758 TYR A N 1
ATOM 5979 C CA . TYR A 1 758 ? 34.889 -22.327 -48.815 1.00 52.44 758 TYR A CA 1
ATOM 5980 C C . TYR A 1 758 ? 36.128 -22.439 -47.911 1.00 52.44 758 TYR A C 1
ATOM 5982 O O . TYR A 1 758 ? 37.265 -22.544 -48.386 1.00 52.44 758 TYR A O 1
ATOM 5990 N N . LEU A 1 759 ? 35.887 -22.461 -46.597 1.00 49.66 759 LEU A N 1
ATOM 5991 C CA . LEU A 1 759 ? 36.883 -22.773 -45.570 1.00 49.66 759 LEU A CA 1
ATOM 5992 C C . LEU A 1 759 ? 37.207 -24.283 -45.531 1.00 49.66 759 LEU A C 1
ATOM 5994 O O . LEU A 1 759 ? 36.386 -25.104 -45.941 1.00 49.66 759 LEU A O 1
ATOM 5998 N N . PRO A 1 760 ? 38.388 -24.694 -45.029 1.00 42.19 760 PRO A N 1
ATOM 5999 C CA . PRO A 1 760 ? 38.639 -26.095 -44.713 1.00 42.19 760 PRO A CA 1
ATOM 6000 C C . PRO A 1 760 ? 37.840 -26.502 -43.466 1.00 42.19 760 PRO A C 1
ATOM 6002 O O . PRO A 1 760 ? 37.829 -25.770 -42.476 1.00 42.19 760 PRO A O 1
ATOM 6005 N N . GLU A 1 761 ? 37.248 -27.701 -43.470 1.00 36.69 761 GLU A N 1
ATOM 6006 C CA . GLU A 1 761 ? 36.767 -28.332 -42.236 1.00 36.69 761 GLU A CA 1
ATOM 6007 C C . GLU A 1 761 ? 37.917 -28.387 -41.222 1.00 36.69 761 GLU A C 1
ATOM 6009 O O . GLU A 1 761 ? 38.977 -28.974 -41.476 1.00 36.69 761 GLU A O 1
ATOM 6014 N N . THR A 1 762 ? 37.714 -27.789 -40.051 1.00 34.78 762 THR A N 1
ATOM 6015 C CA . THR A 1 762 ? 38.607 -28.036 -38.920 1.00 34.78 762 THR A CA 1
ATOM 6016 C C . THR A 1 762 ? 38.303 -29.453 -38.426 1.00 34.78 762 THR A C 1
ATOM 6018 O O . THR A 1 762 ? 37.153 -29.716 -38.075 1.00 34.78 762 THR A O 1
ATOM 6021 N N . PRO A 1 763 ? 39.261 -30.400 -38.384 1.00 32.16 763 PRO A N 1
ATOM 6022 C CA . PRO A 1 763 ? 38.981 -31.703 -37.796 1.00 32.16 763 PRO A CA 1
ATOM 6023 C C . PRO A 1 763 ? 38.659 -31.506 -36.310 1.00 32.16 763 PRO A C 1
ATOM 6025 O O . PRO A 1 763 ? 39.446 -30.901 -35.579 1.00 32.16 763 PRO A O 1
ATOM 6028 N N . ALA A 1 764 ? 37.491 -31.994 -35.892 1.00 31.44 764 ALA A N 1
ATOM 6029 C CA . ALA A 1 764 ? 37.004 -31.886 -34.520 1.00 31.44 764 ALA A CA 1
ATOM 6030 C C . ALA A 1 764 ? 38.023 -32.437 -33.495 1.00 31.44 764 ALA A C 1
ATOM 6032 O O . ALA A 1 764 ? 38.651 -33.468 -33.775 1.00 31.44 764 ALA A O 1
ATOM 6033 N N . PRO A 1 765 ? 38.192 -31.794 -32.320 1.00 35.31 765 PRO A N 1
ATOM 6034 C CA . PRO A 1 765 ? 38.847 -32.417 -31.172 1.00 35.31 765 PRO A CA 1
ATOM 6035 C C . PRO A 1 765 ? 38.011 -33.543 -30.546 1.00 35.31 765 PRO A C 1
ATOM 6037 O O . PRO A 1 765 ? 36.763 -33.427 -30.509 1.00 35.31 765 PRO A O 1
#

Secondary structure (DSSP, 8-state):
-HHHHHHHHHHHHHHHHHHGGG---TT--HHHHTT-HHHHHHHHHHHHHHHHHHTPEEP-HHHHHHH-EEEEEEEE-SS-EEEEEEEEEE-SS-EEEEEEEEE--SS-----EEEEEEETTTPPPPGGG--EEEEETTEEEEE-S-EEEEEE-SS-EEEEETT--GGG---EEEEEEEEE-TTSBHHHHT-STTTTTGGGGS-TT-BPPTT-EEEEEEEEESS-EEEEE--GGG-STTB--BTT-TTS---SGGGGEEEGGG--SSGGGS-EEEEETTEEEEEEESSS-EEEEEEEEETTEEEEEEEEEEEEEEETTEEEEEEE--HHHHHH-S----S-SEEEEEEETTEEEEEEEE-TT--EEEEEE-HHHHHHHHHH--GGGSPPS---EE---TT--HHHHHHHHHHH---BPPPHHHHHTTBT-EEEEE-TT--EEEEEE-TTSBEEEEETTEEPP---EEEE-TTSPEEEES-TT-TT-EEEEEEEEEETTTTEEEEEEEEE----SSS----EEEEEEEEEEES------TT---EETTTTEESS-EEHHHHHHHHHHH---BTTB-----HHHHHSSTT-SSS-EEEEESS-TTEEEEEEEEEETTEEEEEEEESSSSS--EEEEEEE-TT--EEEEETTSSEEEEEEEEEE-SSSEEEEEEEEESS--S-GGGPPPTTEEEEEEEEEEEEETTSS----PPPPPPPP-PPPP-------------PPPP-----SPTT-B-TTSPBP-PPPPPPP-

Organism: NCBI:txid1195763

Foldseek 3Di:
DVVVVVLVLVLVVFLCLLPVVQFFDPPDDPVRCCVFPLSVLLSVLQVVQSVQQVVFDWFQVLVCQAQWWKDWFWDDDLVWTKIKMWTWHDNPPKIKIWIWMDTDDQDDKRDTDGDDMDILPDDDDDPVLFFKWWQFLVGTFTFNPDWIWPDHDRAWTKIDGSRDDVNRLFIKIKGKTKGWQAFPFLQSNQSGSGRNVLCLQFARNQGAHPPKMKMKMKMATSFKMWMFGDCPPNDCPFFWDWPLCRVDTAQDPVQQEFEPVQDDPASNRARWTDQAPFWIWGFYDPVQRKIWIWGDPDDRDIDTPDMWHWDWDDDSRWIKIKIFADPVSVVRGPCRPDPHRIKIWTRDPRGIGIIDIGHGPDIDIDMIIRPSSVVSSSVRGTLVSNAPQDKDWDWFCLPDDPRSVSSVCSRRPQLAFARPVNVVVQAQWWWWDADPQQWIKTKHQHPVQAIWIFTLLDTDDAGKGWDQDSSRWIKIDRHPVPVQWIWIWRWSHADPVLQKTKTWIFTGDDDDPDPPHTIRMIHIDMTHTDPDDDAQCVPFQPADLVQRDGVDKDFPVRLVVSLVVLARQDPNGGNAADCCSAENDQPDQQRHKWKAFPVARQWIWGFYSPDDPQWGKTWTGGQFWQPRTFIKTWDADPRRWIWIAGPVRFKIKTWTFRDDSSNKTKIKMWIDGNWADPDPVRDDDPGITGIDITIIGMDRSVPNDDDDFDADDPDDPDPDDDDDDDDDDDDDDDDPDDPDSYGDDFQDQIPVRGTGGHDDDDPDD

Sequence (765 aa):
MLFAYQDINTIATDIRDTLFPKLGLQGLTLKDLMQLSLVNTMIDGRIERFFTEQAATEADIQAILNDGYWQISTENSNAAVGIHADQTLYDGAETTVNEFRWNKDGNQAISLAEFFTYFSNSTSFSTDDIQLQVLTNEGWTGMFNYLKVVAITRQSAVLTDAALDKEDEAGIRLSAGVYPLEGKRIHDFLSSKDNHYITRYIKPDAQFSAGSSGFYFTWRPENETYLLCDNTNGQDECRISPYAQPDIDYVTLDEVITPLEDVGAEIDSVNGFKLSDNIVVELIDDGFFTVRYWSNIAADEWTIQSYGVWASTGAFGQQLIRFDIPDIIRQLSDNYQFNSQKLFLVADRDFVHIGEVLLDGEEFNFSGFDIDAKEQIFAATSRDNLPPFGNCGFGNTGNANSDLYLNAVTECGGDERLTTSALDNLLDRHWVQISPDGEISAQILRDNNQWEQYRHTELETGSRSWSLGDEGYLTLTPDTNENGNYNRWALTSRDYDQRLLAFKQYRHLETGSDAPLDAIDNVMVRYYAADQLASCAIADSGWDPDTTTPVTKQTLTDYTNAAANCKQIWFDRDPRFTETLLVGQTGERSDDKALTFANDSSRYLKLSDDFSGDFFLGRYIDSDGCGFNFEIKWRLEDDGTLYYEALDGSMNERLQITDTDGLRLAIKAFNHQTRWQTDEALAYSSNEGEIWSDIITLIDAADVPDVTPIEAPPAEETPASEGDGTSDDGTSESTPPVEEDTGPDAGTILNDGKTCAYLPETPAP

pLDDT: mean 79.28, std 16.4, range [25.39, 97.12]